Protein AF-0000000073101267 (afdb_homodimer)

Nearest PDB structures (foldseek):
  4qla-assembly1_A  TM=9.607E-01  e=3.712E-45  Bombyx mori
  5f4z-assembly3_E  TM=9.048E-01  e=1.227E-34  Streptomyces carzinostaticus subsp. neocarzinostaticus
  1qo7-assembly1_A  TM=8.916E-01  e=9.766E-32  Aspergillus niger
  3g02-assembly1_B  TM=8.898E-01  e=2.205E-31  Aspergillus niger
  3g02-assembly1_A  TM=8.806E-01  e=2.741E-31  Aspergillus niger

Solvent-accessible surface area (backbone atoms only — not comparable to full-atom values): 45598 Å² total; per-residue (Å²): 130,83,68,70,77,74,75,82,66,61,46,83,65,80,86,71,75,29,28,77,79,74,81,65,95,72,80,62,78,60,75,41,83,48,73,78,79,84,50,70,66,59,53,49,52,50,50,55,52,56,74,62,60,54,82,63,85,60,52,62,92,41,31,28,56,42,20,39,36,42,72,45,46,51,53,53,50,49,42,53,74,73,67,53,54,67,70,61,50,39,53,60,65,52,71,50,55,30,30,35,31,49,54,50,60,27,46,39,21,30,36,52,45,72,40,75,91,50,91,85,43,46,74,42,45,32,36,44,33,50,30,81,88,61,45,60,71,40,40,64,69,28,46,58,63,42,24,64,40,86,53,62,52,30,25,33,36,35,32,42,31,54,70,8,27,46,77,8,38,55,64,37,43,79,70,61,21,49,62,51,50,17,42,51,49,51,52,49,39,47,73,72,70,48,67,60,30,34,36,36,14,29,63,53,10,21,53,19,46,49,42,33,37,23,40,41,43,86,33,28,66,30,41,35,29,56,43,77,87,66,80,87,65,52,69,67,51,52,50,31,66,72,40,23,79,81,43,22,73,82,52,57,40,51,73,67,41,39,47,68,48,26,53,95,75,31,44,60,47,55,67,42,54,50,45,59,55,68,37,16,64,56,42,19,22,29,31,25,11,42,22,67,22,37,7,31,57,53,17,69,64,17,31,43,33,48,49,51,41,49,58,14,38,35,43,32,65,73,20,29,70,28,68,66,21,58,46,68,78,68,39,53,69,63,59,55,47,48,57,44,46,41,32,61,78,52,61,16,53,33,46,44,26,39,41,40,22,42,54,54,71,51,66,58,88,71,35,68,72,73,74,44,49,33,69,40,44,25,30,40,44,44,33,70,31,29,85,64,84,71,48,68,57,60,44,44,75,44,39,70,29,70,75,40,76,43,80,41,92,63,40,18,56,51,39,44,56,61,32,23,64,61,48,48,52,51,52,50,53,43,50,37,61,76,61,72,104,130,82,68,68,76,72,76,81,68,63,46,82,66,80,85,71,74,30,29,77,80,76,82,67,96,72,79,61,78,62,76,39,83,47,74,80,81,84,51,69,65,59,52,49,52,50,50,54,52,56,74,63,62,53,82,63,84,60,51,60,92,42,32,27,54,43,19,40,37,42,72,44,45,53,52,53,48,50,40,52,73,73,67,52,54,67,70,60,49,38,54,60,65,51,70,51,54,31,31,34,30,49,52,50,60,28,46,38,21,29,35,52,45,73,40,76,91,50,90,86,43,46,75,44,46,30,37,45,32,50,31,81,88,60,44,59,71,40,39,65,68,28,46,57,64,41,24,63,39,87,52,62,50,31,25,32,37,37,33,43,32,56,71,8,27,47,75,9,38,55,63,38,45,80,69,60,21,50,61,52,50,17,42,51,51,54,51,49,39,47,73,74,70,47,66,59,30,34,36,35,15,29,64,53,9,21,53,20,47,48,42,34,38,22,41,40,44,87,34,28,66,30,40,36,29,56,43,75,86,66,79,87,65,53,70,67,52,52,50,33,64,73,41,24,79,80,43,22,73,81,52,56,41,49,73,66,42,39,48,70,48,25,54,94,75,32,43,60,48,55,68,41,52,51,46,59,55,67,38,16,64,56,42,19,22,30,29,25,11,41,20,68,22,38,7,32,56,52,18,69,63,16,33,41,33,48,50,49,40,49,60,14,38,36,43,32,65,72,20,28,71,28,68,65,21,57,46,67,78,67,38,54,69,62,60,54,48,49,57,44,45,42,33,60,77,52,60,17,52,31,45,44,26,41,40,40,21,42,54,54,71,50,68,58,88,71,35,67,71,72,74,46,49,34,69,40,43,24,30,40,43,44,32,71,31,30,85,64,84,71,48,68,59,61,45,46,74,43,39,69,28,71,74,40,78,42,79,41,93,61,42,17,56,51,38,44,56,60,32,22,64,62,48,48,53,51,52,50,52,44,50,31,59,74,66,71,97

InterPro domains:
  IPR000639 Epoxide hydrolase-like [PR00412] (130-148)
  IPR000639 Epoxide hydrolase-like [PR00412] (154-169)
  IPR000639 Epoxide hydrolase-like [PR00412] (199-212)
  IPR000639 Epoxide hydrolase-like [PR00412] (213-226)
  IPR000639 Epoxide hydrolase-like [PR00412] (376-392)
  IPR000639 Epoxide hydrolase-like [PR00412] (408-430)
  IPR010497 Epoxide hydrolase, N-terminal [PF06441] (33-139)
  IPR016292 Epoxide hydrolase [PIRSF001112] (9-435)
  IPR029058 Alpha/Beta hydrolase fold [G3DSA:3.40.50.1820] (14-437)
  IPR029058 Alpha/Beta hydrolase fold [SSF53474] (21-433)

Foldseek 3Di:
DCPPPPPAAFDALDAAAFAPDDDDPDFFLDKFWDADDDDPVLVVVQLVLLVPDDFDADDPQQACLVFQGVVLLVVLSCCVNPPFDLVVVSVLVVPFIKIWGDDSNKTKIKTWHAADDDPQAAEFEEEEEEAPPFFLLLQSQQQCVQRDPPDSYHYGYMYIGQALFFPMDFGPDAQCELSNSLSRVVVVCVSVPQQAHEYEYFDSSLVNVLNNLRHCVSRHQEYEYADDDFDCDDPLNVVCLVCCLPCVVVNVHDPLNNCLQQNPPGNCVQQPVLLVSVCPLLVCLLPPLCVVLVVCLVRLSSLLRVRLSCCLCQWPVVLSSHNNSCNPVQDDSNSSVNRSVSCRVVSSSSSSSNNSNSCVVDDVCPDPLNPRAREHEYEYEHARSESDGDDPSRRCVRYVHYQYYDYQPHTGRSCCNRPSPSSSVSVVVSVCSSVVD/DPPPPPPAAFDALDAAAFAPDDDDPDFFLDKFWDADDDDPVLVVVQLVLLVPDDFDADDPQQACLVFQGVVLLVVLSCCVNPPFDLVVVSVLVVPFIKIWGDDSNKTKIKTWHAADDDPQAAEFEEEEEEAPPFFLLLQSQQQCVQRDPPDSYHYGYMYIGQALFFPMDFGPDAQCELSNSLSRVVVVCVSVPQQAHEYEYFDSSLVNVLNNCRHCVRRHQEYEYADDDFDCDDPLNVVCLVCCLPVVVVNVHDPLNNCLQQNPPGNCVQQPVLLVSVCPLLVCLLPPLCVVLVVCLVRLSSLLRVRLSCCLCQWPVCLSSHNNSCNPVQDDSNSSVNRSVSCRVVSSSSSSSNNSNSCVVDDVCPDPLNPRAREHEYEYEYARSESDGDDPSRRCVRYVHYPYYDYQPHTGRSCCNRPSPSSSVRVVVSVCSSVVD

Secondary structure (DSSP, 8-state):
------------------SSSSPPSS----EEEE-----HHHHHHHHHHHHT----PPPTT-TTTTSS-HHHHHHHHHHHHHT--HHHHHHHHTTS-EEEEEETTEEEEEEEEPPPP-TT-EEEEEEEE--SS--GGGGTTTHHHHHS--SSEEEEEEEEPPTTSTTSPPPSSTT--HHHHHHHHHHHHHHTT-SSEEEEE-HHHHHHHHHHHHH-TTTEEEEEESS------SHHHHHHHHHTTT-GGGGT--HHHHHHHHTTT-HHIIIIIHHHHT-HHHHHHTT-HHHHHHHHHH-HHHHHHHHHHHHHHTT-GGGGGSTTTTGGGTS-HHHHHHHHHHHHHHT-HHHHHHHHHHHHSS-GGG-HHHHS-B-S-EEEEE-TBSSS---HHHHTTTBS-EEEEEE-SS-BS-HHHH-HHHHHHHHHHHHHHHHT-/------------------SSSSPPSS----EEEE-----HHHHHHHHHHHHT----PPPTT-TTTTSS-HHHHHHHHHHHHHT--HHHHHHHHTTS-EEEEEETTEEEEEEEEPPPP-TT-EEEEEEEE--SS--GGGGTTTHHHHHS--SSEEEEEEEEPPTTSTTSPPPSSTT--HHHHHHHHHHHHHHTT-SSEEEEE-HHHHHHHHHHHHH-TTTEEEEEESS------SHHHHHHHHHTTT-GGGGT--HHHHHHHHTTT-HHIIIIIHHHHT-HHHHHHTT-HHHHHHHHHH-HHHHHHHHHHHHHHTT-GGGGGSTTTTGGGTS-HHHHHHHHHHHHHHT-HHHHHHHHHHHHSS-GGG-HHHHS-B-S-EEEEE-TBSSS---HHHHTTTBS-EEEEEE-SS-BS-HHHH-HHHHHHHHHHHHHHHHT-

Radius of gyration: 29.4 Å; Cα contacts (8 Å, |Δi|>4): 1691; chains: 2; bounding box: 56×104×84 Å

Sequence (874 aa):
WWLGLRKTKRIPIGDGWWGAGEKPQSEDEKVFPFQVQTSDEEIQDLYDRIDRTRYTEPLKDTGFQYGFNSTYLKKVVSHWRHQFNWKKQIAILNKYPQFKTNIEGLDVHFIHVRPPHREGQRVLPLMLVHGWPGSVYEFYRILPLLTNSLDSLAFEVICPSIPGYGFSEAPHKQGFDTLAAARVFHKLMERLGFSDYYLQGGDWGAIITTNMAQMKPECVKGLHLNMLTNKMRGFGVLFSILIGRYLPWLVGFTREDVRRLFGSVGFMERNFYDIIRETGYLHIQGTKPDSAGCGVNDSPVGLAAYILEKFSTWTDFNNRDLEDGGLERKFTLDDLLTNIMIYWTTGSIVSSMRFYKENLKTNIDNRLDNHTGVYVPTGLAAFPDEVRHVPQSWARNRFRNIYSYSYMPRGGHFAAFEEPQLLADDLLQFVKKVEKLWWLGLRKTKRIPIGDGWWGAGEKPQSEDEKVFPFQVQTSDEEIQDLYDRIDRTRYTEPLKDTGFQYGFNSTYLKKVVSHWRHQFNWKKQIAILNKYPQFKTNIEGLDVHFIHVRPPHREGQRVLPLMLVHGWPGSVYEFYRILPLLTNSLDSLAFEVICPSIPGYGFSEAPHKQGFDTLAAARVFHKLMERLGFSDYYLQGGDWGAIITTNMAQMKPECVKGLHLNMLTNKMRGFGVLFSILIGRYLPWLVGFTREDVRRLFGSVGFMERNFYDIIRETGYLHIQGTKPDSAGCGVNDSPVGLAAYILEKFSTWTDFNNRDLEDGGLERKFTLDDLLTNIMIYWTTGSIVSSMRFYKENLKTNIDNRLDNHTGVYVPTGLAAFPDEVRHVPQSWARNRFRNIYSYSYMPRGGHFAAFEEPQLLADDLLQFVKKVEKL

pLDDT: mean 94.38, std 9.16, range [28.58, 98.94]

Organism: Oncorhynchus kisutch (NCBI:txid8019)

Structure (mmCIF, N/CA/C/O backbone):
data_AF-0000000073101267-model_v1
#
loop_
_entity.id
_entity.type
_entity.pdbx_description
1 polymer 'Epoxide hydrolase'
#
loop_
_atom_site.group_PDB
_atom_site.id
_atom_site.type_symbol
_atom_site.label_atom_id
_atom_site.label_alt_id
_atom_site.label_comp_id
_atom_site.label_asym_id
_atom_site.label_entity_id
_atom_site.label_seq_id
_atom_site.pdbx_PDB_ins_code
_atom_site.Cartn_x
_atom_site.Cartn_y
_atom_site.Cartn_z
_atom_site.occupancy
_atom_site.B_iso_or_equiv
_atom_site.auth_seq_id
_atom_site.auth_comp_id
_atom_site.auth_asym_id
_atom_site.auth_atom_id
_atom_site.pdbx_PDB_model_num
ATOM 1 N N . TRP A 1 1 ? -13.641 -55.094 11.984 1 28.64 1 TRP A N 1
ATOM 2 C CA . TRP A 1 1 ? -12.727 -54.469 11.031 1 28.64 1 TRP A CA 1
ATOM 3 C C . TRP A 1 1 ? -13.422 -53.375 10.227 1 28.64 1 TRP A C 1
ATOM 5 O O . TRP A 1 1 ? -12.977 -53.031 9.133 1 28.64 1 TRP A O 1
ATOM 15 N N . TRP A 1 2 ? -14.484 -52.938 10.703 1 32.5 2 TRP A N 1
ATOM 16 C CA . TRP A 1 2 ? -15.25 -51.781 10.227 1 32.5 2 TRP A CA 1
ATOM 17 C C . TRP A 1 2 ? -14.359 -50.562 10.086 1 32.5 2 TRP A C 1
ATOM 19 O O . TRP A 1 2 ? -14.109 -49.875 11.062 1 32.5 2 TRP A O 1
ATOM 29 N N . LEU A 1 3 ? -13.133 -50.812 9.609 1 36.38 3 LEU A N 1
ATOM 30 C CA . LEU A 1 3 ? -12.312 -49.656 9.227 1 36.38 3 LEU A CA 1
ATOM 31 C C . LEU A 1 3 ? -13.133 -48.656 8.43 1 36.38 3 LEU A C 1
ATOM 33 O O . LEU A 1 3 ? -13.594 -48.938 7.328 1 36.38 3 LEU A O 1
ATOM 37 N N . GLY A 1 4 ? -14.039 -48 9.062 1 37.31 4 GLY A N 1
ATOM 38 C CA . GLY A 1 4 ? -14.836 -46.938 8.469 1 37.31 4 GLY A CA 1
ATOM 39 C C . GLY A 1 4 ? -14.062 -46.125 7.457 1 37.31 4 GLY A C 1
ATOM 40 O O . GLY A 1 4 ? -12.93 -45.719 7.711 1 37.31 4 GLY A O 1
ATOM 41 N N . LEU A 1 5 ? -14.148 -46.406 6.168 1 38.75 5 LEU A N 1
ATOM 42 C CA . LEU A 1 5 ? -13.695 -45.531 5.082 1 38.75 5 LEU A CA 1
ATOM 43 C C . LEU A 1 5 ? -13.922 -44.062 5.414 1 38.75 5 LEU A C 1
ATOM 45 O O . LEU A 1 5 ? -15.062 -43.625 5.547 1 38.75 5 LEU A O 1
ATOM 49 N N . ARG A 1 6 ? -13.32 -43.5 6.352 1 47.41 6 ARG A N 1
ATOM 50 C CA . ARG A 1 6 ? -13.398 -42.062 6.625 1 47.41 6 ARG A CA 1
ATOM 51 C C . ARG A 1 6 ? -13.602 -41.25 5.34 1 47.41 6 ARG A C 1
ATOM 53 O O . ARG A 1 6 ? -12.789 -41.344 4.418 1 47.41 6 ARG A O 1
ATOM 60 N N . LYS A 1 7 ? -14.82 -41.062 5 1 58.94 7 LYS A N 1
ATOM 61 C CA . LYS A 1 7 ? -15.266 -40.25 3.865 1 58.94 7 LYS A CA 1
ATOM 62 C C . LYS A 1 7 ? -14.383 -39.031 3.697 1 58.94 7 LYS A C 1
ATOM 64 O O . LYS A 1 7 ? -14.273 -38.188 4.609 1 58.94 7 LYS A O 1
ATOM 69 N N . THR A 1 8 ? -13.375 -39.094 2.693 1 75.19 8 THR A N 1
ATOM 70 C CA . THR A 1 8 ? -12.602 -37.906 2.316 1 75.19 8 THR A CA 1
ATOM 71 C C . THR A 1 8 ? -13.508 -36.688 2.182 1 75.19 8 THR A C 1
ATOM 73 O O . THR A 1 8 ? -14.469 -36.688 1.408 1 75.19 8 THR A O 1
ATOM 76 N N . LYS A 1 9 ? -13.406 -35.656 3.055 1 83.12 9 LYS A N 1
ATOM 77 C CA . LYS A 1 9 ? -14.18 -34.406 2.98 1 83.12 9 LYS A CA 1
ATOM 78 C C . LYS A 1 9 ? -13.703 -33.531 1.82 1 83.12 9 LYS A C 1
ATOM 80 O O . LYS A 1 9 ? -12.508 -33.438 1.555 1 83.12 9 LYS A O 1
ATOM 85 N N . ARG A 1 10 ? -14.578 -33.219 0.94 1 90.81 10 ARG A N 1
ATOM 86 C CA . ARG A 1 10 ? -14.281 -32.344 -0.198 1 90.81 10 ARG A CA 1
ATOM 87 C C . ARG A 1 10 ? -15.055 -31.047 -0.107 1 90.81 10 ARG A C 1
ATOM 89 O O . ARG A 1 10 ? -16.016 -30.938 0.654 1 90.81 10 ARG A O 1
ATOM 96 N N . ILE A 1 11 ? -14.531 -30.031 -0.826 1 94.5 11 ILE A N 1
ATOM 97 C CA . ILE A 1 11 ? -15.281 -28.797 -0.958 1 94.5 11 ILE A CA 1
ATOM 98 C C . ILE A 1 11 ? -16.016 -28.781 -2.297 1 94.5 11 ILE A C 1
ATOM 100 O O . ILE A 1 11 ? -15.57 -29.391 -3.266 1 94.5 11 ILE A O 1
ATOM 104 N N . PRO A 1 12 ? -17.156 -28.156 -2.332 1 94 12 PRO A N 1
ATOM 105 C CA . PRO A 1 12 ? -17.922 -28.125 -3.582 1 94 12 PRO A CA 1
ATOM 106 C C . PRO A 1 12 ? -17.188 -27.406 -4.703 1 94 12 PRO A C 1
ATOM 108 O O . PRO A 1 12 ? -16.516 -26.406 -4.457 1 94 12 PRO A O 1
ATOM 111 N N . ILE A 1 13 ? -17.266 -27.938 -5.863 1 93.81 13 ILE A N 1
ATOM 112 C CA . ILE A 1 13 ? -16.625 -27.312 -7.016 1 93.81 13 ILE A CA 1
ATOM 113 C C . ILE A 1 13 ? -17.359 -26.016 -7.379 1 93.81 13 ILE A C 1
ATOM 115 O O . ILE A 1 13 ? -16.734 -25 -7.68 1 93.81 13 ILE A O 1
ATOM 119 N N . GLY A 1 14 ? -18.688 -26.125 -7.41 1 91.75 14 GLY A N 1
ATOM 120 C CA . GLY A 1 14 ? -19.5 -24.969 -7.734 1 91.75 14 GLY A CA 1
ATOM 121 C C . GLY A 1 14 ? -19.469 -24.609 -9.211 1 91.75 14 GLY A C 1
ATOM 122 O O . GLY A 1 14 ? -19.094 -25.422 -10.047 1 91.75 14 GLY A O 1
ATOM 123 N N . ASP A 1 15 ? -20.078 -23.484 -9.594 1 92.19 15 ASP A N 1
ATOM 124 C CA . ASP A 1 15 ? -20.125 -22.906 -10.938 1 92.19 15 ASP A CA 1
ATOM 125 C C . ASP A 1 15 ? -19.969 -21.391 -10.883 1 92.19 15 ASP A C 1
ATOM 127 O O . ASP A 1 15 ? -20.078 -20.781 -9.82 1 92.19 15 ASP A O 1
ATOM 131 N N . GLY A 1 16 ? -19.484 -20.906 -12.016 1 94.38 16 GLY A N 1
ATOM 132 C CA . GLY A 1 16 ? -19.297 -19.453 -12.016 1 94.38 16 GLY A CA 1
ATOM 133 C C . GLY A 1 16 ? -19.328 -18.859 -13.406 1 94.38 16 GLY A C 1
ATOM 134 O O . GLY A 1 16 ? -19.25 -19.578 -14.406 1 94.38 16 GLY A O 1
ATOM 135 N N . TRP A 1 17 ? -19.625 -17.516 -13.523 1 97 17 TRP A N 1
ATOM 136 C CA . TRP A 1 17 ? -19.516 -16.703 -14.719 1 97 17 TRP A CA 1
ATOM 137 C C . TRP A 1 17 ? -18.812 -15.375 -14.414 1 97 17 TRP A C 1
ATOM 139 O O . TRP A 1 17 ? -19.359 -14.531 -13.695 1 97 17 TRP A O 1
ATOM 149 N N . TRP A 1 18 ? -17.688 -15.18 -15.102 1 98 18 TRP A N 1
ATOM 150 C CA . TRP A 1 18 ? -16.812 -14.062 -14.742 1 98 18 TRP A CA 1
ATOM 151 C C . TRP A 1 18 ? -16.609 -13.141 -15.93 1 98 18 TRP A C 1
ATOM 153 O O . TRP A 1 18 ? -15.875 -12.148 -15.836 1 98 18 TRP A O 1
ATOM 163 N N . GLY A 1 19 ? -17.109 -13.469 -17.062 1 96.31 19 GLY A N 1
ATOM 164 C CA . GLY A 1 19 ? -17.031 -12.617 -18.25 1 96.31 19 GLY A CA 1
ATOM 165 C C . GLY A 1 19 ? -17.938 -11.414 -18.172 1 96.31 19 GLY A C 1
ATOM 166 O O . GLY A 1 19 ? -18.734 -11.273 -17.234 1 96.31 19 GLY A O 1
ATOM 167 N N . ALA A 1 20 ? -17.75 -10.516 -19.156 1 93.25 20 ALA A N 1
ATOM 168 C CA . ALA A 1 20 ? -18.641 -9.359 -19.25 1 93.25 20 ALA A CA 1
ATOM 169 C C . ALA A 1 20 ? -20.062 -9.789 -19.609 1 93.25 20 ALA A C 1
ATOM 171 O O . ALA A 1 20 ? -20.25 -10.758 -20.359 1 93.25 20 ALA A O 1
ATOM 172 N N . GLY A 1 21 ? -21.062 -9.148 -19.156 1 91.38 21 GLY A N 1
ATOM 173 C CA . GLY A 1 21 ? -22.438 -9.414 -19.531 1 91.38 21 GLY A CA 1
ATOM 174 C C . GLY A 1 21 ? -23 -10.68 -18.906 1 91.38 21 GLY A C 1
ATOM 175 O O . GLY A 1 21 ? -22.5 -11.141 -17.875 1 91.38 21 GLY A O 1
ATOM 176 N N . GLU A 1 22 ? -24.078 -11.195 -19.5 1 93.06 22 GLU A N 1
ATOM 177 C CA . GLU A 1 22 ? -24.766 -12.367 -18.969 1 93.06 22 GLU A CA 1
ATOM 178 C C . GLU A 1 22 ? -24.188 -13.656 -19.562 1 93.06 22 GLU A C 1
ATOM 180 O O . GLU A 1 22 ? -23.672 -13.656 -20.688 1 93.06 22 GLU A O 1
ATOM 185 N N . LYS A 1 23 ? -24.234 -14.672 -18.781 1 93.56 23 LYS A N 1
ATOM 186 C CA . LYS A 1 23 ? -23.797 -15.984 -19.219 1 93.56 23 LYS A CA 1
ATOM 187 C C . LYS A 1 23 ? -24.578 -16.438 -20.453 1 93.56 23 LYS A C 1
ATOM 189 O O . LYS A 1 23 ? -25.812 -16.438 -20.438 1 93.56 23 LYS A O 1
ATOM 194 N N . PRO A 1 24 ? -23.922 -16.828 -21.453 1 92.5 24 PRO A N 1
ATOM 195 C CA . PRO A 1 24 ? -24.609 -17.344 -22.625 1 92.5 24 PRO A CA 1
ATOM 196 C C . PRO A 1 24 ? -25.172 -18.75 -22.406 1 92.5 24 PRO A C 1
ATOM 198 O O . PRO A 1 24 ? -24.797 -19.422 -21.453 1 92.5 24 PRO A O 1
ATOM 201 N N . GLN A 1 25 ? -26.016 -19.156 -23.344 1 90.44 25 GLN A N 1
ATOM 202 C CA . GLN A 1 25 ? -26.641 -20.469 -23.266 1 90.44 25 GLN A CA 1
ATOM 203 C C . GLN A 1 25 ? -25.625 -21.578 -23.484 1 90.44 25 GLN A C 1
ATOM 205 O O . GLN A 1 25 ? -25.703 -22.641 -22.875 1 90.44 25 GLN A O 1
ATOM 210 N N . SER A 1 26 ? -24.656 -21.297 -24.422 1 89.75 26 SER A N 1
ATOM 211 C CA . SER A 1 26 ? -23.594 -22.25 -24.703 1 89.75 26 SER A CA 1
ATOM 212 C C . SER A 1 26 ? -22.219 -21.578 -24.656 1 89.75 26 SER A C 1
ATOM 214 O O . SER A 1 26 ? -22.062 -20.438 -25.109 1 89.75 26 SER A O 1
ATOM 216 N N . GLU A 1 27 ? -21.25 -22.312 -24.094 1 89.75 27 GLU A N 1
ATOM 217 C CA . GLU A 1 27 ? -19.891 -21.812 -24.016 1 89.75 27 GLU A CA 1
ATOM 218 C C . GLU A 1 27 ? -19 -22.453 -25.062 1 89.75 27 GLU A C 1
ATOM 220 O O . GLU A 1 27 ? -19.156 -23.625 -25.406 1 89.75 27 GLU A O 1
ATOM 225 N N . ASP A 1 28 ? -18.172 -21.688 -25.656 1 90.88 28 ASP A N 1
ATOM 226 C CA . ASP A 1 28 ? -17.203 -22.188 -26.625 1 90.88 28 ASP A CA 1
ATOM 227 C C . ASP A 1 28 ? -16.094 -23 -25.938 1 90.88 28 ASP A C 1
ATOM 229 O O . ASP A 1 28 ? -15.375 -22.469 -25.078 1 90.88 28 ASP A O 1
ATOM 233 N N . GLU A 1 29 ? -15.875 -24.203 -26.312 1 94.94 29 GLU A N 1
ATOM 234 C CA . GLU A 1 29 ? -14.914 -25.078 -25.641 1 94.94 29 GLU A CA 1
ATOM 235 C C . GLU A 1 29 ? -13.672 -25.281 -26.5 1 94.94 29 GLU A C 1
ATOM 237 O O . GLU A 1 29 ? -12.82 -26.109 -26.172 1 94.94 29 GLU A O 1
ATOM 242 N N . LYS A 1 30 ? -13.57 -24.562 -27.516 1 96.81 30 LYS A N 1
ATOM 243 C CA . LYS A 1 30 ? -12.43 -24.719 -28.422 1 96.81 30 LYS A CA 1
ATOM 244 C C . LYS A 1 30 ? -11.148 -24.203 -27.781 1 96.81 30 LYS A C 1
ATOM 246 O O . LYS A 1 30 ? -11.172 -23.203 -27.047 1 96.81 30 LYS A O 1
ATOM 251 N N . VAL A 1 31 ? -10.047 -24.906 -28.016 1 98.31 31 VAL A N 1
ATOM 252 C CA . VAL A 1 31 ? -8.711 -24.5 -27.609 1 98.31 31 VAL A CA 1
ATOM 253 C C . VAL A 1 31 ? -7.949 -23.938 -28.812 1 98.31 31 VAL A C 1
ATOM 255 O O . VAL A 1 31 ? -7.801 -24.625 -29.828 1 98.31 31 VAL A O 1
ATOM 258 N N . PHE A 1 32 ? -7.438 -22.75 -28.781 1 97.75 32 PHE A N 1
ATOM 259 C CA . PHE A 1 32 ? -6.781 -22.125 -29.922 1 97.75 32 PHE A CA 1
ATOM 260 C C . PHE A 1 32 ? -5.34 -21.766 -29.594 1 97.75 32 PHE A C 1
ATOM 262 O O . PHE A 1 32 ? -5.035 -21.359 -28.469 1 97.75 32 PHE A O 1
ATOM 269 N N . PRO A 1 33 ? -4.469 -21.922 -30.594 1 98.38 33 PRO A N 1
ATOM 270 C CA . PRO A 1 33 ? -3.078 -21.531 -30.359 1 98.38 33 PRO A CA 1
ATOM 271 C C . PRO A 1 33 ? -2.924 -20.047 -30.078 1 98.38 33 PRO A C 1
ATOM 273 O O . PRO A 1 33 ? -3.715 -19.234 -30.562 1 98.38 33 PRO A O 1
ATOM 276 N N . PHE A 1 34 ? -1.961 -19.734 -29.281 1 98.62 34 PHE A N 1
ATOM 277 C CA . PHE A 1 34 ? -1.653 -18.359 -28.891 1 98.62 34 PHE A CA 1
ATOM 278 C C . PHE A 1 34 ? -0.162 -18.078 -29.031 1 98.62 34 PHE A C 1
ATOM 280 O O . PHE A 1 34 ? 0.666 -18.953 -28.75 1 98.62 34 PHE A O 1
ATOM 287 N N . GLN A 1 35 ? 0.178 -16.906 -29.5 1 98.38 35 GLN A N 1
ATOM 288 C CA . GLN A 1 35 ? 1.56 -16.438 -29.547 1 98.38 35 GLN A CA 1
ATOM 289 C C . GLN A 1 35 ? 1.685 -15.031 -28.969 1 98.38 35 GLN A C 1
ATOM 291 O O . GLN A 1 35 ? 0.848 -14.172 -29.234 1 98.38 35 GLN A O 1
ATOM 296 N N . VAL A 1 36 ? 2.67 -14.844 -28.141 1 98.62 36 VAL A N 1
ATOM 297 C CA . VAL A 1 36 ? 2.984 -13.492 -27.672 1 98.62 36 VAL A CA 1
ATOM 298 C C . VAL A 1 36 ? 3.498 -12.648 -28.828 1 98.62 36 VAL A C 1
ATOM 300 O O . VAL A 1 36 ? 4.309 -13.117 -29.641 1 98.62 36 VAL A O 1
ATOM 303 N N . GLN A 1 37 ? 3 -11.508 -28.953 1 97.88 37 GLN A N 1
ATOM 304 C CA . GLN A 1 37 ? 3.377 -10.609 -30.031 1 97.88 37 GLN A CA 1
ATOM 305 C C . GLN A 1 37 ? 3.619 -9.195 -29.516 1 97.88 37 GLN A C 1
ATOM 307 O O . GLN A 1 37 ? 3.328 -8.898 -28.359 1 97.88 37 GLN A O 1
ATOM 312 N N . THR A 1 38 ? 4.27 -8.391 -30.312 1 96.88 38 THR A N 1
ATOM 313 C CA . THR A 1 38 ? 4.488 -6.984 -30 1 96.88 38 THR A CA 1
ATOM 314 C C . THR A 1 38 ? 4.48 -6.148 -31.281 1 96.88 38 THR A C 1
ATOM 316 O O . THR A 1 38 ? 4.543 -6.688 -32.375 1 96.88 38 THR A O 1
ATOM 319 N N . SER A 1 39 ? 4.23 -4.898 -31.141 1 97.38 39 SER A N 1
ATOM 320 C CA . SER A 1 39 ? 4.332 -3.939 -32.219 1 97.38 39 SER A CA 1
ATOM 321 C C . SER A 1 39 ? 5.426 -2.91 -31.969 1 97.38 39 SER A C 1
ATOM 323 O O . SER A 1 39 ? 5.84 -2.719 -30.828 1 97.38 39 SER A O 1
ATOM 325 N N . ASP A 1 40 ? 5.891 -2.34 -33.031 1 97.56 40 ASP A N 1
ATOM 326 C CA . ASP A 1 40 ? 6.883 -1.277 -32.875 1 97.56 40 ASP A CA 1
ATOM 327 C C . ASP A 1 40 ? 6.316 -0.099 -32.094 1 97.56 40 ASP A C 1
ATOM 329 O O . ASP A 1 40 ? 7.039 0.566 -31.359 1 97.56 40 ASP A O 1
ATOM 333 N N . GLU A 1 41 ? 5.098 0.141 -32.281 1 97.31 41 GLU A N 1
ATOM 334 C CA . GLU A 1 41 ? 4.438 1.222 -31.562 1 97.31 41 GLU A CA 1
ATOM 335 C C . GLU A 1 41 ? 4.457 0.97 -30.047 1 97.31 41 GLU A C 1
ATOM 337 O O . GLU A 1 41 ? 4.68 1.895 -29.266 1 97.31 41 GLU A O 1
ATOM 342 N N . GLU A 1 42 ? 4.16 -0.259 -29.703 1 96.44 42 GLU A N 1
ATOM 343 C CA . GLU A 1 42 ? 4.195 -0.634 -28.297 1 96.44 42 GLU A CA 1
ATOM 344 C C . GLU A 1 42 ? 5.59 -0.446 -27.703 1 96.44 42 GLU A C 1
ATOM 346 O O . GLU A 1 42 ? 5.734 0.046 -26.594 1 96.44 42 GLU A O 1
ATOM 351 N N . ILE A 1 43 ? 6.586 -0.829 -28.406 1 97.69 43 ILE A N 1
ATOM 352 C CA . ILE A 1 43 ? 7.969 -0.711 -27.969 1 97.69 43 ILE A CA 1
ATOM 353 C C . ILE A 1 43 ? 8.359 0.763 -27.875 1 97.69 43 ILE A C 1
ATOM 355 O O . ILE A 1 43 ? 9.008 1.181 -26.906 1 97.69 43 ILE A O 1
ATOM 359 N N . GLN A 1 44 ? 7.973 1.557 -28.844 1 97.94 44 GLN A N 1
ATOM 360 C CA . GLN A 1 44 ? 8.297 2.979 -28.844 1 97.94 44 GLN A CA 1
ATOM 361 C C . GLN A 1 44 ? 7.617 3.693 -27.672 1 97.94 44 GLN A C 1
ATOM 363 O O . GLN A 1 44 ? 8.211 4.574 -27.047 1 97.94 44 GLN A O 1
ATOM 368 N N . ASP A 1 45 ? 6.406 3.352 -27.469 1 97.94 45 ASP A N 1
ATOM 369 C CA . ASP A 1 45 ? 5.711 3.924 -26.328 1 97.94 45 ASP A CA 1
ATOM 370 C C . ASP A 1 45 ? 6.457 3.615 -25.031 1 97.94 45 ASP A C 1
ATOM 372 O O . ASP A 1 45 ? 6.609 4.488 -24.172 1 97.94 45 ASP A O 1
ATOM 376 N N . LEU A 1 46 ? 6.844 2.346 -24.875 1 98.25 46 LEU A N 1
ATOM 377 C CA . LEU A 1 46 ? 7.625 1.938 -23.719 1 98.25 46 LEU A CA 1
ATOM 378 C C . LEU A 1 46 ? 8.875 2.799 -23.578 1 98.25 46 LEU A C 1
ATOM 380 O O . LEU A 1 46 ? 9.156 3.316 -22.484 1 98.25 46 LEU A O 1
ATOM 384 N N . TYR A 1 47 ? 9.633 2.979 -24.625 1 98.31 47 TYR A N 1
ATOM 385 C CA . TYR A 1 47 ? 10.883 3.73 -24.609 1 98.31 47 TYR A CA 1
ATOM 386 C C . TYR A 1 47 ? 10.633 5.195 -24.266 1 98.31 47 TYR A C 1
ATOM 388 O O . TYR A 1 47 ? 11.375 5.797 -23.484 1 98.31 47 TYR A O 1
ATOM 396 N N . ASP A 1 48 ? 9.57 5.754 -24.828 1 98 48 ASP A N 1
ATOM 397 C CA . ASP A 1 48 ? 9.227 7.145 -24.531 1 98 48 ASP A CA 1
ATOM 398 C C . ASP A 1 48 ? 8.945 7.336 -23.047 1 98 48 ASP A C 1
ATOM 400 O O . ASP A 1 48 ? 9.383 8.32 -22.453 1 98 48 ASP A O 1
ATOM 404 N N . ARG A 1 49 ? 8.227 6.41 -22.516 1 98.38 49 ARG A N 1
ATOM 405 C CA . ARG A 1 49 ? 7.91 6.484 -21.094 1 98.38 49 ARG A CA 1
ATOM 406 C C . ARG A 1 49 ? 9.164 6.312 -20.234 1 98.38 49 ARG A C 1
ATOM 408 O O . ARG A 1 49 ? 9.359 7.039 -19.266 1 98.38 49 ARG A O 1
ATOM 415 N N . ILE A 1 50 ? 9.953 5.344 -20.578 1 98.56 50 ILE A N 1
ATOM 416 C CA . ILE A 1 50 ? 11.18 5.086 -19.844 1 98.56 50 ILE A CA 1
ATOM 417 C C . ILE A 1 50 ? 12.07 6.328 -19.859 1 98.56 50 ILE A C 1
ATOM 419 O O . ILE A 1 50 ? 12.609 6.73 -18.828 1 98.56 50 ILE A O 1
ATOM 423 N N . ASP A 1 51 ? 12.18 6.984 -20.984 1 98.25 51 ASP A N 1
ATOM 424 C CA . ASP A 1 51 ? 13.078 8.125 -21.172 1 98.25 51 ASP A CA 1
ATOM 425 C C . ASP A 1 51 ? 12.625 9.32 -20.344 1 98.25 51 ASP A C 1
ATOM 427 O O . ASP A 1 51 ? 13.438 10.18 -20 1 98.25 51 ASP A O 1
ATOM 431 N N . ARG A 1 52 ? 11.391 9.352 -19.984 1 97.31 52 ARG A N 1
ATOM 432 C CA . ARG A 1 52 ? 10.852 10.516 -19.281 1 97.31 52 ARG A CA 1
ATOM 433 C C . ARG A 1 52 ? 10.656 10.219 -17.797 1 97.31 52 ARG A C 1
ATOM 435 O O . ARG A 1 52 ? 10.047 11.008 -17.078 1 97.31 52 ARG A O 1
ATOM 442 N N . THR A 1 53 ? 11.172 9.125 -17.344 1 98.25 53 THR A N 1
ATOM 443 C CA . THR A 1 53 ? 10.977 8.695 -15.969 1 98.25 53 THR A CA 1
ATOM 444 C C . THR A 1 53 ? 11.445 9.773 -15 1 98.25 53 THR A C 1
ATOM 446 O O . THR A 1 53 ? 12.508 10.375 -15.188 1 98.25 53 THR A O 1
ATOM 449 N N . ARG A 1 54 ? 10.672 10.031 -13.953 1 98.06 54 ARG A N 1
ATOM 450 C CA . ARG A 1 54 ? 11.031 10.93 -12.867 1 98.06 54 ARG A CA 1
ATOM 451 C C . ARG A 1 54 ? 11.555 10.148 -11.664 1 98.06 54 ARG A C 1
ATOM 453 O O . ARG A 1 54 ? 10.859 9.289 -11.125 1 98.06 54 ARG A O 1
ATOM 460 N N . TYR A 1 55 ? 12.75 10.461 -11.266 1 98 55 TYR A N 1
ATOM 461 C CA . TYR A 1 55 ? 13.375 9.75 -10.148 1 98 55 TYR A CA 1
ATOM 462 C C . TYR A 1 55 ? 13.359 10.602 -8.883 1 98 55 TYR A C 1
ATOM 464 O O . TYR A 1 55 ? 13.406 11.828 -8.961 1 98 55 TYR A O 1
ATOM 472 N N . THR A 1 56 ? 13.227 10.008 -7.766 1 97.62 56 THR A N 1
ATOM 473 C CA . THR A 1 56 ? 13.43 10.625 -6.457 1 97.62 56 THR A CA 1
ATOM 474 C C . THR A 1 56 ? 14.703 10.086 -5.801 1 97.62 56 THR A C 1
ATOM 476 O O . THR A 1 56 ? 14.867 8.875 -5.66 1 97.62 56 THR A O 1
ATOM 479 N N . GLU A 1 57 ? 15.531 10.961 -5.359 1 96.06 57 GLU A N 1
ATOM 480 C CA . GLU A 1 57 ? 16.781 10.539 -4.738 1 96.06 57 GLU A CA 1
ATOM 481 C C . GLU A 1 57 ? 16.531 9.781 -3.439 1 96.06 57 GLU A C 1
ATOM 483 O O . GLU A 1 57 ? 15.68 10.18 -2.637 1 96.06 57 GLU A O 1
ATOM 488 N N . PRO A 1 58 ? 17.219 8.648 -3.299 1 96.31 58 PRO A N 1
ATOM 489 C CA . PRO A 1 58 ? 17.031 7.898 -2.057 1 96.31 58 PRO A CA 1
ATOM 490 C C . PRO A 1 58 ? 17.672 8.57 -0.85 1 96.31 58 PRO A C 1
ATOM 492 O O . PRO A 1 58 ? 18.562 9.414 -1.013 1 96.31 58 PRO A O 1
ATOM 495 N N . LEU A 1 59 ? 17.188 8.227 0.352 1 96.56 59 LEU A N 1
ATOM 496 C CA . LEU A 1 59 ? 17.875 8.625 1.574 1 96.56 59 LEU A CA 1
ATOM 497 C C . LEU A 1 59 ? 19.234 7.945 1.678 1 96.56 59 LEU A C 1
ATOM 499 O O . LEU A 1 59 ? 19.453 6.879 1.09 1 96.56 59 LEU A O 1
ATOM 503 N N . LYS A 1 60 ? 20.062 8.531 2.441 1 92.94 60 LYS A N 1
ATOM 504 C CA . LYS A 1 60 ? 21.406 8.008 2.586 1 92.94 60 LYS A CA 1
ATOM 505 C C . LYS A 1 60 ? 21.406 6.668 3.32 1 92.94 60 LYS A C 1
ATOM 507 O O . LYS A 1 60 ? 20.719 6.512 4.332 1 92.94 60 LYS A O 1
ATOM 512 N N . ASP A 1 61 ? 22.078 5.617 2.789 1 91.38 61 ASP A N 1
ATOM 513 C CA . ASP A 1 61 ? 22.438 4.348 3.424 1 91.38 61 ASP A CA 1
ATOM 514 C C . ASP A 1 61 ? 21.188 3.545 3.775 1 91.38 61 ASP A C 1
ATOM 516 O O . ASP A 1 61 ? 21.078 3.014 4.883 1 91.38 61 ASP A O 1
ATOM 520 N N . THR A 1 62 ? 20.266 3.453 2.812 1 94.5 62 THR A N 1
ATOM 521 C CA . THR A 1 62 ? 19.031 2.779 3.164 1 94.5 62 THR A CA 1
ATOM 522 C C . THR A 1 62 ? 18.938 1.416 2.484 1 94.5 62 THR A C 1
ATOM 524 O O . THR A 1 62 ? 18.109 0.579 2.867 1 94.5 62 THR A O 1
ATOM 527 N N . GLY A 1 63 ? 19.828 1.175 1.398 1 96 63 GLY A N 1
ATOM 528 C CA . GLY A 1 63 ? 19.609 -0.026 0.609 1 96 63 GLY A CA 1
ATOM 529 C C . GLY A 1 63 ? 18.188 -0.145 0.091 1 96 63 GLY A C 1
ATOM 530 O O . GLY A 1 63 ? 17.656 0.794 -0.509 1 96 63 GLY A O 1
ATOM 531 N N . PHE A 1 64 ? 17.609 -1.356 0.356 1 97.5 64 PHE A N 1
ATOM 532 C CA . PHE A 1 64 ? 16.234 -1.57 -0.073 1 97.5 64 PHE A CA 1
ATOM 533 C C . PHE A 1 64 ? 15.273 -1.476 1.109 1 97.5 64 PHE A C 1
ATOM 535 O O . PHE A 1 64 ? 14.109 -1.867 1.006 1 97.5 64 PHE A O 1
ATOM 542 N N . GLN A 1 65 ? 15.672 -0.932 2.213 1 96.06 65 GLN A N 1
ATOM 543 C CA . GLN A 1 65 ? 14.859 -0.859 3.422 1 96.06 65 GLN A CA 1
ATOM 544 C C . GLN A 1 65 ? 13.664 0.062 3.223 1 96.06 65 GLN A C 1
ATOM 546 O O . GLN A 1 65 ? 12.625 -0.115 3.863 1 96.06 65 GLN A O 1
ATOM 551 N N . TYR A 1 66 ? 13.75 1.051 2.33 1 97.56 66 TYR A N 1
ATOM 552 C CA . TYR A 1 66 ? 12.648 1.966 2.037 1 97.56 66 TYR A CA 1
ATOM 553 C C . TYR A 1 66 ? 11.922 1.556 0.762 1 97.56 66 TYR A C 1
ATOM 555 O O . TYR A 1 66 ? 11.008 2.246 0.314 1 97.56 66 TYR A O 1
ATOM 563 N N . GLY A 1 67 ? 12.297 0.414 0.183 1 97.88 67 GLY A N 1
ATOM 564 C CA . GLY A 1 67 ? 11.82 -0.022 -1.12 1 97.88 67 GLY A CA 1
ATOM 565 C C . GLY A 1 67 ? 12.883 0.055 -2.199 1 97.88 67 GLY A C 1
ATOM 566 O O . GLY A 1 67 ? 14.078 0.119 -1.899 1 97.88 67 GLY A O 1
ATOM 567 N N . PHE A 1 68 ? 12.547 -0.035 -3.393 1 98.5 68 PHE A N 1
ATOM 568 C CA . PHE A 1 68 ? 13.484 -0.031 -4.512 1 98.5 68 PHE A CA 1
ATOM 569 C C . PHE A 1 68 ? 14.141 1.334 -4.656 1 98.5 68 PHE A C 1
ATOM 571 O O . PHE A 1 68 ? 13.492 2.305 -5.055 1 98.5 68 PHE A O 1
ATOM 578 N N . ASN A 1 69 ? 15.398 1.454 -4.371 1 97.62 69 ASN A N 1
ATOM 579 C CA . ASN A 1 69 ? 16.078 2.74 -4.422 1 97.62 69 ASN A CA 1
ATOM 580 C C . ASN A 1 69 ? 16.359 3.17 -5.859 1 97.62 69 ASN A C 1
ATOM 582 O O . ASN A 1 69 ? 16.594 2.328 -6.73 1 97.62 69 ASN A O 1
ATOM 586 N N . SER A 1 70 ? 16.422 4.465 -6.074 1 97.62 70 SER A N 1
ATOM 587 C CA . SER A 1 70 ? 16.531 4.984 -7.434 1 97.62 70 SER A CA 1
ATOM 588 C C . SER A 1 70 ? 17.938 4.82 -7.98 1 97.62 70 SER A C 1
ATOM 590 O O . SER A 1 70 ? 18.141 4.84 -9.195 1 97.62 70 SER A O 1
ATOM 592 N N . THR A 1 71 ? 18.906 4.672 -7.082 1 97.38 71 THR A N 1
ATOM 593 C CA . THR A 1 71 ? 20.281 4.473 -7.559 1 97.38 71 THR A CA 1
ATOM 594 C C . THR A 1 71 ? 20.375 3.203 -8.398 1 97.38 71 THR A C 1
ATOM 596 O O . THR A 1 71 ? 20.828 3.246 -9.547 1 97.38 71 THR A O 1
ATOM 599 N N . TYR A 1 72 ? 20 2.133 -7.863 1 98.19 72 TYR A N 1
ATOM 600 C CA . TYR A 1 72 ? 20.047 0.879 -8.609 1 98.19 72 TYR A CA 1
ATOM 601 C C . TYR A 1 72 ? 18.969 0.849 -9.688 1 98.19 72 TYR A C 1
ATOM 603 O O . TYR A 1 72 ? 19.172 0.265 -10.758 1 98.19 72 TYR A O 1
ATOM 611 N N . LEU A 1 73 ? 17.812 1.488 -9.461 1 98.62 73 LEU A N 1
ATOM 612 C CA . LEU A 1 73 ? 16.75 1.538 -10.461 1 98.62 73 LEU A CA 1
ATOM 613 C C . LEU A 1 73 ? 17.266 2.135 -11.766 1 98.62 73 LEU A C 1
ATOM 615 O O . LEU A 1 73 ? 16.906 1.666 -12.852 1 98.62 73 LEU A O 1
ATOM 619 N N . LYS A 1 74 ? 18.062 3.15 -11.656 1 98.62 74 LYS A N 1
ATOM 620 C CA . LYS A 1 74 ? 18.625 3.781 -12.844 1 98.62 74 LYS A CA 1
ATOM 621 C C . LYS A 1 74 ? 19.469 2.795 -13.641 1 98.62 74 LYS A C 1
ATOM 623 O O . LYS A 1 74 ? 19.516 2.855 -14.875 1 98.62 74 LYS A O 1
ATOM 628 N N . LYS A 1 75 ? 20.125 1.899 -12.93 1 98.44 75 LYS A N 1
ATOM 629 C CA . LYS A 1 75 ? 20.891 0.859 -13.609 1 98.44 75 LYS A CA 1
ATOM 630 C C . LYS A 1 75 ? 19.969 -0.108 -14.344 1 98.44 75 LYS A C 1
ATOM 632 O O . LYS A 1 75 ? 20.219 -0.465 -15.5 1 98.44 75 LYS A O 1
ATOM 637 N N . VAL A 1 76 ? 18.953 -0.513 -13.711 1 98.75 76 VAL A N 1
ATOM 638 C CA . VAL A 1 76 ? 17.984 -1.409 -14.32 1 98.75 76 VAL A CA 1
ATOM 639 C C . VAL A 1 76 ? 17.375 -0.751 -15.555 1 98.75 76 VAL A C 1
ATOM 641 O O . VAL A 1 76 ? 17.234 -1.389 -16.609 1 98.75 76 VAL A O 1
ATOM 644 N N . VAL A 1 77 ? 17.016 0.519 -15.43 1 98.81 77 VAL A N 1
ATOM 645 C CA . VAL A 1 77 ? 16.359 1.262 -16.5 1 98.81 77 VAL A CA 1
ATOM 646 C C . VAL A 1 77 ? 17.312 1.43 -17.672 1 98.81 77 VAL A C 1
ATOM 648 O O . VAL A 1 77 ? 16.906 1.331 -18.844 1 98.81 77 VAL A O 1
ATOM 651 N N . SER A 1 78 ? 18.547 1.702 -17.375 1 98.75 78 SER A N 1
ATOM 652 C CA . SER A 1 78 ? 19.547 1.805 -18.438 1 98.75 78 SER A CA 1
ATOM 653 C C . SER A 1 78 ? 19.672 0.496 -19.219 1 98.75 78 SER A C 1
ATOM 655 O O . SER A 1 78 ? 19.703 0.497 -20.453 1 98.75 78 SER A O 1
ATOM 657 N N . HIS A 1 79 ? 19.766 -0.629 -18.484 1 98.81 79 HIS A N 1
ATOM 658 C CA . HIS A 1 79 ? 19.797 -1.938 -19.125 1 98.81 79 HIS A CA 1
ATOM 659 C C . HIS A 1 79 ? 18.531 -2.174 -19.953 1 98.81 79 HIS A C 1
ATOM 661 O O . HIS A 1 79 ? 18.609 -2.656 -21.078 1 98.81 79 HIS A O 1
ATOM 667 N N . TRP A 1 80 ? 17.391 -1.818 -19.391 1 98.88 80 TRP A N 1
ATOM 668 C CA . TRP A 1 80 ? 16.094 -1.985 -20.031 1 98.88 80 TRP A CA 1
ATOM 669 C C . TRP A 1 80 ? 16.031 -1.21 -21.344 1 98.88 80 TRP A C 1
ATOM 671 O O . TRP A 1 80 ? 15.594 -1.738 -22.359 1 98.88 80 TRP A O 1
ATOM 681 N N . ARG A 1 81 ? 16.531 0.012 -21.328 1 98.69 81 ARG A N 1
ATOM 682 C CA . ARG A 1 81 ? 16.422 0.944 -22.438 1 98.69 81 ARG A CA 1
ATOM 683 C C . ARG A 1 81 ? 17.422 0.601 -23.547 1 98.69 81 ARG A C 1
ATOM 685 O O . ARG A 1 81 ? 17.141 0.762 -24.734 1 98.69 81 ARG A O 1
ATOM 692 N N . HIS A 1 82 ? 18.609 0.06 -23.188 1 98.38 82 HIS A N 1
ATOM 693 C CA . HIS A 1 82 ? 19.688 0.076 -24.156 1 98.38 82 HIS A CA 1
ATOM 694 C C . HIS A 1 82 ? 20.188 -1.336 -24.453 1 98.38 82 HIS A C 1
ATOM 696 O O . HIS A 1 82 ? 20.844 -1.57 -25.469 1 98.38 82 HIS A O 1
ATOM 702 N N . GLN A 1 83 ? 19.938 -2.273 -23.578 1 98.5 83 GLN A N 1
ATOM 703 C CA . GLN A 1 83 ? 20.516 -3.604 -23.75 1 98.5 83 GLN A CA 1
ATOM 704 C C . GLN A 1 83 ? 19.422 -4.664 -23.891 1 98.5 83 GLN A C 1
ATOM 706 O O . GLN A 1 83 ? 19.547 -5.59 -24.688 1 98.5 83 GLN A O 1
ATOM 711 N N . PHE A 1 84 ? 18.391 -4.531 -23.172 1 98.62 84 PHE A N 1
ATOM 712 C CA . PHE A 1 84 ? 17.281 -5.477 -23.172 1 98.62 84 PHE A CA 1
ATOM 713 C C . PHE A 1 84 ? 16.562 -5.469 -24.516 1 98.62 84 PHE A C 1
ATOM 715 O O . PHE A 1 84 ? 16.281 -4.402 -25.062 1 98.62 84 PHE A O 1
ATOM 722 N N . ASN A 1 85 ? 16.281 -6.648 -24.984 1 98.12 85 ASN A N 1
ATOM 723 C CA . ASN A 1 85 ? 15.609 -6.824 -26.266 1 98.12 85 ASN A CA 1
ATOM 724 C C . ASN A 1 85 ? 14.305 -7.609 -26.109 1 98.12 85 ASN A C 1
ATOM 726 O O . ASN A 1 85 ? 14.32 -8.836 -26.062 1 98.12 85 ASN A O 1
ATOM 730 N N . TRP A 1 86 ? 13.148 -6.941 -26.219 1 98.38 86 TRP A N 1
ATOM 731 C CA . TRP A 1 86 ? 11.852 -7.562 -25.984 1 98.38 86 TRP A CA 1
ATOM 732 C C . TRP A 1 86 ? 11.508 -8.547 -27.094 1 98.38 86 TRP A C 1
ATOM 734 O O . TRP A 1 86 ? 10.938 -9.609 -26.828 1 98.38 86 TRP A O 1
ATOM 744 N N . LYS A 1 87 ? 11.852 -8.219 -28.297 1 98.12 87 LYS A N 1
ATOM 745 C CA . LYS A 1 87 ? 11.586 -9.133 -29.406 1 98.12 87 LYS A CA 1
ATOM 746 C C . LYS A 1 87 ? 12.3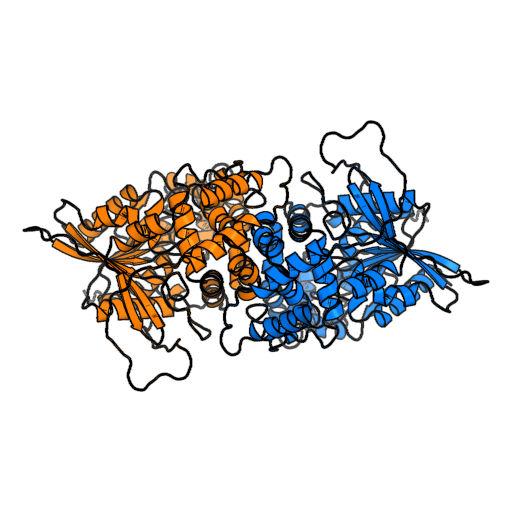2 -10.461 -29.219 1 98.12 87 LYS A C 1
ATOM 748 O O . LYS A 1 87 ? 11.773 -11.523 -29.516 1 98.12 87 LYS A O 1
ATOM 753 N N . LYS A 1 88 ? 13.516 -10.344 -28.75 1 98.19 88 LYS A N 1
ATOM 754 C CA . LYS A 1 88 ? 14.266 -11.555 -28.438 1 98.19 88 LYS A CA 1
ATOM 755 C C . LYS A 1 88 ? 13.57 -12.359 -27.328 1 98.19 88 LYS A C 1
ATOM 757 O O . LYS A 1 88 ? 13.5 -13.586 -27.406 1 98.19 88 LYS A O 1
ATOM 762 N N . GLN A 1 89 ? 13.117 -11.703 -26.312 1 98.44 89 GLN A N 1
ATOM 763 C CA . GLN A 1 89 ? 12.438 -12.375 -25.219 1 98.44 89 GLN A CA 1
ATOM 764 C C . GLN A 1 89 ? 11.125 -13 -25.688 1 98.44 89 GLN A C 1
ATOM 766 O O . GLN A 1 89 ? 10.727 -14.055 -25.188 1 98.44 89 GLN A O 1
ATOM 771 N N . ILE A 1 90 ? 10.43 -12.367 -26.594 1 98.56 90 ILE A N 1
ATOM 772 C CA . ILE A 1 90 ? 9.203 -12.93 -27.156 1 98.56 90 ILE A CA 1
ATOM 773 C C . ILE A 1 90 ? 9.516 -14.25 -27.844 1 98.56 90 ILE A C 1
ATOM 775 O O . ILE A 1 90 ? 8.75 -15.211 -27.734 1 98.56 90 ILE A O 1
ATOM 779 N N . ALA A 1 91 ? 10.594 -14.266 -28.594 1 98.44 91 ALA A N 1
ATOM 780 C CA . ALA A 1 91 ? 11.008 -15.516 -29.219 1 98.44 91 ALA A CA 1
ATOM 781 C C . ALA A 1 91 ? 11.211 -16.609 -28.188 1 98.44 91 ALA A C 1
ATOM 783 O O . ALA A 1 91 ? 10.844 -17.766 -28.406 1 98.44 91 ALA A O 1
ATOM 784 N N . ILE A 1 92 ? 11.781 -16.266 -27.078 1 98.25 92 ILE A N 1
ATOM 785 C CA . ILE A 1 92 ? 12 -17.219 -26 1 98.25 92 ILE A CA 1
ATOM 786 C C . ILE A 1 92 ? 10.656 -17.656 -25.422 1 98.25 92 ILE A C 1
ATOM 788 O O . ILE A 1 92 ? 10.43 -18.859 -25.203 1 98.25 92 ILE A O 1
ATOM 792 N N . LEU A 1 93 ? 9.734 -16.719 -25.203 1 98.62 93 LEU A N 1
ATOM 793 C CA . LEU A 1 93 ? 8.406 -17.031 -24.656 1 98.62 93 LEU A CA 1
ATOM 794 C C . LEU A 1 93 ? 7.656 -17.984 -25.578 1 98.62 93 LEU A C 1
ATOM 796 O O . LEU A 1 93 ? 6.922 -18.859 -25.109 1 98.62 93 LEU A O 1
ATOM 800 N N . ASN A 1 94 ? 7.875 -17.812 -26.828 1 98.62 94 ASN A N 1
ATOM 801 C CA . ASN A 1 94 ? 7.121 -18.578 -27.828 1 98.62 94 ASN A CA 1
ATOM 802 C C . ASN A 1 94 ? 7.812 -19.891 -28.172 1 98.62 94 ASN A C 1
ATOM 804 O O . ASN A 1 94 ? 7.387 -20.594 -29.078 1 98.62 94 ASN A O 1
ATOM 808 N N . LYS A 1 95 ? 8.875 -20.203 -27.516 1 97.56 95 LYS A N 1
ATOM 809 C CA . LYS A 1 95 ? 9.547 -21.469 -27.734 1 97.56 95 LYS A CA 1
ATOM 810 C C . LYS A 1 95 ? 8.633 -22.641 -27.391 1 97.56 95 LYS A C 1
ATOM 812 O O . LYS A 1 95 ? 8.766 -23.734 -27.953 1 97.56 95 LYS A O 1
ATOM 817 N N . TYR A 1 96 ? 7.742 -22.484 -26.438 1 98.12 96 TYR A N 1
ATOM 818 C CA . TYR A 1 96 ? 6.797 -23.516 -26.047 1 98.12 96 TYR A CA 1
ATOM 819 C C . TYR A 1 96 ? 5.406 -23.219 -26.594 1 98.12 96 TYR A C 1
ATOM 821 O O . TYR A 1 96 ? 5.008 -22.062 -26.719 1 98.12 96 TYR A O 1
ATOM 829 N N . PRO A 1 97 ? 4.641 -24.328 -26.938 1 98.56 97 PRO A N 1
ATOM 830 C CA . PRO A 1 97 ? 3.27 -24.109 -27.391 1 98.56 97 PRO A CA 1
ATOM 831 C C . PRO A 1 97 ? 2.385 -23.469 -26.328 1 98.56 97 PRO A C 1
ATOM 833 O O . PRO A 1 97 ? 2.414 -23.875 -25.172 1 98.56 97 PRO A O 1
ATOM 836 N N . GLN A 1 98 ? 1.669 -22.469 -26.719 1 98.81 98 GLN A N 1
ATOM 837 C CA . GLN A 1 98 ? 0.729 -21.75 -25.859 1 98.81 98 GLN A CA 1
ATOM 838 C C . GLN A 1 98 ? -0.67 -21.734 -26.469 1 98.81 98 GLN A C 1
ATOM 840 O O . GLN A 1 98 ? -0.823 -21.828 -27.703 1 98.81 98 GLN A O 1
ATOM 845 N N . PHE A 1 99 ? -1.672 -21.609 -25.609 1 98.94 99 PHE A N 1
ATOM 846 C CA . PHE A 1 99 ? -3.057 -21.703 -26.062 1 98.94 99 PHE A CA 1
ATOM 847 C C . PHE A 1 99 ? -3.961 -20.828 -25.203 1 98.94 99 PHE A C 1
ATOM 849 O O . PHE A 1 99 ? -3.549 -20.344 -24.141 1 98.94 99 PHE A O 1
ATOM 856 N N . LYS A 1 100 ? -5.148 -20.578 -25.672 1 98.75 100 LYS A N 1
ATOM 857 C CA . LYS A 1 100 ? -6.246 -19.984 -24.922 1 98.75 100 LYS A CA 1
ATOM 858 C C . LYS A 1 100 ? -7.535 -20.781 -25.109 1 98.75 100 LYS A C 1
ATOM 860 O O . LYS A 1 100 ? -7.734 -21.422 -26.141 1 98.75 100 LYS A O 1
ATOM 865 N N . THR A 1 101 ? -8.312 -20.766 -24.188 1 98.81 101 THR A N 1
ATOM 866 C CA . THR A 1 101 ? -9.648 -21.359 -24.203 1 98.81 101 THR A CA 1
ATOM 867 C C . THR A 1 101 ? -10.586 -20.609 -23.25 1 98.81 101 THR A C 1
ATOM 869 O O . THR A 1 101 ? -10.133 -20 -22.281 1 98.81 101 THR A O 1
ATOM 872 N N . ASN A 1 102 ? -11.867 -20.562 -23.609 1 98.19 102 ASN A N 1
ATOM 873 C CA . ASN A 1 102 ? -12.828 -19.844 -22.781 1 98.19 102 ASN A CA 1
ATOM 874 C C . ASN A 1 102 ? -13.422 -20.734 -21.703 1 98.19 102 ASN A C 1
ATOM 876 O O . ASN A 1 102 ? -13.953 -21.797 -22 1 98.19 102 ASN A O 1
ATOM 880 N N . ILE A 1 103 ? -13.25 -20.359 -20.5 1 98.12 103 ILE A N 1
ATOM 881 C CA . ILE A 1 103 ? -13.828 -21.078 -19.375 1 98.12 103 ILE A CA 1
ATOM 882 C C . ILE A 1 103 ? -14.516 -20.094 -18.438 1 98.12 103 ILE A C 1
ATOM 884 O O . ILE A 1 103 ? -13.891 -19.172 -17.922 1 98.12 103 ILE A O 1
ATOM 888 N N . GLU A 1 104 ? -15.812 -20.312 -18.172 1 97.56 104 GLU A N 1
ATOM 889 C CA . GLU A 1 104 ? -16.641 -19.469 -17.312 1 97.56 104 GLU A CA 1
ATOM 890 C C . GLU A 1 104 ? -16.578 -18.016 -17.734 1 97.56 104 GLU A C 1
ATOM 892 O O . GLU A 1 104 ? -16.516 -17.109 -16.891 1 97.56 104 GLU A O 1
ATOM 897 N N . GLY A 1 105 ? -16.406 -17.766 -18.984 1 97.75 105 GLY A N 1
ATOM 898 C CA . GLY A 1 105 ? -16.484 -16.438 -19.562 1 97.75 105 GLY A CA 1
ATOM 899 C C . GLY A 1 105 ? -15.125 -15.773 -19.703 1 97.75 105 GLY A C 1
ATOM 900 O O . GLY A 1 105 ? -15.031 -14.633 -20.172 1 97.75 105 GLY A O 1
ATOM 901 N N . LEU A 1 106 ? -14.047 -16.453 -19.375 1 98.31 106 LEU A N 1
ATOM 902 C CA . LEU A 1 106 ? -12.711 -15.867 -19.422 1 98.31 106 LEU A CA 1
ATOM 903 C C . LEU A 1 106 ? -11.836 -16.594 -20.438 1 98.31 106 LEU A C 1
ATOM 905 O O . LEU A 1 106 ? -11.82 -17.828 -20.484 1 98.31 106 LEU A O 1
ATOM 909 N N . ASP A 1 107 ? -11.141 -15.82 -21.234 1 98.44 107 ASP A N 1
ATOM 910 C CA . ASP A 1 107 ? -10.086 -16.422 -22.047 1 98.44 107 ASP A CA 1
ATOM 911 C C . ASP A 1 107 ? -8.891 -16.812 -21.188 1 98.44 107 ASP A C 1
ATOM 913 O O . ASP A 1 107 ? -8.094 -15.961 -20.781 1 98.44 107 ASP A O 1
ATOM 917 N N . VAL A 1 108 ? -8.75 -18.094 -20.984 1 98.88 108 VAL A N 1
ATOM 918 C CA . VAL A 1 108 ? -7.695 -18.609 -20.125 1 98.88 108 VAL A CA 1
ATOM 919 C C . VAL A 1 108 ? -6.484 -19 -20.969 1 98.88 108 VAL A C 1
ATOM 921 O O . VAL A 1 108 ? -6.594 -19.828 -21.875 1 98.88 108 VAL A O 1
ATOM 924 N N . HIS A 1 109 ? -5.395 -18.391 -20.703 1 98.94 109 HIS A N 1
ATOM 925 C CA . HIS A 1 109 ? -4.121 -18.703 -21.344 1 98.94 109 HIS A CA 1
ATOM 926 C C . HIS A 1 109 ? -3.406 -19.828 -20.609 1 98.94 109 HIS A C 1
ATOM 928 O O . HIS A 1 109 ? -3.465 -19.922 -19.375 1 98.94 109 HIS A O 1
ATOM 934 N N . PHE A 1 110 ? -2.711 -20.688 -21.375 1 98.94 110 PHE A N 1
ATOM 935 C CA . PHE A 1 110 ? -1.84 -21.672 -20.75 1 98.94 110 PHE A CA 1
ATOM 936 C C . PHE A 1 110 ? -0.75 -22.125 -21.703 1 98.94 110 PHE A C 1
ATOM 938 O O . PHE A 1 110 ? -0.932 -22.078 -22.922 1 98.94 110 PHE A O 1
ATOM 945 N N . ILE A 1 111 ? 0.35 -22.484 -21.125 1 98.88 111 ILE A N 1
ATOM 946 C CA . ILE A 1 111 ? 1.411 -23.203 -21.828 1 98.88 111 ILE A CA 1
ATOM 947 C C . ILE A 1 111 ? 1.184 -24.703 -21.734 1 98.88 111 ILE A C 1
ATOM 949 O O . ILE A 1 111 ? 0.784 -25.203 -20.672 1 98.88 111 ILE A O 1
ATOM 953 N N . HIS A 1 112 ? 1.391 -25.406 -22.781 1 98.81 112 HIS A N 1
ATOM 954 C CA . HIS A 1 112 ? 1.25 -26.859 -22.828 1 98.81 112 HIS A CA 1
ATOM 955 C C . HIS A 1 112 ? 2.463 -27.516 -23.484 1 98.81 112 HIS A C 1
ATOM 957 O O . HIS A 1 112 ? 2.623 -27.453 -24.703 1 98.81 112 HIS A O 1
ATOM 963 N N . VAL A 1 113 ? 3.266 -28.156 -22.641 1 98.5 113 VAL A N 1
ATOM 964 C CA . VAL A 1 113 ? 4.5 -28.75 -23.141 1 98.5 113 VAL A CA 1
ATOM 965 C C . VAL A 1 113 ? 4.426 -30.266 -23.031 1 98.5 113 VAL A C 1
ATOM 967 O O . VAL A 1 113 ? 4.254 -30.812 -21.938 1 98.5 113 VAL A O 1
ATOM 970 N N . ARG A 1 114 ? 4.586 -30.969 -24.109 1 96.75 114 ARG A N 1
ATOM 971 C CA . ARG A 1 114 ? 4.629 -32.406 -24.172 1 96.75 114 ARG A CA 1
ATOM 972 C C . ARG A 1 114 ? 6.062 -32.938 -24.281 1 96.75 114 ARG A C 1
ATOM 974 O O . ARG A 1 114 ? 6.855 -32.375 -25.062 1 96.75 114 ARG A O 1
ATOM 981 N N . PRO A 1 115 ? 6.363 -33.938 -23.484 1 95.94 115 PRO A N 1
ATOM 982 C CA . PRO A 1 115 ? 7.711 -34.469 -23.609 1 95.94 115 PRO A CA 1
ATOM 983 C C . PRO A 1 115 ? 7.918 -35.219 -24.938 1 95.94 115 PRO A C 1
ATOM 985 O O . PRO A 1 115 ? 6.949 -35.688 -25.531 1 95.94 115 PRO A O 1
ATOM 988 N N . PRO A 1 116 ? 9.164 -35.281 -25.344 1 93.56 116 PRO A N 1
ATOM 989 C CA . PRO A 1 116 ? 9.422 -36.156 -26.484 1 93.56 116 PRO A CA 1
ATOM 990 C C . PRO A 1 116 ? 9.125 -37.625 -26.203 1 93.56 116 PRO A C 1
ATOM 992 O O . PRO A 1 116 ? 9.273 -38.062 -25.062 1 93.56 116 PRO A O 1
ATOM 995 N N . HIS A 1 117 ? 8.672 -38.281 -27.203 1 91.31 117 HIS A N 1
ATOM 996 C CA . HIS A 1 117 ? 8.359 -39.688 -27.016 1 91.31 117 HIS A CA 1
ATOM 997 C C . HIS A 1 117 ? 9.633 -40.5 -26.812 1 91.31 117 HIS A C 1
ATOM 999 O O . HIS A 1 117 ? 10.586 -40.406 -27.578 1 91.31 117 HIS A O 1
ATOM 1005 N N . ARG A 1 118 ? 9.578 -41.188 -25.781 1 91.75 118 ARG A N 1
ATOM 1006 C CA . ARG A 1 118 ? 10.648 -42.156 -25.484 1 91.75 118 ARG A CA 1
ATOM 1007 C C . ARG A 1 118 ? 10.078 -43.5 -25.078 1 91.75 118 ARG A C 1
ATOM 1009 O O . ARG A 1 118 ? 9.211 -43.562 -24.203 1 91.75 118 ARG A O 1
ATOM 1016 N N . GLU A 1 119 ? 10.641 -44.5 -25.703 1 91.56 119 GLU A N 1
ATOM 1017 C CA . GLU A 1 119 ? 10.156 -45.844 -25.406 1 91.56 119 GLU A CA 1
ATOM 1018 C C . GLU A 1 119 ? 10.352 -46.219 -23.938 1 91.56 119 GLU A C 1
ATOM 1020 O O . GLU A 1 119 ? 11.43 -46 -23.375 1 91.56 119 GLU A O 1
ATOM 1025 N N . GLY A 1 120 ? 9.328 -46.688 -23.359 1 90.5 120 GLY A N 1
ATOM 1026 C CA . GLY A 1 120 ? 9.406 -47.156 -21.984 1 90.5 120 GLY A CA 1
ATOM 1027 C C . GLY A 1 120 ? 9.234 -46.062 -20.953 1 90.5 120 GLY A C 1
ATOM 1028 O O . GLY A 1 120 ? 9.195 -46.344 -19.75 1 90.5 120 GLY A O 1
ATOM 1029 N N . GLN A 1 121 ? 9.211 -44.875 -21.391 1 93.38 121 GLN A N 1
ATOM 1030 C CA . GLN A 1 121 ? 9.07 -43.75 -20.453 1 93.38 121 GLN A CA 1
ATOM 1031 C C . GLN A 1 121 ? 7.602 -43.5 -20.141 1 93.38 121 GLN A C 1
ATOM 1033 O O . GLN A 1 121 ? 6.766 -43.438 -21.031 1 93.38 121 GLN A O 1
ATOM 1038 N N . ARG A 1 122 ? 7.293 -43.438 -18.938 1 94.62 122 ARG A N 1
ATOM 1039 C CA . ARG A 1 122 ? 5.953 -43.062 -18.484 1 94.62 122 ARG A CA 1
ATOM 1040 C C . ARG A 1 122 ? 5.766 -41.562 -18.484 1 94.62 122 ARG A C 1
ATOM 1042 O O . ARG A 1 122 ? 6.621 -40.812 -17.969 1 94.62 122 ARG A O 1
ATOM 1049 N N . VAL A 1 123 ? 4.699 -41.094 -19.031 1 96.75 123 VAL A N 1
ATOM 1050 C CA . VAL A 1 123 ? 4.406 -39.656 -19.109 1 96.75 123 VAL A CA 1
ATOM 1051 C C . VAL A 1 123 ? 3.205 -39.344 -18.219 1 96.75 123 VAL A C 1
ATOM 1053 O O . VAL A 1 123 ? 2.137 -39.938 -18.375 1 96.75 123 VAL A O 1
ATOM 1056 N N . LEU A 1 124 ? 3.359 -38.438 -17.25 1 97.38 124 LEU A N 1
ATOM 1057 C CA . LEU A 1 124 ? 2.305 -38.062 -16.312 1 97.38 124 LEU A CA 1
ATOM 1058 C C . LEU A 1 124 ? 1.914 -36.594 -16.469 1 97.38 124 LEU A C 1
ATOM 1060 O O . LEU A 1 124 ? 2.781 -35.75 -16.625 1 97.38 124 LEU A O 1
ATOM 1064 N N . PRO A 1 125 ? 0.631 -36.25 -16.531 1 98.62 125 PRO A N 1
ATOM 1065 C CA . PRO A 1 125 ? 0.2 -34.844 -16.609 1 98.62 125 PRO A CA 1
ATOM 1066 C C . PRO A 1 125 ? 0.493 -34.094 -15.32 1 98.62 125 PRO A C 1
ATOM 1068 O O . PRO A 1 125 ? 0.288 -34.594 -14.219 1 98.62 125 PRO A O 1
ATOM 1071 N N . LEU A 1 126 ? 1.032 -32.875 -15.453 1 98.88 126 LEU A N 1
ATOM 1072 C CA . LEU A 1 126 ? 1.404 -32.031 -14.336 1 98.88 126 LEU A CA 1
ATOM 1073 C C . LEU A 1 126 ? 1.001 -30.578 -14.609 1 98.88 126 LEU A C 1
ATOM 1075 O O . LEU A 1 126 ? 1.301 -30.031 -15.68 1 98.88 126 LEU A O 1
ATOM 1079 N N . MET A 1 127 ? 0.261 -29.984 -13.703 1 98.94 127 MET A N 1
ATOM 1080 C CA . MET A 1 127 ? -0.017 -28.547 -13.797 1 98.94 127 MET A CA 1
ATOM 1081 C C . MET A 1 127 ? 0.858 -27.766 -12.828 1 98.94 127 MET A C 1
ATOM 1083 O O . MET A 1 127 ? 0.962 -28.109 -11.648 1 98.94 127 MET A O 1
ATOM 1087 N N . LEU A 1 128 ? 1.52 -26.734 -13.336 1 98.88 128 LEU A N 1
ATOM 1088 C CA . LEU A 1 128 ? 2.248 -25.766 -12.531 1 98.88 128 LEU A CA 1
ATOM 1089 C C . LEU A 1 128 ? 1.491 -24.438 -12.461 1 98.88 128 LEU A C 1
ATOM 1091 O O . LEU A 1 128 ? 1.114 -23.891 -13.492 1 98.88 128 LEU A O 1
ATOM 1095 N N . VAL A 1 129 ? 1.253 -23.922 -11.297 1 98.94 129 VAL A N 1
ATOM 1096 C CA . VAL A 1 129 ? 0.523 -22.656 -11.148 1 98.94 129 VAL A CA 1
ATOM 1097 C C . VAL A 1 129 ? 1.398 -21.625 -10.438 1 98.94 129 VAL A C 1
ATOM 1099 O O . VAL A 1 129 ? 1.975 -21.922 -9.383 1 98.94 129 VAL A O 1
ATOM 1102 N N . HIS A 1 130 ? 1.515 -20.438 -11 1 98.69 130 HIS A N 1
ATOM 1103 C CA . HIS A 1 130 ? 2.367 -19.375 -10.484 1 98.69 130 HIS A CA 1
ATOM 1104 C C . HIS A 1 130 ? 1.619 -18.516 -9.469 1 98.69 130 HIS A C 1
ATOM 1106 O O . HIS A 1 130 ? 0.454 -18.781 -9.164 1 98.69 130 HIS A O 1
ATOM 1112 N N . GLY A 1 131 ? 2.299 -17.562 -8.922 1 98.25 131 GLY A N 1
ATOM 1113 C CA . GLY A 1 131 ? 1.708 -16.594 -8.023 1 98.25 131 GLY A CA 1
ATOM 1114 C C . GLY A 1 131 ? 2.074 -15.156 -8.367 1 98.25 131 GLY A C 1
ATOM 1115 O O . GLY A 1 131 ? 2.271 -14.82 -9.539 1 98.25 131 GLY A O 1
ATOM 1116 N N . TRP A 1 132 ? 1.997 -14.305 -7.438 1 98.25 132 TRP A N 1
ATOM 1117 C CA . TRP A 1 132 ? 2.357 -12.898 -7.559 1 98.25 132 TRP A CA 1
ATOM 1118 C C . TRP A 1 132 ? 3.682 -12.609 -6.859 1 98.25 132 TRP A C 1
ATOM 1120 O O . TRP A 1 132 ? 3.967 -13.18 -5.801 1 98.25 132 TRP A O 1
ATOM 1130 N N . PRO A 1 133 ? 4.477 -11.812 -7.438 1 98.06 133 PRO A N 1
ATOM 1131 C CA . PRO A 1 133 ? 4.336 -11.008 -8.656 1 98.06 133 PRO A CA 1
ATOM 1132 C C . PRO A 1 133 ? 4.945 -11.688 -9.883 1 98.06 133 PRO A C 1
ATOM 1134 O O . PRO A 1 133 ? 5.523 -11.023 -10.742 1 98.06 133 PRO A O 1
ATOM 1137 N N . GLY A 1 134 ? 4.922 -12.992 -9.875 1 98.19 134 GLY A N 1
ATOM 1138 C CA . GLY A 1 134 ? 5.445 -13.734 -11.008 1 98.19 134 GLY A CA 1
ATOM 1139 C C . GLY A 1 134 ? 4.418 -13.945 -12.109 1 98.19 134 GLY A C 1
ATOM 1140 O O . GLY A 1 134 ? 3.42 -13.227 -12.18 1 98.19 134 GLY A O 1
ATOM 1141 N N . SER A 1 135 ? 4.738 -14.75 -13.055 1 98.69 135 SER A N 1
ATOM 1142 C CA . SER A 1 135 ? 3.963 -15.211 -14.203 1 98.69 135 SER A CA 1
ATOM 1143 C C . SER A 1 135 ? 4.402 -16.594 -14.641 1 98.69 135 SER A C 1
ATOM 1145 O O . SER A 1 135 ? 5.242 -17.234 -13.992 1 98.69 135 SER A O 1
ATOM 1147 N N . VAL A 1 136 ? 3.799 -17.062 -15.703 1 98.75 136 VAL A N 1
ATOM 1148 C CA . VAL A 1 136 ? 4.156 -18.391 -16.219 1 98.75 136 VAL A CA 1
ATOM 1149 C C . VAL A 1 136 ? 5.637 -18.422 -16.578 1 98.75 136 VAL A C 1
ATOM 1151 O O . VAL A 1 136 ? 6.238 -19.484 -16.672 1 98.75 136 VAL A O 1
ATOM 1154 N N . TYR A 1 137 ? 6.258 -17.25 -16.734 1 98.75 137 TYR A N 1
ATOM 1155 C CA . TYR A 1 137 ? 7.66 -17.172 -17.125 1 98.75 137 TYR A CA 1
ATOM 1156 C C . TYR A 1 137 ? 8.555 -17.766 -16.047 1 98.75 137 TYR A C 1
ATOM 1158 O O . TYR A 1 137 ? 9.672 -18.203 -16.328 1 98.75 137 TYR A O 1
ATOM 1166 N N . GLU A 1 138 ? 8.094 -17.812 -14.828 1 97.94 138 GLU A N 1
ATOM 1167 C CA . GLU A 1 138 ? 8.867 -18.391 -13.727 1 97.94 138 GLU A CA 1
ATOM 1168 C C . GLU A 1 138 ? 9.18 -19.859 -13.984 1 97.94 138 GLU A C 1
ATOM 1170 O O . GLU A 1 138 ? 10.078 -20.438 -13.359 1 97.94 138 GLU A O 1
ATOM 1175 N N . PHE A 1 139 ? 8.469 -20.469 -14.93 1 98.62 139 PHE A N 1
ATOM 1176 C CA . PHE A 1 139 ? 8.594 -21.922 -15.117 1 98.62 139 PHE A CA 1
ATOM 1177 C C . PHE A 1 139 ? 9.508 -22.234 -16.297 1 98.62 139 PHE A C 1
ATOM 1179 O O . PHE A 1 139 ? 9.781 -23.406 -16.578 1 98.62 139 PHE A O 1
ATOM 1186 N N . TYR A 1 140 ? 9.992 -21.281 -16.969 1 98.12 140 TYR A N 1
ATOM 1187 C CA . TYR A 1 140 ? 10.711 -21.516 -18.219 1 98.12 140 TYR A CA 1
ATOM 1188 C C . TYR A 1 140 ? 12.031 -22.234 -17.953 1 98.12 140 TYR A C 1
ATOM 1190 O O . TYR A 1 140 ? 12.516 -22.969 -18.812 1 98.12 140 TYR A O 1
ATOM 1198 N N . ARG A 1 141 ? 12.547 -22.078 -16.75 1 96.62 141 ARG A N 1
ATOM 1199 C CA . ARG A 1 141 ? 13.797 -22.75 -16.438 1 96.62 141 ARG A CA 1
ATOM 1200 C C . ARG A 1 141 ? 13.539 -24.188 -15.969 1 96.62 141 ARG A C 1
ATOM 1202 O O . ARG A 1 141 ? 14.375 -25.062 -16.172 1 96.62 141 ARG A O 1
ATOM 1209 N N . ILE A 1 142 ? 12.391 -24.422 -15.422 1 98.12 142 ILE A N 1
ATOM 1210 C CA . ILE A 1 142 ? 12.133 -25.734 -14.859 1 98.12 142 ILE A CA 1
ATOM 1211 C C . ILE A 1 142 ? 11.5 -26.641 -15.914 1 98.12 142 ILE A C 1
ATOM 1213 O O . ILE A 1 142 ? 11.586 -27.875 -15.828 1 98.12 142 ILE A O 1
ATOM 1217 N N . LEU A 1 143 ? 10.883 -26.109 -16.922 1 98.12 143 LEU A N 1
ATOM 1218 C CA . LEU A 1 143 ? 10.125 -26.844 -17.922 1 98.12 143 LEU A CA 1
ATOM 1219 C C . LEU A 1 143 ? 11 -27.891 -18.609 1 98.12 143 LEU A C 1
ATOM 1221 O O . LEU A 1 143 ? 10.617 -29.062 -18.688 1 98.12 143 LEU A O 1
ATOM 1225 N N . PRO A 1 144 ? 12.281 -27.531 -19 1 97 144 PRO A N 1
ATOM 1226 C CA . PRO A 1 144 ? 13.094 -28.562 -19.656 1 97 144 PRO A CA 1
ATOM 1227 C C . PRO A 1 144 ? 13.492 -29.688 -18.719 1 97 144 PRO A C 1
ATOM 1229 O O . PRO A 1 144 ? 13.664 -30.828 -19.156 1 97 144 PRO A O 1
ATOM 1232 N N . LEU A 1 145 ? 13.57 -29.422 -17.422 1 97.31 145 LEU A N 1
ATOM 1233 C CA . LEU A 1 145 ? 13.945 -30.422 -16.438 1 97.31 145 LEU A CA 1
ATOM 1234 C C . LEU A 1 145 ? 12.805 -31.422 -16.219 1 97.31 145 LEU A C 1
ATOM 1236 O O . LEU A 1 145 ? 13.047 -32.594 -15.898 1 97.31 145 LEU A O 1
ATOM 1240 N N . LEU A 1 146 ? 11.578 -30.984 -16.469 1 97.75 146 LEU A N 1
ATOM 1241 C CA . LEU A 1 146 ? 10.406 -31.812 -16.203 1 97.75 146 LEU A CA 1
ATOM 1242 C C . LEU A 1 146 ? 9.977 -32.562 -17.453 1 97.75 146 LEU A C 1
ATOM 1244 O O . LEU A 1 146 ? 9.406 -33.656 -17.359 1 97.75 146 LEU A O 1
ATOM 1248 N N . THR A 1 147 ? 10.234 -31.984 -18.594 1 96.75 147 THR A N 1
ATOM 1249 C CA . THR A 1 147 ? 9.664 -32.531 -19.812 1 96.75 147 THR A CA 1
ATOM 1250 C C . THR A 1 147 ? 10.719 -33.344 -20.594 1 96.75 147 THR A C 1
ATOM 1252 O O . THR A 1 147 ? 10.391 -34.25 -21.328 1 96.75 147 THR A O 1
ATOM 1255 N N . ASN A 1 148 ? 11.945 -32.969 -20.453 1 91.5 148 ASN A N 1
ATOM 1256 C CA . ASN A 1 148 ? 13.016 -33.625 -21.188 1 91.5 148 ASN A CA 1
ATOM 1257 C C . ASN A 1 148 ? 13.852 -34.531 -20.297 1 91.5 148 ASN A C 1
ATOM 1259 O O . ASN A 1 148 ? 15.07 -34.625 -20.469 1 91.5 148 ASN A O 1
ATOM 1263 N N . SER A 1 149 ? 13.219 -35.062 -19.375 1 86.12 149 SER A N 1
ATOM 1264 C CA . SER A 1 149 ? 13.906 -35.906 -18.422 1 86.12 149 SER A CA 1
ATOM 1265 C C . SER A 1 149 ? 14.383 -37.188 -19.109 1 86.12 149 SER A C 1
ATOM 1267 O O . SER A 1 149 ? 13.727 -37.719 -20.016 1 86.12 149 SER A O 1
ATOM 1269 N N . LEU A 1 150 ? 15.5 -37.719 -18.672 1 82.19 150 LEU A N 1
ATOM 1270 C CA . LEU A 1 150 ? 16 -39 -19.172 1 82.19 150 LEU A CA 1
ATOM 1271 C C . LEU A 1 150 ? 15.609 -40.125 -18.234 1 82.19 150 LEU A C 1
ATOM 1273 O O . LEU A 1 150 ? 15.914 -41.281 -18.5 1 82.19 150 LEU A O 1
ATOM 1277 N N . ASP A 1 151 ? 14.938 -39.75 -17.328 1 82.81 151 ASP A N 1
ATOM 1278 C CA . ASP A 1 151 ? 14.43 -40.719 -16.375 1 82.81 151 ASP A CA 1
ATOM 1279 C C . ASP A 1 151 ? 13.281 -41.531 -16.984 1 82.81 151 ASP A C 1
ATOM 1281 O O . ASP A 1 151 ? 12.883 -41.281 -18.125 1 82.81 151 ASP A O 1
ATOM 1285 N N . SER A 1 152 ? 12.859 -42.562 -16.25 1 89.88 152 SER A N 1
ATOM 1286 C CA . SER A 1 152 ? 11.734 -43.406 -16.656 1 89.88 152 SER A CA 1
ATOM 1287 C C . SER A 1 152 ? 10.422 -42.625 -16.609 1 89.88 152 SER A C 1
ATOM 1289 O O . SER A 1 152 ? 9.406 -43.094 -17.141 1 89.88 152 SER A O 1
ATOM 1291 N N . LEU A 1 153 ? 10.531 -41.469 -16.062 1 93.56 153 LEU A N 1
ATOM 1292 C CA . LEU A 1 153 ? 9.336 -40.656 -15.906 1 93.56 153 LEU A CA 1
ATOM 1293 C C . LEU A 1 153 ? 9.539 -39.281 -16.516 1 93.56 153 LEU A C 1
ATOM 1295 O O . LEU A 1 153 ? 10.602 -38.656 -16.344 1 93.56 153 LEU A O 1
ATOM 1299 N N . ALA A 1 154 ? 8.617 -38.781 -17.266 1 95.62 154 ALA A N 1
ATOM 1300 C CA . ALA A 1 154 ? 8.539 -37.406 -17.75 1 95.62 154 ALA A CA 1
ATOM 1301 C C . ALA A 1 154 ? 7.152 -36.812 -17.531 1 95.62 154 ALA A C 1
ATOM 1303 O O . ALA A 1 154 ? 6.207 -37.531 -17.203 1 95.62 154 ALA A O 1
ATOM 1304 N N . PHE A 1 155 ? 7.086 -35.562 -17.656 1 98.25 155 PHE A N 1
ATOM 1305 C CA . PHE 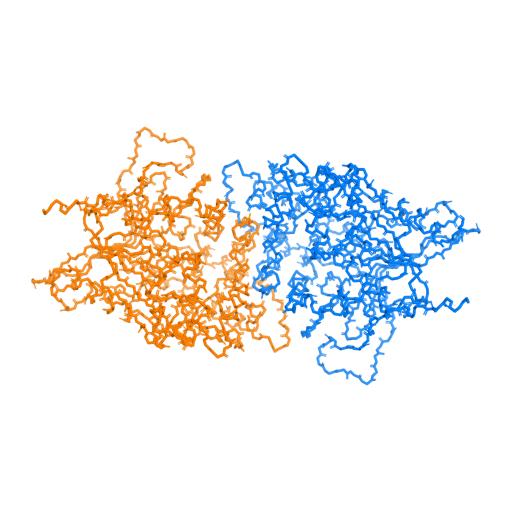A 1 155 ? 5.801 -34.906 -17.406 1 98.25 155 PHE A CA 1
ATOM 1306 C C . PHE A 1 155 ? 5.285 -34.219 -18.656 1 98.25 155 PHE A C 1
ATOM 1308 O O . PHE A 1 155 ? 6.066 -33.656 -19.422 1 98.25 155 PHE A O 1
ATOM 1315 N N . GLU A 1 156 ? 4.051 -34.344 -18.953 1 98.5 156 GLU A N 1
ATOM 1316 C CA . GLU A 1 156 ? 3.299 -33.406 -19.781 1 98.5 156 GLU A CA 1
ATOM 1317 C C . GLU A 1 156 ? 2.783 -32.219 -18.969 1 98.5 156 GLU A C 1
ATOM 1319 O O . GLU A 1 156 ? 1.884 -32.375 -18.141 1 98.5 156 GLU A O 1
ATOM 1324 N N . VAL A 1 157 ? 3.328 -30.984 -19.25 1 98.88 157 VAL A N 1
ATOM 1325 C CA . VAL A 1 157 ? 3.199 -29.906 -18.281 1 98.88 157 VAL A CA 1
ATOM 1326 C C . VAL A 1 157 ? 2.234 -28.844 -18.812 1 98.88 157 VAL A C 1
ATOM 1328 O O . VAL A 1 157 ? 2.359 -28.406 -19.953 1 98.88 157 VAL A O 1
ATOM 1331 N N . ILE A 1 158 ? 1.251 -28.469 -18.031 1 98.94 158 ILE A N 1
ATOM 1332 C CA . ILE A 1 158 ? 0.31 -27.391 -18.297 1 98.94 158 ILE A CA 1
ATOM 1333 C C . ILE A 1 158 ? 0.573 -26.234 -17.328 1 98.94 158 ILE A C 1
ATOM 1335 O O . ILE A 1 158 ? 0.564 -26.422 -16.109 1 98.94 158 ILE A O 1
ATOM 1339 N N . CYS A 1 159 ? 0.868 -25.047 -17.812 1 98.94 159 CYS A N 1
ATOM 1340 C CA . CYS A 1 159 ? 1.101 -23.859 -17 1 98.94 159 CYS A CA 1
ATOM 1341 C C . CYS A 1 159 ? 0.101 -22.75 -17.328 1 98.94 159 CYS A C 1
ATOM 1343 O O . CYS A 1 159 ? 0.359 -21.922 -18.203 1 98.94 159 CYS A O 1
ATOM 1345 N N . PRO A 1 160 ? -0.95 -22.641 -16.625 1 98.94 160 PRO A N 1
ATOM 1346 C CA . PRO A 1 160 ? -1.918 -21.578 -16.906 1 98.94 160 PRO A CA 1
ATOM 1347 C C . PRO A 1 160 ? -1.552 -20.25 -16.25 1 98.94 160 PRO A C 1
ATOM 1349 O O . PRO A 1 160 ? -0.961 -20.25 -15.164 1 98.94 160 PRO A O 1
ATOM 1352 N N . SER A 1 161 ? -1.845 -19.172 -16.922 1 98.94 161 SER A N 1
ATOM 1353 C CA . SER A 1 161 ? -1.849 -17.875 -16.266 1 98.94 161 SER A CA 1
ATOM 1354 C C . SER A 1 161 ? -3.098 -17.688 -15.406 1 98.94 161 SER A C 1
ATOM 1356 O O . SER A 1 161 ? -4.215 -17.906 -15.883 1 98.94 161 SER A O 1
ATOM 1358 N N . ILE A 1 162 ? -2.918 -17.359 -14.195 1 98.94 162 ILE A N 1
ATOM 1359 C CA . ILE A 1 162 ? -4.066 -17.078 -13.336 1 98.94 162 ILE A CA 1
ATOM 1360 C C . ILE A 1 162 ? -4.926 -15.992 -13.977 1 98.94 162 ILE A C 1
ATOM 1362 O O . ILE A 1 162 ? -4.406 -14.984 -14.461 1 98.94 162 ILE A O 1
ATOM 1366 N N . PRO A 1 163 ? -6.258 -16.188 -14.086 1 98.88 163 PRO A N 1
ATOM 1367 C CA . PRO A 1 163 ? -7.082 -15.102 -14.617 1 98.88 163 PRO A CA 1
ATOM 1368 C C . PRO A 1 163 ? -6.801 -13.758 -13.93 1 98.88 163 PRO A C 1
ATOM 1370 O O . PRO A 1 163 ? -6.785 -13.68 -12.703 1 98.88 163 PRO A O 1
ATOM 1373 N N . GLY A 1 164 ? -6.605 -12.758 -14.758 1 98.62 164 GLY A N 1
ATOM 1374 C CA . GLY A 1 164 ? -6.203 -11.461 -14.227 1 98.62 164 GLY A CA 1
ATOM 1375 C C . GLY A 1 164 ? -4.703 -11.242 -14.273 1 98.62 164 GLY A C 1
ATOM 1376 O O . GLY A 1 164 ? -4.223 -10.133 -14.008 1 98.62 164 GLY A O 1
ATOM 1377 N N . TYR A 1 165 ? -3.949 -12.297 -14.609 1 98.75 165 TYR A N 1
ATOM 1378 C CA . TYR A 1 165 ? -2.498 -12.234 -14.742 1 98.75 165 TYR A CA 1
ATOM 1379 C C . TYR A 1 165 ? -2.068 -12.484 -16.188 1 98.75 165 TYR A C 1
ATOM 1381 O O . TYR A 1 165 ? -2.621 -13.352 -16.859 1 98.75 165 TYR A O 1
ATOM 1389 N N . GLY A 1 166 ? -1.043 -11.766 -16.594 1 98.44 166 GLY A N 1
ATOM 1390 C CA . GLY A 1 166 ? -0.407 -12.047 -17.875 1 98.44 166 GLY A CA 1
ATOM 1391 C C . GLY A 1 166 ? -1.39 -12.109 -19.031 1 98.44 166 GLY A C 1
ATOM 1392 O O . GLY A 1 166 ? -2.152 -11.172 -19.25 1 98.44 166 GLY A O 1
ATOM 1393 N N . PHE A 1 167 ? -1.507 -13.32 -19.609 1 98.75 167 PHE A N 1
ATOM 1394 C CA . PHE A 1 167 ? -2.191 -13.43 -20.891 1 98.75 167 PHE A CA 1
ATOM 1395 C C . PHE A 1 167 ? -3.605 -13.969 -20.719 1 98.75 167 PHE A C 1
ATOM 1397 O O . PHE A 1 167 ? -4.359 -14.094 -21.688 1 98.75 167 PHE A O 1
ATOM 1404 N N . SER A 1 168 ? -3.994 -14.312 -19.469 1 98.88 168 SER A N 1
ATOM 1405 C CA . SER A 1 168 ? -5.387 -14.656 -19.219 1 98.88 168 SER A CA 1
ATOM 1406 C C . SER A 1 168 ? -6.246 -13.414 -19.047 1 98.88 168 SER A C 1
ATOM 1408 O O . SER A 1 168 ? -5.797 -12.414 -18.484 1 98.88 168 SER A O 1
ATOM 1410 N N . GLU A 1 169 ? -7.43 -13.539 -19.484 1 98.62 169 GLU A N 1
ATOM 1411 C CA . GLU A 1 169 ? -8.375 -12.438 -19.344 1 98.62 169 GLU A CA 1
ATOM 1412 C C . GLU A 1 169 ? -8.703 -12.188 -17.875 1 98.62 169 GLU A C 1
ATOM 1414 O O . GLU A 1 169 ? -8.797 -13.133 -17.078 1 98.62 169 GLU A O 1
ATOM 1419 N N . ALA A 1 170 ? -8.828 -10.906 -17.5 1 98.62 170 ALA A N 1
ATOM 1420 C CA . ALA A 1 170 ? -9.211 -10.531 -16.141 1 98.62 170 ALA A CA 1
ATOM 1421 C C . ALA A 1 170 ? -10.703 -10.711 -15.922 1 98.62 170 ALA A C 1
ATOM 1423 O O . ALA A 1 170 ? -11.516 -10.422 -16.812 1 98.62 170 ALA A O 1
ATOM 1424 N N . PRO A 1 171 ? -11.102 -11.172 -14.719 1 98.44 171 PRO A N 1
ATOM 1425 C CA . PRO A 1 171 ? -12.523 -11.203 -14.391 1 98.44 171 PRO A CA 1
ATOM 1426 C C . PRO A 1 171 ? -13.18 -9.828 -14.461 1 98.44 171 PRO A C 1
ATOM 1428 O O . PRO A 1 171 ? -12.547 -8.82 -14.133 1 98.44 171 PRO A O 1
ATOM 1431 N N . HIS A 1 172 ? -14.461 -9.82 -14.805 1 97.88 172 HIS A N 1
ATOM 1432 C CA . HIS A 1 172 ? -15.188 -8.57 -14.953 1 97.88 172 HIS A CA 1
ATOM 1433 C C . HIS A 1 172 ? -16.172 -8.359 -13.805 1 97.88 172 HIS A C 1
ATOM 1435 O O . HIS A 1 172 ? -16.797 -7.301 -13.703 1 97.88 172 HIS A O 1
ATOM 1441 N N . LYS A 1 173 ? -16.219 -9.359 -12.93 1 96.69 173 LYS A N 1
ATOM 1442 C CA . LYS A 1 173 ? -17.141 -9.328 -11.797 1 96.69 173 LYS A CA 1
ATOM 1443 C C . LYS A 1 173 ? -16.406 -9.555 -10.477 1 96.69 173 LYS A C 1
ATOM 1445 O O . LYS A 1 173 ? -15.305 -10.109 -10.469 1 96.69 173 LYS A O 1
ATOM 1450 N N . GLN A 1 174 ? -17.062 -9.156 -9.414 1 95.88 174 GLN A N 1
ATOM 1451 C CA . GLN A 1 174 ? -16.5 -9.398 -8.086 1 95.88 174 GLN A CA 1
ATOM 1452 C C . GLN A 1 174 ? -16.609 -10.875 -7.711 1 95.88 174 GLN A C 1
ATOM 1454 O O . GLN A 1 174 ? -17.516 -11.578 -8.156 1 95.88 174 GLN A O 1
ATOM 1459 N N . GLY A 1 175 ? -15.602 -11.281 -6.906 1 95.69 175 GLY A N 1
ATOM 1460 C CA . GLY A 1 175 ? -15.773 -12.578 -6.273 1 95.69 175 GLY A CA 1
ATOM 1461 C C . GLY A 1 175 ? -14.789 -13.617 -6.766 1 95.69 175 GLY A C 1
ATOM 1462 O O . GLY A 1 175 ? -14.688 -14.703 -6.188 1 95.69 175 GLY A O 1
ATOM 1463 N N . PHE A 1 176 ? -14.008 -13.359 -7.844 1 97.56 176 PHE A N 1
ATOM 1464 C CA . PHE A 1 176 ? -13.078 -14.344 -8.383 1 97.56 176 PHE A CA 1
ATOM 1465 C C . PHE A 1 176 ? -11.898 -14.555 -7.441 1 97.56 176 PHE A C 1
ATOM 1467 O O . PHE A 1 176 ? -10.891 -13.844 -7.527 1 97.56 176 PHE A O 1
ATOM 1474 N N . ASP A 1 177 ? -12 -15.508 -6.637 1 96.62 177 ASP A N 1
ATOM 1475 C CA . ASP A 1 177 ? -10.961 -15.812 -5.656 1 96.62 177 ASP A CA 1
ATOM 1476 C C . ASP A 1 177 ? -10.234 -17.109 -6.02 1 96.62 177 ASP A C 1
ATOM 1478 O O . ASP A 1 177 ? -10.305 -17.562 -7.16 1 96.62 177 ASP A O 1
ATOM 1482 N N . THR A 1 178 ? -9.469 -17.688 -5.117 1 96.94 178 THR A N 1
ATOM 1483 C CA . THR A 1 178 ? -8.664 -18.875 -5.387 1 96.94 178 THR A CA 1
ATOM 1484 C C . THR A 1 178 ? -9.555 -20.094 -5.648 1 96.94 178 THR A C 1
ATOM 1486 O O . THR A 1 178 ? -9.195 -20.984 -6.414 1 96.94 178 THR A O 1
ATOM 1489 N N . LEU A 1 179 ? -10.719 -20.156 -5.027 1 96.75 179 LEU A N 1
ATOM 1490 C CA . LEU A 1 179 ? -11.656 -21.234 -5.289 1 96.75 179 LEU A CA 1
ATOM 1491 C C . LEU A 1 179 ? -12.148 -21.188 -6.734 1 96.75 179 LEU A C 1
ATOM 1493 O O . LEU A 1 179 ? -12.227 -22.234 -7.402 1 96.75 179 LEU A O 1
ATOM 1497 N N . ALA A 1 180 ? -12.469 -19.969 -7.168 1 98 180 ALA A N 1
ATOM 1498 C CA . ALA A 1 180 ? -12.883 -19.781 -8.555 1 98 180 ALA A CA 1
ATOM 1499 C C . ALA A 1 180 ? -11.766 -20.172 -9.523 1 98 180 ALA A C 1
ATOM 1501 O O . ALA A 1 180 ? -12.008 -20.844 -10.523 1 98 180 ALA A O 1
ATOM 1502 N N . ALA A 1 181 ? -10.586 -19.766 -9.258 1 98.75 181 ALA A N 1
ATOM 1503 C CA . ALA A 1 181 ? -9.438 -20.109 -10.094 1 98.75 181 ALA A CA 1
ATOM 1504 C C . ALA A 1 181 ? -9.227 -21.609 -10.141 1 98.75 181 ALA A C 1
ATOM 1506 O O . ALA A 1 181 ? -8.945 -22.172 -11.203 1 98.75 181 ALA A O 1
ATOM 1507 N N . ALA A 1 182 ? -9.312 -22.234 -8.977 1 98.62 182 ALA A N 1
ATOM 1508 C CA . ALA A 1 182 ? -9.164 -23.688 -8.898 1 98.62 182 ALA A CA 1
ATOM 1509 C C . ALA A 1 182 ? -10.188 -24.391 -9.789 1 98.62 182 ALA A C 1
ATOM 1511 O O . ALA A 1 182 ? -9.844 -25.328 -10.516 1 98.62 182 ALA A O 1
ATOM 1512 N N . ARG A 1 183 ? -11.391 -23.969 -9.703 1 98.5 183 ARG A N 1
ATOM 1513 C CA . ARG A 1 183 ? -12.445 -24.531 -10.523 1 98.5 183 ARG A CA 1
ATOM 1514 C C . ARG A 1 183 ? -12.133 -24.375 -12.008 1 98.5 183 ARG A C 1
ATOM 1516 O O . ARG A 1 183 ? -12.266 -25.312 -12.789 1 98.5 183 ARG A O 1
ATOM 1523 N N . VAL A 1 184 ? -11.719 -23.172 -12.359 1 98.75 184 VAL A N 1
ATOM 1524 C CA . VAL A 1 184 ? -11.375 -22.875 -13.75 1 98.75 184 VAL A CA 1
ATOM 1525 C C . VAL A 1 184 ? -10.242 -23.797 -14.211 1 98.75 184 VAL A C 1
ATOM 1527 O O . VAL A 1 184 ? -10.273 -24.312 -15.328 1 98.75 184 VAL A O 1
ATOM 1530 N N . PHE A 1 185 ? -9.305 -24.062 -13.398 1 98.88 185 PHE A N 1
ATOM 1531 C CA . PHE A 1 185 ? -8.156 -24.875 -13.789 1 98.88 185 PHE A CA 1
ATOM 1532 C C . PHE A 1 185 ? -8.531 -26.359 -13.828 1 98.88 185 PHE A C 1
ATOM 1534 O O . PHE A 1 185 ? -8 -27.109 -14.648 1 98.88 185 PHE A O 1
ATOM 1541 N N . HIS A 1 186 ? -9.445 -26.875 -12.945 1 98.69 186 HIS A N 1
ATOM 1542 C CA . HIS A 1 186 ? -10 -28.219 -13.109 1 98.69 186 HIS A CA 1
ATOM 1543 C C . HIS A 1 186 ? -10.672 -28.375 -14.477 1 98.69 186 HIS A C 1
ATOM 1545 O O . HIS A 1 186 ? -10.445 -29.359 -15.172 1 98.69 186 HIS A O 1
ATOM 1551 N N . LYS A 1 187 ? -11.461 -27.359 -14.805 1 98.31 187 LYS A N 1
ATOM 1552 C CA . LYS A 1 187 ? -12.156 -27.406 -16.094 1 98.31 187 LYS A CA 1
ATOM 1553 C C . LYS A 1 187 ? -11.164 -27.391 -17.25 1 98.31 187 LYS A C 1
ATOM 1555 O O . LYS A 1 187 ? -11.398 -28.031 -18.281 1 98.31 187 LYS A O 1
ATOM 1560 N N . LEU A 1 188 ? -10.086 -26.641 -17.078 1 98.81 188 LEU A N 1
ATOM 1561 C CA . LEU A 1 188 ? -9.047 -26.641 -18.094 1 98.81 188 LEU A CA 1
ATOM 1562 C C . LEU A 1 188 ? -8.461 -28.031 -18.281 1 98.81 188 LEU A C 1
ATOM 1564 O O . LEU A 1 188 ? -8.312 -28.5 -19.406 1 98.81 188 LEU A O 1
ATOM 1568 N N . MET A 1 189 ? -8.094 -28.734 -17.188 1 98.75 189 MET A N 1
ATOM 1569 C CA . MET A 1 189 ? -7.52 -30.062 -17.266 1 98.75 189 MET A CA 1
ATOM 1570 C C . MET A 1 189 ? -8.508 -31.047 -17.906 1 98.75 189 MET A C 1
ATOM 1572 O O . MET A 1 189 ? -8.117 -31.875 -18.734 1 98.75 189 MET A O 1
ATOM 1576 N N . GLU A 1 190 ? -9.766 -30.906 -17.516 1 97.75 190 GLU A N 1
ATOM 1577 C CA . GLU A 1 190 ? -10.797 -31.734 -18.109 1 97.75 190 GLU A CA 1
ATOM 1578 C C . GLU A 1 190 ? -10.898 -31.5 -19.625 1 97.75 190 GLU A C 1
ATOM 1580 O O . GLU A 1 190 ? -11 -32.469 -20.391 1 97.75 190 GLU A O 1
ATOM 1585 N N . ARG A 1 191 ? -10.914 -30.219 -19.953 1 97.62 191 ARG A N 1
ATOM 1586 C CA . ARG A 1 191 ? -10.984 -29.828 -21.359 1 97.62 191 ARG A CA 1
ATOM 1587 C C . ARG A 1 191 ? -9.836 -30.438 -22.156 1 97.62 191 ARG A C 1
ATOM 1589 O O . ARG A 1 191 ? -10 -30.781 -23.328 1 97.62 191 ARG A O 1
ATOM 1596 N N . LEU A 1 192 ? -8.68 -30.594 -21.562 1 98.25 192 LEU A N 1
ATOM 1597 C CA . LEU A 1 192 ? -7.484 -31.094 -22.219 1 98.25 192 LEU A CA 1
ATOM 1598 C C . LEU A 1 192 ? -7.426 -32.625 -22.156 1 98.25 192 LEU A C 1
ATOM 1600 O O . LEU A 1 192 ? -6.465 -33.219 -22.641 1 98.25 192 LEU A O 1
ATOM 1604 N N . GLY A 1 193 ? -8.398 -33.281 -21.484 1 97.81 193 GLY A N 1
ATOM 1605 C CA . GLY A 1 193 ? -8.531 -34.719 -21.5 1 97.81 193 GLY A CA 1
ATOM 1606 C C . GLY A 1 193 ? -7.832 -35.406 -20.344 1 97.81 193 GLY A C 1
ATOM 1607 O O . GLY A 1 193 ? -7.57 -36.594 -20.375 1 97.81 193 GLY A O 1
ATOM 1608 N N . PHE A 1 194 ? -7.492 -34.656 -19.312 1 98.31 194 PHE A N 1
ATOM 1609 C CA . PHE A 1 194 ? -6.812 -35.25 -18.156 1 98.31 194 PHE A CA 1
ATOM 1610 C C . PHE A 1 194 ? -7.797 -35.531 -17.031 1 98.31 194 PHE A C 1
ATOM 1612 O O . PHE A 1 194 ? -8.469 -34.625 -16.562 1 98.31 194 PHE A O 1
ATOM 1619 N N . SER A 1 195 ? -7.902 -36.719 -16.547 1 96.56 195 SER A N 1
ATOM 1620 C CA . SER A 1 195 ? -8.797 -37.125 -15.453 1 96.56 195 SER A CA 1
ATOM 1621 C C . SER A 1 195 ? -8.016 -37.406 -14.172 1 96.56 195 SER A C 1
ATOM 1623 O O . SER A 1 195 ? -8.594 -37.469 -13.086 1 96.56 195 SER A O 1
ATOM 1625 N N . ASP A 1 196 ? -6.793 -37.625 -14.305 1 97.31 196 ASP A N 1
ATOM 1626 C CA . ASP A 1 196 ? -5.859 -37.875 -13.211 1 97.31 196 ASP A CA 1
ATOM 1627 C C . ASP A 1 196 ? -4.535 -37.156 -13.453 1 97.31 196 ASP A C 1
ATOM 1629 O O . ASP A 1 196 ? -3.861 -37.406 -14.453 1 97.31 196 ASP A O 1
ATOM 1633 N N . TYR A 1 197 ? -4.129 -36.281 -12.57 1 98.75 197 TYR A N 1
ATOM 1634 C CA . TYR A 1 197 ? -2.951 -35.469 -12.836 1 98.75 197 TYR A CA 1
ATOM 1635 C C . TYR A 1 197 ? -2.312 -34.969 -11.531 1 98.75 197 TYR A C 1
ATOM 1637 O O . TYR A 1 197 ? -2.916 -35.094 -10.461 1 98.75 197 TYR A O 1
ATOM 1645 N N . TYR A 1 198 ? -1.069 -34.531 -11.602 1 98.88 198 TYR A N 1
ATOM 1646 C CA . TYR A 1 198 ? -0.324 -33.938 -10.492 1 98.88 198 TYR A CA 1
ATOM 1647 C C . TYR A 1 198 ? -0.42 -32.406 -10.508 1 98.88 198 TYR A C 1
ATOM 1649 O O . TYR A 1 198 ? -0.658 -31.812 -11.562 1 98.88 198 TYR A O 1
ATOM 1657 N N . LEU A 1 199 ? -0.311 -31.812 -9.352 1 98.88 199 LEU A N 1
ATOM 1658 C CA . LEU A 1 199 ? -0.336 -30.359 -9.18 1 98.88 199 LEU A CA 1
ATOM 1659 C C . LEU A 1 199 ? 0.907 -29.875 -8.445 1 98.88 199 LEU A C 1
ATOM 1661 O O . LEU A 1 199 ? 1.366 -30.531 -7.5 1 98.88 199 LEU A O 1
ATOM 1665 N N . GLN A 1 200 ? 1.476 -28.828 -8.859 1 98.88 200 GLN A N 1
ATOM 1666 C CA . GLN A 1 200 ? 2.578 -28.141 -8.203 1 98.88 200 GLN A CA 1
ATOM 1667 C C . GLN A 1 200 ? 2.34 -26.625 -8.156 1 98.88 200 GLN A C 1
ATOM 1669 O O . GLN A 1 200 ? 1.912 -26.031 -9.148 1 98.88 200 GLN A O 1
ATOM 1674 N N . GLY A 1 201 ? 2.521 -25.969 -7.035 1 98.38 201 GLY A N 1
ATOM 1675 C CA . GLY A 1 201 ? 2.312 -24.531 -6.98 1 98.38 201 GLY A CA 1
ATOM 1676 C C . GLY A 1 201 ? 3 -23.875 -5.801 1 98.38 201 GLY A C 1
ATOM 1677 O O . GLY A 1 201 ? 3.23 -24.516 -4.773 1 98.38 201 GLY A O 1
ATOM 1678 N N . GLY A 1 202 ? 3.404 -22.641 -5.926 1 97.31 202 GLY A N 1
ATOM 1679 C CA . GLY A 1 202 ? 3.854 -21.734 -4.883 1 97.31 202 GLY A CA 1
ATOM 1680 C C . GLY A 1 202 ? 3.008 -20.484 -4.781 1 97.31 202 GLY A C 1
ATOM 1681 O O . GLY A 1 202 ? 2.189 -20.203 -5.66 1 97.31 202 GLY A O 1
ATOM 1682 N N . ASP A 1 203 ? 3.139 -19.75 -3.635 1 97 203 ASP A N 1
ATOM 1683 C CA . ASP A 1 203 ? 2.42 -18.5 -3.467 1 97 203 ASP A CA 1
ATOM 1684 C C . ASP A 1 203 ? 0.923 -18.672 -3.707 1 97 203 ASP A C 1
ATOM 1686 O O . ASP A 1 203 ? 0.3 -19.562 -3.117 1 97 203 ASP A O 1
ATOM 1690 N N . TRP A 1 204 ? 0.269 -17.906 -4.633 1 98.06 204 TRP A N 1
ATOM 1691 C CA . TRP A 1 204 ? -1.126 -18.125 -5 1 98.06 204 TRP A CA 1
ATOM 1692 C C . TRP A 1 204 ? -1.313 -19.516 -5.609 1 98.06 204 TRP A C 1
ATOM 1694 O O . TRP A 1 204 ? -2.355 -20.141 -5.418 1 98.06 204 TRP A O 1
ATOM 1704 N N . GLY A 1 205 ? -0.327 -19.906 -6.367 1 98.5 205 GLY A N 1
ATOM 1705 C CA . GLY A 1 205 ? -0.392 -21.234 -6.957 1 98.5 205 GLY A CA 1
ATOM 1706 C C . GLY A 1 205 ? -0.518 -22.328 -5.926 1 98.5 205 GLY A C 1
ATOM 1707 O O . GLY A 1 205 ? -1.209 -23.328 -6.156 1 98.5 205 GLY A O 1
ATOM 1708 N N . ALA A 1 206 ? 0.134 -22.141 -4.812 1 98 206 ALA A N 1
ATOM 1709 C CA . ALA A 1 206 ? 0.014 -23.125 -3.74 1 98 206 ALA A CA 1
ATOM 1710 C C . ALA A 1 206 ? -1.417 -23.203 -3.213 1 98 206 ALA A C 1
ATOM 1712 O O . ALA A 1 206 ? -1.946 -24.281 -2.973 1 98 206 ALA A O 1
ATOM 1713 N N . ILE A 1 207 ? -2.035 -22.078 -3.08 1 96.81 207 ILE A N 1
ATOM 1714 C CA . ILE A 1 207 ? -3.391 -22.031 -2.545 1 96.81 207 ILE A CA 1
ATOM 1715 C C . ILE A 1 207 ? -4.375 -22.562 -3.58 1 96.81 207 ILE A C 1
ATOM 1717 O O . ILE A 1 207 ? -5.242 -23.375 -3.254 1 96.81 207 ILE A O 1
ATOM 1721 N N . ILE A 1 208 ? -4.203 -22.172 -4.789 1 98.44 208 ILE A N 1
ATOM 1722 C CA . ILE A 1 208 ? -5.098 -22.594 -5.859 1 98.44 208 ILE A CA 1
ATOM 1723 C C . ILE A 1 208 ? -5.02 -24.109 -6.035 1 98.44 208 ILE A C 1
ATOM 1725 O O . ILE A 1 208 ? -6.047 -24.797 -6.113 1 98.44 208 ILE A O 1
ATOM 1729 N N . THR A 1 209 ? -3.82 -24.672 -6.082 1 98.69 209 THR A N 1
ATOM 1730 C CA . THR A 1 209 ? -3.67 -26.109 -6.297 1 98.69 209 THR A CA 1
ATOM 1731 C C . THR A 1 209 ? -4.145 -26.891 -5.078 1 98.69 209 THR A C 1
ATOM 1733 O O . THR A 1 209 ? -4.672 -28 -5.207 1 98.69 209 THR A O 1
ATOM 1736 N N . THR A 1 210 ? -3.986 -26.297 -3.916 1 97.62 210 THR A N 1
ATOM 1737 C CA . THR A 1 210 ? -4.574 -26.906 -2.725 1 97.62 210 THR A CA 1
ATOM 1738 C C . THR A 1 210 ? -6.098 -26.953 -2.836 1 97.62 210 THR A C 1
ATOM 1740 O O . THR A 1 210 ? -6.715 -27.984 -2.537 1 97.62 210 THR A O 1
ATOM 1743 N N . ASN A 1 211 ? -6.668 -25.859 -3.287 1 97.31 211 ASN A N 1
ATOM 1744 C CA . ASN A 1 211 ? -8.109 -25.828 -3.492 1 97.31 211 ASN A CA 1
ATOM 1745 C C . ASN A 1 211 ? -8.555 -26.875 -4.52 1 97.31 211 ASN A C 1
ATOM 1747 O O . ASN A 1 211 ? -9.602 -27.5 -4.355 1 97.31 211 ASN A O 1
ATOM 1751 N N . MET A 1 212 ? -7.773 -27.031 -5.52 1 98.5 212 MET A N 1
ATOM 1752 C CA . MET A 1 212 ? -8.07 -28.062 -6.512 1 98.5 212 MET A CA 1
ATOM 1753 C C . MET A 1 212 ? -8.086 -29.438 -5.871 1 98.5 212 MET A C 1
ATOM 1755 O O . MET A 1 212 ? -9 -30.234 -6.102 1 98.5 212 MET A O 1
ATOM 1759 N N . ALA A 1 213 ? -7.102 -29.703 -5.062 1 98.06 213 ALA A N 1
ATOM 1760 C CA . ALA A 1 213 ? -6.996 -31 -4.387 1 98.06 213 ALA A CA 1
ATOM 1761 C C . ALA A 1 213 ? -8.18 -31.234 -3.459 1 98.06 213 ALA A C 1
ATOM 1763 O O . ALA A 1 213 ? -8.633 -32.375 -3.293 1 98.06 213 ALA A O 1
ATOM 1764 N N . GLN A 1 214 ? -8.672 -30.219 -2.877 1 97.31 214 GLN A N 1
ATOM 1765 C CA . GLN A 1 214 ? -9.812 -30.312 -1.966 1 97.31 214 GLN A CA 1
ATOM 1766 C C . GLN A 1 214 ? -11.117 -30.5 -2.732 1 97.31 214 GLN A C 1
ATOM 1768 O O . GLN A 1 214 ? -12.039 -31.156 -2.248 1 97.31 214 GLN A O 1
ATOM 1773 N N . MET A 1 215 ? -11.195 -30 -3.912 1 97.5 215 MET A N 1
ATOM 1774 C CA . MET A 1 215 ? -12.422 -30.031 -4.703 1 97.5 215 MET A CA 1
ATOM 1775 C C . MET A 1 215 ? -12.625 -31.422 -5.328 1 97.5 215 MET A C 1
ATOM 1777 O O . MET A 1 215 ? -13.711 -31.984 -5.25 1 97.5 215 MET A O 1
ATOM 1781 N N . LYS A 1 216 ? -11.57 -31.906 -5.938 1 97.19 216 LYS A N 1
ATOM 1782 C CA . LYS A 1 216 ? -11.648 -33.188 -6.641 1 97.19 216 LYS A CA 1
ATOM 1783 C C . LYS A 1 216 ? -10.453 -34.062 -6.297 1 97.19 216 LYS A C 1
ATOM 1785 O O . LYS A 1 216 ? -9.641 -34.375 -7.164 1 97.19 216 LYS A O 1
ATOM 1790 N N . PRO A 1 217 ? -10.438 -34.594 -5.117 1 97.06 217 PRO A N 1
ATOM 1791 C CA . PRO A 1 217 ? -9.305 -35.438 -4.73 1 97.06 217 PRO A CA 1
ATOM 1792 C C . PRO A 1 217 ? -9.164 -36.688 -5.621 1 97.06 217 PRO A C 1
ATOM 1794 O O . PRO A 1 217 ? -8.062 -37.219 -5.766 1 97.06 217 PRO A O 1
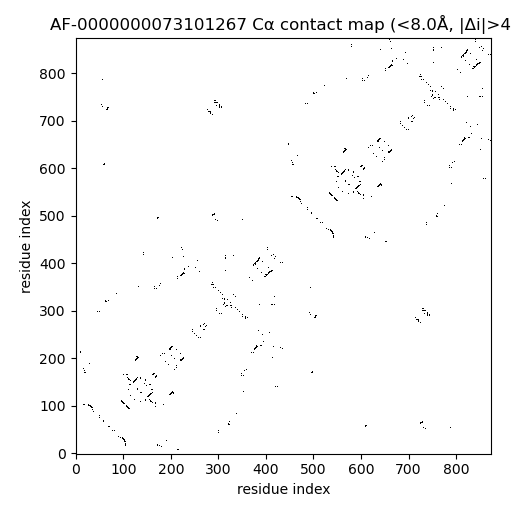ATOM 1797 N N . GLU A 1 218 ? -10.219 -37.094 -6.27 1 96.25 218 GLU A N 1
ATOM 1798 C CA . GLU A 1 218 ? -10.195 -38.281 -7.129 1 96.25 218 GLU A CA 1
ATOM 1799 C C . GLU A 1 218 ? -9.422 -38 -8.414 1 96.25 218 GLU A C 1
ATOM 1801 O O . GLU A 1 218 ? -8.945 -38.938 -9.07 1 96.25 218 GLU A O 1
ATOM 1806 N N . CYS A 1 219 ? -9.281 -36.719 -8.789 1 97.5 219 CYS A N 1
ATOM 1807 C CA . CYS A 1 219 ? -8.602 -36.344 -10.023 1 97.5 219 CYS A CA 1
ATOM 1808 C C . CYS A 1 219 ? -7.168 -35.906 -9.758 1 97.5 219 CYS A C 1
ATOM 1810 O O . CYS A 1 219 ? -6.367 -35.781 -10.688 1 97.5 219 CYS A O 1
ATOM 1812 N N . VAL A 1 220 ? -6.82 -35.75 -8.469 1 98.31 220 VAL A N 1
ATOM 1813 C CA . VAL A 1 220 ? -5.488 -35.25 -8.109 1 98.31 220 VAL A CA 1
ATOM 1814 C C . VAL A 1 220 ? -4.66 -36.406 -7.531 1 98.31 220 VAL A C 1
ATOM 1816 O O . VAL A 1 220 ? -4.836 -36.781 -6.371 1 98.31 220 VAL A O 1
ATOM 1819 N N . LYS A 1 221 ? -3.768 -36.844 -8.312 1 97.94 221 LYS A N 1
ATOM 1820 C CA . LYS A 1 221 ? -2.939 -37.969 -7.91 1 97.94 221 LYS A CA 1
ATOM 1821 C C . LYS A 1 221 ? -1.956 -37.562 -6.812 1 97.94 221 LYS A C 1
ATOM 1823 O O . LYS A 1 221 ? -1.602 -38.375 -5.961 1 97.94 221 LYS A O 1
ATOM 1828 N N . GLY A 1 222 ? -1.506 -36.406 -6.914 1 98.62 222 GLY A N 1
ATOM 1829 C CA . GLY A 1 222 ? -0.564 -35.844 -5.949 1 98.62 222 GLY A CA 1
ATOM 1830 C C . GLY A 1 222 ? -0.465 -34.344 -6 1 98.62 222 GLY A C 1
ATOM 1831 O O . GLY A 1 222 ? -0.611 -33.75 -7.066 1 98.62 222 GLY A O 1
ATOM 1832 N N . LEU A 1 223 ? -0.203 -33.719 -4.863 1 98.69 223 LEU A N 1
ATOM 1833 C CA . LEU A 1 223 ? -0.049 -32.281 -4.688 1 98.69 223 LEU A CA 1
ATOM 1834 C C . LEU A 1 223 ? 1.339 -31.953 -4.152 1 98.69 223 LEU A C 1
ATOM 1836 O O . LEU A 1 223 ? 1.74 -32.438 -3.098 1 98.69 223 LEU A O 1
ATOM 1840 N N . HIS A 1 224 ? 2.088 -31.203 -4.891 1 98.81 224 HIS A N 1
ATOM 1841 C CA . HIS A 1 224 ? 3.412 -30.75 -4.473 1 98.81 224 HIS A CA 1
ATOM 1842 C C . HIS A 1 224 ? 3.447 -29.25 -4.281 1 98.81 224 HIS A C 1
ATOM 1844 O O . HIS A 1 224 ? 3.008 -28.5 -5.152 1 98.81 224 HIS A O 1
ATOM 1850 N N . LEU A 1 225 ? 3.93 -28.781 -3.146 1 98.56 225 LEU A N 1
ATOM 1851 C CA . LEU A 1 225 ? 3.9 -27.359 -2.811 1 98.56 225 LEU A CA 1
ATOM 1852 C C . LEU A 1 225 ? 5.281 -26.875 -2.383 1 98.56 225 LEU A C 1
ATOM 1854 O O . LEU A 1 225 ? 6.027 -27.609 -1.73 1 98.56 225 LEU A O 1
ATOM 1858 N N . ASN A 1 226 ? 5.613 -25.656 -2.775 1 98.31 226 ASN A N 1
ATOM 1859 C CA . ASN A 1 226 ? 6.836 -25.047 -2.268 1 98.31 226 ASN A CA 1
ATOM 1860 C C . ASN A 1 226 ? 6.531 -23.859 -1.364 1 98.31 226 ASN A C 1
ATOM 1862 O O . ASN A 1 226 ? 7.414 -23.047 -1.077 1 98.31 226 ASN A O 1
ATOM 1866 N N . MET A 1 227 ? 5.301 -23.656 -1.053 1 95.25 227 MET A N 1
ATOM 1867 C CA . MET A 1 227 ? 4.84 -22.734 -0.014 1 95.25 227 MET A CA 1
ATOM 1868 C C . MET A 1 227 ? 3.648 -23.328 0.738 1 95.25 227 MET A C 1
ATOM 1870 O O . MET A 1 227 ? 2.715 -23.844 0.123 1 95.25 227 MET A O 1
ATOM 1874 N N . LEU A 1 228 ? 3.805 -23.312 2.062 1 86.12 228 LEU A N 1
ATOM 1875 C CA . LEU A 1 228 ? 2.762 -23.891 2.9 1 86.12 228 LEU A CA 1
ATOM 1876 C C . LEU A 1 228 ? 1.979 -22.797 3.627 1 86.12 228 LEU A C 1
ATOM 1878 O O . LEU A 1 228 ? 2.555 -21.797 4.066 1 86.12 228 LEU A O 1
ATOM 1882 N N . THR A 1 229 ? 0.654 -22.844 3.477 1 75.69 229 THR A N 1
ATOM 1883 C CA . THR A 1 229 ? -0.174 -21.953 4.266 1 75.69 229 THR A CA 1
ATOM 1884 C C . THR A 1 229 ? -0.777 -22.672 5.465 1 75.69 229 THR A C 1
ATOM 1886 O O . THR A 1 229 ? -1.162 -23.844 5.363 1 75.69 229 THR A O 1
ATOM 1889 N N . ASN A 1 230 ? -0.398 -22.312 6.625 1 68.62 230 ASN A N 1
ATOM 1890 C CA . ASN A 1 230 ? -0.957 -22.969 7.805 1 68.62 230 ASN A CA 1
ATOM 1891 C C . ASN A 1 230 ? -1.765 -22 8.656 1 68.62 230 ASN A C 1
ATOM 1893 O O . ASN A 1 230 ? -1.558 -20.781 8.586 1 68.62 230 ASN A O 1
ATOM 1897 N N . LYS A 1 231 ? -2.701 -22.547 9.234 1 67.38 231 LYS A N 1
ATOM 1898 C CA . LYS A 1 231 ? -3.426 -21.797 10.258 1 67.38 231 LYS A CA 1
ATOM 1899 C C . LYS A 1 231 ? -2.553 -21.578 11.492 1 67.38 231 LYS A C 1
ATOM 1901 O O . LYS A 1 231 ? -2.002 -22.531 12.055 1 67.38 231 LYS A O 1
ATOM 1906 N N . MET A 1 232 ? -2.033 -20.453 11.555 1 63.41 232 MET A N 1
ATOM 1907 C CA . MET A 1 232 ? -1.196 -20.188 12.727 1 63.41 232 MET A CA 1
ATOM 1908 C C . MET A 1 232 ? -2.049 -20.016 13.977 1 63.41 232 MET A C 1
ATOM 1910 O O . MET A 1 232 ? -1.696 -19.25 14.875 1 63.41 232 MET A O 1
ATOM 1914 N N . ARG A 1 233 ? -3.119 -20.656 13.969 1 66.19 233 ARG A N 1
ATOM 1915 C CA . ARG A 1 233 ? -3.979 -20.484 15.133 1 66.19 233 ARG A CA 1
ATOM 1916 C C . ARG A 1 233 ? -4.211 -21.828 15.836 1 66.19 233 ARG A C 1
ATOM 1918 O O . ARG A 1 233 ? -4.074 -22.891 15.219 1 66.19 233 ARG A O 1
ATOM 1925 N N . GLY A 1 234 ? -4.336 -21.734 17.141 1 74.12 234 GLY A N 1
ATOM 1926 C CA . GLY A 1 234 ? -4.648 -22.891 17.953 1 74.12 234 GLY A CA 1
ATOM 1927 C C . GLY A 1 234 ? -3.686 -23.078 19.109 1 74.12 234 GLY A C 1
ATOM 1928 O O . GLY A 1 234 ? -2.545 -22.625 19.062 1 74.12 234 GLY A O 1
ATOM 1929 N N . PHE A 1 235 ? -4.16 -23.672 20.047 1 78.94 235 PHE A N 1
ATOM 1930 C CA . PHE A 1 235 ? -3.404 -23.875 21.281 1 78.94 235 PHE A CA 1
ATOM 1931 C C . PHE A 1 235 ? -2.123 -24.656 21 1 78.94 235 PHE A C 1
ATOM 1933 O O . PHE A 1 235 ? -1.08 -24.375 21.594 1 78.94 235 PHE A O 1
ATOM 1940 N N . GLY A 1 236 ? -2.203 -25.609 20.109 1 82.25 236 GLY A N 1
ATOM 1941 C CA . GLY A 1 236 ? -1.034 -26.406 19.766 1 82.25 236 GLY A CA 1
ATOM 1942 C C . GLY A 1 236 ? 0.082 -25.578 19.141 1 82.25 236 GLY A C 1
ATOM 1943 O O . GLY A 1 236 ? 1.251 -25.75 19.5 1 82.25 236 GLY A O 1
ATOM 1944 N N . VAL A 1 237 ? -0.26 -24.734 18.281 1 86.25 237 VAL A N 1
ATOM 1945 C CA . VAL A 1 237 ? 0.719 -23.891 17.625 1 86.25 237 VAL A CA 1
ATOM 1946 C C . VAL A 1 237 ? 1.336 -22.922 18.625 1 86.25 237 VAL A C 1
ATOM 1948 O O . VAL A 1 237 ? 2.559 -22.75 18.672 1 86.25 237 VAL A O 1
ATOM 1951 N N . LEU A 1 238 ? 0.456 -22.344 19.422 1 88.5 238 LEU A N 1
ATOM 1952 C CA . LEU A 1 238 ? 0.948 -21.422 20.438 1 88.5 238 LEU A CA 1
ATOM 1953 C C . LEU A 1 238 ? 1.908 -22.125 21.391 1 88.5 238 LEU A C 1
ATOM 1955 O O . LEU A 1 238 ? 2.967 -21.578 21.719 1 88.5 238 LEU A O 1
ATOM 1959 N N . PHE A 1 239 ? 1.471 -23.234 21.828 1 89.81 239 PHE A N 1
ATOM 1960 C CA . PHE A 1 239 ? 2.311 -24.031 22.719 1 89.81 239 PHE A CA 1
ATOM 1961 C C . PHE A 1 239 ? 3.656 -24.328 22.062 1 89.81 239 PHE A C 1
ATOM 1963 O O . PHE A 1 239 ? 4.699 -24.234 22.719 1 89.81 239 PHE A O 1
ATOM 1970 N N . SER A 1 240 ? 3.637 -24.719 20.828 1 92.31 240 SER A N 1
ATOM 1971 C CA . SER A 1 240 ? 4.863 -25.047 20.125 1 92.31 240 SER A CA 1
ATOM 1972 C C . SER A 1 240 ? 5.777 -23.828 19.984 1 92.31 240 SER A C 1
ATOM 1974 O O . SER A 1 240 ? 7 -23.969 20.016 1 92.31 240 SER A O 1
ATOM 1976 N N . ILE A 1 241 ? 5.195 -22.672 19.812 1 89.88 241 ILE A N 1
ATOM 1977 C CA . ILE A 1 241 ? 5.977 -21.453 19.688 1 89.88 241 ILE A CA 1
ATOM 1978 C C . ILE A 1 241 ? 6.641 -21.109 21.031 1 89.88 241 ILE A C 1
ATOM 1980 O O . ILE A 1 241 ? 7.805 -20.703 21.062 1 89.88 241 ILE A O 1
ATOM 1984 N N . LEU A 1 242 ? 5.953 -21.344 22.078 1 91.19 242 LEU A N 1
ATOM 1985 C CA . LEU A 1 242 ? 6.438 -21 23.422 1 91.19 242 LEU A CA 1
ATOM 1986 C C . LEU A 1 242 ? 7.559 -21.938 23.844 1 91.19 242 LEU A C 1
ATOM 1988 O O . LEU A 1 242 ? 8.555 -21.484 24.438 1 91.19 242 LEU A O 1
ATOM 1992 N N . ILE A 1 243 ? 7.402 -23.219 23.531 1 92.69 243 ILE A N 1
ATOM 1993 C CA . ILE A 1 243 ? 8.32 -24.172 24.141 1 92.69 243 ILE A CA 1
ATOM 1994 C C . ILE A 1 243 ? 9.25 -24.75 23.078 1 92.69 243 ILE A C 1
ATOM 1996 O O . ILE A 1 243 ? 10.266 -25.359 23.391 1 92.69 243 ILE A O 1
ATOM 2000 N N . GLY A 1 244 ? 8.93 -24.594 21.844 1 92.12 244 GLY A N 1
ATOM 2001 C CA . GLY A 1 244 ? 9.594 -25.266 20.734 1 92.12 244 GLY A CA 1
ATOM 2002 C C . GLY A 1 244 ? 11.07 -24.938 20.625 1 92.12 244 GLY A C 1
ATOM 2003 O O . GLY A 1 244 ? 11.867 -25.766 20.172 1 92.12 244 GLY A O 1
ATOM 2004 N N . ARG A 1 245 ? 11.398 -23.719 21.078 1 91.25 245 ARG A N 1
ATOM 2005 C CA . ARG A 1 245 ? 12.805 -23.312 21.016 1 91.25 245 ARG A CA 1
ATOM 2006 C C . ARG A 1 245 ? 13.648 -24.125 21.984 1 91.25 245 ARG A C 1
ATOM 2008 O O . ARG A 1 245 ? 14.797 -24.453 21.688 1 91.25 245 ARG A O 1
ATOM 2015 N N . TYR A 1 246 ? 13.07 -24.484 23.078 1 92.38 246 TYR A N 1
ATOM 2016 C CA . TYR A 1 246 ? 13.805 -25.109 24.156 1 92.38 246 TYR A CA 1
ATOM 2017 C C . TYR A 1 246 ? 13.633 -26.625 24.141 1 92.38 246 TYR A C 1
ATOM 2019 O O . TYR A 1 246 ? 14.562 -27.375 24.453 1 92.38 246 TYR A O 1
ATOM 2027 N N . LEU A 1 247 ? 12.438 -27.047 23.781 1 94.94 247 LEU A N 1
ATOM 2028 C CA . LEU A 1 247 ? 12.125 -28.469 23.734 1 94.94 247 LEU A CA 1
ATOM 2029 C C . LEU A 1 247 ? 11.508 -28.844 22.391 1 94.94 247 LEU A C 1
ATOM 2031 O O . LEU A 1 247 ? 10.344 -29.25 22.328 1 94.94 247 LEU A O 1
ATOM 2035 N N . PRO A 1 248 ? 12.305 -28.719 21.359 1 94.44 248 PRO A N 1
ATOM 2036 C CA . PRO A 1 248 ? 11.773 -28.906 20 1 94.44 248 PRO A CA 1
ATOM 2037 C C . PRO A 1 248 ? 11.164 -30.297 19.797 1 94.44 248 PRO A C 1
ATOM 2039 O O . PRO A 1 248 ? 10.141 -30.422 19.109 1 94.44 248 PRO A O 1
ATOM 2042 N N . TRP A 1 249 ? 11.656 -31.328 20.438 1 93.88 249 TRP A N 1
ATOM 2043 C CA . TRP A 1 249 ? 11.18 -32.688 20.234 1 93.88 249 TRP A CA 1
ATOM 2044 C C . TRP A 1 249 ? 9.773 -32.875 20.781 1 93.88 249 TRP A C 1
ATOM 2046 O O . TRP A 1 249 ? 8.992 -33.688 20.281 1 93.88 249 TRP A O 1
ATOM 2056 N N . LEU A 1 250 ? 9.406 -32.094 21.703 1 93.88 250 LEU A N 1
ATOM 2057 C CA . LEU A 1 250 ? 8.094 -32.188 22.344 1 93.88 250 LEU A CA 1
ATOM 2058 C C . LEU A 1 250 ? 6.996 -31.672 21.422 1 93.88 250 LEU A C 1
ATOM 2060 O O . LEU A 1 250 ? 5.828 -32.031 21.578 1 93.88 250 LEU A O 1
ATOM 2064 N N . VAL A 1 251 ? 7.426 -30.906 20.5 1 93.56 251 VAL A N 1
ATOM 2065 C CA . VAL A 1 251 ? 6.402 -30.281 19.672 1 93.56 251 VAL A CA 1
ATOM 2066 C C . VAL A 1 251 ? 6.605 -30.688 18.219 1 93.56 251 VAL A C 1
ATOM 2068 O O . VAL A 1 251 ? 6.051 -30.062 17.312 1 93.56 251 VAL A O 1
ATOM 2071 N N . GLY A 1 252 ? 7.5 -31.594 18 1 94.25 252 GLY A N 1
ATOM 2072 C CA . GLY A 1 252 ? 7.691 -32.156 16.656 1 94.25 252 GLY A CA 1
ATOM 2073 C C . GLY A 1 252 ? 8.594 -31.297 15.789 1 94.25 252 GLY A C 1
ATOM 2074 O O . GLY A 1 252 ? 8.57 -31.422 14.562 1 94.25 252 GLY A O 1
ATOM 2075 N N . PHE A 1 253 ? 9.375 -30.391 16.375 1 96.12 253 PHE A N 1
ATOM 2076 C CA . PHE A 1 253 ? 10.305 -29.562 15.625 1 96.12 253 PHE A CA 1
ATOM 2077 C C . PHE A 1 253 ? 11.641 -30.266 15.445 1 96.12 253 PHE A C 1
ATOM 2079 O O . PHE A 1 253 ? 12.117 -30.938 16.359 1 96.12 253 PHE A O 1
ATOM 2086 N N . THR A 1 254 ? 12.188 -30.141 14.297 1 96.12 254 THR A N 1
ATOM 2087 C CA . THR A 1 254 ? 13.578 -30.516 14.086 1 96.12 254 THR A CA 1
ATOM 2088 C C . THR A 1 254 ? 14.508 -29.359 14.445 1 96.12 254 THR A C 1
ATOM 2090 O O . THR A 1 254 ? 14.047 -28.25 14.719 1 96.12 254 THR A O 1
ATOM 2093 N N . ARG A 1 255 ? 15.797 -29.641 14.43 1 94.88 255 ARG A N 1
ATOM 2094 C CA . ARG A 1 255 ? 16.781 -28.578 14.641 1 94.88 255 ARG A CA 1
ATOM 2095 C C . ARG A 1 255 ? 16.672 -27.516 13.562 1 94.88 255 ARG A C 1
ATOM 2097 O O . ARG A 1 255 ? 16.828 -26.328 13.844 1 94.88 255 ARG A O 1
ATOM 2104 N N . GLU A 1 256 ? 16.375 -27.953 12.391 1 95.88 256 GLU A N 1
ATOM 2105 C CA . GLU A 1 256 ? 16.219 -27.031 11.273 1 95.88 256 GLU A CA 1
ATOM 2106 C C . GLU A 1 256 ? 14.984 -26.156 11.438 1 95.88 256 GLU A C 1
ATOM 2108 O O . GLU A 1 256 ? 15.008 -24.969 11.109 1 95.88 256 GLU A O 1
ATOM 2113 N N . ASP A 1 257 ? 13.93 -26.703 11.992 1 95.94 257 ASP A N 1
ATOM 2114 C CA . ASP A 1 257 ? 12.727 -25.922 12.281 1 95.94 257 ASP A CA 1
ATOM 2115 C C . ASP A 1 257 ? 13.031 -24.797 13.273 1 95.94 257 ASP A C 1
ATOM 2117 O O . ASP A 1 257 ? 12.602 -23.656 13.078 1 95.94 257 ASP A O 1
ATOM 2121 N N . VAL A 1 258 ? 13.75 -25.219 14.297 1 95.12 258 VAL A N 1
ATOM 2122 C CA . VAL A 1 258 ? 14.094 -24.266 15.336 1 95.12 258 VAL A CA 1
ATOM 2123 C C . VAL A 1 258 ? 14.938 -23.141 14.734 1 95.12 258 VAL A C 1
ATOM 2125 O O . VAL A 1 258 ? 14.703 -21.953 15.016 1 95.12 258 VAL A O 1
ATOM 2128 N N . ARG A 1 259 ? 15.883 -23.5 13.953 1 94.5 259 ARG A N 1
ATOM 2129 C CA . ARG A 1 259 ? 16.734 -22.5 13.305 1 94.5 259 ARG A CA 1
ATOM 2130 C C . ARG A 1 259 ? 15.914 -21.562 12.43 1 94.5 259 ARG A C 1
ATOM 2132 O O . ARG A 1 259 ? 16.109 -20.344 12.477 1 94.5 259 ARG A O 1
ATOM 2139 N N . ARG A 1 260 ? 14.945 -22.062 11.695 1 93.62 260 ARG A N 1
ATOM 2140 C CA . ARG A 1 260 ? 14.188 -21.281 10.727 1 93.62 260 ARG A CA 1
ATOM 2141 C C . ARG A 1 260 ? 13.094 -20.469 11.406 1 93.62 260 ARG A C 1
ATOM 2143 O O . ARG A 1 260 ? 12.758 -19.375 10.961 1 93.62 260 ARG A O 1
ATOM 2150 N N . LEU A 1 261 ? 12.57 -20.969 12.484 1 93.12 261 LEU A N 1
ATOM 2151 C CA . LEU A 1 261 ? 11.461 -20.312 13.156 1 93.12 261 LEU A CA 1
ATOM 2152 C C . LEU A 1 261 ? 11.969 -19.25 14.133 1 93.12 261 LEU A C 1
ATOM 2154 O O . LEU A 1 261 ? 11.344 -18.203 14.297 1 93.12 261 LEU A O 1
ATOM 2158 N N . PHE A 1 262 ? 13.008 -19.516 14.773 1 90.06 262 PHE A N 1
ATOM 2159 C CA . PHE A 1 262 ? 13.453 -18.672 15.875 1 90.06 262 PHE A CA 1
ATOM 2160 C C . PHE A 1 262 ? 14.75 -17.953 15.508 1 90.06 262 PHE A C 1
ATOM 2162 O O . PHE A 1 262 ? 14.945 -16.797 15.875 1 90.06 262 PHE A O 1
ATOM 2169 N N . GLY A 1 263 ? 15.508 -18.516 14.641 1 80.12 263 GLY A N 1
ATOM 2170 C CA . GLY A 1 263 ? 16.781 -17.938 14.258 1 80.12 263 GLY A CA 1
ATOM 2171 C C . GLY A 1 263 ? 17.531 -17.312 15.422 1 80.12 263 GLY A C 1
ATOM 2172 O O . GLY A 1 263 ? 17.359 -17.734 16.578 1 80.12 263 GLY A O 1
ATOM 2173 N N . SER A 1 264 ? 18.438 -16.328 15.102 1 77.56 264 SER A N 1
ATOM 2174 C CA . SER A 1 264 ? 19.219 -15.633 16.125 1 77.56 264 SER A CA 1
ATOM 2175 C C . SER A 1 264 ? 18.422 -14.484 16.734 1 77.56 264 SER A C 1
ATOM 2177 O O . SER A 1 264 ? 18.703 -14.078 17.875 1 77.56 264 SER A O 1
ATOM 2179 N N . VAL A 1 265 ? 17.391 -14.078 16.047 1 80.12 265 VAL A N 1
ATOM 2180 C CA . VAL A 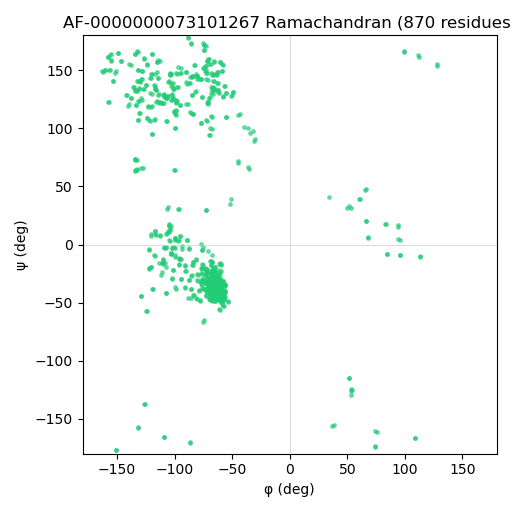1 265 ? 16.734 -12.836 16.453 1 80.12 265 VAL A CA 1
ATOM 2181 C C . VAL A 1 265 ? 15.438 -13.164 17.188 1 80.12 265 VAL A C 1
ATOM 2183 O O . VAL A 1 265 ? 14.797 -12.273 17.75 1 80.12 265 VAL A O 1
ATOM 2186 N N . GLY A 1 266 ? 15.047 -14.375 17.203 1 83.75 266 GLY A N 1
ATOM 2187 C CA . GLY A 1 266 ? 13.859 -14.789 17.922 1 83.75 266 GLY A CA 1
ATOM 2188 C C . GLY A 1 266 ? 12.641 -14.945 17.031 1 83.75 266 GLY A C 1
ATOM 2189 O O . GLY A 1 266 ? 12.625 -14.445 15.906 1 83.75 266 GLY A O 1
ATOM 2190 N N . PHE A 1 267 ? 11.633 -15.57 17.562 1 88.19 267 PHE A N 1
ATOM 2191 C CA . PHE A 1 267 ? 10.43 -15.945 16.828 1 88.19 267 PHE A CA 1
ATOM 2192 C C . PHE A 1 267 ? 9.656 -14.703 16.406 1 88.19 267 PHE A C 1
ATOM 2194 O O . PHE A 1 267 ? 9.234 -14.594 15.25 1 88.19 267 PHE A O 1
ATOM 2201 N N . MET A 1 268 ? 9.477 -13.742 17.312 1 86.56 268 MET A N 1
ATOM 2202 C CA . MET A 1 268 ? 8.648 -12.57 17.047 1 86.56 268 MET A CA 1
ATOM 2203 C C . MET A 1 268 ? 9.258 -11.719 15.93 1 86.56 268 MET A C 1
ATOM 2205 O O . MET A 1 268 ? 8.555 -11.273 15.023 1 86.56 268 MET A O 1
ATOM 2209 N N . GLU A 1 269 ? 10.5 -11.477 15.969 1 85.06 269 GLU A N 1
ATOM 2210 C CA . GLU A 1 269 ? 11.18 -10.664 14.969 1 85.06 269 GLU A CA 1
ATOM 2211 C C . GLU A 1 269 ? 11.094 -11.305 13.586 1 85.06 269 GLU A C 1
ATOM 2213 O O . GLU A 1 269 ? 10.727 -10.641 12.617 1 85.06 269 GLU A O 1
ATOM 2218 N N . ARG A 1 270 ? 11.297 -12.547 13.594 1 84.5 270 ARG A N 1
ATOM 2219 C CA . ARG A 1 270 ? 11.398 -13.227 12.305 1 84.5 270 ARG A CA 1
ATOM 2220 C C . ARG A 1 270 ? 10.016 -13.469 11.703 1 84.5 270 ARG A C 1
ATOM 2222 O O . ARG A 1 270 ? 9.828 -13.32 10.492 1 84.5 270 ARG A O 1
ATOM 2229 N N . ASN A 1 271 ? 9.141 -13.797 12.555 1 87.12 271 ASN A N 1
ATOM 2230 C CA . ASN A 1 271 ? 7.883 -14.305 12.016 1 87.12 271 ASN A CA 1
ATOM 2231 C C . ASN A 1 271 ? 6.781 -13.25 12.094 1 87.12 271 ASN A C 1
ATOM 2233 O O . ASN A 1 271 ? 5.715 -13.414 11.5 1 87.12 271 ASN A O 1
ATOM 2237 N N . PHE A 1 272 ? 7.098 -12.203 12.758 1 86.31 272 PHE A N 1
ATOM 2238 C CA . PHE A 1 272 ? 6.055 -11.188 12.859 1 86.31 272 PHE A CA 1
ATOM 2239 C C . PHE A 1 272 ? 6.551 -9.844 12.336 1 86.31 272 PHE A C 1
ATOM 2241 O O . PHE A 1 272 ? 6 -9.305 11.375 1 86.31 272 PHE A O 1
ATOM 2248 N N . TYR A 1 273 ? 7.609 -9.328 12.867 1 86.06 273 TYR A N 1
ATOM 2249 C CA . TYR A 1 273 ? 8.062 -7.988 12.508 1 86.06 273 TYR A CA 1
ATOM 2250 C C . TYR A 1 273 ? 8.586 -7.949 11.078 1 86.06 273 TYR A C 1
ATOM 2252 O O . TYR A 1 273 ? 8.289 -7.02 10.328 1 86.06 273 TYR A O 1
ATOM 2260 N N . ASP A 1 274 ? 9.312 -8.945 10.688 1 87.62 274 ASP A N 1
ATOM 2261 C CA . ASP A 1 274 ? 9.805 -9.008 9.312 1 87.62 274 ASP A CA 1
ATOM 2262 C C . ASP A 1 274 ? 8.648 -9.141 8.32 1 87.62 274 ASP A C 1
ATOM 2264 O O . ASP A 1 274 ? 8.68 -8.555 7.238 1 87.62 274 ASP A O 1
ATOM 2268 N N . ILE A 1 275 ? 7.715 -9.875 8.758 1 89.25 275 ILE A N 1
ATOM 2269 C CA . ILE A 1 275 ? 6.574 -10.094 7.875 1 89.25 275 ILE A CA 1
ATOM 2270 C C . ILE A 1 275 ? 5.77 -8.812 7.738 1 89.25 275 ILE A C 1
ATOM 2272 O O . ILE A 1 275 ? 5.363 -8.438 6.633 1 89.25 275 ILE A O 1
ATOM 2276 N N . ILE A 1 276 ? 5.598 -8.094 8.781 1 91.56 276 ILE A N 1
ATOM 2277 C CA . ILE A 1 276 ? 4.848 -6.844 8.75 1 91.56 276 ILE A CA 1
ATOM 2278 C C . ILE A 1 276 ? 5.57 -5.832 7.863 1 91.56 276 ILE A C 1
ATOM 2280 O O . ILE A 1 276 ? 4.934 -5.062 7.141 1 91.56 276 ILE A O 1
ATOM 2284 N N . ARG A 1 277 ? 6.859 -5.832 7.855 1 93 277 ARG A N 1
ATOM 2285 C CA . ARG A 1 277 ? 7.656 -4.918 7.047 1 93 277 ARG A CA 1
ATOM 2286 C C . ARG A 1 277 ? 7.504 -5.223 5.562 1 93 277 ARG A C 1
ATOM 2288 O O . ARG A 1 277 ? 7.789 -4.375 4.715 1 93 277 ARG A O 1
ATOM 2295 N N . GLU A 1 278 ? 7.008 -6.434 5.289 1 95.06 278 GLU A N 1
ATOM 2296 C CA . GLU A 1 278 ? 6.988 -6.867 3.896 1 95.06 278 GLU A CA 1
ATOM 2297 C C . GLU A 1 278 ? 5.562 -7.059 3.396 1 95.06 278 GLU A C 1
ATOM 2299 O O . GLU A 1 278 ? 5.348 -7.543 2.283 1 95.06 278 GLU A O 1
ATOM 2304 N N . THR A 1 279 ? 4.523 -6.656 4.184 1 96.31 279 THR A N 1
ATOM 2305 C CA . THR A 1 279 ? 3.162 -7.012 3.791 1 96.31 279 THR A CA 1
ATOM 2306 C C . THR A 1 279 ? 2.336 -5.762 3.51 1 96.31 279 THR A C 1
ATOM 2308 O O . THR A 1 279 ? 1.111 -5.836 3.389 1 96.31 279 THR A O 1
ATOM 2311 N N . GLY A 1 280 ? 3.01 -4.59 3.43 1 97.5 280 GLY A N 1
ATOM 2312 C CA . GLY A 1 280 ? 2.295 -3.387 3.037 1 97.5 280 GLY A CA 1
ATOM 2313 C C . GLY A 1 280 ? 1.634 -3.504 1.677 1 97.5 280 GLY A C 1
ATOM 2314 O O . GLY A 1 280 ? 0.515 -3.023 1.482 1 97.5 280 GLY A O 1
ATOM 2315 N N . TYR A 1 281 ? 2.375 -4.094 0.716 1 97.88 281 TYR A N 1
ATOM 2316 C CA . TYR A 1 281 ? 1.811 -4.316 -0.611 1 97.88 281 TYR A CA 1
ATOM 2317 C C . TYR A 1 281 ? 0.542 -5.156 -0.532 1 97.88 281 TYR A C 1
ATOM 2319 O O . TYR A 1 281 ? -0.45 -4.855 -1.201 1 97.88 281 TYR A O 1
ATOM 2327 N N . LEU A 1 282 ? 0.602 -6.207 0.271 1 97.56 282 LEU A N 1
ATOM 2328 C CA . LEU A 1 282 ? -0.518 -7.125 0.449 1 97.56 282 LEU A CA 1
ATOM 2329 C C . LEU A 1 282 ? -1.737 -6.395 1.002 1 97.56 282 LEU A C 1
ATOM 2331 O O . LEU A 1 282 ? -2.854 -6.582 0.511 1 97.56 282 LEU A O 1
ATOM 2335 N N . HIS A 1 283 ? -1.516 -5.527 1.953 1 97.56 283 HIS A N 1
ATOM 2336 C CA . HIS A 1 283 ? -2.592 -4.797 2.615 1 97.56 283 HIS A CA 1
ATOM 2337 C C . HIS A 1 283 ? -3.275 -3.832 1.653 1 97.56 283 HIS A C 1
ATOM 2339 O O . HIS A 1 283 ? -4.504 -3.779 1.589 1 97.56 283 HIS A O 1
ATOM 2345 N N . ILE A 1 284 ? -2.525 -3.076 0.934 1 98.5 284 ILE A N 1
ATOM 2346 C CA . ILE A 1 284 ? -3.148 -2.076 0.071 1 98.5 284 ILE A CA 1
ATOM 2347 C C . ILE A 1 284 ? -3.791 -2.764 -1.132 1 98.5 284 ILE A C 1
ATOM 2349 O O . ILE A 1 284 ? -4.855 -2.348 -1.596 1 98.5 284 ILE A O 1
ATOM 2353 N N . GLN A 1 285 ? -3.162 -3.797 -1.679 1 98.44 285 GLN A N 1
ATOM 2354 C CA . GLN A 1 285 ? -3.787 -4.551 -2.76 1 98.44 285 GLN A CA 1
ATOM 2355 C C . GLN A 1 285 ? -5.066 -5.234 -2.285 1 98.44 285 GLN A C 1
ATOM 2357 O O . GLN A 1 285 ? -6.047 -5.309 -3.027 1 98.44 285 GLN A O 1
ATOM 2362 N N . GLY A 1 286 ? -5.07 -5.664 -1.025 1 97.5 286 GLY A N 1
ATOM 2363 C CA . GLY A 1 286 ? -6.223 -6.352 -0.462 1 97.5 286 GLY A CA 1
ATOM 2364 C C . GLY A 1 286 ? -7.367 -5.422 -0.125 1 97.5 286 GLY A C 1
ATOM 2365 O O . GLY A 1 286 ? -8.461 -5.871 0.226 1 97.5 286 GLY A O 1
ATOM 2366 N N . THR A 1 287 ? -7.137 -4.047 -0.292 1 97.31 287 THR A N 1
ATOM 2367 C CA . THR A 1 287 ? -8.18 -3.115 0.12 1 97.31 287 THR A CA 1
ATOM 2368 C C . THR A 1 287 ? -8.492 -2.121 -0.997 1 97.31 287 THR A C 1
ATOM 2370 O O . THR A 1 287 ? -9.656 -1.815 -1.257 1 97.31 287 THR A O 1
ATOM 2373 N N . LYS A 1 288 ? -7.43 -1.605 -1.62 1 98.19 288 LYS A N 1
ATOM 2374 C CA . LYS A 1 288 ? -7.598 -0.589 -2.654 1 98.19 288 LYS A CA 1
ATOM 2375 C C . LYS A 1 288 ? -6.727 -0.896 -3.871 1 98.19 288 LYS A C 1
ATOM 2377 O O . LYS A 1 288 ? -5.898 -0.077 -4.27 1 98.19 288 LYS A O 1
ATOM 2382 N N . PRO A 1 289 ? -6.953 -1.987 -4.566 1 98.5 289 PRO A N 1
ATOM 2383 C CA . PRO A 1 289 ? -6.098 -2.389 -5.684 1 98.5 289 PRO A CA 1
ATOM 2384 C C . PRO A 1 289 ? -6.137 -1.395 -6.844 1 98.5 289 PRO A C 1
ATOM 2386 O O . PRO A 1 289 ? -5.125 -1.175 -7.508 1 98.5 289 PRO A O 1
ATOM 2389 N N . ASP A 1 290 ? -7.285 -0.75 -7.09 1 98.5 290 ASP A N 1
ATOM 2390 C CA . ASP A 1 290 ? -7.395 0.16 -8.227 1 98.5 290 ASP A CA 1
ATOM 2391 C C . ASP A 1 290 ? -6.547 1.413 -8.008 1 98.5 290 ASP A C 1
ATOM 2393 O O . ASP A 1 290 ? -5.941 1.929 -8.953 1 98.5 290 ASP A O 1
ATOM 2397 N N . SER A 1 291 ? -6.523 1.895 -6.766 1 98.44 291 SER A N 1
ATOM 2398 C CA . SER A 1 291 ? -5.672 3.039 -6.457 1 98.44 291 SER A CA 1
ATOM 2399 C C . SER A 1 291 ? -4.195 2.662 -6.523 1 98.44 291 SER A C 1
ATOM 2401 O O . SER A 1 291 ? -3.385 3.402 -7.086 1 98.44 291 SER A O 1
ATOM 2403 N N . ALA A 1 292 ? -3.885 1.489 -5.965 1 98.38 292 ALA A N 1
ATOM 2404 C CA . ALA A 1 292 ? -2.498 1.033 -5.898 1 98.38 292 ALA A CA 1
ATOM 2405 C C . ALA A 1 292 ? -1.938 0.774 -7.293 1 98.38 292 ALA A C 1
ATOM 2407 O O . ALA A 1 292 ? -0.759 1.025 -7.551 1 98.38 292 ALA A O 1
ATOM 2408 N N . GLY A 1 293 ? -2.781 0.284 -8.164 1 98.69 293 GLY A N 1
ATOM 2409 C CA . GLY A 1 293 ? -2.307 -0.202 -9.453 1 98.69 293 GLY A CA 1
ATOM 2410 C C . GLY A 1 293 ? -2.314 0.864 -10.531 1 98.69 293 GLY A C 1
ATOM 2411 O O . GLY A 1 293 ? -1.632 0.729 -11.547 1 98.69 293 GLY A O 1
ATOM 2412 N N . CYS A 1 294 ? -3.055 1.986 -10.367 1 98.56 294 CYS A N 1
ATOM 2413 C CA . CYS A 1 294 ? -3.238 2.988 -11.414 1 98.56 294 CYS A CA 1
ATOM 2414 C C . CYS A 1 294 ? -1.897 3.555 -11.867 1 98.56 294 CYS A C 1
ATOM 2416 O O . CYS A 1 294 ? -1.594 3.561 -13.062 1 98.56 294 CYS A O 1
ATOM 2418 N N . GLY A 1 295 ? -1.054 3.955 -10.922 1 98.5 295 GLY A N 1
ATOM 2419 C CA . GLY A 1 295 ? 0.225 4.562 -11.25 1 98.5 295 GLY A CA 1
ATOM 2420 C C . GLY A 1 295 ? 1.189 3.596 -11.914 1 98.5 295 GLY A C 1
ATOM 2421 O O . GLY A 1 295 ? 1.846 3.945 -12.898 1 98.5 295 GLY A O 1
ATOM 2422 N N . VAL A 1 296 ? 1.233 2.35 -11.453 1 98.62 296 VAL A N 1
ATOM 2423 C CA . VAL A 1 296 ? 2.215 1.4 -11.969 1 98.62 296 VAL A CA 1
ATOM 2424 C C . VAL A 1 296 ? 1.691 0.766 -13.258 1 98.62 296 VAL A C 1
ATOM 2426 O O . VAL A 1 296 ? 2.457 0.164 -14.016 1 98.62 296 VAL A O 1
ATOM 2429 N N . ASN A 1 297 ? 0.411 0.888 -13.547 1 98.62 297 ASN A N 1
ATOM 2430 C CA . ASN A 1 297 ? -0.106 0.504 -14.852 1 98.62 297 ASN A CA 1
ATOM 2431 C C . ASN A 1 297 ? 0.298 1.506 -15.93 1 98.62 297 ASN A C 1
ATOM 2433 O O . ASN A 1 297 ? 0.343 1.167 -17.109 1 98.62 297 ASN A O 1
ATOM 2437 N N . ASP A 1 298 ? 0.561 2.695 -15.492 1 98.25 298 ASP A N 1
ATOM 2438 C CA . ASP A 1 298 ? 0.82 3.805 -16.406 1 98.25 298 ASP A CA 1
ATOM 2439 C C . ASP A 1 298 ? 2.316 4.086 -16.516 1 98.25 298 ASP A C 1
ATOM 2441 O O . ASP A 1 298 ? 2.764 4.734 -17.469 1 98.25 298 ASP A O 1
ATOM 2445 N N . SER A 1 299 ? 3.139 3.705 -15.586 1 98.75 299 SER A N 1
ATOM 2446 C CA . SER A 1 299 ? 4.582 3.914 -15.516 1 98.75 299 SER A CA 1
ATOM 2447 C C . SER A 1 299 ? 5.336 2.588 -15.523 1 98.75 299 SER A C 1
ATOM 2449 O O . SER A 1 299 ? 5.363 1.878 -14.523 1 98.75 299 SER A O 1
ATOM 2451 N N . PRO A 1 300 ? 6 2.279 -16.656 1 98.75 300 PRO A N 1
ATOM 2452 C CA . PRO A 1 300 ? 6.727 1.008 -16.688 1 98.75 300 PRO A CA 1
ATOM 2453 C C . PRO A 1 300 ? 7.832 0.938 -15.633 1 98.75 300 PRO A C 1
ATOM 2455 O O . PRO A 1 300 ? 8.023 -0.104 -15.008 1 98.75 300 PRO A O 1
ATOM 2458 N N . VAL A 1 301 ? 8.523 2.045 -15.414 1 98.88 301 VAL A N 1
ATOM 2459 C CA . VAL A 1 301 ? 9.602 2.051 -14.43 1 98.88 301 VAL A CA 1
ATOM 2460 C C . VAL A 1 301 ? 9.016 1.925 -13.031 1 98.88 301 VAL A C 1
ATOM 2462 O O . VAL A 1 301 ? 9.586 1.249 -12.172 1 98.88 301 VAL A O 1
ATOM 2465 N N . GLY A 1 302 ? 7.887 2.613 -12.789 1 98.81 302 GLY A N 1
ATOM 2466 C CA . GLY A 1 302 ? 7.18 2.396 -11.539 1 98.81 302 GLY A CA 1
ATOM 2467 C C . GLY A 1 302 ? 6.762 0.954 -11.328 1 98.81 302 GLY A C 1
ATOM 2468 O O . GLY A 1 302 ? 6.848 0.43 -10.219 1 98.81 302 GLY A O 1
ATOM 2469 N N . LEU A 1 303 ? 6.301 0.321 -12.375 1 98.88 303 LEU A N 1
ATOM 2470 C CA . LEU A 1 303 ? 5.93 -1.089 -12.336 1 98.88 303 LEU A CA 1
ATOM 2471 C C . LEU A 1 303 ? 7.125 -1.957 -11.961 1 98.88 303 LEU A C 1
ATOM 2473 O O . LEU A 1 303 ? 7.016 -2.834 -11.102 1 98.88 303 LEU A O 1
ATOM 2477 N N . ALA A 1 304 ? 8.234 -1.688 -12.586 1 98.88 304 ALA A N 1
ATOM 2478 C CA . ALA A 1 304 ? 9.453 -2.441 -12.312 1 98.88 304 ALA A CA 1
ATOM 2479 C C . ALA A 1 304 ? 9.883 -2.285 -10.852 1 98.88 304 ALA A C 1
ATOM 2481 O O . ALA A 1 304 ? 10.195 -3.271 -10.18 1 98.88 304 ALA A O 1
ATOM 2482 N N . ALA A 1 305 ? 9.875 -1.05 -10.375 1 98.88 305 ALA A N 1
ATOM 2483 C CA . ALA A 1 305 ? 10.273 -0.799 -8.992 1 98.88 305 ALA A CA 1
ATOM 2484 C C . ALA A 1 305 ? 9.359 -1.537 -8.016 1 98.88 305 ALA A C 1
ATOM 2486 O O . ALA A 1 305 ? 9.836 -2.121 -7.035 1 98.88 305 ALA A O 1
ATOM 2487 N N . TYR A 1 306 ? 8.086 -1.519 -8.266 1 98.75 306 TYR A N 1
ATOM 2488 C CA . TYR A 1 306 ? 7.078 -2.111 -7.395 1 98.75 306 TYR A CA 1
ATOM 2489 C C . TYR A 1 306 ? 7.227 -3.627 -7.344 1 98.75 306 TYR A C 1
ATOM 2491 O O . TYR A 1 306 ? 7.199 -4.223 -6.266 1 98.75 306 TYR A O 1
ATOM 2499 N N . ILE A 1 307 ? 7.414 -4.25 -8.477 1 98.69 307 ILE A N 1
ATOM 2500 C CA . ILE A 1 307 ? 7.449 -5.703 -8.594 1 98.69 307 ILE A CA 1
ATOM 2501 C C . ILE A 1 307 ? 8.828 -6.223 -8.188 1 98.69 307 ILE A C 1
ATOM 2503 O O . ILE A 1 307 ? 8.938 -7.148 -7.383 1 98.69 307 ILE A O 1
ATOM 2507 N N . LEU A 1 308 ? 9.898 -5.629 -8.672 1 98.62 308 LEU A N 1
ATOM 2508 C CA . LEU A 1 308 ? 11.242 -6.18 -8.492 1 98.62 308 LEU A CA 1
ATOM 2509 C C . LEU A 1 308 ? 11.703 -6.027 -7.051 1 98.62 308 LEU A C 1
ATOM 2511 O O . LEU A 1 308 ? 12.602 -6.75 -6.605 1 98.62 308 LEU A O 1
ATOM 2515 N N . GLU A 1 309 ? 11.109 -5.066 -6.367 1 98.5 309 GLU A N 1
ATOM 2516 C CA . GLU A 1 309 ? 11.422 -4.973 -4.941 1 98.5 309 GLU A CA 1
ATOM 2517 C C . GLU A 1 309 ? 11.133 -6.289 -4.227 1 98.5 309 GLU A C 1
ATOM 2519 O O . GLU A 1 309 ? 11.875 -6.688 -3.326 1 98.5 309 GLU A O 1
ATOM 2524 N N . LYS A 1 310 ? 10.109 -7.008 -4.617 1 98 310 LYS A N 1
ATOM 2525 C CA . LYS A 1 310 ? 9.742 -8.281 -3.994 1 98 310 LYS A CA 1
ATOM 2526 C C . LYS A 1 310 ? 10.727 -9.383 -4.375 1 98 310 LYS A C 1
ATOM 2528 O O . LYS A 1 310 ? 11.008 -10.273 -3.57 1 98 310 LYS A O 1
ATOM 2533 N N . PHE A 1 311 ? 11.266 -9.32 -5.594 1 98.19 311 PHE A N 1
ATOM 2534 C CA . PHE A 1 311 ? 12.25 -10.305 -6.027 1 98.19 311 PHE A CA 1
ATOM 2535 C C . PHE A 1 311 ? 13.539 -10.172 -5.227 1 98.19 311 PHE A C 1
ATOM 2537 O O . PHE A 1 311 ? 14.359 -11.094 -5.207 1 98.19 311 PHE A O 1
ATOM 2544 N N . SER A 1 312 ? 13.703 -8.992 -4.617 1 97.88 312 SER A N 1
ATOM 2545 C CA . SER A 1 312 ? 14.852 -8.805 -3.73 1 97.88 312 SER A CA 1
ATOM 2546 C C . SER A 1 312 ? 14.641 -9.508 -2.395 1 97.88 312 SER A C 1
ATOM 2548 O O . SER A 1 312 ? 15.109 -10.625 -2.195 1 97.88 312 SER A O 1
ATOM 2550 N N . THR A 1 313 ? 13.695 -9.055 -1.619 1 95.94 313 THR A N 1
ATOM 2551 C CA . THR A 1 313 ? 13.508 -9.5 -0.241 1 95.94 313 THR A CA 1
ATOM 2552 C C . THR A 1 313 ? 12.992 -10.93 -0.194 1 95.94 313 THR A C 1
ATOM 2554 O O . THR A 1 313 ? 13.344 -11.695 0.704 1 95.94 313 THR A O 1
ATOM 2557 N N . TRP A 1 314 ? 12.203 -11.367 -1.165 1 97.06 314 TRP A N 1
ATOM 2558 C CA . TRP A 1 314 ? 11.57 -12.68 -1.119 1 97.06 314 TRP A CA 1
ATOM 2559 C C . TRP A 1 314 ? 12.531 -13.773 -1.575 1 97.06 314 TRP A C 1
ATOM 2561 O O . TRP A 1 314 ? 12.266 -14.961 -1.387 1 97.06 314 TRP A O 1
ATOM 2571 N N . THR A 1 315 ? 13.633 -13.375 -2.166 1 97.62 315 THR A N 1
ATOM 2572 C CA . THR A 1 315 ? 14.695 -14.32 -2.504 1 97.62 315 THR A CA 1
ATOM 2573 C C . THR A 1 315 ? 15.602 -14.562 -1.301 1 97.62 315 THR A C 1
ATOM 2575 O O . THR A 1 315 ? 15.984 -15.703 -1.028 1 97.62 315 THR A O 1
ATOM 2578 N N . ASP A 1 316 ? 15.914 -13.508 -0.649 1 95.81 316 ASP A N 1
ATOM 2579 C CA . ASP A 1 316 ? 16.719 -13.477 0.565 1 95.81 316 ASP A CA 1
ATOM 2580 C C . ASP A 1 316 ? 16.453 -12.211 1.375 1 95.81 316 ASP A C 1
ATOM 2582 O O . ASP A 1 316 ? 16.672 -11.094 0.894 1 95.81 316 ASP A O 1
ATOM 2586 N N . PHE A 1 317 ? 16.047 -12.336 2.617 1 92.56 317 PHE A N 1
ATOM 2587 C CA . PHE A 1 317 ? 15.641 -11.195 3.43 1 92.56 317 PHE A CA 1
ATOM 2588 C C . PHE A 1 317 ? 16.812 -10.25 3.666 1 92.56 317 PHE A C 1
ATOM 2590 O O . PHE A 1 317 ? 16.609 -9.047 3.852 1 92.56 317 PHE A O 1
ATOM 2597 N N . ASN A 1 318 ? 17.984 -10.773 3.656 1 93.81 318 ASN A N 1
ATOM 2598 C CA . ASN A 1 318 ? 19.156 -9.945 3.885 1 93.81 318 ASN A CA 1
ATOM 2599 C C . ASN A 1 318 ? 19.406 -9 2.717 1 93.81 318 ASN A C 1
ATOM 2601 O O . ASN A 1 318 ? 20.188 -8.047 2.842 1 93.81 318 ASN A O 1
ATOM 2605 N N . ASN A 1 319 ? 18.75 -9.266 1.599 1 96.94 319 ASN A N 1
ATOM 2606 C CA . ASN A 1 319 ? 18.922 -8.422 0.423 1 96.94 319 ASN A CA 1
ATOM 2607 C C . ASN A 1 319 ? 18.406 -7 0.673 1 96.94 319 ASN A C 1
ATOM 2609 O O . ASN A 1 319 ? 18.812 -6.062 -0.024 1 96.94 319 ASN A O 1
ATOM 2613 N N . ARG A 1 320 ? 17.562 -6.762 1.651 1 95.38 320 ARG A N 1
ATOM 2614 C CA . ARG A 1 320 ? 17.016 -5.453 1.979 1 95.38 320 ARG A CA 1
ATOM 2615 C C . ARG A 1 320 ? 18.125 -4.469 2.352 1 95.38 320 ARG A C 1
ATOM 2617 O O . ARG A 1 320 ? 17.969 -3.26 2.172 1 95.38 320 ARG A O 1
ATOM 2624 N N . ASP A 1 321 ? 19.234 -4.996 2.801 1 96.19 321 ASP A N 1
ATOM 2625 C CA . ASP A 1 321 ? 20.312 -4.145 3.303 1 96.19 321 ASP A CA 1
ATOM 2626 C C . ASP A 1 321 ? 21.312 -3.836 2.205 1 96.19 321 ASP A C 1
ATOM 2628 O O . ASP A 1 321 ? 22.25 -3.053 2.412 1 96.19 321 ASP A O 1
ATOM 2632 N N . LEU A 1 322 ? 21.078 -4.426 1.06 1 97.56 322 LEU A N 1
ATOM 2633 C CA . LEU A 1 322 ? 22.031 -4.254 -0.033 1 97.56 322 LEU A CA 1
ATOM 2634 C C . LEU A 1 322 ? 21.609 -3.105 -0.945 1 97.56 322 LEU A C 1
ATOM 2636 O O . LEU A 1 322 ? 20.406 -2.91 -1.197 1 97.56 322 LEU A O 1
ATOM 2640 N N . GLU A 1 323 ? 22.547 -2.449 -1.486 1 96.38 323 GLU A N 1
ATOM 2641 C CA . GLU A 1 323 ? 22.297 -1.31 -2.363 1 96.38 323 GLU A CA 1
ATOM 2642 C C . GLU A 1 323 ? 21.625 -1.748 -3.66 1 96.38 323 GLU A C 1
ATOM 2644 O O . GLU A 1 323 ? 20.781 -1.03 -4.199 1 96.38 323 GLU A O 1
ATOM 2649 N N . ASP A 1 324 ? 22 -2.902 -4.129 1 97.44 324 ASP A N 1
ATOM 2650 C CA . ASP A 1 324 ? 21.438 -3.369 -5.387 1 97.44 324 ASP A CA 1
ATOM 2651 C C . ASP A 1 324 ? 20.312 -4.371 -5.145 1 97.44 324 ASP A C 1
ATOM 2653 O O . ASP A 1 324 ? 19.844 -5.035 -6.074 1 97.44 324 ASP A O 1
ATOM 2657 N N . GLY A 1 325 ? 19.938 -4.621 -3.889 1 97.5 325 GLY A N 1
ATOM 2658 C CA . GLY A 1 325 ? 18.875 -5.539 -3.525 1 97.5 325 GLY A CA 1
ATOM 2659 C C . GLY A 1 325 ? 19.203 -6.992 -3.807 1 97.5 325 GLY A C 1
ATOM 2660 O O . GLY A 1 325 ? 18.328 -7.859 -3.756 1 97.5 325 GLY A O 1
ATOM 2661 N N . GLY A 1 326 ? 20.438 -7.262 -4.227 1 98 326 GLY A N 1
ATOM 2662 C CA . GLY A 1 326 ? 20.844 -8.633 -4.512 1 98 326 GLY A CA 1
ATOM 2663 C C . GLY A 1 326 ? 20.109 -9.234 -5.695 1 98 326 GLY A C 1
ATOM 2664 O O . GLY A 1 326 ? 20 -10.461 -5.809 1 98 326 GLY A O 1
ATOM 2665 N N . LEU A 1 327 ? 19.516 -8.477 -6.582 1 97.56 327 LEU A N 1
ATOM 2666 C CA . LEU A 1 327 ? 18.625 -8.945 -7.629 1 97.56 327 LEU A CA 1
ATOM 2667 C C . LEU A 1 327 ? 19.359 -9.836 -8.625 1 97.56 327 LEU A C 1
ATOM 2669 O O . LEU A 1 327 ? 18.797 -10.812 -9.117 1 97.56 327 LEU A O 1
ATOM 2673 N N . GLU A 1 328 ? 20.594 -9.57 -8.828 1 97.06 328 GLU A N 1
ATOM 2674 C CA . GLU A 1 328 ? 21.312 -10.266 -9.898 1 97.06 328 GLU A CA 1
ATOM 2675 C C . GLU A 1 328 ? 22.062 -11.477 -9.359 1 97.06 328 GLU A C 1
ATOM 2677 O O . GLU A 1 328 ? 22.844 -12.102 -10.086 1 97.06 328 GLU A O 1
ATOM 2682 N N . ARG A 1 329 ? 21.859 -11.805 -8.117 1 95.81 329 ARG A N 1
ATOM 2683 C CA . ARG A 1 329 ? 22.531 -12.953 -7.527 1 95.81 329 ARG A CA 1
ATOM 2684 C C . ARG A 1 329 ? 21.938 -14.266 -8.023 1 95.81 329 ARG A C 1
ATOM 2686 O O . ARG A 1 329 ? 22.641 -15.266 -8.164 1 95.81 329 ARG A O 1
ATOM 2693 N N . LYS A 1 330 ? 20.594 -14.211 -8.297 1 95.81 330 LYS A N 1
ATOM 2694 C CA . LYS A 1 330 ? 19.891 -15.422 -8.703 1 95.81 330 LYS A CA 1
ATOM 2695 C C . LYS A 1 330 ? 19.266 -15.258 -10.078 1 95.81 330 LYS A C 1
ATOM 2697 O O . LYS A 1 330 ? 18.938 -16.25 -10.742 1 95.81 330 LYS A O 1
ATOM 2702 N N . PHE A 1 331 ? 19.094 -13.984 -10.516 1 97.12 331 PHE A N 1
ATOM 2703 C CA . PHE A 1 331 ? 18.375 -13.703 -11.75 1 97.12 331 PHE A CA 1
ATOM 2704 C C . PHE A 1 331 ? 19.203 -12.805 -12.664 1 97.12 331 PHE A C 1
ATOM 2706 O O . PHE A 1 331 ? 20.047 -12.031 -12.188 1 97.12 331 PHE A O 1
ATOM 2713 N N . THR A 1 332 ? 19.016 -12.961 -13.961 1 97.94 332 THR A N 1
ATOM 2714 C CA . THR A 1 332 ? 19.516 -11.93 -14.852 1 97.94 332 THR A CA 1
ATOM 2715 C C . THR A 1 332 ? 18.531 -10.773 -14.953 1 97.94 332 THR A C 1
ATOM 2717 O O . THR A 1 332 ? 17.328 -10.953 -14.742 1 97.94 332 THR A O 1
ATOM 2720 N N . LEU A 1 333 ? 19 -9.594 -15.273 1 98.56 333 LEU A N 1
ATOM 2721 C CA . LEU A 1 333 ? 18.094 -8.461 -15.484 1 98.56 333 LEU A CA 1
ATOM 2722 C C . LEU A 1 333 ? 17.125 -8.742 -16.625 1 98.56 333 LEU A C 1
ATOM 2724 O O . LEU A 1 333 ? 15.969 -8.328 -16.578 1 98.56 333 LEU A O 1
ATOM 2728 N N . ASP A 1 334 ? 17.562 -9.484 -17.641 1 98.69 334 ASP A N 1
ATOM 2729 C CA . ASP A 1 334 ? 16.672 -9.828 -18.75 1 98.69 334 ASP A CA 1
ATOM 2730 C C . ASP A 1 334 ? 15.508 -10.695 -18.266 1 98.69 334 ASP A C 1
ATOM 2732 O O . ASP A 1 334 ? 14.367 -10.5 -18.703 1 98.69 334 ASP A O 1
ATOM 2736 N N . ASP A 1 335 ? 15.836 -11.664 -17.406 1 98.31 335 ASP A N 1
ATOM 2737 C CA . ASP A 1 335 ? 14.781 -12.508 -16.859 1 98.31 335 ASP A CA 1
ATOM 2738 C C . ASP A 1 335 ? 13.766 -11.672 -16.078 1 98.31 335 ASP A C 1
ATOM 2740 O O . ASP A 1 335 ? 12.555 -11.836 -16.25 1 98.31 335 ASP A O 1
ATOM 2744 N N . LEU A 1 336 ? 14.297 -10.828 -15.219 1 98.69 336 LEU A N 1
ATOM 2745 C CA . LEU A 1 336 ? 13.43 -10 -14.383 1 98.69 336 LEU A CA 1
ATOM 2746 C C . LEU A 1 336 ? 12.594 -9.055 -15.242 1 98.69 336 LEU A C 1
ATOM 2748 O O . LEU A 1 336 ? 11.383 -8.93 -15.023 1 98.69 336 LEU A O 1
ATOM 2752 N N . LEU A 1 337 ? 13.195 -8.438 -16.203 1 98.88 337 LEU A N 1
ATOM 2753 C CA . LEU A 1 337 ? 12.508 -7.488 -17.062 1 98.88 337 LEU A CA 1
ATOM 2754 C C . LEU A 1 337 ? 11.508 -8.195 -17.969 1 98.88 337 LEU A C 1
ATOM 2756 O O . LEU A 1 337 ? 10.484 -7.621 -18.344 1 98.88 337 LEU A O 1
ATOM 2760 N N . THR A 1 338 ? 11.75 -9.469 -18.344 1 98.88 338 THR A N 1
ATOM 2761 C CA . THR A 1 338 ? 10.766 -10.234 -19.094 1 98.88 338 THR A CA 1
ATOM 2762 C C . THR A 1 338 ? 9.469 -10.367 -18.297 1 98.88 338 THR A C 1
ATOM 2764 O O . THR A 1 338 ? 8.383 -10.188 -18.844 1 98.88 338 THR A O 1
ATOM 2767 N N . ASN A 1 339 ? 9.633 -10.688 -17.062 1 98.88 339 ASN A N 1
ATOM 2768 C CA . ASN A 1 339 ? 8.453 -10.742 -16.203 1 98.88 339 ASN A CA 1
ATOM 2769 C C . ASN A 1 339 ? 7.734 -9.398 -16.156 1 98.88 339 ASN A C 1
ATOM 2771 O O . ASN A 1 339 ? 6.508 -9.344 -16.234 1 98.88 339 ASN A O 1
ATOM 2775 N N . ILE A 1 340 ? 8.492 -8.281 -16.031 1 98.88 340 ILE A N 1
ATOM 2776 C CA . ILE A 1 340 ? 7.914 -6.941 -15.992 1 98.88 340 ILE A CA 1
ATOM 2777 C C . ILE A 1 340 ? 7.18 -6.668 -17.312 1 98.88 340 ILE A C 1
ATOM 2779 O O . ILE A 1 340 ? 6.066 -6.137 -17.297 1 98.88 340 ILE A O 1
ATOM 2783 N N . MET A 1 341 ? 7.781 -7.066 -18.406 1 98.88 341 MET A N 1
ATOM 2784 C CA . MET A 1 341 ? 7.207 -6.812 -19.719 1 98.88 341 MET A CA 1
ATOM 2785 C C . MET A 1 341 ? 5.887 -7.555 -19.891 1 98.88 341 MET A C 1
ATOM 2787 O O . MET A 1 341 ? 4.973 -7.062 -20.547 1 98.88 341 MET A O 1
ATOM 2791 N N . ILE A 1 342 ? 5.773 -8.727 -19.312 1 98.88 342 ILE A N 1
ATOM 2792 C CA . ILE A 1 342 ? 4.512 -9.453 -19.375 1 98.88 342 ILE A CA 1
ATOM 2793 C C . ILE A 1 342 ? 3.412 -8.648 -18.703 1 98.88 342 ILE A C 1
ATOM 2795 O O . ILE A 1 342 ? 2.336 -8.453 -19.266 1 98.88 342 ILE A O 1
ATOM 2799 N N . TYR A 1 343 ? 3.672 -8.109 -17.547 1 98.81 343 TYR A N 1
ATOM 2800 C CA . TYR A 1 343 ? 2.689 -7.266 -16.875 1 98.81 343 TYR A CA 1
ATOM 2801 C C . TYR A 1 343 ? 2.424 -5.992 -17.672 1 98.81 343 TYR A C 1
ATOM 2803 O O . TYR A 1 343 ? 1.277 -5.551 -17.781 1 98.81 343 TYR A O 1
ATOM 2811 N N . TRP A 1 344 ? 3.484 -5.398 -18.234 1 98.75 344 TRP A N 1
ATOM 2812 C CA . TRP A 1 344 ? 3.375 -4.121 -18.922 1 98.75 344 TRP A CA 1
ATOM 2813 C C . TRP A 1 344 ? 2.551 -4.27 -20.203 1 98.75 344 TRP A C 1
ATOM 2815 O O . TRP A 1 344 ? 1.605 -3.51 -20.422 1 98.75 344 TRP A O 1
ATOM 2825 N N . THR A 1 345 ? 2.842 -5.246 -21.016 1 98.56 345 THR A N 1
ATOM 2826 C CA . THR A 1 345 ? 2.234 -5.359 -22.328 1 98.56 345 THR A CA 1
ATOM 2827 C C . THR A 1 345 ? 0.8 -5.871 -22.219 1 98.56 345 THR A C 1
ATOM 2829 O O . THR A 1 345 ? -0.027 -5.602 -23.094 1 98.56 345 THR A O 1
ATOM 2832 N N . THR A 1 346 ? 0.465 -6.605 -21.141 1 98.44 346 THR A N 1
ATOM 2833 C CA . THR A 1 346 ? -0.894 -7.105 -20.984 1 98.44 346 THR A CA 1
ATOM 2834 C C . THR A 1 346 ? -1.721 -6.156 -20.125 1 98.44 346 THR A C 1
ATOM 2836 O O . THR A 1 346 ? -2.941 -6.301 -20.031 1 98.44 346 THR A O 1
ATOM 2839 N N . GLY A 1 347 ? -1.066 -5.164 -19.422 1 98.25 347 GLY A N 1
ATOM 2840 C CA . GLY A 1 347 ? -1.781 -4.266 -18.531 1 98.25 347 GLY A CA 1
ATOM 2841 C C . GLY A 1 347 ? -2.475 -4.984 -17.391 1 98.25 347 GLY A C 1
ATOM 2842 O O . GLY A 1 347 ? -3.6 -4.637 -17.031 1 98.25 347 GLY A O 1
ATOM 2843 N N . SER A 1 348 ? -1.812 -6.016 -16.828 1 98.69 348 SER A N 1
ATOM 2844 C CA . SER A 1 348 ? -2.523 -6.906 -15.914 1 98.69 348 SER A CA 1
ATOM 2845 C C . SER A 1 348 ? -2.156 -6.617 -14.461 1 98.69 348 SER A C 1
ATOM 2847 O O . SER A 1 348 ? -2.492 -7.395 -13.562 1 98.69 348 SER A O 1
ATOM 2849 N N . ILE A 1 349 ? -1.463 -5.461 -14.148 1 98.88 349 ILE A N 1
ATOM 2850 C CA . ILE A 1 349 ? -1.018 -5.223 -12.773 1 98.88 349 ILE A CA 1
ATOM 2851 C C . ILE A 1 349 ? -2.227 -4.977 -11.875 1 98.88 349 ILE A C 1
ATOM 2853 O O . ILE A 1 349 ? -2.318 -5.539 -10.781 1 98.88 349 ILE A O 1
ATOM 2857 N N . VAL A 1 350 ? -3.23 -4.219 -12.312 1 98.81 350 VAL A N 1
ATOM 2858 C CA . VAL A 1 350 ? -4.379 -3.885 -11.477 1 98.81 350 VAL A CA 1
ATOM 2859 C C . VAL A 1 350 ? -5.227 -5.133 -11.242 1 98.81 350 VAL A C 1
ATOM 2861 O O . VAL A 1 350 ? -5.594 -5.434 -10.102 1 98.81 350 VAL A O 1
ATOM 2864 N N . SER A 1 351 ? -5.523 -5.883 -12.305 1 98.75 351 SER A N 1
ATOM 2865 C CA . SER A 1 351 ? -6.328 -7.09 -12.156 1 98.75 351 SER A CA 1
ATOM 2866 C C . SER A 1 351 ? -5.617 -8.125 -11.289 1 98.75 351 SER A C 1
ATOM 2868 O O . SER A 1 351 ? -6.262 -8.859 -10.531 1 98.75 351 SER A O 1
ATOM 2870 N N . SER A 1 352 ? -4.309 -8.227 -11.383 1 98.81 352 SER A N 1
ATOM 2871 C CA . SER A 1 352 ? -3.561 -9.125 -10.516 1 98.81 352 SER A CA 1
ATOM 2872 C C . SER A 1 352 ? -3.684 -8.711 -9.055 1 98.81 352 SER A C 1
ATOM 2874 O O . SER A 1 352 ? -3.758 -9.555 -8.164 1 98.81 352 SER A O 1
ATOM 2876 N N . MET A 1 353 ? -3.736 -7.398 -8.789 1 98.75 353 MET A N 1
ATOM 2877 C CA . MET A 1 353 ? -3.887 -6.879 -7.43 1 98.75 353 MET A CA 1
ATOM 2878 C C . MET A 1 353 ? -5.289 -7.152 -6.895 1 98.75 353 MET A C 1
ATOM 2880 O O . MET A 1 353 ? -5.461 -7.422 -5.707 1 98.75 353 MET A O 1
ATOM 2884 N N . ARG A 1 354 ? -6.289 -7.117 -7.734 1 98.62 354 ARG A N 1
ATOM 2885 C CA . ARG A 1 354 ? -7.668 -7.367 -7.316 1 98.62 354 ARG A CA 1
ATOM 2886 C C . ARG A 1 354 ? -7.816 -8.781 -6.75 1 98.62 354 ARG A C 1
ATOM 2888 O O . ARG A 1 354 ? -8.703 -9.031 -5.938 1 98.62 354 ARG A O 1
ATOM 2895 N N . PHE A 1 355 ? -6.949 -9.688 -7.219 1 98.38 355 PHE A N 1
ATOM 2896 C CA . PHE A 1 355 ? -6.98 -11.055 -6.723 1 98.38 355 PHE A CA 1
ATOM 2897 C C . PHE A 1 355 ? -6.758 -11.086 -5.215 1 98.38 355 PHE A C 1
ATOM 2899 O O . PHE A 1 355 ? -7.34 -11.922 -4.516 1 98.38 355 PHE A O 1
ATOM 2906 N N . TYR A 1 356 ? -5.945 -10.18 -4.656 1 97.62 356 TYR A N 1
ATOM 2907 C CA . TYR A 1 356 ? -5.746 -10.07 -3.215 1 97.62 356 TYR A CA 1
ATOM 2908 C C . TYR A 1 356 ? -7.035 -9.648 -2.518 1 97.62 356 TYR A C 1
ATOM 2910 O O . TYR A 1 356 ? -7.422 -10.234 -1.506 1 97.62 356 TYR A O 1
ATOM 2918 N N . LYS A 1 357 ? -7.633 -8.648 -3.035 1 97.19 357 LYS A N 1
ATOM 2919 C CA . LYS A 1 357 ? -8.859 -8.156 -2.418 1 97.19 357 LYS A CA 1
ATOM 2920 C C . LYS A 1 357 ? -9.938 -9.242 -2.395 1 97.19 357 LYS A C 1
ATOM 2922 O O . LYS A 1 357 ? -10.609 -9.43 -1.38 1 97.19 357 LYS A O 1
ATOM 2927 N N . GLU A 1 358 ? -10.094 -9.961 -3.508 1 96.75 358 GLU A N 1
ATOM 2928 C CA . GLU A 1 358 ? -11.109 -11.008 -3.615 1 96.75 358 GLU A CA 1
ATOM 2929 C C . GLU A 1 358 ? -10.844 -12.141 -2.621 1 96.75 358 GLU A C 1
ATOM 2931 O O . GLU A 1 358 ? -11.773 -12.805 -2.174 1 96.75 358 GLU A O 1
ATOM 2936 N N . ASN A 1 359 ? -9.617 -12.32 -2.248 1 95.25 359 ASN A N 1
ATOM 2937 C CA . ASN A 1 359 ? -9.273 -13.422 -1.355 1 95.25 359 ASN A CA 1
ATOM 2938 C C . ASN A 1 359 ? -9.211 -12.969 0.099 1 95.25 359 ASN A C 1
ATOM 2940 O O . ASN A 1 359 ? -9.266 -13.789 1.015 1 95.25 359 ASN A O 1
ATOM 2944 N N . LEU A 1 360 ? -9.125 -11.648 0.332 1 90.31 360 LEU A N 1
ATOM 2945 C CA . LEU A 1 360 ? -8.906 -11.188 1.696 1 90.31 360 LEU A CA 1
ATOM 2946 C C . LEU A 1 360 ? -10.148 -10.492 2.24 1 90.31 360 LEU A C 1
ATOM 2948 O O . LEU A 1 360 ? -10.211 -10.156 3.428 1 90.31 360 LEU A O 1
ATOM 2952 N N . LYS A 1 361 ? -11.102 -10.172 1.436 1 81.25 361 LYS A N 1
ATOM 2953 C CA . LYS A 1 361 ? -12.25 -9.383 1.869 1 81.25 361 LYS A CA 1
ATOM 2954 C C . LYS A 1 361 ? -13.133 -10.172 2.836 1 81.25 361 LYS A C 1
ATOM 2956 O O . LYS A 1 361 ? -13.891 -9.586 3.609 1 81.25 361 LYS A O 1
ATOM 2961 N N . THR A 1 362 ? -13.07 -11.477 2.764 1 74.31 362 THR A N 1
ATOM 2962 C CA . THR A 1 362 ? -13.836 -12.297 3.695 1 74.31 362 THR A CA 1
ATOM 2963 C C . THR A 1 362 ? -12.922 -12.875 4.773 1 74.31 362 THR A C 1
ATOM 2965 O O . THR A 1 362 ? -11.719 -13.008 4.574 1 74.31 362 THR A O 1
ATOM 2968 N N . ASN A 1 363 ? -13.477 -13.031 5.93 1 71 363 ASN A N 1
ATOM 2969 C CA . ASN A 1 363 ? -12.727 -13.68 7 1 71 363 ASN A CA 1
ATOM 2970 C C . ASN A 1 363 ? -12.227 -15.062 6.578 1 71 363 ASN A C 1
ATOM 2972 O O . ASN A 1 363 ? -13.031 -15.969 6.363 1 71 363 ASN A O 1
ATOM 2976 N N . ILE A 1 364 ? -10.984 -15.18 6.402 1 68.12 364 ILE A N 1
ATOM 2977 C CA . ILE A 1 364 ? -10.336 -16.391 5.91 1 68.12 364 ILE A CA 1
ATOM 2978 C C . ILE A 1 364 ? -10.664 -17.562 6.832 1 68.12 364 ILE A C 1
ATOM 2980 O O . ILE A 1 364 ? -10.789 -18.703 6.379 1 68.12 364 ILE A O 1
ATOM 2984 N N . ASP A 1 365 ? -10.836 -17.234 8.078 1 68.56 365 ASP A N 1
ATOM 2985 C CA . ASP A 1 365 ? -11.102 -18.281 9.055 1 68.56 365 ASP A CA 1
ATOM 2986 C C . ASP A 1 365 ? -12.469 -18.922 8.812 1 68.56 365 ASP A C 1
ATOM 2988 O O . ASP A 1 365 ? -12.719 -20.047 9.258 1 68.56 365 ASP A O 1
ATOM 2992 N N . ASN A 1 366 ? -13.172 -18.234 8.055 1 79.5 366 ASN A N 1
ATOM 2993 C CA . ASN A 1 366 ? -14.523 -18.75 7.84 1 79.5 366 ASN A CA 1
ATOM 2994 C C . ASN A 1 366 ? -14.656 -19.406 6.465 1 79.5 366 ASN A C 1
ATOM 2996 O O . ASN A 1 366 ? -15.703 -19.969 6.141 1 79.5 366 ASN A O 1
ATOM 3000 N N . ARG A 1 367 ? -13.578 -19.422 5.816 1 85.5 367 ARG A N 1
ATOM 3001 C CA . ARG A 1 367 ? -13.648 -19.984 4.473 1 85.5 367 ARG A CA 1
ATOM 3002 C C . ARG A 1 367 ? -13.648 -21.5 4.516 1 85.5 367 ARG A C 1
ATOM 3004 O O . ARG A 1 367 ? -12.938 -22.109 5.328 1 85.5 367 ARG A O 1
ATOM 3011 N N . LEU A 1 368 ? -14.367 -22.125 3.682 1 85.62 368 LEU A N 1
ATOM 3012 C CA . LEU A 1 368 ? -14.594 -23.562 3.645 1 85.62 368 LEU A CA 1
ATOM 3013 C C . LEU A 1 368 ? -13.281 -24.312 3.455 1 85.62 368 LEU A C 1
ATOM 3015 O O . LEU A 1 368 ? -13.07 -25.375 4.047 1 85.62 368 LEU A O 1
ATOM 3019 N N . ASP A 1 369 ? -12.398 -23.734 2.645 1 88.06 369 ASP A N 1
ATOM 3020 C CA . ASP A 1 369 ? -11.156 -24.438 2.344 1 88.06 369 ASP A CA 1
ATOM 3021 C C . ASP A 1 369 ? -10.219 -24.422 3.545 1 88.06 369 ASP A C 1
ATOM 3023 O O . ASP A 1 369 ? -9.367 -25.312 3.682 1 88.06 369 ASP A O 1
ATOM 3027 N N . ASN A 1 370 ? -10.414 -23.516 4.379 1 87 370 ASN A N 1
ATOM 3028 C CA . ASN A 1 370 ? -9.57 -23.453 5.566 1 87 370 ASN A CA 1
ATOM 3029 C C . ASN A 1 370 ? -9.945 -24.516 6.59 1 87 370 ASN A C 1
ATOM 3031 O O . ASN A 1 370 ? -9.125 -24.891 7.434 1 87 370 ASN A O 1
ATOM 3035 N N . HIS A 1 371 ? -11.109 -25.062 6.461 1 87.06 371 HIS A N 1
ATOM 3036 C CA . HIS A 1 371 ? -11.594 -26.031 7.441 1 87.06 371 HIS A CA 1
ATOM 3037 C C . HIS A 1 371 ? -11.625 -27.438 6.855 1 87.06 371 HIS A C 1
ATOM 3039 O O . HIS A 1 371 ? -12.023 -28.391 7.531 1 87.06 371 HIS A O 1
ATOM 3045 N N . THR A 1 372 ? -11.305 -27.516 5.695 1 91.94 372 THR A N 1
ATOM 3046 C CA . THR A 1 372 ? -11.312 -28.828 5.043 1 91.94 372 THR A CA 1
ATOM 3047 C C . THR A 1 372 ? -9.891 -29.328 4.832 1 91.94 372 THR A C 1
ATOM 3049 O O . THR A 1 372 ? -9.055 -28.625 4.258 1 91.94 372 THR A O 1
ATOM 3052 N N . GLY A 1 373 ? -9.641 -30.484 5.301 1 92.88 373 GLY A N 1
ATOM 3053 C CA . GLY A 1 373 ? -8.32 -31.078 5.16 1 92.88 373 GLY A CA 1
ATOM 3054 C C . GLY A 1 373 ? -8 -31.5 3.734 1 92.88 373 GLY A C 1
ATOM 3055 O O . GLY A 1 373 ? -8.898 -31.547 2.885 1 92.88 373 GLY A O 1
ATOM 3056 N N . VAL A 1 374 ? -6.719 -31.641 3.453 1 95.81 374 VAL A N 1
ATOM 3057 C CA . VAL A 1 374 ? -6.227 -32.156 2.178 1 95.81 374 VAL A CA 1
ATOM 3058 C C . VAL A 1 374 ? -5.816 -33.625 2.326 1 95.81 374 VAL A C 1
ATOM 3060 O O . VAL A 1 374 ? -4.949 -33.938 3.141 1 95.81 374 VAL A O 1
ATOM 3063 N N . TYR A 1 375 ? -6.336 -34.469 1.508 1 95.75 375 TYR A N 1
ATOM 3064 C CA . TYR A 1 375 ? -6.188 -35.906 1.78 1 95.75 375 TYR A CA 1
ATOM 3065 C C . TYR A 1 375 ? -5.402 -36.594 0.67 1 95.75 375 TYR A C 1
ATOM 3067 O O . TYR A 1 375 ? -5.043 -37.75 0.79 1 95.75 375 TYR A O 1
ATOM 3075 N N . VAL A 1 376 ? -5.133 -35.906 -0.436 1 97.25 376 VAL A N 1
ATOM 3076 C CA . VAL A 1 376 ? -4.332 -36.5 -1.501 1 97.25 376 VAL A CA 1
ATOM 3077 C C . VAL A 1 376 ? -2.869 -36.562 -1.065 1 97.25 376 VAL A C 1
ATOM 3079 O O . VAL A 1 376 ? -2.434 -35.781 -0.202 1 97.25 376 VAL A O 1
ATOM 3082 N N . PRO A 1 377 ? -2.1 -37.562 -1.667 1 98 377 PRO A N 1
ATOM 3083 C CA . PRO A 1 377 ? -0.663 -37.531 -1.381 1 98 377 PRO A CA 1
ATOM 3084 C C . PRO A 1 377 ? -0.049 -36.156 -1.619 1 98 377 PRO A C 1
ATOM 3086 O O . PRO A 1 377 ? -0.276 -35.562 -2.668 1 98 377 PRO A O 1
ATOM 3089 N N . THR A 1 378 ? 0.686 -35.625 -0.592 1 98.25 378 THR A N 1
ATOM 3090 C CA . THR A 1 378 ? 1.191 -34.281 -0.673 1 98.25 378 THR A CA 1
ATOM 3091 C C . THR A 1 378 ? 2.688 -34.219 -0.381 1 98.25 378 THR A C 1
ATOM 3093 O O . THR A 1 378 ? 3.16 -34.875 0.563 1 98.25 378 THR A O 1
ATOM 3096 N N . GLY A 1 379 ? 3.418 -33.688 -1.27 1 98.38 379 GLY A N 1
ATOM 3097 C CA . GLY A 1 379 ? 4.824 -33.375 -1.053 1 98.38 379 GLY A CA 1
ATOM 3098 C C . GLY A 1 379 ? 5.078 -31.891 -0.77 1 98.38 379 GLY A C 1
ATOM 3099 O O . GLY A 1 379 ? 4.496 -31.031 -1.418 1 98.38 379 GLY A O 1
ATOM 3100 N N . LEU A 1 380 ? 5.922 -31.641 0.223 1 97.69 380 LEU A N 1
ATOM 3101 C CA . LEU A 1 380 ? 6.199 -30.281 0.64 1 97.69 380 LEU A CA 1
ATOM 3102 C C . LEU A 1 380 ? 7.691 -29.969 0.563 1 97.69 380 LEU A C 1
ATOM 3104 O O . LEU A 1 380 ? 8.5 -30.641 1.21 1 97.69 380 LEU A O 1
ATOM 3108 N N . ALA A 1 381 ? 8.039 -29 -0.267 1 98.31 381 ALA A N 1
ATOM 3109 C CA . ALA A 1 381 ? 9.406 -28.5 -0.363 1 98.31 381 ALA A CA 1
ATOM 3110 C C . ALA A 1 381 ? 9.586 -27.219 0.436 1 98.31 381 ALA A C 1
ATOM 3112 O O . ALA A 1 381 ? 9.102 -26.156 0.036 1 98.31 381 ALA A O 1
ATOM 3113 N N . ALA A 1 382 ? 10.344 -27.281 1.518 1 97.62 382 ALA A N 1
ATOM 3114 C CA . ALA A 1 382 ? 10.516 -26.141 2.404 1 97.62 382 ALA A CA 1
ATOM 3115 C C . ALA A 1 382 ? 11.828 -25.422 2.129 1 97.62 382 ALA A C 1
ATOM 3117 O O . ALA A 1 382 ? 12.883 -25.828 2.627 1 97.62 382 ALA A O 1
ATOM 3118 N N . PHE A 1 383 ? 11.75 -24.391 1.447 1 97.44 383 PHE A N 1
ATOM 3119 C CA . PHE A 1 383 ? 12.945 -23.609 1.131 1 97.44 383 PHE A CA 1
ATOM 3120 C C . PHE A 1 383 ? 13.336 -22.719 2.305 1 97.44 383 PHE A C 1
ATOM 3122 O O . PHE A 1 383 ? 12.477 -22.156 2.979 1 97.44 383 PHE A O 1
ATOM 3129 N N . PRO A 1 384 ? 14.602 -22.516 2.535 1 95.56 384 PRO A N 1
ATOM 3130 C CA . PRO A 1 384 ? 15.055 -21.859 3.762 1 95.56 384 PRO A CA 1
ATOM 3131 C C . PRO A 1 384 ? 14.75 -20.359 3.779 1 95.56 384 PRO A C 1
ATOM 3133 O O . PRO A 1 384 ? 14.555 -19.781 4.852 1 95.56 384 PRO A O 1
ATOM 3136 N N . ASP A 1 385 ? 14.695 -19.703 2.596 1 94.94 385 ASP A N 1
ATOM 3137 C CA . ASP A 1 385 ? 14.492 -18.266 2.557 1 94.94 385 ASP A CA 1
ATOM 3138 C C . ASP A 1 385 ? 13.07 -17.922 2.133 1 94.94 385 ASP A C 1
ATOM 3140 O O . ASP A 1 385 ? 12.805 -16.812 1.658 1 94.94 385 ASP A O 1
ATOM 3144 N N . GLU A 1 386 ? 12.195 -19 2.254 1 94.88 386 GLU A N 1
ATOM 3145 C CA . GLU A 1 386 ? 10.773 -18.719 2.076 1 94.88 386 GLU A CA 1
ATOM 3146 C C . GLU A 1 386 ? 10.289 -17.672 3.082 1 94.88 386 GLU A C 1
ATOM 3148 O O . GLU A 1 386 ? 10.891 -17.5 4.148 1 94.88 386 GLU A O 1
ATOM 3153 N N . VAL A 1 387 ? 9.273 -16.969 2.771 1 91.44 387 VAL A N 1
ATOM 3154 C CA . VAL A 1 387 ? 8.766 -15.867 3.576 1 91.44 387 VAL A CA 1
ATOM 3155 C C . VAL A 1 387 ? 8.32 -16.391 4.945 1 91.44 387 VAL A C 1
ATOM 3157 O O . VAL A 1 387 ? 8.539 -15.727 5.965 1 91.44 387 VAL A O 1
ATOM 3160 N N . ARG A 1 388 ? 7.734 -17.547 4.934 1 90.38 388 ARG A N 1
ATOM 3161 C CA . ARG A 1 388 ? 7.301 -18.188 6.172 1 90.38 388 ARG A CA 1
ATOM 3162 C C . ARG A 1 388 ? 7.66 -19.672 6.18 1 90.38 388 ARG A C 1
ATOM 3164 O O . ARG A 1 388 ? 7.445 -20.375 5.188 1 90.38 388 ARG A O 1
ATOM 3171 N N . HIS A 1 389 ? 8.172 -20.031 7.332 1 93.56 389 HIS A N 1
ATOM 3172 C CA . HIS A 1 389 ? 8.469 -21.453 7.496 1 93.56 389 HIS A CA 1
ATOM 3173 C C . HIS A 1 389 ? 7.344 -22.172 8.227 1 93.56 389 HIS A C 1
ATOM 3175 O O . HIS A 1 389 ? 6.816 -21.672 9.219 1 93.56 389 HIS A O 1
ATOM 3181 N N . VAL A 1 390 ? 6.969 -23.297 7.762 1 94.5 390 VAL A N 1
ATOM 3182 C CA . VAL A 1 390 ? 5.953 -24.141 8.375 1 94.5 390 VAL A CA 1
ATOM 3183 C C . VAL A 1 390 ? 6.531 -25.531 8.641 1 94.5 390 VAL A C 1
ATOM 3185 O O . VAL A 1 390 ? 6.715 -26.328 7.711 1 94.5 390 VAL A O 1
ATOM 3188 N N . PRO A 1 391 ? 6.73 -25.797 9.898 1 94.94 391 PRO A N 1
ATOM 3189 C CA . PRO A 1 391 ? 7.203 -27.156 10.227 1 94.94 391 PRO A CA 1
ATOM 3190 C C . PRO A 1 391 ? 6.227 -28.234 9.781 1 94.94 391 PRO A C 1
ATOM 3192 O O . PRO A 1 391 ? 5.02 -28 9.703 1 94.94 391 PRO A O 1
ATOM 3195 N N . GLN A 1 392 ? 6.77 -29.422 9.609 1 94.88 392 GLN A N 1
ATOM 3196 C CA . GLN A 1 392 ? 5.938 -30.547 9.211 1 94.88 392 GLN A CA 1
ATOM 3197 C C . GLN A 1 392 ? 4.832 -30.812 10.234 1 94.88 392 GLN A C 1
ATOM 3199 O O . GLN A 1 392 ? 3.715 -31.172 9.875 1 94.88 392 GLN A O 1
ATOM 3204 N N . SER A 1 393 ? 5.148 -30.641 11.531 1 93.19 393 SER A N 1
ATOM 3205 C CA . SER A 1 393 ? 4.18 -30.891 12.594 1 93.19 393 SER A CA 1
ATOM 3206 C C . SER A 1 393 ? 2.979 -29.953 12.477 1 93.19 393 SER A C 1
ATOM 3208 O O . SER A 1 393 ? 1.854 -30.328 12.805 1 93.19 393 SER A O 1
ATOM 3210 N N . TRP A 1 394 ? 3.246 -28.703 12.008 1 93.81 394 TRP A N 1
ATOM 3211 C CA . TRP A 1 394 ? 2.15 -27.766 11.781 1 93.81 394 TRP A CA 1
ATOM 3212 C C . TRP A 1 394 ? 1.392 -28.125 10.5 1 93.81 394 TRP A C 1
ATOM 3214 O O . TRP A 1 394 ? 0.161 -28.047 10.461 1 93.81 394 TRP A O 1
ATOM 3224 N N . ALA A 1 395 ? 2.096 -28.562 9.469 1 94.31 395 ALA A N 1
ATOM 3225 C CA . ALA A 1 395 ? 1.514 -28.859 8.164 1 94.31 395 ALA A CA 1
ATOM 3226 C C . ALA A 1 395 ? 0.525 -30.031 8.258 1 94.31 395 ALA A C 1
ATOM 3228 O O . ALA A 1 395 ? -0.466 -30.062 7.527 1 94.31 395 ALA A O 1
ATOM 3229 N N . ARG A 1 396 ? 0.714 -30.906 9.156 1 92.81 396 ARG A N 1
ATOM 3230 C CA . ARG A 1 396 ? -0.095 -32.094 9.312 1 92.81 396 ARG A CA 1
ATOM 3231 C C . ARG A 1 396 ? -1.528 -31.75 9.695 1 92.81 396 ARG A C 1
ATOM 3233 O O . ARG A 1 396 ? -2.441 -32.562 9.508 1 92.81 396 ARG A O 1
ATOM 3240 N N . ASN A 1 397 ? -1.649 -30.578 10.258 1 89.44 397 ASN A N 1
ATOM 3241 C CA . ASN A 1 397 ? -2.992 -30.156 10.633 1 89.44 397 ASN A CA 1
ATOM 3242 C C . ASN A 1 397 ? -3.893 -29.984 9.414 1 89.44 397 ASN A C 1
ATOM 3244 O O . ASN A 1 397 ? -5.105 -30.188 9.5 1 89.44 397 ASN A O 1
ATOM 3248 N N . ARG A 1 398 ? -3.336 -29.641 8.336 1 91.75 398 ARG A N 1
ATOM 3249 C CA . ARG A 1 398 ? -4.098 -29.391 7.121 1 91.75 398 ARG A CA 1
ATOM 3250 C C . ARG A 1 398 ? -3.904 -30.5 6.102 1 91.75 398 ARG A C 1
ATOM 3252 O O . ARG A 1 398 ? -4.863 -30.938 5.461 1 91.75 398 ARG A O 1
ATOM 3259 N N . PHE A 1 399 ? -2.709 -30.922 5.98 1 95 399 PHE A N 1
ATOM 3260 C CA . PHE A 1 399 ? -2.369 -31.969 5.027 1 95 399 PHE A CA 1
ATOM 3261 C C . PHE A 1 399 ? -2.287 -33.31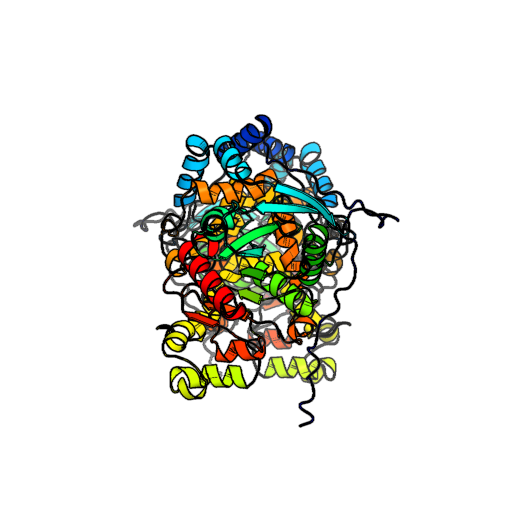2 5.723 1 95 399 PHE A C 1
ATOM 3263 O O . PHE A 1 399 ? -1.325 -33.594 6.441 1 95 399 PHE A O 1
ATOM 3270 N N . ARG A 1 400 ? -3.17 -34.219 5.367 1 94.12 400 ARG A N 1
ATOM 3271 C CA . ARG A 1 400 ? -3.395 -35.438 6.145 1 94.12 400 ARG A CA 1
ATOM 3272 C C . ARG A 1 400 ? -2.602 -36.594 5.574 1 94.12 400 ARG A C 1
ATOM 3274 O O . ARG A 1 400 ? -2.5 -37.656 6.207 1 94.12 400 ARG A O 1
ATOM 3281 N N . ASN A 1 401 ? -2.098 -36.406 4.449 1 95.75 401 ASN A N 1
ATOM 3282 C CA . ASN A 1 401 ? -1.325 -37.438 3.777 1 95.75 401 ASN A CA 1
ATOM 3283 C C . ASN A 1 401 ? -0.02 -36.906 3.209 1 95.75 401 ASN A C 1
ATOM 3285 O O . ASN A 1 401 ? 0.178 -36.906 1.993 1 95.75 401 ASN A O 1
ATOM 3289 N N . ILE A 1 402 ? 0.937 -36.625 4.105 1 96.38 402 ILE A N 1
ATOM 3290 C CA . ILE A 1 402 ? 2.223 -36.062 3.676 1 96.38 402 ILE A CA 1
ATOM 3291 C C . ILE A 1 402 ? 3.158 -37.219 3.291 1 96.38 402 ILE A C 1
ATOM 3293 O O . ILE A 1 402 ? 3.574 -38 4.145 1 96.38 402 ILE A O 1
ATOM 3297 N N . TYR A 1 403 ? 3.463 -37.25 2.035 1 96.19 403 TYR A N 1
ATOM 3298 C CA . TYR A 1 403 ? 4.344 -38.281 1.509 1 96.19 403 TYR A CA 1
ATOM 3299 C C . TYR A 1 403 ? 5.805 -37.875 1.614 1 96.19 403 TYR A C 1
ATOM 3301 O O . TYR A 1 403 ? 6.695 -38.719 1.697 1 96.19 403 TYR A O 1
ATOM 3309 N N . SER A 1 404 ? 5.992 -36.656 1.532 1 96.62 404 SER A N 1
ATOM 3310 C CA . SER A 1 404 ? 7.359 -36.156 1.641 1 96.62 404 SER A CA 1
ATOM 3311 C C . SER A 1 404 ? 7.387 -34.719 2.162 1 96.62 404 SER A C 1
ATOM 3313 O O . SER A 1 404 ? 6.508 -33.938 1.841 1 96.62 404 SER A O 1
ATOM 3315 N N . TYR A 1 405 ? 8.305 -34.406 2.99 1 97.19 405 TYR A N 1
ATOM 3316 C CA . TYR A 1 405 ? 8.664 -33.062 3.484 1 97.19 405 TYR A CA 1
ATOM 3317 C C . TYR A 1 405 ? 10.172 -32.844 3.381 1 97.19 405 TYR A C 1
ATOM 3319 O O . TYR A 1 405 ? 10.953 -33.469 4.094 1 97.19 405 TYR A O 1
ATOM 3327 N N . SER A 1 406 ? 10.594 -31.938 2.531 1 98 406 SER A N 1
ATOM 3328 C CA . SER A 1 406 ? 12.016 -31.766 2.238 1 98 406 SER A CA 1
ATOM 3329 C C . SER A 1 406 ? 12.5 -30.391 2.689 1 98 406 SER A C 1
ATOM 3331 O O . SER A 1 406 ? 11.953 -29.375 2.279 1 98 406 SER A O 1
ATOM 3333 N N . TYR A 1 407 ? 13.523 -30.406 3.557 1 97.62 407 TYR A N 1
ATOM 3334 C CA . TYR A 1 407 ? 14.25 -29.172 3.824 1 97.62 407 TYR A CA 1
ATOM 3335 C C . TYR A 1 407 ? 15.211 -28.844 2.689 1 97.62 407 TYR A C 1
ATOM 3337 O O . TYR A 1 407 ? 16.281 -29.453 2.582 1 97.62 407 TYR A O 1
ATOM 3345 N N . MET A 1 408 ? 14.828 -27.875 1.879 1 98 408 MET A N 1
ATOM 3346 C CA . MET A 1 408 ? 15.68 -27.516 0.747 1 98 408 MET A CA 1
ATOM 3347 C C . MET A 1 408 ? 16.938 -26.781 1.217 1 98 408 MET A C 1
ATOM 3349 O O . MET A 1 408 ? 16.875 -25.984 2.158 1 98 408 MET A O 1
ATOM 3353 N N . PRO A 1 409 ? 18.047 -26.938 0.55 1 97.19 409 PRO A N 1
ATOM 3354 C CA . PRO A 1 409 ? 19.328 -26.406 1.033 1 97.19 409 PRO A CA 1
ATOM 3355 C C . PRO A 1 409 ? 19.484 -24.906 0.74 1 97.19 409 PRO A C 1
ATOM 3357 O O . PRO A 1 409 ? 20.281 -24.234 1.389 1 97.19 409 PRO A O 1
ATOM 3360 N N . ARG A 1 410 ? 18.812 -24.422 -0.278 1 97.19 410 ARG A N 1
ATOM 3361 C CA . ARG A 1 410 ? 18.906 -23.016 -0.663 1 97.19 410 ARG A CA 1
ATOM 3362 C C . ARG A 1 410 ? 17.688 -22.578 -1.463 1 97.19 410 ARG A C 1
ATOM 3364 O O . ARG A 1 410 ? 16.953 -23.422 -1.997 1 97.19 410 ARG A O 1
ATOM 3371 N N . GLY A 1 411 ? 17.547 -21.312 -1.484 1 96.75 411 GLY A N 1
ATOM 3372 C CA . GLY A 1 411 ? 16.438 -20.75 -2.25 1 96.75 411 GLY A CA 1
ATOM 3373 C C . GLY A 1 411 ? 15.375 -20.109 -1.378 1 96.75 411 GLY A C 1
ATOM 3374 O O . GLY A 1 411 ? 15.281 -20.406 -0.185 1 96.75 411 GLY A O 1
ATOM 3375 N N . GLY A 1 412 ? 14.57 -19.266 -2.051 1 96.56 412 GLY A N 1
ATOM 3376 C CA . GLY A 1 412 ? 13.5 -18.562 -1.354 1 96.56 412 GLY A CA 1
ATOM 3377 C C . GLY A 1 412 ? 12.141 -18.766 -1.995 1 96.56 412 GLY A C 1
ATOM 3378 O O . GLY A 1 412 ? 11.758 -19.891 -2.328 1 96.56 412 GLY A O 1
ATOM 3379 N N . HIS A 1 413 ? 11.391 -17.688 -2.094 1 97.19 413 HIS A N 1
ATOM 3380 C CA . HIS A 1 413 ? 9.969 -17.672 -2.439 1 97.19 413 HIS A CA 1
ATOM 3381 C C . HIS A 1 413 ? 9.758 -18.094 -3.889 1 97.19 413 HIS A C 1
ATOM 3383 O O . HIS A 1 413 ? 8.711 -18.672 -4.227 1 97.19 413 HIS A O 1
ATOM 3389 N N . PHE A 1 414 ? 10.711 -17.812 -4.758 1 98.06 414 PHE A N 1
ATOM 3390 C CA . PHE A 1 414 ? 10.562 -18.062 -6.188 1 98.06 414 PHE A CA 1
ATOM 3391 C C . PHE A 1 414 ? 11.273 -19.344 -6.586 1 98.06 414 PHE A C 1
ATOM 3393 O O . PHE A 1 414 ? 12.125 -19.328 -7.477 1 98.06 414 PHE A O 1
ATOM 3400 N N . ALA A 1 415 ? 10.82 -20.453 -6.082 1 97.88 415 ALA A N 1
ATOM 3401 C CA . ALA A 1 415 ? 11.508 -21.75 -6.121 1 97.88 415 ALA A CA 1
ATOM 3402 C C . ALA A 1 415 ? 11.781 -22.172 -7.562 1 97.88 415 ALA A C 1
ATOM 3404 O O . ALA A 1 415 ? 12.914 -22.484 -7.918 1 97.88 415 ALA A O 1
ATOM 3405 N N . ALA A 1 416 ? 10.742 -22.141 -8.414 1 98 416 ALA A N 1
ATOM 3406 C CA . ALA A 1 416 ? 10.883 -22.609 -9.789 1 98 416 ALA A CA 1
ATOM 3407 C C . ALA A 1 416 ? 11.82 -21.703 -10.586 1 98 416 ALA A C 1
ATOM 3409 O O . ALA A 1 416 ? 12.484 -22.156 -11.523 1 98 416 ALA A O 1
ATOM 3410 N N . PHE A 1 417 ? 11.891 -20.438 -10.164 1 97.69 417 PHE A N 1
ATOM 3411 C CA . PHE A 1 417 ? 12.672 -19.438 -10.875 1 97.69 417 PHE A CA 1
ATOM 3412 C C . PHE A 1 417 ? 14.102 -19.375 -10.336 1 97.69 417 PHE A C 1
ATOM 3414 O O . PHE A 1 417 ? 15.055 -19.297 -11.102 1 97.69 417 PHE A O 1
ATOM 3421 N N . GLU A 1 418 ? 14.312 -19.547 -9.039 1 97 418 GLU A N 1
ATOM 3422 C CA . GLU A 1 418 ? 15.586 -19.391 -8.344 1 97 418 GLU A CA 1
ATOM 3423 C C . GLU A 1 418 ? 16.375 -20.703 -8.359 1 97 418 GLU A C 1
ATOM 3425 O O . GLU A 1 418 ? 17.594 -20.688 -8.578 1 97 418 GLU A O 1
ATOM 3430 N N . GLU A 1 419 ? 15.648 -21.766 -8.055 1 98 419 GLU A N 1
ATOM 3431 C CA . GLU A 1 419 ? 16.281 -23.078 -7.891 1 98 419 GLU A CA 1
ATOM 3432 C C . GLU A 1 419 ? 15.523 -24.156 -8.648 1 98 419 GLU A C 1
ATOM 3434 O O . GLU A 1 419 ? 15.031 -25.109 -8.047 1 98 419 GLU A O 1
ATOM 3439 N N . PRO A 1 420 ? 15.5 -24.016 -10.008 1 98 420 PRO A N 1
ATOM 3440 C CA . PRO A 1 420 ? 14.664 -24.938 -10.789 1 98 420 PRO A CA 1
ATOM 3441 C C . PRO A 1 420 ? 15.094 -26.391 -10.648 1 98 420 PRO A C 1
ATOM 3443 O O . PRO A 1 420 ? 14.25 -27.297 -10.578 1 98 420 PRO A O 1
ATOM 3446 N N . GLN A 1 421 ? 16.359 -26.672 -10.516 1 98 421 GLN A N 1
ATOM 3447 C CA . GLN A 1 421 ? 16.844 -28.047 -10.398 1 98 421 GLN A CA 1
ATOM 3448 C C . GLN A 1 421 ? 16.406 -28.672 -9.078 1 98 421 GLN A C 1
ATOM 3450 O O . GLN A 1 421 ? 15.961 -29.812 -9.047 1 98 421 GLN A O 1
ATOM 3455 N N . LEU A 1 422 ? 16.578 -27.906 -8.008 1 98.5 422 LEU A N 1
ATOM 3456 C CA . LEU A 1 422 ? 16.188 -28.406 -6.699 1 98.5 422 LEU A CA 1
ATOM 3457 C C . LEU A 1 422 ? 14.695 -28.734 -6.668 1 98.5 422 LEU A C 1
ATOM 3459 O O . LEU A 1 422 ? 14.289 -29.781 -6.148 1 98.5 422 LEU A O 1
ATOM 3463 N N . LEU A 1 423 ? 13.883 -27.859 -7.195 1 98.62 423 LEU A N 1
ATOM 3464 C CA . LEU A 1 423 ? 12.438 -28.062 -7.191 1 98.62 423 LEU A CA 1
ATOM 3465 C C . LEU A 1 423 ? 12.062 -29.25 -8.078 1 98.62 423 LEU A C 1
ATOM 3467 O O . LEU A 1 423 ? 11.234 -30.078 -7.695 1 98.62 423 LEU A O 1
ATOM 3471 N N . ALA A 1 424 ? 12.648 -29.344 -9.25 1 98.25 424 ALA A N 1
ATOM 3472 C CA . ALA A 1 424 ? 12.367 -30.453 -10.18 1 98.25 424 ALA A CA 1
ATOM 3473 C C . ALA A 1 424 ? 12.727 -31.797 -9.555 1 98.25 424 ALA A C 1
ATOM 3475 O O . ALA A 1 424 ? 11.945 -32.75 -9.641 1 98.25 424 ALA A O 1
ATOM 3476 N N . ASP A 1 425 ? 13.922 -31.828 -8.938 1 97.5 425 ASP A N 1
ATOM 3477 C CA . ASP A 1 425 ? 14.367 -33.062 -8.312 1 97.5 425 ASP A CA 1
ATOM 3478 C C . ASP A 1 425 ? 13.422 -33.5 -7.199 1 97.5 425 ASP A C 1
ATOM 3480 O O . ASP A 1 425 ? 13.094 -34.688 -7.078 1 97.5 425 ASP A O 1
ATOM 3484 N N . ASP A 1 426 ? 13.031 -32.562 -6.406 1 98.19 426 ASP A N 1
ATOM 3485 C CA . ASP A 1 426 ? 12.141 -32.875 -5.289 1 98.19 426 ASP A CA 1
ATOM 3486 C C . ASP A 1 426 ? 10.773 -33.344 -5.793 1 98.19 426 ASP A C 1
ATOM 3488 O O . ASP A 1 426 ? 10.188 -34.281 -5.246 1 98.19 426 ASP A O 1
ATOM 3492 N N . LEU A 1 427 ? 10.227 -32.656 -6.793 1 98.06 427 LEU A N 1
ATOM 3493 C CA . LEU A 1 427 ? 8.961 -33.031 -7.402 1 98.06 427 LEU A CA 1
ATOM 3494 C C . LEU A 1 427 ? 9.039 -34.438 -7.98 1 98.06 427 LEU A C 1
ATOM 3496 O O . LEU A 1 427 ? 8.133 -35.25 -7.785 1 98.06 427 LEU A O 1
ATOM 3500 N N . LEU A 1 428 ? 10.094 -34.75 -8.695 1 96.62 428 LEU A N 1
ATOM 3501 C CA . LEU A 1 428 ? 10.281 -36.062 -9.289 1 96.62 428 LEU A CA 1
ATOM 3502 C C . LEU A 1 428 ? 10.344 -37.156 -8.219 1 96.62 428 LEU A C 1
ATOM 3504 O O . LEU A 1 428 ? 9.727 -38.219 -8.367 1 96.62 428 LEU A O 1
ATOM 3508 N N . GLN A 1 429 ? 11.125 -36.875 -7.172 1 96.06 429 GLN A N 1
ATOM 3509 C CA . GLN A 1 429 ? 11.227 -37.844 -6.078 1 96.06 429 GLN A CA 1
ATOM 3510 C C . GLN A 1 429 ? 9.867 -38.094 -5.438 1 96.06 429 GLN A C 1
ATOM 3512 O O . GLN A 1 429 ? 9.523 -39.219 -5.117 1 96.06 429 GLN A O 1
ATOM 3517 N N . PHE A 1 430 ? 9.133 -37.094 -5.203 1 97.81 430 PHE A N 1
ATOM 3518 C CA . PHE A 1 430 ? 7.793 -37.188 -4.637 1 97.81 430 PHE A CA 1
ATOM 3519 C C . PHE A 1 430 ? 6.898 -38.062 -5.516 1 97.81 430 PHE A C 1
ATOM 3521 O O . PHE A 1 430 ? 6.234 -38.969 -5.023 1 97.81 430 PHE A O 1
ATOM 3528 N N . VAL A 1 431 ? 6.84 -37.719 -6.84 1 97.62 431 VAL A N 1
ATOM 3529 C CA . VAL A 1 431 ? 5.973 -38.406 -7.781 1 97.62 431 VAL A CA 1
ATOM 3530 C C . VAL A 1 431 ? 6.363 -39.875 -7.848 1 97.62 431 VAL A C 1
ATOM 3532 O O . VAL A 1 431 ? 5.5 -40.75 -7.91 1 97.62 431 VAL A O 1
ATOM 3535 N N . LYS A 1 432 ? 7.633 -40.219 -7.82 1 95.75 432 LYS A N 1
ATOM 3536 C CA . LYS A 1 432 ? 8.094 -41.594 -7.816 1 95.75 432 LYS A CA 1
ATOM 3537 C C . LYS A 1 432 ? 7.586 -42.344 -6.586 1 95.75 432 LYS A C 1
ATOM 3539 O O . LYS A 1 432 ? 7.234 -43.531 -6.668 1 95.75 432 LYS A O 1
ATOM 3544 N N . LYS A 1 433 ? 7.602 -41.625 -5.477 1 96 433 LYS A N 1
ATOM 3545 C CA . LYS A 1 433 ? 7.082 -42.25 -4.254 1 96 433 LYS A CA 1
ATOM 3546 C C . LYS A 1 433 ? 5.59 -42.531 -4.379 1 96 433 LYS A C 1
ATOM 3548 O O . LYS A 1 433 ? 5.117 -43.562 -3.918 1 96 433 LYS A O 1
ATOM 3553 N N . VAL A 1 434 ? 4.863 -41.562 -4.945 1 96.88 434 VAL A N 1
ATOM 3554 C CA . VAL A 1 434 ? 3.42 -41.719 -5.105 1 96.88 434 VAL A CA 1
ATOM 3555 C C . VAL A 1 434 ? 3.131 -42.875 -6.078 1 96.88 434 VAL A C 1
ATOM 3557 O O . VAL A 1 434 ? 2.217 -43.656 -5.855 1 96.88 434 VAL A O 1
ATOM 3560 N N . GLU A 1 435 ? 3.992 -42.875 -7.152 1 94.88 435 GLU A N 1
ATOM 3561 C CA . GLU A 1 435 ? 3.807 -43.906 -8.172 1 94.88 435 GLU A CA 1
ATOM 3562 C C . GLU A 1 435 ? 4.363 -45.25 -7.707 1 94.88 435 GLU A C 1
ATOM 3564 O O . GLU A 1 435 ? 4.023 -46.281 -8.273 1 94.88 435 GLU A O 1
ATOM 3569 N N . LYS A 1 436 ? 4.906 -45.562 -6.664 1 86.62 436 LYS A N 1
ATOM 3570 C CA . LYS A 1 436 ? 5.617 -46.75 -6.215 1 86.62 436 LYS A CA 1
ATOM 3571 C C . LYS A 1 436 ? 6.398 -47.406 -7.359 1 86.62 436 LYS A C 1
ATOM 3573 O O . LYS A 1 436 ? 6.09 -48.5 -7.785 1 86.62 436 LYS A O 1
ATOM 3578 N N . LEU A 1 437 ? 6.895 -46.438 -8 1 65.19 437 LEU A N 1
ATOM 3579 C CA . LEU A 1 437 ? 7.797 -46.875 -9.055 1 65.19 437 LEU A CA 1
ATOM 3580 C C . LEU A 1 437 ? 9.156 -47.281 -8.477 1 65.19 437 LEU A C 1
ATOM 3582 O O . LEU A 1 437 ? 9.578 -46.719 -7.457 1 65.19 437 LEU A O 1
ATOM 3586 N N . TRP B 1 1 ? -0.185 24.562 52.156 1 28.58 1 TRP B N 1
ATOM 3587 C CA . TRP B 1 1 ? -0.549 25.047 50.812 1 28.58 1 TRP B CA 1
ATOM 3588 C C . TRP B 1 1 ? 0.569 24.781 49.812 1 28.58 1 TRP B C 1
ATOM 3590 O O . TRP B 1 1 ? 0.642 25.438 48.781 1 28.58 1 TRP B O 1
ATOM 3600 N N . TRP B 1 2 ? 1.456 24 50.156 1 32.72 2 TRP B N 1
ATOM 3601 C CA . TRP B 1 2 ? 2.537 23.453 49.344 1 32.72 2 TRP B CA 1
ATOM 3602 C C . TRP B 1 2 ? 1.989 22.828 48.062 1 32.72 2 TRP B C 1
ATOM 3604 O O . TRP B 1 2 ? 1.606 21.656 48.062 1 32.72 2 TRP B O 1
ATOM 3614 N N . LEU B 1 3 ? 0.923 23.453 47.531 1 36.12 3 LEU B N 1
ATOM 3615 C CA . LEU B 1 3 ? 0.487 23.031 46.188 1 36.12 3 LEU B CA 1
ATOM 3616 C C . LEU B 1 3 ? 1.678 22.891 45.25 1 36.12 3 LEU B C 1
ATOM 3618 O O . LEU B 1 3 ? 2.369 23.859 44.969 1 36.12 3 LEU B O 1
ATOM 3622 N N . GLY B 1 4 ? 2.455 21.875 45.469 1 37.16 4 GLY B N 1
ATOM 3623 C CA . GLY B 1 4 ? 3.574 21.531 44.594 1 37.16 4 GLY B CA 1
ATOM 3624 C C . GLY B 1 4 ? 3.332 21.875 43.125 1 37.16 4 GLY B C 1
ATOM 3625 O O . GLY B 1 4 ? 2.256 21.609 42.594 1 37.16 4 GLY B O 1
ATOM 3626 N N . LEU B 1 5 ? 3.811 22.984 42.625 1 38.5 5 LEU B N 1
ATOM 3627 C CA . LEU B 1 5 ? 3.887 23.297 41.188 1 38.5 5 LEU B CA 1
ATOM 3628 C C . LEU B 1 5 ? 4.207 22.047 40.406 1 38.5 5 LEU B C 1
ATOM 3630 O O . LEU B 1 5 ? 5.289 21.469 40.531 1 38.5 5 LEU B O 1
ATOM 3634 N N . ARG B 1 6 ? 3.426 21.078 40.312 1 46.91 6 ARG B N 1
ATOM 3635 C CA . ARG B 1 6 ? 3.625 19.922 39.438 1 46.91 6 ARG B CA 1
ATOM 3636 C C . ARG B 1 6 ? 4.395 20.312 38.188 1 46.91 6 ARG B C 1
ATOM 3638 O O . ARG B 1 6 ? 3.969 21.203 37.438 1 46.91 6 ARG B O 1
ATOM 3645 N N . LYS B 1 7 ? 5.676 20.203 38.25 1 58.12 7 LYS B N 1
ATOM 3646 C CA . LYS B 1 7 ? 6.605 20.438 37.156 1 58.12 7 LYS B CA 1
ATOM 3647 C C . LYS B 1 7 ? 6.043 19.891 35.844 1 58.12 7 LYS B C 1
ATOM 3649 O O . LYS B 1 7 ? 5.742 18.703 35.719 1 58.12 7 LYS B O 1
ATOM 3654 N N . THR B 1 8 ? 5.469 20.875 34.969 1 73.25 8 THR B N 1
ATOM 3655 C CA . THR B 1 8 ? 5.062 20.516 33.625 1 73.25 8 THR B CA 1
ATOM 3656 C C . THR B 1 8 ? 6.137 19.672 32.938 1 73.25 8 THR B C 1
ATOM 3658 O O . THR B 1 8 ? 7.285 20.094 32.812 1 73.25 8 THR B O 1
ATOM 3661 N N . LYS B 1 9 ? 5.91 18.328 32.656 1 83.31 9 LYS B N 1
ATOM 3662 C CA . LYS B 1 9 ? 6.844 17.453 31.969 1 83.31 9 LYS B CA 1
ATOM 3663 C C . LYS B 1 9 ? 6.941 17.812 30.484 1 83.31 9 LYS B C 1
ATOM 3665 O O . LYS B 1 9 ? 5.934 18.141 29.844 1 83.31 9 LYS B O 1
ATOM 3670 N N . ARG B 1 10 ? 8.125 18.141 30.047 1 90.69 10 ARG B N 1
ATOM 3671 C CA . ARG B 1 10 ? 8.383 18.469 28.656 1 90.69 10 ARG B CA 1
ATOM 3672 C C . ARG B 1 10 ? 9.273 17.422 28 1 90.69 10 ARG B C 1
ATOM 3674 O O . ARG B 1 10 ? 9.914 16.625 28.688 1 90.69 10 ARG B O 1
ATOM 3681 N N . ILE B 1 11 ? 9.188 17.375 26.641 1 94.5 11 ILE B N 1
ATOM 3682 C CA . ILE B 1 11 ? 10.125 16.547 25.906 1 94.5 11 ILE B CA 1
ATOM 3683 C C . ILE B 1 11 ? 11.273 17.406 25.375 1 94.5 11 ILE B C 1
ATOM 3685 O O . ILE B 1 11 ? 11.094 18.594 25.125 1 94.5 11 ILE B O 1
ATOM 3689 N N . PRO B 1 12 ? 12.445 16.844 25.297 1 93.81 12 PRO B N 1
ATOM 3690 C CA . PRO B 1 12 ? 13.586 17.625 24.828 1 93.81 12 PRO B CA 1
ATOM 3691 C C . PRO B 1 12 ? 13.414 18.109 23.391 1 93.81 12 PRO B C 1
ATOM 3693 O O . PRO B 1 12 ? 12.875 17.375 22.547 1 93.81 12 PRO B O 1
ATOM 3696 N N . ILE B 1 13 ? 13.797 19.312 23.141 1 93.62 13 ILE B N 1
ATOM 3697 C CA . ILE B 1 13 ? 13.711 19.859 21.797 1 93.62 13 ILE B CA 1
ATOM 3698 C C . ILE B 1 13 ? 14.734 19.172 20.891 1 93.62 13 ILE B C 1
ATOM 3700 O O . ILE B 1 13 ? 14.43 18.812 19.75 1 93.62 13 ILE B O 1
ATOM 3704 N N . GLY B 1 14 ? 15.953 19.062 21.422 1 91.5 14 GLY B N 1
ATOM 3705 C CA . GLY B 1 14 ? 17.016 18.422 20.672 1 91.5 14 GLY B CA 1
ATOM 3706 C C . GLY B 1 14 ? 17.547 19.281 19.531 1 91.5 14 GLY B C 1
ATOM 3707 O O . GLY B 1 14 ? 17.344 20.5 19.516 1 91.5 14 GLY B O 1
ATOM 3708 N N . ASP B 1 15 ? 18.438 18.75 18.703 1 92.06 15 ASP B N 1
ATOM 3709 C CA . ASP B 1 15 ? 19.031 19.344 17.516 1 92.06 15 ASP B CA 1
ATOM 3710 C C . ASP B 1 15 ? 19.125 18.344 16.359 1 92.06 15 ASP B C 1
ATOM 3712 O O . ASP B 1 15 ? 18.969 17.141 16.578 1 92.06 15 ASP B O 1
ATOM 3716 N N . GLY B 1 16 ? 19.141 18.938 15.18 1 94.19 16 GLY B N 1
ATOM 3717 C CA . GLY B 1 16 ? 19.219 18.016 14.055 1 94.19 16 GLY B CA 1
ATOM 3718 C C . GLY B 1 16 ? 19.828 18.641 12.812 1 94.19 16 GLY B C 1
ATOM 3719 O O . GLY B 1 16 ? 20 19.859 12.742 1 94.19 16 GLY B O 1
ATOM 3720 N N . TRP B 1 17 ? 20.359 17.797 11.859 1 96.88 17 TRP B N 1
ATOM 3721 C CA . TRP B 1 17 ? 20.797 18.156 10.523 1 96.88 17 TRP B CA 1
ATOM 3722 C C . TRP B 1 17 ? 20.266 17.188 9.484 1 96.88 17 TRP B C 1
ATOM 3724 O O . TRP B 1 17 ? 20.656 16.016 9.461 1 96.88 17 TRP B O 1
ATOM 3734 N N . TRP B 1 18 ? 19.5 17.75 8.547 1 97.81 18 TRP B N 1
ATOM 3735 C CA . TRP B 1 18 ? 18.75 16.891 7.621 1 97.81 18 TRP B CA 1
ATOM 3736 C C . TRP B 1 18 ? 19.125 17.203 6.176 1 97.81 18 TRP B C 1
ATOM 3738 O O . TRP B 1 18 ? 18.578 16.609 5.246 1 97.81 18 TRP B O 1
ATOM 3748 N N . GLY B 1 19 ? 19.938 18.156 5.941 1 96 19 GLY B N 1
ATOM 3749 C CA . GLY B 1 19 ? 20.406 18.5 4.609 1 96 19 GLY B CA 1
ATOM 3750 C C . GLY B 1 19 ? 21.422 17.5 4.074 1 96 19 GLY B C 1
ATOM 3751 O O . GLY B 1 19 ? 21.859 16.594 4.789 1 96 19 GLY B O 1
ATOM 3752 N N . ALA B 1 20 ? 21.75 17.672 2.791 1 92.81 20 ALA B N 1
ATOM 3753 C CA . ALA B 1 20 ? 22.797 16.844 2.195 1 92.81 20 ALA B CA 1
ATOM 3754 C C . ALA B 1 20 ? 24.156 17.172 2.797 1 92.81 20 ALA B C 1
ATOM 3756 O O . ALA B 1 20 ? 24.422 18.312 3.162 1 92.81 20 ALA B O 1
ATOM 3757 N N . GLY B 1 21 ? 25.031 16.25 2.945 1 91.12 21 GLY B N 1
ATOM 3758 C CA . GLY B 1 21 ? 26.391 16.484 3.404 1 91.12 21 GLY B CA 1
ATOM 3759 C C . GLY B 1 21 ? 26.484 16.75 4.895 1 91.12 21 GLY B C 1
ATOM 3760 O O . GLY B 1 21 ? 25.578 16.375 5.652 1 91.12 21 GLY B O 1
ATOM 3761 N N . GLU B 1 22 ? 27.594 17.344 5.316 1 92.88 22 GLU B N 1
ATOM 3762 C CA . GLU B 1 22 ? 27.844 17.609 6.73 1 92.88 22 GLU B CA 1
ATOM 3763 C C . GLU B 1 22 ? 27.312 18.984 7.133 1 92.88 22 GLU B C 1
ATOM 3765 O O . GLU B 1 22 ? 27.219 19.891 6.305 1 92.88 22 GLU B O 1
ATOM 3770 N N . LYS B 1 23 ? 26.906 19.062 8.352 1 93.44 23 LYS B N 1
ATOM 3771 C CA . LYS B 1 23 ? 26.438 20.328 8.906 1 93.44 23 LYS B CA 1
ATOM 3772 C C . LYS B 1 23 ? 27.5 21.406 8.812 1 93.44 23 LYS B C 1
ATOM 3774 O O . LYS B 1 23 ? 28.641 21.203 9.25 1 93.44 23 LYS B O 1
ATOM 3779 N N . PRO B 1 24 ? 27.188 22.5 8.273 1 92.38 24 PRO B N 1
ATOM 3780 C CA . PRO B 1 24 ? 28.156 23.594 8.227 1 92.38 24 PRO B CA 1
ATOM 3781 C C . PRO B 1 24 ? 28.344 24.266 9.578 1 92.38 24 PRO B C 1
ATOM 3783 O O . PRO B 1 24 ? 27.562 24.047 10.508 1 92.38 24 PRO B O 1
ATOM 3786 N N . GLN B 1 25 ? 29.391 25.078 9.641 1 90.25 25 GLN B N 1
ATOM 3787 C CA . GLN B 1 25 ? 29.719 25.781 10.875 1 90.25 25 GLN B CA 1
ATOM 3788 C C . GLN B 1 25 ? 28.656 26.844 11.211 1 90.25 25 GLN B C 1
ATOM 3790 O O . GLN B 1 25 ? 28.344 27.062 12.375 1 90.25 25 GLN B O 1
ATOM 3795 N N . SER B 1 26 ? 28.156 27.5 10.125 1 89.62 26 SER B N 1
ATOM 3796 C CA . SER B 1 26 ? 27.109 28.5 10.305 1 89.62 26 SER B CA 1
ATOM 3797 C C . SER B 1 26 ? 25.938 28.25 9.352 1 89.62 26 SER B C 1
ATOM 3799 O O . SER B 1 26 ? 26.141 27.859 8.195 1 89.62 26 SER B O 1
ATOM 3801 N N . GLU B 1 27 ? 24.719 28.453 9.883 1 89.69 27 GLU B N 1
ATOM 3802 C CA . GLU B 1 27 ? 23.516 28.297 9.07 1 89.69 27 GLU B CA 1
ATOM 3803 C C . GLU B 1 27 ? 22.953 29.641 8.625 1 89.69 27 GLU B C 1
ATOM 3805 O O . GLU B 1 27 ? 23.047 30.625 9.359 1 89.69 27 GLU B O 1
ATOM 3810 N N . ASP B 1 28 ? 22.531 29.719 7.441 1 90.88 28 ASP B N 1
ATOM 3811 C CA . ASP B 1 28 ? 21.891 30.906 6.91 1 90.88 28 ASP B CA 1
ATOM 3812 C C . ASP B 1 28 ? 20.5 31.109 7.516 1 90.88 28 ASP B C 1
ATOM 3814 O O . ASP B 1 28 ? 19.625 30.266 7.359 1 90.88 28 ASP B O 1
ATOM 3818 N N . GLU B 1 29 ? 20.234 32.219 8.125 1 94.88 29 GLU B N 1
ATOM 3819 C CA . GLU B 1 29 ? 18.969 32.469 8.82 1 94.88 29 GLU B CA 1
ATOM 3820 C C . GLU B 1 29 ? 18.094 33.438 8.047 1 94.88 29 GLU B C 1
ATOM 3822 O O . GLU B 1 29 ? 17.047 33.875 8.547 1 94.88 29 GLU B O 1
ATOM 3827 N N . LYS B 1 30 ? 18.469 33.719 6.883 1 96.81 30 LYS B N 1
ATOM 3828 C CA . LYS B 1 30 ? 17.719 34.688 6.074 1 96.81 30 LYS B CA 1
ATOM 3829 C C . LYS B 1 30 ? 16.391 34.062 5.617 1 96.81 30 LYS B C 1
ATOM 3831 O O . LYS B 1 30 ? 16.312 32.875 5.328 1 96.81 30 LYS B O 1
ATOM 3836 N N . VAL B 1 31 ? 15.344 34.906 5.602 1 98.31 31 VAL B N 1
ATOM 3837 C CA . VAL B 1 31 ? 14.031 34.562 5.07 1 98.31 31 VAL B CA 1
ATOM 3838 C C . VAL B 1 31 ? 13.836 35.188 3.701 1 98.31 31 VAL B C 1
ATOM 3840 O O . VAL B 1 31 ? 13.938 36.438 3.572 1 98.31 31 VAL B O 1
ATOM 3843 N N . PHE B 1 32 ? 13.539 34.469 2.664 1 97.81 32 PHE B N 1
ATOM 3844 C CA . PHE B 1 32 ? 13.43 35.031 1.318 1 97.81 32 PHE B CA 1
ATOM 3845 C C . PHE B 1 32 ? 12.039 34.781 0.746 1 97.81 32 PHE B C 1
ATOM 3847 O O . PHE B 1 32 ? 11.438 33.75 0.989 1 97.81 32 PHE B O 1
ATOM 3854 N N . PRO B 1 33 ? 11.562 35.781 -0.009 1 98.38 33 PRO B N 1
ATOM 3855 C CA . PRO B 1 33 ? 10.258 35.562 -0.655 1 98.38 33 PRO B CA 1
ATOM 3856 C C . PRO B 1 33 ? 10.266 34.406 -1.645 1 98.38 33 PRO B C 1
ATOM 3858 O O . PRO B 1 33 ? 11.297 34.125 -2.25 1 98.38 33 PRO B O 1
ATOM 3861 N N . PHE B 1 34 ? 9.141 33.781 -1.74 1 98.62 34 PHE B N 1
ATOM 3862 C CA . PHE B 1 34 ? 8.953 32.656 -2.641 1 98.62 34 PHE B CA 1
ATOM 3863 C C . PHE B 1 34 ? 7.672 32.812 -3.449 1 98.62 34 PHE B C 1
ATOM 3865 O O . PHE B 1 34 ? 6.668 33.312 -2.941 1 98.62 34 PHE B O 1
ATOM 3872 N N . GLN B 1 35 ? 7.719 32.438 -4.711 1 98.38 35 GLN B N 1
ATOM 3873 C CA . GLN B 1 35 ? 6.539 32.375 -5.566 1 98.38 35 GLN B CA 1
ATOM 3874 C C . GLN B 1 35 ? 6.453 31.062 -6.312 1 98.38 35 GLN B C 1
ATOM 3876 O O . GLN B 1 35 ? 7.457 30.547 -6.812 1 98.38 35 GLN B O 1
ATOM 3881 N N . VAL B 1 36 ? 5.285 30.484 -6.32 1 98.62 36 VAL B N 1
ATOM 3882 C CA . VAL B 1 36 ? 5.051 29.297 -7.152 1 98.62 36 VAL B CA 1
ATOM 3883 C C . VAL B 1 36 ? 5.117 29.688 -8.625 1 98.62 36 VAL B C 1
ATOM 3885 O O . VAL B 1 36 ? 4.574 30.719 -9.031 1 98.62 36 VAL B O 1
ATOM 3888 N N . GLN B 1 37 ? 5.801 28.969 -9.367 1 97.88 37 GLN B N 1
ATOM 3889 C CA . GLN B 1 37 ? 5.977 29.234 -10.789 1 97.88 37 GLN B CA 1
ATOM 3890 C C . GLN B 1 37 ? 5.801 27.969 -11.617 1 97.88 37 GLN B C 1
ATOM 3892 O O . GLN B 1 37 ? 5.707 26.875 -11.07 1 97.88 37 GLN B O 1
ATOM 3897 N N . THR B 1 38 ? 5.613 28.141 -12.891 1 96.88 38 THR B N 1
ATOM 3898 C CA . THR B 1 38 ? 5.531 27.031 -13.836 1 96.88 38 THR B CA 1
ATOM 3899 C C . THR B 1 38 ? 6.121 27.422 -15.188 1 96.88 38 THR B C 1
ATOM 3901 O O . THR B 1 38 ? 6.363 28.609 -15.445 1 96.88 38 THR B O 1
ATOM 3904 N N . SER B 1 39 ? 6.508 26.453 -15.938 1 97.31 39 SER B N 1
ATOM 3905 C CA . SER B 1 39 ? 6.953 26.656 -17.312 1 97.31 39 SER B CA 1
ATOM 3906 C C . SER B 1 39 ? 6.02 25.969 -18.297 1 97.31 39 SER B C 1
ATOM 3908 O O . SER B 1 39 ? 5.27 25.062 -17.922 1 97.31 39 SER B O 1
ATOM 3910 N N . ASP B 1 40 ? 6.051 26.453 -19.5 1 97.5 40 ASP B N 1
ATOM 3911 C CA . ASP B 1 40 ? 5.258 25.812 -20.547 1 97.5 40 ASP B CA 1
ATOM 3912 C C . ASP B 1 40 ? 5.699 24.375 -20.766 1 97.5 40 ASP B C 1
ATOM 3914 O O . ASP B 1 40 ? 4.883 23.5 -21.078 1 97.5 40 ASP B O 1
ATOM 3918 N N . GLU B 1 41 ? 6.926 24.156 -20.625 1 97.25 41 GLU B N 1
ATOM 3919 C CA . GLU B 1 41 ? 7.461 22.797 -20.766 1 97.25 41 GLU B CA 1
ATOM 3920 C C . GLU B 1 41 ? 6.875 21.859 -19.719 1 97.25 41 GLU B C 1
ATOM 3922 O O . GLU B 1 41 ? 6.551 20.703 -20.031 1 97.25 41 GLU B O 1
ATOM 3927 N N . GLU B 1 42 ? 6.824 22.344 -18.516 1 96.44 42 GLU B N 1
ATOM 3928 C CA . GLU B 1 42 ? 6.238 21.562 -17.438 1 96.44 42 GLU B CA 1
ATOM 3929 C C . GLU B 1 42 ? 4.777 21.234 -17.719 1 96.44 42 GLU B C 1
ATOM 3931 O O . GLU B 1 42 ? 4.332 20.109 -17.5 1 96.44 42 GLU B O 1
ATOM 3936 N N . ILE B 1 43 ? 4.051 22.172 -18.188 1 97.69 43 ILE B N 1
ATOM 3937 C CA . ILE B 1 43 ? 2.637 21.984 -18.5 1 97.69 43 ILE B CA 1
ATOM 3938 C C . ILE B 1 43 ? 2.486 21.016 -19.672 1 97.69 43 ILE B C 1
ATOM 3940 O O . ILE B 1 43 ? 1.621 20.141 -19.656 1 97.69 43 ILE B O 1
ATOM 3944 N N . GLN B 1 44 ? 3.311 21.156 -20.688 1 97.94 44 GLN B N 1
ATOM 3945 C CA . GLN B 1 44 ? 3.244 20.266 -21.859 1 97.94 44 GLN B CA 1
ATOM 3946 C C . GLN B 1 44 ? 3.582 18.828 -21.469 1 97.94 44 GLN B C 1
ATOM 3948 O O . GLN B 1 44 ? 2.963 17.891 -21.969 1 97.94 44 GLN B O 1
ATOM 3953 N N . ASP B 1 45 ? 4.57 18.703 -20.688 1 97.88 45 ASP B N 1
ATOM 3954 C CA . ASP B 1 45 ? 4.902 17.375 -20.203 1 97.88 45 A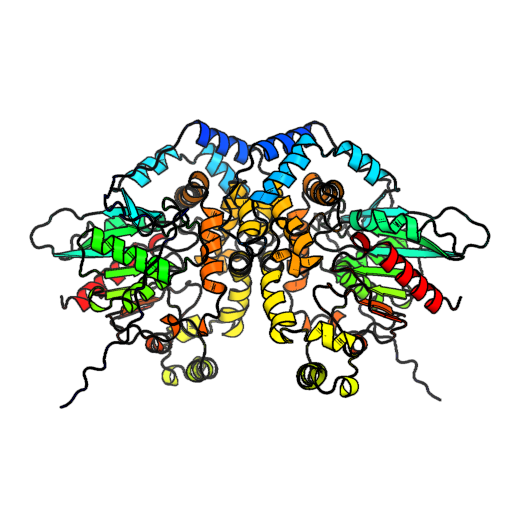SP B CA 1
ATOM 3955 C C . ASP B 1 45 ? 3.713 16.734 -19.484 1 97.88 45 ASP B C 1
ATOM 3957 O O . ASP B 1 45 ? 3.414 15.555 -19.688 1 97.88 45 ASP B O 1
ATOM 3961 N N . LEU B 1 46 ? 3.092 17.516 -18.594 1 98.25 46 LEU B N 1
ATOM 3962 C CA . LEU B 1 46 ? 1.898 17.047 -17.906 1 98.25 46 LEU B CA 1
ATOM 3963 C C . LEU B 1 46 ? 0.836 16.578 -18.891 1 98.25 46 LEU B C 1
ATOM 3965 O O . LEU B 1 46 ? 0.282 15.492 -18.75 1 98.25 46 LEU B O 1
ATOM 3969 N N . TYR B 1 47 ? 0.538 17.375 -19.906 1 98.31 47 TYR B N 1
ATOM 3970 C CA . TYR B 1 47 ? -0.499 17.062 -20.875 1 98.31 47 TYR B CA 1
ATOM 3971 C C . TYR B 1 47 ? -0.141 15.82 -21.672 1 98.31 47 TYR B C 1
ATOM 3973 O O . TYR B 1 47 ? -0.999 14.969 -21.938 1 98.31 47 TYR B O 1
ATOM 3981 N N . ASP B 1 48 ? 1.127 15.695 -22.047 1 98 48 ASP B N 1
ATOM 3982 C CA . ASP B 1 48 ? 1.57 14.516 -22.781 1 98 48 ASP B CA 1
ATOM 3983 C C . ASP B 1 48 ? 1.344 13.242 -21.969 1 98 48 ASP B C 1
ATOM 3985 O O . ASP B 1 48 ? 0.897 12.227 -22.5 1 98 48 ASP B O 1
ATOM 3989 N N . ARG B 1 49 ? 1.662 13.328 -20.734 1 98.38 49 ARG B N 1
ATOM 3990 C CA . ARG B 1 49 ? 1.475 12.172 -19.859 1 98.38 49 ARG B CA 1
ATOM 3991 C C . ARG B 1 49 ? -0.006 11.859 -19.672 1 98.38 49 ARG B C 1
ATOM 3993 O O . ARG B 1 49 ? -0.41 10.695 -19.719 1 98.38 49 ARG B O 1
ATOM 4000 N N . ILE B 1 50 ? -0.775 12.883 -19.422 1 98.56 50 ILE B N 1
ATOM 4001 C CA . ILE B 1 50 ? -2.211 12.703 -19.234 1 98.56 50 ILE B CA 1
ATOM 4002 C C . ILE B 1 50 ? -2.816 12.039 -20.469 1 98.56 50 ILE B C 1
ATOM 4004 O O . ILE B 1 50 ? -3.611 11.109 -20.359 1 98.56 50 ILE B O 1
ATOM 4008 N N . ASP B 1 51 ? -2.428 12.469 -21.641 1 98.25 51 ASP B N 1
ATOM 4009 C CA . ASP B 1 51 ? -3 12.016 -22.906 1 98.25 51 ASP B CA 1
ATOM 4010 C C . ASP B 1 51 ? -2.68 10.539 -23.156 1 98.25 51 ASP B C 1
ATOM 4012 O O . ASP B 1 51 ? -3.4 9.859 -23.875 1 98.25 51 ASP B O 1
ATOM 4016 N N . ARG B 1 52 ? -1.663 10.039 -22.531 1 97.38 52 ARG B N 1
ATOM 4017 C CA . ARG B 1 52 ? -1.223 8.68 -22.797 1 97.38 52 ARG B CA 1
ATOM 4018 C C . ARG B 1 52 ? -1.603 7.742 -21.656 1 97.38 52 ARG B C 1
ATOM 4020 O O . ARG B 1 52 ? -1.15 6.598 -21.609 1 97.38 52 ARG B O 1
ATOM 4027 N N . THR B 1 53 ? -2.416 8.203 -20.781 1 98.25 53 THR B N 1
ATOM 4028 C CA . THR B 1 53 ? -2.785 7.434 -19.594 1 98.25 53 THR B CA 1
ATOM 4029 C C . THR B 1 53 ? -3.377 6.086 -20 1 98.25 53 THR B C 1
ATOM 4031 O O . THR B 1 53 ? -4.18 6.004 -20.922 1 98.25 53 THR B O 1
ATOM 4034 N N . ARG B 1 54 ? -2.979 5.027 -19.312 1 98.06 54 ARG B N 1
ATOM 4035 C CA . ARG B 1 54 ? -3.541 3.691 -19.469 1 98.06 54 ARG B CA 1
ATOM 4036 C C . ARG B 1 54 ? -4.57 3.398 -18.375 1 98.06 54 ARG B C 1
ATOM 4038 O O . ARG B 1 54 ? -4.258 3.455 -17.188 1 98.06 54 ARG B O 1
ATOM 4045 N N . TYR B 1 55 ? -5.773 3.096 -18.797 1 98 55 TYR B N 1
ATOM 4046 C CA . TYR B 1 55 ? -6.852 2.842 -17.844 1 98 55 TYR B CA 1
ATOM 4047 C C . TYR B 1 55 ? -7.141 1.35 -17.734 1 98 55 TYR B C 1
ATOM 4049 O O . TYR B 1 55 ? -6.949 0.603 -18.703 1 98 55 TYR B O 1
ATOM 4057 N N . THR B 1 56 ? -7.512 0.883 -16.609 1 97.69 56 THR B N 1
ATOM 4058 C CA . THR B 1 56 ? -8.055 -0.45 -16.375 1 97.69 56 THR B CA 1
ATOM 4059 C C . THR B 1 56 ? -9.547 -0.376 -16.047 1 97.69 56 THR B C 1
ATOM 4061 O O . THR B 1 56 ? -9.945 0.339 -15.125 1 97.69 56 THR B O 1
ATOM 4064 N N . GLU B 1 57 ? -10.328 -1.129 -16.719 1 96.19 57 GLU B N 1
ATOM 4065 C CA . GLU B 1 57 ? -11.766 -1.111 -16.484 1 96.19 57 GLU B CA 1
ATOM 4066 C C . GLU B 1 57 ? -12.117 -1.613 -15.094 1 96.19 57 GLU B C 1
ATOM 4068 O O . GLU B 1 57 ? -11.547 -2.6 -14.625 1 96.19 57 GLU B O 1
ATOM 4073 N N . PRO B 1 58 ? -13 -0.875 -14.422 1 96.44 58 PRO B N 1
ATOM 4074 C CA . PRO B 1 58 ? -13.383 -1.334 -13.086 1 96.44 58 PRO B CA 1
ATOM 4075 C C . PRO B 1 58 ? -14.273 -2.574 -13.117 1 96.44 58 PRO B C 1
ATOM 4077 O O . PRO B 1 58 ? -14.875 -2.877 -14.148 1 96.44 58 PRO B O 1
ATOM 4080 N N . LEU B 1 59 ? -14.289 -3.314 -11.992 1 96.81 59 LEU B N 1
ATOM 4081 C CA . LEU B 1 59 ? -15.266 -4.391 -11.836 1 96.81 59 LEU B CA 1
ATOM 4082 C C . LEU B 1 59 ? -16.688 -3.832 -11.766 1 96.81 59 LEU B C 1
ATOM 4084 O O . LEU B 1 59 ? -16.875 -2.682 -11.375 1 96.81 59 LEU B O 1
ATOM 4088 N N . LYS B 1 60 ? -17.594 -4.66 -12.078 1 93.69 60 LYS B N 1
ATOM 4089 C CA . LYS B 1 60 ? -18.984 -4.242 -12.078 1 93.69 60 LYS B CA 1
ATOM 4090 C C . LYS B 1 60 ? -19.469 -3.922 -10.664 1 93.69 60 LYS B C 1
ATOM 4092 O O . LYS B 1 60 ? -19.188 -4.668 -9.727 1 93.69 60 LYS B O 1
ATOM 4097 N N . ASP B 1 61 ? -20.094 -2.738 -10.438 1 91.31 61 ASP B N 1
ATOM 4098 C CA . ASP B 1 61 ? -20.844 -2.336 -9.25 1 91.31 61 ASP B CA 1
ATOM 4099 C C . ASP B 1 61 ? -19.938 -2.227 -8.031 1 91.31 61 ASP B C 1
ATOM 4101 O O . ASP B 1 61 ? -20.266 -2.729 -6.953 1 91.31 61 ASP B O 1
ATOM 4105 N N . THR B 1 62 ? -18.812 -1.582 -8.133 1 93.94 62 THR B N 1
ATOM 4106 C CA . THR B 1 62 ? -17.891 -1.562 -7 1 93.94 62 THR B CA 1
ATOM 4107 C C . THR B 1 62 ? -17.766 -0.151 -6.434 1 93.94 62 THR B C 1
ATOM 4109 O O . THR B 1 62 ? -17.281 0.032 -5.312 1 93.94 62 THR B O 1
ATOM 4112 N N . GLY B 1 63 ? -18.203 0.938 -7.164 1 95.56 63 GLY B N 1
ATOM 4113 C CA . GLY B 1 63 ? -17.922 2.287 -6.699 1 95.56 63 GLY B CA 1
ATOM 4114 C C . GLY B 1 63 ? -16.453 2.521 -6.41 1 95.56 63 GLY B C 1
ATOM 4115 O O . GLY B 1 63 ? -15.602 2.244 -7.254 1 95.56 63 GLY B O 1
ATOM 4116 N N . PHE B 1 64 ? -16.188 3.014 -5.094 1 97.38 64 PHE B N 1
ATOM 4117 C CA . PHE B 1 64 ? -14.812 3.242 -4.691 1 97.38 64 PHE B CA 1
ATOM 4118 C C . PHE B 1 64 ? -14.336 2.15 -3.744 1 97.38 64 PHE B C 1
ATOM 4120 O O . PHE B 1 64 ? -13.297 2.291 -3.098 1 97.38 64 PHE B O 1
ATOM 4127 N N . GLN B 1 65 ? -15.016 1.062 -3.666 1 96.06 65 GLN B N 1
ATOM 4128 C CA . GLN B 1 65 ? -14.68 -0.015 -2.738 1 96.06 65 GLN B CA 1
ATOM 4129 C C . GLN B 1 65 ? -13.352 -0.667 -3.105 1 96.06 65 GLN B C 1
ATOM 4131 O O . GLN B 1 65 ? -12.641 -1.18 -2.236 1 96.06 65 GLN B O 1
ATOM 4136 N N . TYR B 1 66 ? -12.945 -0.653 -4.375 1 97.56 66 TYR B N 1
ATOM 4137 C CA . TYR B 1 66 ? -11.68 -1.214 -4.832 1 97.56 66 TYR B CA 1
ATOM 4138 C C . TYR B 1 66 ? -10.633 -0.122 -5.008 1 97.56 66 TYR B C 1
ATOM 4140 O O . TYR B 1 66 ? -9.516 -0.395 -5.445 1 97.56 66 TYR B O 1
ATOM 4148 N N . GLY B 1 67 ? -10.969 1.113 -4.629 1 97.88 67 GLY B N 1
ATOM 4149 C CA . GLY B 1 67 ? -10.148 2.283 -4.895 1 97.88 67 GLY B CA 1
ATOM 4150 C C . GLY B 1 67 ? -10.742 3.205 -5.941 1 97.88 67 GLY B C 1
ATOM 4151 O O . GLY B 1 67 ? -11.93 3.127 -6.238 1 97.88 67 GLY B O 1
ATOM 4152 N N . PHE B 1 68 ? -10.031 4.102 -6.438 1 98.5 68 PHE B N 1
ATOM 4153 C CA . PHE B 1 68 ? -10.508 5.078 -7.406 1 98.5 68 PHE B CA 1
ATOM 4154 C C . PHE B 1 68 ? -10.852 4.406 -8.734 1 98.5 68 PHE B C 1
ATOM 4156 O O . PHE B 1 68 ? -9.953 3.959 -9.453 1 98.5 68 PHE B O 1
ATOM 4163 N N . ASN B 1 69 ? -12.094 4.324 -9.086 1 97.69 69 ASN B N 1
ATOM 4164 C CA . ASN B 1 69 ? -12.5 3.637 -10.312 1 97.69 69 ASN B CA 1
ATOM 4165 C C . ASN B 1 69 ? -12.18 4.469 -11.547 1 97.69 69 ASN B C 1
ATOM 4167 O O . ASN B 1 69 ? -12.219 5.699 -11.508 1 97.69 69 ASN B O 1
ATOM 4171 N N . SER B 1 70 ? -11.953 3.783 -12.656 1 97.62 70 SER B N 1
ATOM 4172 C CA . SER B 1 70 ? -11.484 4.465 -13.859 1 97.62 70 SER B CA 1
ATOM 4173 C C . SER B 1 70 ? -12.625 5.207 -14.555 1 97.62 70 SER B C 1
ATOM 4175 O O . SER B 1 70 ? -12.391 6.125 -15.336 1 97.62 70 SER B O 1
ATOM 4177 N N . THR B 1 71 ? -13.859 4.809 -14.266 1 97.44 71 THR B N 1
ATOM 4178 C CA . THR B 1 71 ? -14.992 5.512 -14.875 1 97.44 71 THR B CA 1
ATOM 4179 C C . THR B 1 71 ? -15 6.98 -14.453 1 97.44 71 THR B C 1
ATOM 4181 O O . THR B 1 71 ? -15.008 7.871 -15.305 1 97.44 71 THR B O 1
ATOM 4184 N N . TYR B 1 72 ? -15.008 7.219 -13.227 1 98.19 72 TYR B N 1
ATOM 4185 C CA . TYR B 1 72 ? -14.992 8.594 -12.742 1 98.19 72 TYR B CA 1
ATOM 4186 C C . TYR B 1 72 ? -13.633 9.242 -12.977 1 98.19 72 TYR B C 1
ATOM 4188 O O . TYR B 1 72 ? -13.547 10.445 -13.234 1 98.19 72 TYR B O 1
ATOM 4196 N N . LEU B 1 73 ? -12.539 8.461 -12.906 1 98.62 73 LEU B N 1
ATOM 4197 C CA . LEU B 1 73 ? -11.203 9 -13.148 1 98.62 73 LEU B CA 1
ATOM 4198 C C . LEU B 1 73 ? -11.125 9.656 -14.523 1 98.62 73 LEU B C 1
ATOM 4200 O O . LEU B 1 73 ? -10.492 10.703 -14.68 1 98.62 73 LEU B O 1
ATOM 4204 N N . LYS B 1 74 ? -11.727 9.039 -15.484 1 98.62 74 LYS B N 1
ATOM 4205 C CA . LYS B 1 74 ? -11.734 9.594 -16.828 1 98.62 74 LYS B CA 1
ATOM 4206 C C . LYS B 1 74 ? -12.398 10.969 -16.859 1 98.62 74 LYS B C 1
ATOM 4208 O O . LYS B 1 74 ? -12 11.844 -17.625 1 98.62 74 LYS B O 1
ATOM 4213 N N . LYS B 1 75 ? -13.391 11.141 -16.016 1 98.44 75 LYS B N 1
ATOM 4214 C CA . LYS B 1 75 ? -14.031 12.445 -15.906 1 98.44 75 LYS B CA 1
ATOM 4215 C C . LYS B 1 75 ? -13.078 13.469 -15.297 1 98.44 75 LYS B C 1
ATOM 4217 O O . LYS B 1 75 ? -12.977 14.602 -15.789 1 98.44 75 LYS B O 1
ATOM 4222 N N . VAL B 1 76 ? -12.445 13.102 -14.281 1 98.81 76 VAL B N 1
ATOM 4223 C CA . VAL B 1 76 ? -11.477 13.977 -13.625 1 98.81 76 VAL B CA 1
ATOM 4224 C C . VAL B 1 76 ? -10.375 14.367 -14.609 1 98.81 76 VAL B C 1
ATOM 4226 O O . VAL B 1 76 ? -9.984 15.531 -14.695 1 98.81 76 VAL B O 1
ATOM 4229 N N . VAL B 1 77 ? -9.883 13.383 -15.352 1 98.81 77 VAL B N 1
ATOM 4230 C CA . VAL B 1 77 ? -8.781 13.578 -16.281 1 98.81 77 VAL B CA 1
ATOM 4231 C C . VAL B 1 77 ? -9.219 14.5 -17.422 1 98.81 77 VAL B C 1
ATOM 4233 O O . VAL B 1 77 ? -8.453 15.352 -17.875 1 98.81 77 VAL B O 1
ATOM 4236 N N . SER B 1 78 ? -10.422 14.289 -17.875 1 98.81 78 SER B N 1
ATOM 4237 C CA . SER B 1 78 ? -10.953 15.172 -18.922 1 98.81 78 SER B CA 1
ATOM 4238 C C . SER B 1 78 ? -11.008 16.625 -18.438 1 98.81 78 SER B C 1
ATOM 4240 O O . SER B 1 78 ? -10.609 17.531 -19.156 1 98.81 78 SER B O 1
ATOM 4242 N N . HIS B 1 79 ? -11.539 16.828 -17.219 1 98.81 79 HIS B N 1
ATOM 4243 C CA . HIS B 1 79 ? -11.555 18.172 -16.641 1 98.81 79 HIS B CA 1
ATOM 4244 C C . HIS B 1 79 ? -10.148 18.734 -16.5 1 98.81 79 HIS B C 1
ATOM 4246 O O . HIS B 1 79 ? -9.898 19.891 -16.828 1 98.81 79 HIS B O 1
ATOM 4252 N N . TRP B 1 80 ? -9.227 17.891 -16.031 1 98.88 80 TRP B N 1
ATOM 4253 C CA . TRP B 1 80 ? -7.832 18.266 -15.836 1 98.88 80 TRP B CA 1
ATOM 4254 C C . TRP B 1 80 ? -7.191 18.719 -17.141 1 98.88 80 TRP B C 1
ATOM 4256 O O . TRP B 1 80 ? -6.508 19.734 -17.188 1 98.88 80 TRP B O 1
ATOM 4266 N N . ARG B 1 81 ? -7.461 17.984 -18.203 1 98.69 81 ARG B N 1
ATOM 4267 C CA . ARG B 1 81 ? -6.82 18.188 -19.5 1 98.69 81 ARG B CA 1
ATOM 4268 C C . ARG B 1 81 ? -7.422 19.391 -20.234 1 98.69 81 ARG B C 1
ATOM 4270 O O . ARG B 1 81 ? -6.711 20.109 -20.938 1 98.69 81 ARG B O 1
ATOM 4277 N N . HIS B 1 82 ? -8.719 19.672 -20.031 1 98.38 82 HIS B N 1
ATOM 4278 C CA . HIS B 1 82 ? -9.375 20.562 -20.984 1 98.38 82 HIS B CA 1
ATOM 4279 C C . HIS B 1 82 ? -9.969 21.781 -20.281 1 98.38 82 HIS B C 1
ATOM 4281 O O . HIS B 1 82 ? -10.25 22.797 -20.922 1 98.38 82 HIS B O 1
ATOM 4287 N N . GLN B 1 83 ? -10.188 21.703 -19 1 98.5 83 GLN B N 1
ATOM 4288 C CA . GLN B 1 83 ? -10.875 22.797 -18.312 1 98.5 83 GLN B CA 1
ATOM 4289 C C . GLN B 1 83 ? -10 23.406 -17.234 1 98.5 83 GLN B C 1
ATOM 4291 O O . GLN B 1 83 ? -9.984 24.625 -17.047 1 98.5 83 GLN B O 1
ATOM 4296 N N . PHE B 1 84 ? -9.273 22.625 -16.562 1 98.62 84 PHE B N 1
ATOM 4297 C CA . PHE B 1 84 ? -8.398 23.062 -15.477 1 98.62 84 PHE B CA 1
ATOM 4298 C C . PHE B 1 84 ? -7.266 23.938 -16 1 98.62 84 PHE B C 1
ATOM 4300 O O . PHE B 1 84 ? -6.641 23.609 -17.016 1 98.62 84 PHE B O 1
ATOM 4307 N N . ASN B 1 85 ? -7.039 25.016 -15.305 1 98.12 85 ASN B N 1
ATOM 4308 C CA . ASN B 1 85 ? -6 25.969 -15.68 1 98.12 85 ASN B CA 1
ATOM 4309 C C . ASN B 1 85 ? -4.98 26.156 -14.555 1 98.12 85 ASN B C 1
ATOM 4311 O O . ASN B 1 85 ? -5.211 26.922 -13.625 1 98.12 85 ASN B O 1
ATOM 4315 N N . TRP B 1 86 ? -3.764 25.609 -14.703 1 98.38 86 TRP B N 1
ATOM 4316 C CA . TRP B 1 86 ? -2.746 25.625 -13.656 1 98.38 86 TRP B CA 1
ATOM 4317 C C . TRP B 1 86 ? -2.205 27.031 -13.453 1 98.38 86 TRP B C 1
ATOM 4319 O O . TRP B 1 86 ? -1.943 27.438 -12.32 1 98.38 86 TRP B O 1
ATOM 4329 N N . LYS B 1 87 ? -2.053 27.766 -14.5 1 98.12 87 LYS B N 1
ATOM 4330 C CA . LYS B 1 87 ? -1.571 29.141 -14.375 1 98.12 87 LYS B CA 1
ATOM 4331 C C . LYS B 1 87 ? -2.529 29.984 -13.531 1 98.12 87 LYS B C 1
ATOM 4333 O O . LYS B 1 87 ? -2.098 30.812 -12.727 1 98.12 87 LYS B O 1
ATOM 4338 N N . LYS B 1 88 ? -3.777 29.75 -13.766 1 98.19 88 LYS B N 1
ATOM 4339 C CA . LYS B 1 88 ? -4.773 30.438 -12.945 1 98.19 88 LYS B CA 1
ATOM 4340 C C . LYS B 1 88 ? -4.656 30.031 -11.484 1 98.19 88 LYS B C 1
ATOM 4342 O O . LYS B 1 88 ? -4.766 30.875 -10.586 1 98.19 88 LYS B O 1
ATOM 4347 N N . GLN B 1 89 ? -4.484 28.781 -11.227 1 98.44 89 GLN B N 1
ATOM 4348 C CA . GLN B 1 89 ? -4.352 28.297 -9.859 1 98.44 89 GLN B CA 1
ATOM 4349 C C . GLN B 1 89 ? -3.082 28.828 -9.203 1 98.44 89 GLN B C 1
ATOM 4351 O O . GLN B 1 89 ? -3.057 29.078 -8 1 98.44 89 GLN B O 1
ATOM 4356 N N . ILE B 1 90 ? -2.018 28.984 -9.953 1 98.56 90 ILE B N 1
ATOM 4357 C CA . ILE B 1 90 ? -0.783 29.562 -9.43 1 98.56 90 ILE B CA 1
ATOM 4358 C C . ILE B 1 90 ? -1.041 30.984 -8.961 1 98.56 90 ILE B C 1
ATOM 4360 O O . ILE B 1 90 ? -0.532 31.406 -7.922 1 98.56 90 ILE B O 1
ATOM 4364 N N . ALA B 1 91 ? -1.789 31.719 -9.758 1 98.44 91 ALA B N 1
ATOM 4365 C CA . ALA B 1 91 ? -2.15 33.062 -9.336 1 98.44 91 ALA B CA 1
ATOM 4366 C C . ALA B 1 91 ? -2.883 33.062 -7.996 1 98.44 91 ALA B C 1
ATOM 4368 O O . ALA B 1 91 ? -2.65 33.906 -7.141 1 98.44 91 ALA B O 1
ATOM 4369 N N . ILE B 1 92 ? -3.734 32.094 -7.812 1 98.25 92 ILE B N 1
ATOM 4370 C CA . ILE B 1 92 ? -4.465 31.953 -6.555 1 98.25 92 ILE B CA 1
ATOM 4371 C C . ILE B 1 92 ? -3.496 31.594 -5.434 1 98.25 92 ILE B C 1
ATOM 4373 O O . ILE B 1 92 ? -3.561 32.156 -4.34 1 98.25 92 ILE B O 1
ATOM 4377 N N . LEU B 1 93 ? -2.568 30.672 -5.684 1 98.62 93 LEU B N 1
ATOM 4378 C CA . LEU B 1 93 ? -1.583 30.25 -4.691 1 98.62 93 LEU B CA 1
ATOM 4379 C C . LEU B 1 93 ? -0.721 31.438 -4.254 1 98.62 93 LEU B C 1
ATOM 4381 O O . LEU B 1 93 ? -0.348 31.531 -3.082 1 98.62 93 LEU B O 1
ATOM 4385 N N . ASN B 1 94 ? -0.467 32.281 -5.172 1 98.69 94 ASN B N 1
ATOM 4386 C CA . ASN B 1 94 ? 0.45 33.406 -4.918 1 98.69 94 ASN B CA 1
ATOM 4387 C C . ASN B 1 94 ? -0.285 34.625 -4.375 1 98.69 94 ASN B C 1
ATOM 4389 O O . ASN B 1 94 ? 0.308 35.688 -4.223 1 98.69 94 ASN B O 1
ATOM 4393 N N . LYS B 1 95 ? -1.537 34.5 -4.141 1 97.56 95 LYS B N 1
ATOM 4394 C CA . LYS B 1 95 ? -2.297 35.625 -3.555 1 97.56 95 LYS B CA 1
ATOM 4395 C C . LYS B 1 95 ? -1.761 35.969 -2.174 1 97.56 95 LYS B C 1
ATOM 4397 O O . LYS B 1 95 ? -1.874 37.125 -1.743 1 97.56 95 LYS B O 1
ATOM 4402 N N . TYR B 1 96 ? -1.242 35.031 -1.444 1 98.12 96 TYR B N 1
ATOM 4403 C CA . TYR B 1 96 ? -0.672 35.25 -0.122 1 98.12 96 TYR B CA 1
ATOM 4404 C C . TYR B 1 96 ? 0.851 35.25 -0.175 1 98.12 96 TYR B C 1
ATOM 4406 O O . TYR B 1 96 ? 1.447 34.531 -0.964 1 98.12 96 TYR B O 1
ATOM 4414 N N . PRO B 1 97 ? 1.484 36.094 0.714 1 98.56 97 PRO B N 1
ATOM 4415 C CA . PRO B 1 97 ? 2.947 36.094 0.762 1 98.56 97 PRO B CA 1
ATOM 4416 C C . PRO B 1 97 ? 3.502 34.719 1.198 1 98.56 97 PRO B C 1
ATOM 4418 O O . PRO B 1 97 ? 3.004 34.125 2.156 1 98.56 97 PRO B O 1
ATOM 4421 N N . GLN B 1 98 ? 4.461 34.25 0.482 1 98.81 98 GLN B N 1
ATOM 4422 C CA . GLN B 1 98 ? 5.148 33 0.777 1 98.81 98 GLN B CA 1
ATOM 4423 C C . GLN B 1 98 ? 6.652 33.219 0.902 1 98.81 98 GLN B C 1
ATOM 4425 O O . GLN B 1 98 ? 7.203 34.156 0.317 1 98.81 98 GLN B O 1
ATOM 4430 N N . PHE B 1 99 ? 7.305 32.312 1.654 1 98.94 99 PHE B N 1
ATOM 4431 C CA . PHE B 1 99 ? 8.727 32.5 1.949 1 98.94 99 PHE B CA 1
ATOM 4432 C C . PHE B 1 99 ? 9.406 31.125 2.1 1 98.94 99 PHE B C 1
ATOM 4434 O O . PHE B 1 99 ? 8.734 30.109 2.219 1 98.94 99 PHE B O 1
ATOM 4441 N N . LYS B 1 100 ? 10.711 31.125 2.057 1 98.75 100 LYS B N 1
ATOM 4442 C CA . LYS B 1 100 ? 11.562 30 2.43 1 98.75 100 LYS B CA 1
ATOM 4443 C C . LYS B 1 100 ? 12.688 30.453 3.361 1 98.75 100 LYS B C 1
ATOM 4445 O O . LYS B 1 100 ? 13.125 31.594 3.305 1 98.75 100 LYS B O 1
ATOM 4450 N N . THR B 1 101 ? 13.086 29.641 4.156 1 98.81 101 THR B N 1
ATOM 4451 C CA . THR B 1 101 ? 14.227 29.812 5.039 1 98.81 101 THR B CA 1
ATOM 4452 C C . THR B 1 101 ? 14.883 28.469 5.359 1 98.81 101 THR B C 1
ATOM 4454 O O . THR B 1 101 ? 14.227 27.422 5.301 1 98.81 101 THR B O 1
ATOM 4457 N N . ASN B 1 102 ? 16.203 28.5 5.586 1 98.19 102 ASN B N 1
ATOM 4458 C CA . ASN B 1 102 ? 16.922 27.25 5.855 1 98.19 102 ASN B CA 1
ATOM 4459 C C . ASN B 1 102 ? 16.953 26.938 7.348 1 98.19 102 ASN B C 1
ATOM 4461 O O . ASN B 1 102 ? 17.375 27.766 8.156 1 98.19 102 ASN B O 1
ATOM 4465 N N . ILE B 1 103 ? 16.438 25.844 7.711 1 98.12 103 ILE B N 1
ATOM 4466 C CA . ILE B 1 103 ? 16.453 25.375 9.094 1 98.12 103 ILE B CA 1
ATOM 4467 C C . ILE B 1 103 ? 16.922 23.938 9.148 1 98.12 103 ILE B C 1
ATOM 4469 O O . ILE B 1 103 ? 16.312 23.047 8.547 1 98.12 103 ILE B O 1
ATOM 4473 N N . GLU B 1 104 ? 17.984 23.656 9.914 1 97.5 104 GLU B N 1
ATOM 4474 C CA . GLU B 1 104 ? 18.594 22.344 10.078 1 97.5 104 GLU B CA 1
ATOM 4475 C C . GLU B 1 104 ? 18.906 21.703 8.727 1 97.5 104 GLU B C 1
ATOM 4477 O O . GLU B 1 104 ? 18.703 20.516 8.531 1 97.5 104 GLU B O 1
ATOM 4482 N N . GLY B 1 105 ? 19.234 22.5 7.77 1 97.62 105 GLY B N 1
ATOM 4483 C CA . GLY B 1 105 ? 19.719 22.047 6.48 1 97.62 105 GLY B CA 1
ATOM 4484 C C . GLY B 1 105 ? 18.625 21.922 5.434 1 97.62 105 GLY B C 1
ATOM 4485 O O . GLY B 1 105 ? 18.891 21.516 4.297 1 97.62 105 GLY B O 1
ATOM 4486 N N . LEU B 1 106 ? 17.406 22.312 5.75 1 98.31 106 LEU B N 1
ATOM 4487 C CA . LEU B 1 106 ? 16.281 22.188 4.832 1 98.31 106 LEU B CA 1
ATOM 4488 C C . LEU B 1 106 ? 15.711 23.547 4.465 1 98.31 106 LEU B C 1
ATOM 4490 O O . LEU B 1 106 ? 15.516 24.406 5.336 1 98.31 106 LEU B O 1
ATOM 4494 N N . ASP B 1 107 ? 15.469 23.75 3.188 1 98.44 107 ASP B N 1
ATOM 4495 C CA . ASP B 1 107 ? 14.68 24.922 2.793 1 98.44 107 ASP B CA 1
ATOM 4496 C C . ASP B 1 107 ? 13.211 24.734 3.166 1 98.44 107 ASP B C 1
ATOM 4498 O O . ASP B 1 107 ? 12.477 24.016 2.484 1 98.44 107 ASP B O 1
ATOM 4502 N N . VAL B 1 108 ? 12.805 25.438 4.18 1 98.88 108 VAL B N 1
ATOM 4503 C CA . VAL B 1 108 ? 11.445 25.312 4.695 1 98.88 108 VAL B CA 1
ATOM 4504 C C . VAL B 1 108 ? 10.562 26.391 4.074 1 98.88 108 VAL B C 1
ATOM 4506 O O . VAL B 1 108 ? 10.844 27.594 4.203 1 98.88 108 VAL B O 1
ATOM 4509 N N . HIS B 1 109 ? 9.57 25.984 3.396 1 98.94 109 HIS B N 1
ATOM 4510 C CA . HIS B 1 109 ? 8.562 26.859 2.816 1 98.94 109 HIS B CA 1
ATOM 4511 C C . HIS B 1 109 ? 7.461 27.188 3.824 1 98.94 109 HIS B C 1
ATOM 4513 O O . HIS B 1 109 ? 7.07 26.312 4.613 1 98.94 109 HIS B O 1
ATOM 4519 N N . PHE B 1 110 ? 6.945 28.422 3.771 1 98.94 110 PHE B N 1
ATOM 4520 C CA . PHE B 1 110 ? 5.762 28.75 4.562 1 98.94 110 PHE B CA 1
ATOM 4521 C C . PHE B 1 110 ? 5.02 29.938 3.963 1 98.94 110 PHE B C 1
ATOM 4523 O O . PHE B 1 110 ? 5.617 30.766 3.287 1 98.94 110 PHE B O 1
ATOM 4530 N N . ILE B 1 111 ? 3.744 29.906 4.188 1 98.88 111 ILE B N 1
ATOM 4531 C CA . ILE B 1 111 ? 2.896 31.078 3.934 1 98.88 111 ILE B CA 1
ATOM 4532 C C . ILE B 1 111 ? 2.83 31.938 5.184 1 98.88 111 ILE B C 1
ATOM 4534 O O . ILE B 1 111 ? 2.76 31.438 6.305 1 98.88 111 ILE B O 1
ATOM 4538 N N . HIS B 1 112 ? 2.881 33.219 5.031 1 98.81 112 HIS B N 1
ATOM 4539 C CA . HIS B 1 112 ? 2.787 34.188 6.129 1 98.81 112 HIS B CA 1
ATOM 4540 C C . HIS B 1 112 ? 1.789 35.281 5.812 1 98.81 112 HIS B C 1
ATOM 4542 O O . HIS B 1 112 ? 2.076 36.156 5.004 1 98.81 112 HIS B O 1
ATOM 4548 N N . VAL B 1 113 ? 0.649 35.219 6.492 1 98.5 113 VAL B N 1
ATOM 4549 C CA . VAL B 1 113 ? -0.414 36.156 6.211 1 98.5 113 VAL B CA 1
ATOM 4550 C C . VAL B 1 113 ? -0.63 37.062 7.422 1 98.5 113 VAL B C 1
ATOM 4552 O O . VAL B 1 113 ? -0.944 36.594 8.516 1 98.5 113 VAL B O 1
ATOM 4555 N N . ARG B 1 114 ? -0.516 38.344 7.262 1 96.75 114 ARG B N 1
ATOM 4556 C CA . ARG B 1 114 ? -0.772 39.344 8.289 1 96.75 114 ARG B CA 1
ATOM 4557 C C . ARG B 1 114 ? -2.135 40 8.094 1 96.75 114 ARG B C 1
ATOM 4559 O O . ARG B 1 114 ? -2.508 40.344 6.969 1 96.75 114 ARG B O 1
ATOM 4566 N N . PRO B 1 115 ? -2.852 40.094 9.188 1 95.94 115 PRO B N 1
ATOM 4567 C CA . PRO B 1 115 ? -4.141 40.781 9.055 1 95.94 115 PRO B CA 1
ATOM 4568 C C . PRO B 1 115 ? -3.992 42.281 8.773 1 95.94 115 PRO B C 1
ATOM 4570 O O . PRO B 1 115 ? -2.967 42.875 9.117 1 95.94 115 PRO B O 1
ATOM 4573 N N . PRO B 1 116 ? -5.012 42.844 8.156 1 93.56 116 PRO B N 1
ATOM 4574 C CA . PRO B 1 116 ? -4.992 44.281 8.047 1 93.56 116 PRO B CA 1
ATOM 4575 C C . PRO B 1 116 ? -5.059 44.969 9.406 1 93.56 116 PRO B C 1
ATOM 4577 O O . PRO B 1 116 ? -5.66 44.438 10.344 1 93.56 116 PRO B O 1
ATOM 4580 N N . HIS B 1 117 ? -4.398 46.094 9.477 1 91.44 117 HIS B N 1
ATOM 4581 C CA . HIS B 1 117 ? -4.41 46.812 10.734 1 91.44 117 HIS B CA 1
ATOM 4582 C C . HIS B 1 117 ? -5.789 47.406 11.016 1 91.44 117 HIS B C 1
ATOM 4584 O O . HIS B 1 117 ? -6.379 48.062 10.164 1 91.44 117 HIS B O 1
ATOM 4590 N N . ARG B 1 118 ? -6.211 47.062 12.133 1 91.81 118 ARG B N 1
ATOM 4591 C CA . ARG B 1 118 ? -7.457 47.656 12.641 1 91.81 118 ARG B CA 1
ATOM 4592 C C . ARG B 1 118 ? -7.301 48.125 14.078 1 91.81 118 ARG B C 1
ATOM 4594 O O . ARG B 1 118 ? -6.82 47.375 14.938 1 91.81 118 ARG B O 1
ATOM 4601 N N . GLU B 1 119 ? -7.77 49.344 14.281 1 91.5 119 GLU B N 1
ATOM 4602 C CA . GLU B 1 119 ? -7.645 49.906 15.609 1 91.5 119 GLU B CA 1
ATOM 4603 C C . GLU B 1 119 ? -8.406 49.094 16.641 1 91.5 119 GLU B C 1
ATOM 4605 O O . GLU B 1 119 ? -9.555 48.719 16.422 1 91.5 119 GLU B O 1
ATOM 4610 N N . GLY B 1 120 ? -7.746 48.812 17.688 1 90.38 120 GLY B N 1
ATOM 4611 C CA . GLY B 1 120 ? -8.367 48.125 18.797 1 90.38 120 GLY B CA 1
ATOM 4612 C C . GLY B 1 120 ? -8.391 46.594 18.641 1 90.38 120 GLY B C 1
ATOM 4613 O O . GLY B 1 120 ? -8.828 45.875 19.547 1 90.38 120 GLY B O 1
ATOM 4614 N N . GLN B 1 121 ? -8.023 46.125 17.516 1 93.25 121 GLN B N 1
ATOM 4615 C CA . GLN B 1 121 ? -8.039 44.688 17.281 1 93.25 121 GLN B CA 1
ATOM 4616 C C . GLN B 1 121 ? -6.754 44.031 17.781 1 93.25 121 GLN B C 1
ATOM 4618 O O . GLN B 1 121 ? -5.656 44.531 17.516 1 93.25 121 GLN B O 1
ATOM 4623 N N . ARG B 1 122 ? -6.887 43.062 18.531 1 94.69 122 ARG B N 1
ATOM 4624 C CA . ARG B 1 122 ? -5.742 42.281 18.984 1 94.69 122 ARG B CA 1
ATOM 4625 C C . ARG B 1 122 ? -5.316 41.25 17.938 1 94.69 122 ARG B C 1
ATOM 4627 O O . ARG B 1 122 ? -6.156 40.531 17.391 1 94.69 122 ARG B O 1
ATOM 4634 N N . VAL B 1 123 ? -4.066 41.188 17.625 1 96.69 123 VAL B N 1
ATOM 4635 C CA . VAL B 1 123 ? -3.531 40.281 16.625 1 96.69 123 VAL B CA 1
ATOM 4636 C C . VAL B 1 123 ? -2.672 39.219 17.312 1 96.69 123 VAL B C 1
ATOM 4638 O O . VAL B 1 123 ? -1.729 39.531 18.047 1 96.69 123 VAL B O 1
ATOM 4641 N N . LEU B 1 124 ? -2.994 37.938 17.156 1 97.44 124 LEU B N 1
ATOM 4642 C CA . LEU B 1 124 ? -2.283 36.844 17.797 1 97.44 124 LEU B CA 1
ATOM 4643 C C . LEU B 1 124 ? -1.623 35.938 16.75 1 97.44 124 LEU B C 1
ATOM 4645 O O . LEU B 1 124 ? -2.229 35.625 15.727 1 97.44 124 LEU B O 1
ATOM 4649 N N . PRO B 1 125 ? -0.362 35.562 16.906 1 98.56 125 PRO B N 1
ATOM 4650 C CA . PRO B 1 125 ? 0.289 34.625 15.984 1 98.56 125 PRO B CA 1
ATOM 4651 C C . PRO B 1 125 ? -0.303 33.219 16.047 1 98.56 125 PRO B C 1
ATOM 4653 O O . PRO B 1 125 ? -0.583 32.719 17.141 1 98.56 125 PRO B O 1
ATOM 4656 N N . LEU B 1 126 ? -0.555 32.625 14.906 1 98.88 126 LEU B N 1
ATOM 4657 C CA . LEU B 1 126 ? -1.146 31.281 14.773 1 98.88 126 LEU B CA 1
ATOM 4658 C C . LEU B 1 126 ? -0.44 30.484 13.688 1 98.88 126 LEU B C 1
ATOM 4660 O O . LEU B 1 126 ? -0.254 30.969 12.57 1 98.88 126 LEU B O 1
ATOM 4664 N N . MET B 1 127 ? 0.022 29.297 14.031 1 98.94 127 MET B N 1
ATOM 4665 C CA . MET B 1 127 ? 0.545 28.391 13.023 1 98.94 127 MET B CA 1
ATOM 4666 C C . MET B 1 127 ? -0.473 27.297 12.688 1 98.94 127 MET B C 1
ATOM 4668 O O . MET B 1 127 ? -1.038 26.672 13.594 1 98.94 127 MET B O 1
ATOM 4672 N N . LEU B 1 128 ? -0.733 27.125 11.406 1 98.88 128 LEU B N 1
ATOM 4673 C CA . LEU B 1 128 ? -1.529 26.016 10.898 1 98.88 128 LEU B CA 1
ATOM 4674 C C . LEU B 1 128 ? -0.641 24.969 10.219 1 98.88 128 LEU B C 1
ATOM 4676 O O . LEU B 1 128 ? 0.15 25.312 9.336 1 98.88 128 LEU B O 1
ATOM 4680 N N . VAL B 1 129 ? -0.747 23.719 10.586 1 98.94 129 VAL B N 1
ATOM 4681 C CA . VAL B 1 129 ? 0.081 22.688 9.992 1 98.94 129 VAL B CA 1
ATOM 4682 C C . VAL B 1 129 ? -0.809 21.625 9.344 1 98.94 129 VAL B C 1
ATOM 4684 O O . VAL B 1 129 ? -1.752 21.125 9.961 1 98.94 129 VAL B O 1
ATOM 4687 N N . HIS B 1 130 ? -0.525 21.281 8.102 1 98.69 130 HIS B N 1
ATOM 4688 C CA . HIS B 1 130 ? -1.317 20.344 7.316 1 98.69 130 HIS B CA 1
ATOM 4689 C C . HIS B 1 130 ? -0.838 18.906 7.523 1 98.69 130 HIS B C 1
ATOM 4691 O O . HIS B 1 130 ? 0.088 18.672 8.305 1 98.69 130 HIS B O 1
ATOM 4697 N N . GLY B 1 131 ? -1.504 17.984 6.895 1 98.25 131 GLY B N 1
ATOM 4698 C CA . GLY B 1 131 ? -1.111 16.594 6.898 1 98.25 131 GLY B CA 1
ATOM 4699 C C . GLY B 1 131 ? -1.1 15.969 5.516 1 98.25 131 GLY B C 1
ATOM 4700 O O . GLY B 1 131 ? -0.825 16.656 4.527 1 98.25 131 GLY B O 1
ATOM 4701 N N . TRP B 1 132 ? -1.194 14.711 5.449 1 98.25 132 TRP B N 1
ATOM 4702 C CA . TRP B 1 132 ? -1.254 13.938 4.211 1 98.25 132 TRP B CA 1
ATOM 4703 C C . TRP B 1 132 ? -2.674 13.453 3.943 1 98.25 132 TRP B C 1
ATOM 4705 O O . TRP B 1 132 ? -3.395 13.078 4.871 1 98.25 132 TRP B O 1
ATOM 4715 N N . PRO B 1 133 ? -3.08 13.484 2.742 1 98.06 133 PRO B N 1
ATOM 4716 C CA . PRO B 1 133 ? -2.398 13.844 1.495 1 98.06 133 PRO B CA 1
ATOM 4717 C C . PRO B 1 133 ? -2.65 15.289 1.078 1 98.06 133 PRO B C 1
ATOM 4719 O O . PRO B 1 133 ? -2.779 15.578 -0.114 1 98.06 133 PRO B O 1
ATOM 4722 N N . GLY B 1 134 ? -2.844 16.141 2.049 1 98.19 134 GLY B N 1
ATOM 4723 C CA . GLY B 1 134 ? -3.053 17.547 1.766 1 98.19 134 GLY B CA 1
ATOM 4724 C C . GLY B 1 134 ? -1.759 18.328 1.647 1 98.19 134 GLY B C 1
ATOM 4725 O O . GLY B 1 134 ? -0.695 17.75 1.423 1 98.19 134 GLY B O 1
ATOM 4726 N N . SER B 1 135 ? -1.854 19.609 1.58 1 98.69 135 SER B N 1
ATOM 4727 C CA . SER B 1 135 ? -0.815 20.625 1.529 1 98.69 135 SER B CA 1
ATOM 4728 C C . SER B 1 135 ? -1.296 21.938 2.15 1 98.69 135 SER B C 1
ATOM 4730 O O . SER B 1 135 ? -2.398 22 2.697 1 98.69 135 SER B O 1
ATOM 4732 N N . VAL B 1 136 ? -0.445 22.922 2.09 1 98.75 136 VAL B N 1
ATOM 4733 C CA . VAL B 1 136 ? -0.811 24.219 2.645 1 98.75 136 VAL B CA 1
ATOM 4734 C C . VAL B 1 136 ? -2.059 24.75 1.942 1 98.75 136 VAL B C 1
ATOM 4736 O O . VAL B 1 136 ? -2.754 25.625 2.473 1 98.75 136 VAL B O 1
ATOM 4739 N N . TYR B 1 137 ? -2.387 24.188 0.777 1 98.75 137 TYR B N 1
ATOM 4740 C CA . TYR B 1 137 ? -3.535 24.656 0.011 1 98.75 137 TYR B CA 1
ATOM 4741 C C . TYR B 1 137 ? -4.836 24.406 0.761 1 98.75 137 TYR B C 1
ATOM 4743 O O . TYR B 1 137 ? -5.84 25.078 0.534 1 98.75 137 TYR B O 1
ATOM 4751 N N . GLU B 1 138 ? -4.844 23.469 1.664 1 97.94 138 GLU B N 1
ATOM 4752 C CA . GLU B 1 138 ? -6.031 23.156 2.453 1 97.94 138 GLU B CA 1
ATOM 4753 C C . GLU B 1 138 ? -6.473 24.359 3.283 1 97.94 138 GLU B C 1
ATOM 4755 O O . GLU B 1 138 ? -7.609 24.406 3.754 1 97.94 138 GLU B O 1
ATOM 4760 N N . PHE B 1 139 ? -5.59 25.328 3.439 1 98.62 139 PHE B N 1
ATOM 4761 C CA . PHE B 1 139 ? -5.871 26.422 4.355 1 98.62 139 PHE B CA 1
ATOM 4762 C C . PHE B 1 139 ? -6.363 27.656 3.598 1 98.62 139 PHE B C 1
ATOM 4764 O O . PHE B 1 139 ? -6.703 28.672 4.207 1 98.62 139 PHE B O 1
ATOM 4771 N N . TYR B 1 140 ? -6.41 27.609 2.334 1 98.12 140 TYR B N 1
ATOM 4772 C CA . TYR B 1 140 ? -6.68 28.812 1.534 1 98.12 140 TYR B CA 1
ATOM 4773 C C . TYR B 1 140 ? -8.102 29.297 1.759 1 98.12 140 TYR B C 1
ATOM 4775 O O . TYR B 1 140 ? -8.375 30.5 1.643 1 98.12 140 TYR B O 1
ATOM 4783 N N . ARG B 1 141 ? -8.969 28.391 2.162 1 96.69 141 ARG B N 1
ATOM 4784 C CA . ARG B 1 141 ? -10.344 28.812 2.408 1 96.69 141 ARG B CA 1
ATOM 4785 C C . ARG B 1 141 ? -10.5 29.359 3.824 1 96.69 141 ARG B C 1
ATOM 4787 O O . ARG B 1 141 ? -11.352 30.219 4.07 1 96.69 141 ARG B O 1
ATOM 4794 N N . ILE B 1 142 ? -9.672 28.906 4.711 1 98.19 142 ILE B N 1
ATOM 4795 C CA . ILE B 1 142 ? -9.844 29.312 6.102 1 98.19 142 ILE B CA 1
ATOM 4796 C C . ILE B 1 142 ? -9.039 30.578 6.375 1 98.19 142 ILE B C 1
ATOM 4798 O O . ILE B 1 142 ? -9.344 31.344 7.301 1 98.19 142 ILE B O 1
ATOM 4802 N N . LEU B 1 143 ? -8.031 30.875 5.617 1 98.12 143 LEU B N 1
ATOM 4803 C CA . LEU B 1 143 ? -7.102 31.984 5.848 1 98.12 143 LEU B CA 1
ATOM 4804 C C . LEU B 1 143 ? -7.844 33.312 5.93 1 98.12 143 LEU B C 1
ATOM 4806 O O . LEU B 1 143 ? -7.648 34.094 6.875 1 98.12 143 LEU B O 1
ATOM 4810 N N . PRO B 1 144 ? -8.82 33.562 4.984 1 97.06 144 PRO B N 1
ATOM 4811 C CA . PRO B 1 144 ? -9.516 34.875 5.074 1 97.06 144 PRO B CA 1
ATOM 4812 C C . PRO B 1 144 ? -10.398 34.969 6.316 1 97.06 144 PRO B C 1
ATOM 4814 O O . PRO B 1 144 ? -10.594 36.062 6.848 1 97.06 144 PRO B O 1
ATOM 4817 N N . LEU B 1 145 ? -10.883 33.844 6.832 1 97.38 145 LEU B N 1
ATOM 4818 C CA . LEU B 1 145 ? -11.734 33.844 8.016 1 97.38 145 LEU B CA 1
ATOM 4819 C C . LEU B 1 145 ? -10.922 34.156 9.273 1 97.38 145 LEU B C 1
ATOM 4821 O O . LEU B 1 145 ? -11.453 34.688 10.242 1 97.38 145 LEU B O 1
ATOM 4825 N N . LEU B 1 146 ? -9.633 33.844 9.234 1 97.75 146 LEU B N 1
ATOM 4826 C CA . LEU B 1 146 ? -8.781 34 10.406 1 97.75 146 LEU B CA 1
ATOM 4827 C C . LEU B 1 146 ? -8.07 35.344 10.398 1 97.75 146 LEU B C 1
ATOM 4829 O O . LEU B 1 146 ? -7.754 35.875 11.461 1 97.75 146 LEU B O 1
ATOM 4833 N N . THR B 1 147 ? -7.82 35.844 9.227 1 96.81 147 THR B N 1
ATOM 4834 C CA . THR B 1 147 ? -6.961 37.031 9.125 1 96.81 147 THR B CA 1
ATOM 4835 C C . THR B 1 147 ? -7.789 38.281 8.898 1 96.81 147 THR B C 1
ATOM 4837 O O . THR B 1 147 ? -7.383 39.375 9.281 1 96.81 147 THR B O 1
ATOM 4840 N N . ASN B 1 148 ? -8.906 38.156 8.289 1 91.5 148 ASN B N 1
ATOM 4841 C CA . ASN B 1 148 ? -9.742 39.312 7.965 1 91.5 148 ASN B CA 1
ATOM 4842 C C . ASN B 1 148 ? -10.977 39.375 8.859 1 91.5 148 ASN B C 1
ATOM 4844 O O . ASN B 1 148 ? -12.055 39.781 8.406 1 91.5 148 ASN B O 1
ATOM 4848 N N . SER B 1 149 ? -10.805 38.906 9.984 1 86.19 149 SER B N 1
ATOM 4849 C CA . SER B 1 149 ? -11.914 38.906 10.93 1 86.19 149 SER B CA 1
ATOM 4850 C C . SER B 1 149 ? -12.328 40.312 11.328 1 86.19 149 SER B C 1
ATOM 4852 O O . SER B 1 149 ? -11.477 41.188 11.414 1 86.19 149 SER B O 1
ATOM 4854 N N . LEU B 1 150 ? -13.578 40.531 11.555 1 82.31 150 LEU B N 1
ATOM 4855 C CA . LEU B 1 150 ? -14.078 41.812 12.047 1 82.31 150 LEU B CA 1
ATOM 4856 C C . LEU B 1 150 ? -14.242 41.781 13.562 1 82.31 150 LEU B C 1
ATOM 4858 O O . LEU B 1 150 ? -14.617 42.781 14.164 1 82.31 150 LEU B O 1
ATOM 4862 N N . ASP B 1 151 ? -13.867 40.75 14.039 1 83.12 151 ASP B N 1
ATOM 4863 C CA . ASP B 1 151 ? -13.898 40.594 15.492 1 83.12 151 ASP B CA 1
ATOM 4864 C C . ASP B 1 151 ? -12.766 41.375 16.141 1 83.12 151 ASP B C 1
ATOM 4866 O O . ASP B 1 151 ? -11.961 42 15.461 1 83.12 151 ASP B O 1
ATOM 4870 N N . SER B 1 152 ? -12.797 41.406 17.5 1 89.69 152 SER B N 1
ATOM 4871 C CA . SER B 1 152 ? -11.758 42.094 18.281 1 89.69 152 SER B CA 1
ATOM 4872 C C . SER B 1 152 ? -10.438 41.312 18.203 1 89.69 152 SER B C 1
ATOM 4874 O O . SER B 1 152 ? -9.391 41.844 18.578 1 89.69 152 SER B O 1
ATOM 4876 N N . LEU B 1 153 ? -10.539 40.188 17.594 1 93.69 153 LEU B N 1
ATOM 4877 C CA . LEU B 1 153 ? -9.359 39.344 17.484 1 93.69 153 LEU B CA 1
ATOM 4878 C C . LEU B 1 153 ? -9.102 38.938 16.047 1 93.69 153 LEU B C 1
ATOM 4880 O O . LEU B 1 153 ? -10.031 38.594 15.32 1 93.69 153 LEU B O 1
ATOM 4884 N N . ALA B 1 154 ? -7.91 39.031 15.586 1 95.69 154 ALA B N 1
ATOM 4885 C CA . ALA B 1 154 ? -7.441 38.469 14.312 1 95.69 154 ALA B CA 1
ATOM 4886 C C . ALA B 1 154 ? -6.133 37.719 14.492 1 95.69 154 ALA B C 1
ATOM 4888 O O . ALA B 1 154 ? -5.5 37.781 15.547 1 95.69 154 ALA B O 1
ATOM 4889 N N . PHE B 1 155 ? -5.812 36.969 13.484 1 98.25 155 PHE B N 1
ATOM 4890 C CA . PHE B 1 155 ? -4.609 36.156 13.602 1 98.25 155 PHE B CA 1
ATOM 4891 C C . PHE B 1 155 ? -3.584 36.562 12.547 1 98.25 155 PHE B C 1
ATOM 4893 O O . PHE B 1 155 ? -3.945 36.875 11.414 1 98.25 155 PHE B O 1
ATOM 4900 N N . GLU B 1 156 ? -2.365 36.656 12.906 1 98.5 156 GLU B N 1
ATOM 4901 C CA . GLU B 1 156 ? -1.226 36.531 12 1 98.5 156 GLU B CA 1
ATOM 4902 C C . GLU B 1 156 ? -0.838 35.094 11.773 1 98.5 156 GLU B C 1
ATOM 4904 O O . GLU B 1 156 ? -0.318 34.438 12.68 1 98.5 156 GLU B O 1
ATOM 4909 N N . VAL B 1 157 ? -1.043 34.562 10.508 1 98.88 157 VAL B N 1
ATOM 4910 C CA . VAL B 1 157 ? -1.085 33.125 10.312 1 98.88 157 VAL B CA 1
ATOM 4911 C C . VAL B 1 157 ? 0.163 32.656 9.555 1 98.88 157 VAL B C 1
ATOM 4913 O O . VAL B 1 157 ? 0.516 33.219 8.523 1 98.88 157 VAL B O 1
ATOM 4916 N N . ILE B 1 158 ? 0.868 31.688 10.078 1 98.94 158 ILE B N 1
ATOM 4917 C CA . ILE B 1 158 ? 2.002 31.016 9.453 1 98.94 158 ILE B CA 1
ATOM 4918 C C . ILE B 1 158 ? 1.61 29.594 9.062 1 98.94 158 ILE B C 1
ATOM 4920 O O . ILE B 1 158 ? 1.161 28.812 9.906 1 98.94 158 ILE B O 1
ATOM 4924 N N . CYS B 1 159 ? 1.695 29.203 7.801 1 98.94 159 CYS B N 1
ATOM 4925 C CA . CYS B 1 159 ? 1.391 27.875 7.312 1 98.94 159 CYS B CA 1
ATOM 4926 C C . CYS B 1 159 ? 2.611 27.234 6.652 1 98.94 159 CYS B C 1
ATOM 4928 O O . CYS B 1 159 ? 2.809 27.375 5.441 1 98.94 159 CYS B O 1
ATOM 4930 N N . PRO B 1 160 ? 3.355 26.469 7.336 1 98.94 160 PRO B N 1
ATOM 4931 C CA . PRO B 1 160 ? 4.52 25.828 6.723 1 98.94 160 PRO B CA 1
ATOM 4932 C C . PRO B 1 160 ? 4.164 24.531 6 1 98.94 160 PRO B C 1
ATOM 4934 O O . PRO B 1 160 ? 3.242 23.828 6.414 1 98.94 160 PRO B O 1
ATOM 4937 N N . SER B 1 161 ? 4.852 24.281 4.91 1 98.94 161 SER B N 1
ATOM 4938 C CA . SER B 1 161 ? 4.836 22.938 4.332 1 98.94 161 SER B CA 1
ATOM 4939 C C . SER B 1 161 ? 5.723 21.984 5.129 1 98.94 161 SER B C 1
ATOM 4941 O O . SER B 1 161 ? 6.883 22.297 5.406 1 98.94 161 SER B O 1
ATOM 4943 N N . ILE B 1 162 ? 5.184 20.906 5.531 1 98.94 162 ILE B N 1
ATOM 4944 C CA . ILE B 1 162 ? 5.992 19.906 6.215 1 98.94 162 ILE B CA 1
ATOM 4945 C C . ILE B 1 162 ? 7.184 19.516 5.34 1 98.94 162 ILE B C 1
ATOM 4947 O O . ILE B 1 162 ? 7.031 19.297 4.137 1 98.94 162 ILE B O 1
ATOM 4951 N N . PRO B 1 163 ? 8.422 19.516 5.883 1 98.88 163 PRO B N 1
ATOM 4952 C CA . PRO B 1 163 ? 9.547 19.062 5.059 1 98.88 163 PRO B CA 1
ATOM 4953 C C . PRO B 1 163 ? 9.266 17.734 4.371 1 98.88 163 PRO B C 1
ATOM 4955 O O . PRO B 1 163 ? 8.844 16.766 5.02 1 98.88 163 PRO B O 1
ATOM 4958 N N . GLY B 1 164 ? 9.531 17.703 3.078 1 98.62 164 GLY B N 1
ATOM 4959 C CA . GLY B 1 164 ? 9.188 16.531 2.287 1 98.62 164 GLY B CA 1
ATOM 4960 C C . GLY B 1 164 ? 7.855 16.672 1.576 1 98.62 164 GLY B C 1
ATOM 4961 O O . GLY B 1 164 ? 7.5 15.828 0.746 1 98.62 164 GLY B O 1
ATOM 4962 N N . TYR B 1 165 ? 7.105 17.734 1.902 1 98.75 165 TYR B N 1
ATOM 4963 C CA . TYR B 1 165 ? 5.82 18.031 1.276 1 98.75 165 TYR B CA 1
ATOM 4964 C C . TYR B 1 165 ? 5.887 19.328 0.479 1 98.75 165 TYR B C 1
ATOM 4966 O O . TYR B 1 165 ? 6.496 20.312 0.919 1 98.75 165 TYR B O 1
ATOM 4974 N N . GLY B 1 166 ? 5.195 19.328 -0.644 1 98.44 166 GLY B N 1
ATOM 4975 C CA . GLY B 1 166 ? 5.008 20.562 -1.396 1 98.44 166 GLY B CA 1
ATOM 4976 C C . GLY B 1 166 ? 6.309 21.297 -1.674 1 98.44 166 GLY B C 1
ATOM 4977 O O . GLY B 1 166 ? 7.246 20.719 -2.23 1 98.44 166 GLY B O 1
ATOM 4978 N N . PHE B 1 167 ? 6.43 22.5 -1.077 1 98.75 167 PHE B N 1
ATOM 4979 C CA . PHE B 1 167 ? 7.492 23.406 -1.501 1 98.75 167 PHE B CA 1
ATOM 4980 C C . PHE B 1 167 ? 8.641 23.391 -0.502 1 98.75 167 PHE B C 1
ATOM 4982 O O . PHE B 1 167 ? 9.656 24.078 -0.705 1 98.75 167 PHE B O 1
ATOM 4989 N N . SER B 1 168 ? 8.516 22.641 0.602 1 98.88 168 SER B N 1
ATOM 4990 C CA . SER B 1 168 ? 9.656 22.438 1.496 1 98.88 168 SER B CA 1
ATOM 4991 C C . SER B 1 168 ? 10.586 21.359 0.972 1 98.88 168 SER B C 1
ATOM 4993 O O . SER B 1 168 ? 10.141 20.359 0.409 1 98.88 168 SER B O 1
ATOM 4995 N N . GLU B 1 169 ? 11.82 21.578 1.211 1 98.62 169 GLU B N 1
ATOM 4996 C CA . GLU B 1 169 ? 12.82 20.594 0.815 1 98.62 169 GLU B CA 1
ATOM 4997 C C . GLU B 1 169 ? 12.648 19.297 1.595 1 98.62 169 GLU B C 1
ATOM 4999 O O . GLU B 1 169 ? 12.305 19.312 2.779 1 98.62 169 GLU B O 1
ATOM 5004 N N . ALA B 1 170 ? 12.844 18.156 0.902 1 98.62 170 ALA B N 1
ATOM 5005 C CA . ALA B 1 170 ? 12.781 16.844 1.539 1 98.62 170 ALA B CA 1
ATOM 5006 C C . ALA B 1 170 ? 14.055 16.562 2.324 1 98.62 170 ALA B C 1
ATOM 5008 O O . ALA B 1 170 ? 15.156 16.891 1.878 1 98.62 170 ALA B O 1
ATOM 5009 N N . PRO B 1 171 ? 13.93 15.906 3.49 1 98.31 171 PRO B N 1
ATOM 5010 C CA . PRO B 1 171 ? 15.125 15.453 4.203 1 98.31 171 PRO B CA 1
ATOM 5011 C C . PRO B 1 171 ? 15.984 14.5 3.371 1 98.31 171 PRO B C 1
ATOM 5013 O O . PRO B 1 171 ? 15.453 13.711 2.594 1 98.31 171 PRO B O 1
ATOM 5016 N N . HIS B 1 172 ? 17.281 14.547 3.629 1 97.56 172 HIS B N 1
ATOM 5017 C CA . HIS B 1 172 ? 18.219 13.719 2.873 1 97.56 172 HIS B CA 1
ATOM 5018 C C . HIS B 1 172 ? 18.75 12.578 3.729 1 97.56 172 HIS B C 1
ATOM 5020 O O . HIS B 1 172 ? 19.5 11.719 3.232 1 97.56 172 HIS B O 1
ATOM 5026 N N . LYS B 1 173 ? 18.328 12.578 4.984 1 96.31 173 LYS B N 1
ATOM 5027 C CA . LYS B 1 173 ? 18.797 11.578 5.941 1 96.31 173 LYS B CA 1
ATOM 5028 C C . LYS B 1 173 ? 17.609 10.867 6.609 1 96.31 173 LYS B C 1
ATOM 5030 O O . LYS B 1 173 ? 16.5 11.398 6.645 1 96.31 173 LYS B O 1
ATOM 5035 N N . GLN B 1 174 ? 17.922 9.703 7.141 1 95.69 174 GLN B N 1
ATOM 5036 C CA . GLN B 1 174 ? 16.891 8.977 7.883 1 95.69 174 GLN B CA 1
ATOM 5037 C C . GLN B 1 174 ? 16.609 9.633 9.227 1 95.69 174 GLN B C 1
ATOM 5039 O O . GLN B 1 174 ? 17.5 10.273 9.812 1 95.69 174 GLN B O 1
ATOM 5044 N N . GLY B 1 175 ? 15.336 9.469 9.656 1 95.56 175 GLY B N 1
ATOM 5045 C CA . GLY B 1 175 ? 15.07 9.82 11.039 1 95.56 175 GLY B CA 1
ATOM 5046 C C . GLY B 1 175 ? 14.164 11.023 11.188 1 95.56 175 GLY B C 1
ATOM 5047 O O . GLY B 1 175 ? 13.688 11.32 12.281 1 95.56 175 GLY B O 1
ATOM 5048 N N . PHE B 1 176 ? 13.867 11.789 10.094 1 97.44 176 PHE B N 1
ATOM 5049 C CA . PHE B 1 176 ? 13.031 12.977 10.18 1 97.44 176 PHE B CA 1
ATOM 5050 C C . PHE B 1 176 ? 11.586 12.609 10.469 1 97.44 176 PHE B C 1
ATOM 5052 O O . PHE B 1 176 ? 10.797 12.391 9.547 1 97.44 176 PHE B O 1
ATOM 5059 N N . ASP B 1 177 ? 11.242 12.617 11.68 1 96.56 177 ASP B N 1
ATOM 5060 C CA . ASP B 1 177 ? 9.891 12.273 12.109 1 96.56 177 ASP B CA 1
ATOM 5061 C C . ASP B 1 177 ? 9.133 13.5 12.602 1 96.56 177 ASP B C 1
ATOM 5063 O O . ASP B 1 177 ? 9.523 14.633 12.305 1 96.56 177 ASP B O 1
ATOM 5067 N N . THR B 1 178 ? 8.016 13.344 13.289 1 96.88 178 THR B N 1
ATOM 5068 C CA . THR B 1 178 ? 7.18 14.453 13.727 1 96.88 178 THR B CA 1
ATOM 5069 C C . THR B 1 178 ? 7.895 15.289 14.781 1 96.88 178 THR B C 1
ATOM 5071 O O . THR B 1 178 ? 7.684 16.5 14.875 1 96.88 178 THR B O 1
ATOM 5074 N N . LEU B 1 179 ? 8.734 14.688 15.602 1 96.75 179 LEU B N 1
ATOM 5075 C CA . LEU B 1 179 ? 9.516 15.43 16.578 1 96.75 179 LEU B CA 1
ATOM 5076 C C . LEU B 1 179 ? 10.484 16.391 15.891 1 96.75 179 LEU B C 1
ATOM 5078 O O . LEU B 1 179 ? 10.617 17.547 16.297 1 96.75 179 LEU B O 1
ATOM 5082 N N . ALA B 1 180 ? 11.125 15.852 14.828 1 97.94 180 ALA B N 1
ATOM 5083 C CA . ALA B 1 180 ? 12.031 16.703 14.047 1 97.94 180 ALA B CA 1
ATOM 5084 C C . ALA B 1 180 ? 11.273 17.844 13.383 1 97.94 180 ALA B C 1
ATOM 5086 O O . ALA B 1 180 ? 11.734 18.984 13.383 1 97.94 180 ALA B O 1
ATOM 5087 N N . ALA B 1 181 ? 10.156 17.562 12.828 1 98.75 181 ALA B N 1
ATOM 5088 C CA . ALA B 1 181 ? 9.344 18.594 12.195 1 98.75 181 ALA B CA 1
ATOM 5089 C C . ALA B 1 181 ? 8.914 19.656 13.211 1 98.75 181 ALA B C 1
ATOM 5091 O O . ALA B 1 181 ? 8.93 20.859 12.914 1 98.75 181 ALA B O 1
ATOM 5092 N N . ALA B 1 182 ? 8.484 19.188 14.367 1 98.62 182 ALA B N 1
ATOM 5093 C CA . ALA B 1 182 ? 8.086 20.109 15.43 1 98.62 182 ALA B CA 1
ATOM 5094 C C . ALA B 1 182 ? 9.219 21.062 15.797 1 98.62 182 ALA B C 1
ATOM 5096 O O . ALA B 1 182 ? 9 22.266 15.961 1 98.62 182 ALA B O 1
ATOM 5097 N N . ARG B 1 183 ? 10.367 20.516 15.953 1 98.44 183 ARG B N 1
ATOM 5098 C CA . ARG B 1 183 ? 11.539 21.328 16.266 1 98.44 183 ARG B CA 1
ATOM 5099 C C . ARG B 1 183 ? 11.789 22.359 15.188 1 98.44 183 ARG B C 1
ATOM 5101 O O . ARG B 1 183 ? 12.031 23.531 15.484 1 98.44 183 ARG B O 1
ATOM 5108 N N . VAL B 1 184 ? 11.719 21.906 13.953 1 98.75 184 VAL B N 1
ATOM 5109 C CA . VAL B 1 184 ? 11.93 22.797 12.82 1 98.75 184 VAL B CA 1
ATOM 5110 C C . VAL B 1 184 ? 10.906 23.922 12.844 1 98.75 184 VAL B C 1
ATOM 5112 O O . VAL B 1 184 ? 11.234 25.078 12.578 1 98.75 184 VAL B O 1
ATOM 5115 N N . PHE B 1 185 ? 9.719 23.656 13.172 1 98.88 185 PHE B N 1
ATOM 5116 C CA . PHE B 1 185 ? 8.656 24.656 13.148 1 98.88 185 PHE B CA 1
ATOM 5117 C C . PHE B 1 185 ? 8.773 25.609 14.344 1 98.88 185 PHE B C 1
ATOM 5119 O O . PHE B 1 185 ? 8.445 26.781 14.25 1 98.88 185 PHE B O 1
ATOM 5126 N N . HIS B 1 186 ? 9.227 25.141 15.562 1 98.69 186 HIS B N 1
ATOM 5127 C CA . HIS B 1 186 ? 9.578 26.047 16.656 1 98.69 186 HIS B CA 1
ATOM 5128 C C . HIS B 1 186 ? 10.648 27.047 16.219 1 98.69 186 HIS B C 1
ATOM 5130 O O . HIS B 1 186 ? 10.523 28.234 16.469 1 98.69 186 HIS B O 1
ATOM 5136 N N . LYS B 1 187 ? 11.664 26.5 15.547 1 98.31 187 LYS B N 1
ATOM 5137 C CA . LYS B 1 187 ? 12.742 27.359 15.07 1 98.31 187 LYS B CA 1
ATOM 5138 C C . LYS B 1 187 ? 12.227 28.375 14.055 1 98.31 187 LYS B C 1
ATOM 5140 O O . LYS B 1 187 ? 12.703 29.516 14.008 1 98.31 187 LYS B O 1
ATOM 5145 N N . LEU B 1 188 ? 11.297 27.938 13.227 1 98.81 188 LEU B N 1
ATOM 5146 C CA . LEU B 1 188 ? 10.688 28.859 12.273 1 98.81 188 LEU B CA 1
ATOM 5147 C C . LEU B 1 188 ? 9.984 30 12.992 1 98.81 188 LEU B C 1
ATOM 5149 O O . LEU B 1 188 ? 10.164 31.156 12.641 1 98.81 188 LEU B O 1
ATOM 5153 N N . MET B 1 189 ? 9.156 29.703 14.008 1 98.75 189 MET B N 1
ATOM 5154 C CA . MET B 1 189 ? 8.438 30.734 14.758 1 98.75 189 MET B CA 1
ATOM 5155 C C . MET B 1 189 ? 9.406 31.672 15.445 1 98.75 189 MET B C 1
ATOM 5157 O O . MET B 1 189 ? 9.203 32.906 15.445 1 98.75 189 MET B O 1
ATOM 5161 N N . GLU B 1 190 ? 10.461 31.094 15.992 1 97.69 190 GLU B N 1
ATOM 5162 C CA . GLU B 1 190 ? 11.492 31.922 16.625 1 97.69 190 GLU B CA 1
ATOM 5163 C C . GLU B 1 190 ? 12.148 32.875 15.625 1 97.69 190 GLU B C 1
ATOM 5165 O O . GLU B 1 190 ? 12.352 34.031 15.914 1 97.69 190 GLU B O 1
ATOM 5170 N N . ARG B 1 191 ? 12.477 32.281 14.492 1 97.62 191 ARG B N 1
ATOM 5171 C CA . ARG B 1 191 ? 13.094 33.031 13.422 1 97.62 191 ARG B CA 1
ATOM 5172 C C . ARG B 1 191 ? 12.211 34.219 13.008 1 97.62 191 ARG B C 1
ATOM 5174 O O . ARG B 1 191 ? 12.711 35.281 12.648 1 97.62 191 ARG B O 1
ATOM 5181 N N . LEU B 1 192 ? 10.914 34.062 13.062 1 98.31 192 LEU B N 1
ATOM 5182 C CA . LEU B 1 192 ? 9.953 35.062 12.641 1 98.31 192 LEU B CA 1
ATOM 5183 C C . LEU B 1 192 ? 9.633 36.031 13.789 1 98.31 192 LEU B C 1
ATOM 5185 O O . LEU B 1 192 ? 8.812 36.938 13.625 1 98.31 192 LEU B O 1
ATOM 5189 N N . GLY B 1 193 ? 10.188 35.812 15 1 97.81 193 GLY B N 1
ATOM 5190 C CA . GLY B 1 193 ? 10.078 36.75 16.109 1 97.81 193 GLY B CA 1
ATOM 5191 C C . GLY B 1 193 ? 8.93 36.438 17.031 1 97.81 193 GLY B C 1
ATOM 5192 O O . GLY B 1 193 ? 8.508 37.281 17.812 1 97.81 193 GLY B O 1
ATOM 5193 N N . PHE B 1 194 ? 8.367 35.25 16.953 1 98.31 194 PHE B N 1
ATOM 5194 C CA . PHE B 1 194 ? 7.246 34.875 17.812 1 98.31 194 PHE B CA 1
ATOM 5195 C C . PHE B 1 194 ? 7.719 34.062 19.016 1 98.31 194 PHE B C 1
ATOM 5197 O O . PHE B 1 194 ? 8.336 33 18.844 1 98.31 194 PHE B O 1
ATOM 5204 N N . SER B 1 195 ? 7.441 34.469 20.234 1 96.5 195 SER B N 1
ATOM 5205 C CA . SER B 1 195 ? 7.824 33.75 21.453 1 96.5 195 SER B CA 1
ATOM 5206 C C . SER B 1 195 ? 6.609 33.156 22.141 1 96.5 195 SER B C 1
ATOM 5208 O O . SER B 1 195 ? 6.754 32.281 23.031 1 96.5 195 SER B O 1
ATOM 5210 N N . ASP B 1 196 ? 5.5 33.562 21.797 1 97.31 196 ASP B N 1
ATOM 5211 C CA . ASP B 1 196 ? 4.215 33.094 22.297 1 97.31 196 ASP B CA 1
ATOM 5212 C C . ASP B 1 196 ? 3.188 33 21.172 1 97.31 196 ASP B C 1
ATOM 5214 O O . ASP B 1 196 ? 2.875 34.031 20.547 1 97.31 196 ASP B O 1
ATOM 5218 N N . TYR B 1 197 ? 2.643 31.859 20.875 1 98.75 197 TYR B N 1
ATOM 5219 C CA . TYR B 1 197 ? 1.78 31.703 19.703 1 98.75 197 TYR B CA 1
ATOM 5220 C C . TYR B 1 197 ? 0.818 30.547 19.891 1 98.75 197 TYR B C 1
ATOM 5222 O O . TYR B 1 197 ? 0.988 29.719 20.797 1 98.75 197 TYR B O 1
ATOM 5230 N N . TYR B 1 198 ? -0.225 30.5 19.062 1 98.88 198 TYR B N 1
ATOM 5231 C CA . TYR B 1 198 ? -1.203 29.422 19.016 1 98.88 198 TYR B CA 1
ATOM 5232 C C . TYR B 1 198 ? -0.859 28.422 17.906 1 98.88 198 TYR B C 1
ATOM 5234 O O . TYR B 1 198 ? -0.17 28.766 16.953 1 98.88 198 TYR B O 1
ATOM 5242 N N . LEU B 1 199 ? -1.268 27.188 18.094 1 98.88 199 LEU B N 1
ATOM 5243 C CA . LEU B 1 199 ? -1.066 26.109 17.141 1 98.88 199 LEU B CA 1
ATOM 5244 C C . LEU B 1 199 ? -2.393 25.453 16.766 1 98.88 199 LEU B C 1
ATOM 5246 O O . LEU B 1 199 ? -3.25 25.25 17.641 1 98.88 199 LEU B O 1
ATOM 5250 N N . GLN B 1 200 ? -2.596 25.172 15.555 1 98.88 200 GLN B N 1
ATOM 5251 C CA . GLN B 1 200 ? -3.73 24.406 15.047 1 98.88 200 GLN B CA 1
ATOM 5252 C C . GLN B 1 200 ? -3.279 23.359 14.039 1 98.88 200 GLN B C 1
ATOM 5254 O O . GLN B 1 200 ? -2.447 23.641 13.172 1 98.88 200 GLN B O 1
ATOM 5259 N N . GLY B 1 201 ? -3.734 22.125 14.133 1 98.38 201 GLY B N 1
ATOM 5260 C CA . GLY B 1 201 ? -3.324 21.109 13.164 1 98.38 201 GLY B CA 1
ATOM 5261 C C . GLY B 1 201 ? -4.258 19.922 13.117 1 98.38 201 GLY B C 1
ATOM 5262 O O . GLY B 1 201 ? -4.934 19.609 14.102 1 98.38 201 GLY B O 1
ATOM 5263 N N . GLY B 1 202 ? -4.391 19.281 12 1 97.38 202 GLY B N 1
ATOM 5264 C CA . GLY B 1 202 ? -5.02 17.984 11.773 1 97.38 202 GLY B CA 1
ATOM 5265 C C . GLY B 1 202 ? -4.066 16.953 11.195 1 97.38 202 GLY B C 1
ATOM 5266 O O . GLY B 1 202 ? -2.961 17.297 10.766 1 97.38 202 GLY B O 1
ATOM 5267 N N . ASP B 1 203 ? -4.465 15.641 11.266 1 97.06 203 ASP B N 1
ATOM 5268 C CA . ASP B 1 203 ? -3.654 14.578 10.68 1 97.06 203 ASP B CA 1
ATOM 5269 C C . ASP B 1 203 ? -2.219 14.633 11.203 1 97.06 203 ASP B C 1
ATOM 5271 O O . ASP B 1 203 ? -1.993 14.68 12.414 1 97.06 203 ASP B O 1
ATOM 5275 N N . TRP B 1 204 ? -1.165 14.711 10.328 1 98.06 204 TRP B N 1
ATOM 5276 C CA . TRP B 1 204 ? 0.213 14.898 10.766 1 98.06 204 TRP B CA 1
ATOM 5277 C C . TRP B 1 204 ? 0.373 16.219 11.5 1 98.06 204 TRP B C 1
ATOM 5279 O O . TRP B 1 204 ? 1.167 16.328 12.438 1 98.06 204 TRP B O 1
ATOM 5289 N N . GLY B 1 205 ? -0.343 17.203 11.016 1 98.5 205 GLY B N 1
ATOM 5290 C CA . GLY B 1 205 ? -0.295 18.5 11.68 1 98.5 205 GLY B CA 1
ATOM 5291 C C . GLY B 1 205 ? -0.716 18.438 13.133 1 98.5 205 GLY B C 1
ATOM 5292 O O . GLY B 1 205 ? -0.161 19.141 13.977 1 98.5 205 GLY B O 1
ATOM 5293 N N . ALA B 1 206 ? -1.675 17.594 13.414 1 98 206 ALA B N 1
ATOM 5294 C CA . ALA B 1 206 ? -2.1 17.438 14.797 1 98 206 ALA B CA 1
ATOM 5295 C C . ALA B 1 206 ? -0.973 16.844 15.648 1 98 206 ALA B C 1
ATOM 5297 O O . ALA B 1 206 ? -0.745 17.297 16.781 1 98 206 ALA B O 1
ATOM 5298 N N . ILE B 1 207 ? -0.265 15.914 15.109 1 96.75 207 ILE B N 1
ATOM 5299 C CA . ILE B 1 207 ? 0.809 15.266 15.859 1 96.75 207 ILE B CA 1
ATOM 5300 C C . ILE B 1 207 ? 1.988 16.234 16 1 96.75 207 ILE B C 1
ATOM 5302 O O . ILE B 1 207 ? 2.549 16.375 17.094 1 96.75 207 ILE B O 1
ATOM 5306 N N . ILE B 1 208 ? 2.316 16.891 14.953 1 98.44 208 ILE B N 1
ATOM 5307 C CA . ILE B 1 208 ? 3.449 17.812 14.961 1 98.44 208 ILE B CA 1
ATOM 5308 C C . ILE B 1 208 ? 3.188 18.938 15.953 1 98.44 208 ILE B C 1
ATOM 5310 O O . ILE B 1 208 ? 4.055 19.281 16.766 1 98.44 208 ILE B O 1
ATOM 5314 N N . THR B 1 209 ? 2.008 19.531 15.922 1 98.69 209 THR B N 1
ATOM 5315 C CA . THR B 1 209 ? 1.709 20.656 16.812 1 98.69 209 THR B CA 1
ATOM 5316 C C . THR B 1 209 ? 1.597 20.188 18.25 1 98.69 209 THR B C 1
ATOM 5318 O O . THR B 1 209 ? 1.948 20.922 19.172 1 98.69 209 THR B O 1
ATOM 5321 N N . THR B 1 210 ? 1.14 18.969 18.438 1 97.56 210 THR B N 1
ATOM 5322 C CA . THR B 1 210 ? 1.168 18.391 19.766 1 97.56 210 THR B CA 1
ATOM 5323 C C . THR B 1 210 ? 2.604 18.25 20.266 1 97.56 210 THR B C 1
ATOM 5325 O O . THR B 1 210 ? 2.902 18.594 21.422 1 97.56 210 THR B O 1
ATOM 5328 N N . ASN B 1 211 ? 3.465 17.781 19.406 1 97.31 211 ASN B N 1
ATOM 5329 C CA . ASN B 1 211 ? 4.875 17.672 19.766 1 97.31 211 ASN B CA 1
ATOM 5330 C C . ASN B 1 211 ? 5.473 19.047 20.094 1 97.31 211 ASN B C 1
ATOM 5332 O O . ASN B 1 211 ? 6.277 19.172 21.016 1 97.31 211 ASN B O 1
ATOM 5336 N N . MET B 1 212 ? 5.074 20.016 19.375 1 98.5 212 MET B N 1
ATOM 5337 C CA . MET B 1 212 ? 5.527 21.375 19.672 1 98.5 212 MET B CA 1
ATOM 5338 C C . MET B 1 212 ? 5.09 21.797 21.062 1 98.5 212 MET B C 1
ATOM 5340 O O . MET B 1 212 ? 5.891 22.328 21.828 1 98.5 212 MET B O 1
ATOM 5344 N N . ALA B 1 213 ? 3.859 21.531 21.375 1 98.06 213 ALA B N 1
ATOM 5345 C CA . ALA B 1 213 ? 3.316 21.906 22.688 1 98.06 213 ALA B CA 1
ATOM 5346 C C . ALA B 1 213 ? 4.055 21.172 23.797 1 98.06 213 ALA B C 1
ATOM 5348 O O . ALA B 1 213 ? 4.23 21.719 24.891 1 98.06 213 ALA B O 1
ATOM 5349 N N . GLN B 1 214 ? 4.465 20 23.562 1 97.31 214 GLN B N 1
ATOM 5350 C CA . GLN B 1 214 ? 5.18 19.203 24.547 1 97.31 214 GLN B CA 1
ATOM 5351 C C . GLN B 1 214 ? 6.621 19.672 24.703 1 97.31 214 GLN B C 1
ATOM 5353 O O . GLN B 1 214 ? 7.195 19.594 25.797 1 97.31 214 GLN B O 1
ATOM 5358 N N . MET B 1 215 ? 7.188 20.203 23.672 1 97.5 215 MET B N 1
ATOM 5359 C CA . MET B 1 215 ? 8.586 20.609 23.672 1 97.5 215 MET B CA 1
ATOM 5360 C C . MET B 1 215 ? 8.773 21.938 24.406 1 97.5 215 MET B C 1
ATOM 5362 O O . MET B 1 215 ? 9.664 22.078 25.25 1 97.5 215 MET B O 1
ATOM 5366 N N . LYS B 1 216 ? 7.926 22.875 24.047 1 97.19 216 LYS B N 1
ATOM 5367 C CA . LYS B 1 216 ? 8.039 24.219 24.625 1 97.19 216 LYS B CA 1
ATOM 5368 C C . LYS B 1 216 ? 6.672 24.75 25.062 1 97.19 216 LYS B C 1
ATOM 5370 O O . LYS B 1 216 ? 6.172 25.734 24.516 1 97.19 216 LYS B O 1
ATOM 5375 N N . PRO B 1 217 ? 6.148 24.219 26.125 1 96.94 217 PRO B N 1
ATOM 5376 C CA . PRO B 1 217 ? 4.836 24.672 26.594 1 96.94 217 PRO B CA 1
ATOM 5377 C C . PRO B 1 217 ? 4.816 26.156 26.938 1 96.94 217 PRO B C 1
ATOM 5379 O O . PRO B 1 217 ? 3.764 26.797 26.875 1 96.94 217 PRO B O 1
ATOM 5382 N N . GLU B 1 218 ? 5.953 26.734 27.234 1 96.25 218 GLU B N 1
ATOM 5383 C CA . GLU B 1 218 ? 6.039 28.141 27.594 1 96.25 218 GLU B CA 1
ATOM 5384 C C . GLU B 1 218 ? 5.82 29.047 26.391 1 96.25 218 GLU B C 1
ATOM 5386 O O . GLU B 1 218 ? 5.465 30.219 26.531 1 96.25 218 GLU B O 1
ATOM 5391 N N . CYS B 1 219 ? 6.02 28.5 25.172 1 97.44 219 CYS B N 1
ATOM 5392 C CA . CYS B 1 219 ? 5.891 29.281 23.953 1 97.44 219 CYS B CA 1
ATOM 5393 C C . CYS B 1 219 ? 4.539 29.047 23.297 1 97.44 219 CYS B C 1
ATOM 5395 O O . CYS B 1 219 ? 4.145 29.781 22.391 1 97.44 219 CYS B O 1
ATOM 5397 N N . VAL B 1 220 ? 3.805 28.031 23.781 1 98.31 220 VAL B N 1
ATOM 5398 C CA . VAL B 1 220 ? 2.531 27.672 23.156 1 98.31 220 VAL B CA 1
ATOM 5399 C C . VAL B 1 220 ? 1.378 28.125 24.047 1 98.31 220 VAL B C 1
ATOM 5401 O O . VAL B 1 220 ? 1.07 27.484 25.062 1 98.31 220 VAL B O 1
ATOM 5404 N N . LYS B 1 221 ? 0.753 29.141 23.625 1 97.88 221 LYS B N 1
ATOM 5405 C CA . LYS B 1 221 ? -0.336 29.719 24.406 1 97.88 221 LYS B CA 1
ATOM 5406 C C . LYS B 1 221 ? -1.561 28.812 24.406 1 97.88 221 LYS B C 1
ATOM 5408 O O . LYS B 1 221 ? -2.316 28.766 25.375 1 97.88 221 LYS B O 1
ATOM 5413 N N . GLY B 1 222 ? -1.755 28.188 23.312 1 98.56 222 GLY B N 1
ATOM 5414 C CA . GLY B 1 222 ? -2.871 27.266 23.141 1 98.56 222 GLY B CA 1
ATOM 5415 C C . GLY B 1 222 ? -2.697 26.328 21.953 1 98.56 222 GLY B C 1
ATOM 5416 O O . GLY B 1 222 ? -2.098 26.703 20.938 1 98.56 222 GLY B O 1
ATOM 5417 N N . LEU B 1 223 ? -3.238 25.141 22.062 1 98.62 223 LEU B N 1
ATOM 5418 C CA . LEU B 1 223 ? -3.205 24.094 21.047 1 98.62 223 LEU B CA 1
ATOM 5419 C C . LEU B 1 223 ? -4.617 23.703 20.625 1 98.62 223 LEU B C 1
ATOM 5421 O O . LEU B 1 223 ? -5.438 23.312 21.453 1 98.62 223 LEU B O 1
ATOM 5425 N N . HIS B 1 224 ? -4.926 23.891 19.375 1 98.81 224 HIS B N 1
ATOM 5426 C CA . HIS B 1 224 ? -6.223 23.5 18.828 1 98.81 224 HIS B CA 1
ATOM 5427 C C . HIS B 1 224 ? -6.074 22.375 17.812 1 98.81 224 HIS B C 1
ATOM 5429 O O . HIS B 1 224 ? -5.238 22.453 16.906 1 98.81 224 HIS B O 1
ATOM 5435 N N . LEU B 1 225 ? -6.844 21.312 17.953 1 98.56 225 LEU B N 1
ATOM 5436 C CA . LEU B 1 225 ? -6.703 20.125 17.109 1 98.56 225 LEU B CA 1
ATOM 5437 C C . LEU B 1 225 ? -8.047 19.734 16.5 1 98.56 225 LEU B C 1
ATOM 5439 O O . LEU B 1 225 ? -9.086 19.859 17.156 1 98.56 225 LEU B O 1
ATOM 5443 N N . ASN B 1 226 ? -8.016 19.281 15.266 1 98.31 226 ASN B N 1
ATOM 5444 C CA . ASN B 1 226 ? -9.219 18.703 14.68 1 98.31 226 ASN B CA 1
ATOM 5445 C C . ASN B 1 226 ? -9.062 17.203 14.422 1 98.31 226 ASN B C 1
ATOM 5447 O O . ASN B 1 226 ? -9.836 16.625 13.672 1 98.31 226 ASN B O 1
ATOM 5451 N N . MET B 1 227 ? -8.008 16.641 14.883 1 95.38 227 MET B N 1
ATOM 5452 C CA . MET B 1 227 ? -7.797 15.195 14.961 1 95.38 227 MET B CA 1
ATOM 5453 C C . MET B 1 227 ? -7.055 14.828 16.25 1 95.38 227 MET B C 1
ATOM 5455 O O . MET B 1 227 ? -6.055 15.453 16.594 1 95.38 227 MET B O 1
ATOM 5459 N N . LEU B 1 228 ? -7.656 13.867 16.953 1 86.38 228 LEU B N 1
ATOM 5460 C CA . LEU B 1 228 ? -7.078 13.453 18.219 1 86.38 228 LEU B CA 1
ATOM 5461 C C . LEU B 1 228 ? -6.434 12.078 18.109 1 86.38 228 LEU B C 1
ATOM 5463 O O . LEU B 1 228 ? -6.961 11.195 17.422 1 86.38 228 LEU B O 1
ATOM 5467 N N . THR B 1 229 ? -5.18 12.008 18.5 1 76 229 THR B N 1
ATOM 5468 C CA . THR B 1 229 ? -4.547 10.695 18.578 1 76 229 THR B CA 1
ATOM 5469 C C . THR B 1 229 ? -4.52 10.188 20.016 1 76 229 THR B C 1
ATOM 5471 O O . THR B 1 229 ? -4.328 10.977 20.953 1 76 229 THR B O 1
ATOM 5474 N N . ASN B 1 230 ? -5.199 9.141 20.297 1 68.81 230 ASN B N 1
ATOM 5475 C CA . ASN B 1 230 ? -5.195 8.609 21.656 1 68.81 230 ASN B CA 1
ATOM 5476 C C . ASN B 1 230 ? -4.59 7.207 21.703 1 68.81 230 ASN B C 1
ATOM 5478 O O . ASN B 1 230 ? -4.578 6.496 20.703 1 68.81 230 ASN B O 1
ATOM 5482 N N . LYS B 1 231 ? -3.994 6.996 22.75 1 67.5 231 LYS B N 1
ATOM 5483 C CA . LYS B 1 231 ? -3.57 5.629 23.047 1 67.5 231 LYS B CA 1
ATOM 5484 C C . LYS B 1 231 ? -4.773 4.723 23.297 1 67.5 231 LYS B C 1
ATOM 5486 O O . LYS B 1 231 ? -5.625 5.031 24.125 1 67.5 231 LYS B O 1
ATOM 5491 N N . MET B 1 232 ? -5.105 4.023 22.328 1 63.28 232 MET B N 1
ATOM 5492 C CA . MET B 1 232 ? -6.246 3.133 22.531 1 63.28 232 MET B CA 1
ATOM 5493 C C . MET B 1 232 ? -5.875 1.956 23.422 1 63.28 232 MET B C 1
ATOM 5495 O O . MET B 1 232 ? -6.391 0.851 23.25 1 63.28 232 MET B O 1
ATOM 5499 N N . ARG B 1 233 ? -4.977 2.209 24.25 1 66 233 ARG B N 1
ATOM 5500 C CA . ARG B 1 233 ? -4.566 1.095 25.094 1 66 233 ARG B CA 1
ATOM 5501 C C . ARG B 1 233 ? -4.809 1.411 26.562 1 66 233 ARG B C 1
ATOM 5503 O O . ARG B 1 233 ? -4.891 2.58 26.953 1 66 233 ARG B O 1
ATOM 5510 N N . GLY B 1 234 ? -5.133 0.36 27.297 1 74.06 234 GLY B N 1
ATOM 5511 C CA . GLY B 1 234 ? -5.316 0.457 28.734 1 74.06 234 GLY B CA 1
ATOM 5512 C C . GLY B 1 234 ? -6.641 -0.11 29.203 1 74.06 234 GLY B C 1
ATOM 5513 O O . GLY B 1 234 ? -7.598 -0.195 28.438 1 74.06 234 GLY B O 1
ATOM 5514 N N . PHE B 1 235 ? -6.625 -0.479 30.359 1 79.25 235 PHE B N 1
ATOM 5515 C CA . PHE B 1 235 ? -7.785 -1.128 30.953 1 79.25 235 PHE B CA 1
ATOM 5516 C C . PHE B 1 235 ? -9 -0.206 30.922 1 79.25 235 PHE B C 1
ATOM 5518 O O . PHE B 1 235 ? -10.125 -0.657 30.703 1 79.25 235 PHE B O 1
ATOM 5525 N N . GLY B 1 236 ? -8.758 1.062 31.141 1 82.5 236 GLY B N 1
ATOM 5526 C CA . GLY B 1 236 ? -9.852 2.023 31.125 1 82.5 236 GLY B CA 1
ATOM 5527 C C . GLY B 1 236 ? -10.531 2.129 29.781 1 82.5 236 GLY B C 1
ATOM 5528 O O . GLY B 1 236 ? -11.758 2.162 29.703 1 82.5 236 GLY B O 1
ATOM 5529 N N . VAL B 1 237 ? -9.773 2.152 28.781 1 86.31 237 VAL B N 1
ATOM 5530 C CA . VAL B 1 237 ? -10.305 2.248 27.422 1 86.31 237 VAL B CA 1
ATOM 5531 C C . VAL B 1 237 ? -11.07 0.973 27.078 1 86.31 237 VAL B C 1
ATOM 5533 O O . VAL B 1 237 ? -12.188 1.031 26.562 1 86.31 237 VAL B O 1
ATOM 5536 N N . LEU B 1 238 ? -10.445 -0.142 27.422 1 88.31 238 LEU B N 1
ATOM 5537 C CA . LEU B 1 238 ? -11.102 -1.416 27.156 1 88.31 238 LEU B CA 1
ATOM 5538 C C . LEU B 1 238 ? -12.438 -1.506 27.891 1 88.31 238 LEU B C 1
ATOM 5540 O O . LEU B 1 238 ? -13.438 -1.938 27.312 1 88.31 238 LEU B O 1
ATOM 5544 N N . PHE B 1 239 ? -12.359 -1.155 29.109 1 89.81 239 PHE B N 1
ATOM 5545 C CA . PHE B 1 239 ? -13.57 -1.155 29.922 1 89.81 239 PHE B CA 1
ATOM 5546 C C . PHE B 1 239 ? -14.641 -0.26 29.297 1 89.81 239 PHE B C 1
ATOM 5548 O O . PHE B 1 239 ? -15.812 -0.628 29.25 1 89.81 239 PHE B O 1
ATOM 5555 N N . SER B 1 240 ? -14.25 0.895 28.875 1 92.25 240 SER B N 1
ATOM 55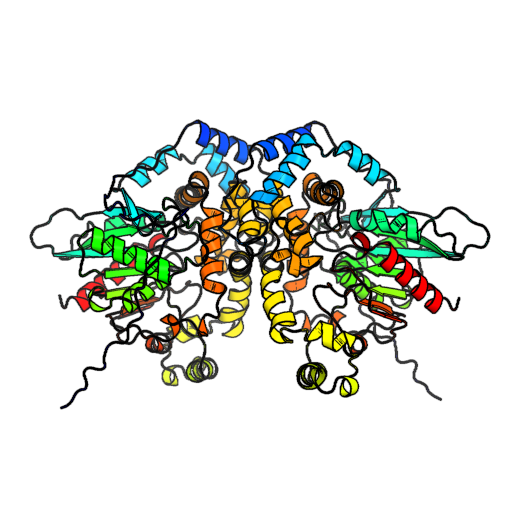56 C CA . SER B 1 240 ? -15.195 1.841 28.281 1 92.25 240 SER B CA 1
ATOM 5557 C C . SER B 1 240 ? -15.789 1.297 27 1 92.25 240 SER B C 1
ATOM 5559 O O . SER B 1 240 ? -16.953 1.553 26.688 1 92.25 240 SER B O 1
ATOM 5561 N N . ILE B 1 241 ? -15.008 0.564 26.234 1 89.81 241 ILE B N 1
ATOM 5562 C CA . ILE B 1 241 ? -15.484 -0.017 24.984 1 89.81 241 ILE B CA 1
ATOM 5563 C C . ILE B 1 241 ? -16.516 -1.11 25.281 1 89.81 241 ILE B C 1
ATOM 5565 O O . ILE B 1 241 ? -17.531 -1.217 24.594 1 89.81 241 ILE B O 1
ATOM 5569 N N . LEU B 1 242 ? -16.281 -1.849 26.312 1 90.94 242 LEU B N 1
ATOM 5570 C CA . LEU B 1 242 ? -17.141 -2.982 26.656 1 90.94 242 LEU B CA 1
ATOM 5571 C C . LEU B 1 242 ? -18.484 -2.506 27.203 1 90.94 242 LEU B C 1
ATOM 5573 O O . LEU B 1 242 ? -19.531 -3.062 26.875 1 90.94 242 LEU B O 1
ATOM 5577 N N . ILE B 1 243 ? -18.422 -1.469 28.016 1 92.56 243 ILE B N 1
ATOM 5578 C CA . ILE B 1 243 ? -19.641 -1.141 28.766 1 92.56 243 ILE B CA 1
ATOM 5579 C C . ILE B 1 243 ? -20.219 0.169 28.234 1 92.56 243 ILE B C 1
ATOM 5581 O O . ILE B 1 243 ? -21.375 0.499 28.531 1 92.56 243 ILE B O 1
ATOM 5585 N N . GLY B 1 244 ? -19.484 0.924 27.531 1 91.94 244 GLY B N 1
ATOM 5586 C CA . GLY B 1 244 ? -19.828 2.291 27.156 1 91.94 244 GLY B CA 1
ATOM 5587 C C . GLY B 1 244 ? -21.094 2.389 26.328 1 91.94 244 GLY B C 1
ATOM 5588 O O . GLY B 1 244 ? -21.812 3.389 26.406 1 91.94 244 GLY B O 1
ATOM 5589 N N . ARG B 1 245 ? -21.359 1.329 25.578 1 91 245 ARG B N 1
ATOM 5590 C CA . ARG B 1 245 ? -22.562 1.335 24.75 1 91 245 ARG B CA 1
ATOM 5591 C C . ARG B 1 245 ? -23.812 1.283 25.609 1 91 245 ARG B C 1
ATOM 5593 O O . ARG B 1 245 ? -24.828 1.911 25.297 1 91 245 ARG B O 1
ATOM 5600 N N . TYR B 1 246 ? -23.719 0.631 26.703 1 92.25 246 TYR B N 1
ATOM 5601 C CA . TYR B 1 246 ? -24.875 0.361 27.547 1 92.25 246 TYR B CA 1
ATOM 5602 C C . TYR B 1 246 ? -24.953 1.341 28.703 1 92.25 246 TYR B C 1
ATOM 5604 O O . TYR B 1 246 ? -26.047 1.743 29.109 1 92.25 246 TYR B O 1
ATOM 5612 N N . LEU B 1 247 ? -23.797 1.669 29.234 1 94.88 247 LEU B N 1
ATOM 5613 C CA . LEU B 1 247 ? -23.719 2.588 30.359 1 94.88 247 LEU B CA 1
ATOM 5614 C C . LEU B 1 247 ? -22.75 3.723 30.078 1 94.88 247 LEU B C 1
ATOM 5616 O O . LEU B 1 247 ? -21.719 3.852 30.75 1 94.88 247 LEU B O 1
ATOM 5620 N N . PRO B 1 248 ? -23.094 4.543 29.109 1 94.38 248 PRO B N 1
ATOM 5621 C CA . PRO B 1 248 ? -22.172 5.574 28.656 1 94.38 248 PRO B CA 1
ATOM 5622 C C . PRO B 1 248 ? -21.766 6.539 29.781 1 94.38 248 PRO B C 1
ATOM 5624 O O . PRO B 1 248 ? -20.609 6.969 29.828 1 94.38 248 PRO B O 1
ATOM 5627 N N . TRP B 1 249 ? -22.625 6.812 30.75 1 93.75 249 TRP B N 1
ATOM 5628 C CA . TRP B 1 249 ? -22.328 7.777 31.797 1 93.75 249 TRP B CA 1
ATOM 5629 C C . TRP B 1 249 ? -21.25 7.254 32.75 1 93.75 249 TRP B C 1
ATOM 5631 O O . TRP B 1 249 ? -20.484 8.031 33.312 1 93.75 249 TRP B O 1
ATOM 5641 N N . LEU B 1 250 ? -21.094 6.008 32.812 1 93.81 250 LEU B N 1
ATOM 5642 C CA . LEU B 1 250 ? -20.125 5.402 33.719 1 93.81 250 LEU B CA 1
ATOM 5643 C C . LEU B 1 250 ? -18.703 5.562 33.188 1 93.81 250 LEU B C 1
ATOM 5645 O O . LEU B 1 250 ? -17.734 5.488 33.938 1 93.81 250 LEU B O 1
ATOM 5649 N N . VAL B 1 251 ? -18.656 5.801 31.938 1 93.56 251 VAL B N 1
ATOM 5650 C CA . VAL B 1 251 ? -17.328 5.844 31.359 1 93.56 251 VAL B CA 1
ATOM 5651 C C . VAL B 1 251 ? -17.062 7.219 30.734 1 93.56 251 VAL B C 1
ATOM 5653 O O . VAL B 1 251 ? -16.141 7.391 29.953 1 93.56 251 VAL B O 1
ATOM 5656 N N . GLY B 1 252 ? -17.969 8.133 30.984 1 94.19 252 GLY B N 1
ATOM 5657 C CA . GLY B 1 252 ? -17.766 9.508 30.547 1 94.19 252 GLY B CA 1
ATOM 5658 C C . GLY B 1 252 ? -18.156 9.742 29.094 1 94.19 252 GLY B C 1
ATOM 5659 O O . GLY B 1 252 ? -17.734 10.727 28.484 1 94.19 252 GLY B O 1
ATOM 5660 N N . PHE B 1 253 ? -18.938 8.844 28.5 1 96.06 253 PHE B N 1
ATOM 5661 C CA . PHE B 1 253 ? -19.391 9 27.125 1 96.06 253 PHE B CA 1
ATOM 5662 C C . PHE B 1 253 ? -20.688 9.812 27.062 1 96.06 253 PHE B C 1
ATOM 5664 O O . PHE B 1 253 ? -21.547 9.664 27.922 1 96.06 253 PHE B O 1
ATOM 5671 N N . THR B 1 254 ? -20.781 10.656 26.125 1 96.06 254 THR B N 1
ATOM 5672 C CA . THR B 1 254 ? -22.047 11.281 25.797 1 96.06 254 THR B CA 1
ATOM 5673 C C . THR B 1 254 ? -22.844 10.414 24.828 1 96.06 254 THR B C 1
ATOM 5675 O O . THR B 1 254 ? -22.328 9.406 24.328 1 96.06 254 THR B O 1
ATOM 5678 N N . ARG B 1 255 ? -24.062 10.828 24.578 1 94.75 255 ARG B N 1
ATOM 5679 C CA . ARG B 1 255 ? -24.875 10.141 23.578 1 94.75 255 ARG B CA 1
ATOM 5680 C C . ARG B 1 255 ? -24.219 10.219 22.203 1 94.75 255 ARG B C 1
ATOM 5682 O O . ARG B 1 255 ? -24.266 9.258 21.422 1 94.75 255 ARG B O 1
ATOM 5689 N N . GLU B 1 256 ? -23.609 11.32 21.969 1 95.75 256 GLU B N 1
ATOM 5690 C CA . GLU B 1 256 ? -22.922 11.516 20.688 1 95.75 256 GLU B CA 1
ATOM 5691 C C . GLU B 1 256 ? -21.703 10.617 20.562 1 95.75 256 GLU B C 1
ATOM 5693 O O . GLU B 1 256 ? -21.406 10.094 19.484 1 95.75 256 GLU B O 1
ATOM 5698 N N . ASP B 1 257 ? -21 10.398 21.656 1 95.88 257 ASP B N 1
ATOM 5699 C CA . ASP B 1 257 ? -19.875 9.477 21.656 1 95.88 257 ASP B CA 1
ATOM 5700 C C . ASP B 1 257 ? -20.312 8.062 21.297 1 95.88 257 ASP B C 1
ATOM 5702 O O . ASP B 1 257 ? -19.672 7.391 20.484 1 95.88 257 ASP B O 1
ATOM 5706 N N . VAL B 1 258 ? -21.406 7.703 21.953 1 95 258 VAL B N 1
ATOM 5707 C CA . VAL B 1 258 ? -21.938 6.359 21.719 1 95 258 VAL B CA 1
ATOM 5708 C C . VAL B 1 258 ? -22.312 6.203 20.25 1 95 258 VAL B C 1
ATOM 5710 O O . VAL B 1 258 ? -22 5.188 19.625 1 95 258 VAL B O 1
ATOM 5713 N N . ARG B 1 259 ? -22.969 7.172 19.734 1 94.38 259 ARG B N 1
ATOM 5714 C CA . ARG B 1 259 ? -23.375 7.141 18.328 1 94.38 259 ARG B CA 1
ATOM 5715 C C . ARG B 1 259 ? -22.156 7.035 17.422 1 94.38 259 ARG B C 1
ATOM 5717 O O . ARG B 1 259 ? -22.141 6.234 16.484 1 94.38 259 ARG B O 1
ATOM 5724 N N . ARG B 1 260 ? -21.094 7.758 17.703 1 93.56 260 ARG B N 1
ATOM 5725 C CA . ARG B 1 260 ? -19.922 7.836 16.828 1 93.56 260 ARG B CA 1
ATOM 5726 C C . ARG B 1 260 ? -19.016 6.621 17 1 93.56 260 ARG B C 1
ATOM 5728 O O . ARG B 1 260 ? -18.375 6.18 16.047 1 93.56 260 ARG B O 1
ATOM 5735 N N . LEU B 1 261 ? -18.984 6.078 18.172 1 93 261 LEU B N 1
ATOM 5736 C CA . LEU B 1 261 ? -18.094 4.965 18.453 1 93 261 LEU B CA 1
ATOM 5737 C C . LEU B 1 261 ? -18.734 3.637 18.062 1 93 261 LEU B C 1
ATOM 5739 O O . LEU B 1 261 ? -18.047 2.723 17.609 1 93 261 LEU B O 1
ATOM 5743 N N . PHE B 1 262 ? -19.953 3.502 18.281 1 89.88 262 PHE B N 1
ATOM 5744 C CA . PHE B 1 262 ? -20.609 2.207 18.125 1 89.88 262 PHE B CA 1
ATOM 5745 C C . PHE B 1 262 ? -21.562 2.215 16.938 1 89.88 262 PHE B C 1
ATOM 5747 O O . PHE B 1 262 ? -21.688 1.209 16.234 1 89.88 262 PHE B O 1
ATOM 5754 N N . GLY B 1 263 ? -22.016 3.35 16.562 1 79.75 263 GLY B N 1
ATOM 5755 C CA . GLY B 1 263 ? -22.969 3.457 15.469 1 79.75 263 GLY B CA 1
ATOM 5756 C C . GLY B 1 263 ? -23.969 2.316 15.422 1 79.75 263 GLY B C 1
ATOM 5757 O O . GLY B 1 263 ? -24.281 1.721 16.453 1 79.75 263 GLY B O 1
ATOM 5758 N N . SER B 1 264 ? -24.531 2.062 14.195 1 77.5 264 SER B N 1
ATOM 5759 C CA . SER B 1 264 ? -25.516 0.993 14.008 1 77.5 264 SER B CA 1
ATOM 5760 C C . SER B 1 264 ? -24.828 -0.349 13.781 1 77.5 264 SER B C 1
ATOM 5762 O O . SER B 1 264 ? -25.406 -1.403 14.047 1 77.5 264 SER B O 1
ATOM 5764 N N . VAL B 1 265 ? -23.547 -0.269 13.438 1 79.62 265 VAL B N 1
ATOM 5765 C CA . VAL B 1 265 ? -22.891 -1.49 12.992 1 79.62 265 VAL B CA 1
ATOM 5766 C C . VAL B 1 265 ? -22 -2.041 14.109 1 79.62 265 VAL B C 1
ATOM 5768 O O . VAL B 1 265 ? -21.469 -3.148 14 1 79.62 265 VAL B O 1
ATOM 5771 N N . GLY B 1 266 ? -21.859 -1.323 15.141 1 83.25 266 GLY B N 1
ATOM 5772 C CA . GLY B 1 266 ? -21.078 -1.789 16.281 1 83.25 266 GLY B CA 1
ATOM 5773 C C . GLY B 1 266 ? -19.672 -1.236 16.312 1 83.25 266 GLY B C 1
ATOM 5774 O O . GLY B 1 266 ? -19.172 -0.737 15.297 1 83.25 266 GLY B O 1
ATOM 5775 N N . PHE B 1 267 ? -19.03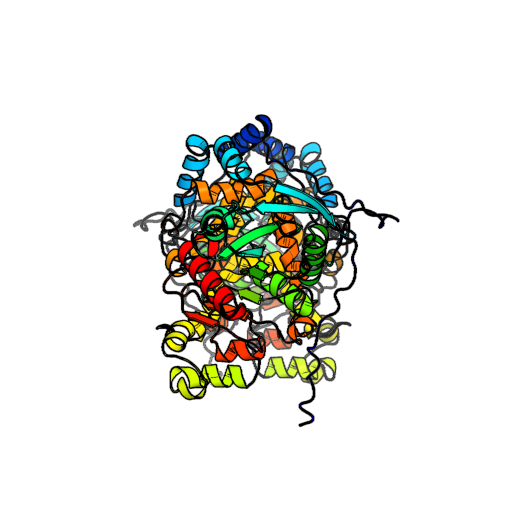1 -1.368 17.422 1 87.88 267 PHE B N 1
ATOM 5776 C CA . PHE B 1 267 ? -17.719 -0.777 17.688 1 87.88 267 PHE B CA 1
ATOM 5777 C C . PHE B 1 267 ? -16.656 -1.401 16.812 1 87.88 267 PHE B C 1
ATOM 5779 O O . PHE B 1 267 ? -15.836 -0.691 16.203 1 87.88 267 PHE B O 1
ATOM 5786 N N . MET B 1 268 ? -16.641 -2.734 16.672 1 86.38 268 MET B N 1
ATOM 5787 C CA . MET B 1 268 ? -15.602 -3.441 15.945 1 86.38 268 MET B CA 1
ATOM 5788 C C . MET B 1 268 ? -15.633 -3.08 14.461 1 86.38 268 MET B C 1
ATOM 5790 O O . MET B 1 268 ? -14.594 -2.82 13.852 1 86.38 268 MET B O 1
ATOM 5794 N N . GLU B 1 269 ? -16.75 -3.059 13.891 1 84.75 269 GLU B N 1
ATOM 5795 C CA . GLU B 1 269 ? -16.906 -2.736 12.477 1 84.75 269 GLU B CA 1
ATOM 5796 C C . GLU B 1 269 ? -16.438 -1.313 12.18 1 84.75 269 GLU B C 1
ATOM 5798 O O . GLU B 1 269 ? -15.656 -1.09 11.25 1 84.75 269 GLU B O 1
ATOM 5803 N N . ARG B 1 270 ? -16.812 -0.47 13.023 1 84 270 ARG B N 1
ATOM 5804 C CA . ARG B 1 270 ? -16.578 0.943 12.758 1 84 270 ARG B CA 1
ATOM 5805 C C . ARG B 1 270 ? -15.125 1.313 13.062 1 84 270 ARG B C 1
ATOM 5807 O O . ARG B 1 270 ? -14.5 2.064 12.32 1 84 270 ARG B O 1
ATOM 5814 N N . ASN B 1 271 ? -14.672 0.763 14.109 1 86.69 271 ASN B N 1
ATOM 5815 C CA . ASN B 1 271 ? -13.406 1.283 14.609 1 86.69 271 ASN B CA 1
ATOM 5816 C C . ASN B 1 271 ? -12.242 0.352 14.266 1 86.69 271 ASN B C 1
ATOM 5818 O O . ASN B 1 271 ? -11.078 0.721 14.43 1 86.69 271 ASN B O 1
ATOM 5822 N N . PHE B 1 272 ? -12.602 -0.768 13.75 1 86.06 272 PHE B N 1
ATOM 5823 C CA . PHE B 1 272 ? -11.516 -1.676 13.422 1 86.06 272 PHE B CA 1
ATOM 5824 C C . PHE B 1 272 ? -11.57 -2.086 11.953 1 86.06 272 PHE B C 1
ATOM 5826 O O . PHE B 1 272 ? -10.633 -1.821 11.195 1 86.06 272 PHE B O 1
ATOM 5833 N N . TYR B 1 273 ? -12.648 -2.641 11.523 1 85.88 273 TYR B N 1
ATOM 5834 C CA . TYR B 1 273 ? -12.727 -3.18 10.164 1 85.88 273 TYR B CA 1
ATOM 5835 C C . TYR B 1 273 ? -12.695 -2.062 9.133 1 85.88 273 TYR B C 1
ATOM 5837 O O . TYR B 1 273 ? -12.008 -2.166 8.117 1 85.88 273 TYR B O 1
ATOM 5845 N N . ASP B 1 274 ? -13.406 -1.006 9.383 1 87.5 274 ASP B N 1
ATOM 5846 C CA . ASP B 1 274 ? -13.383 0.125 8.461 1 87.5 274 ASP B CA 1
ATOM 5847 C C . ASP B 1 274 ? -12 0.756 8.398 1 87.5 274 ASP B C 1
ATOM 5849 O O . ASP B 1 274 ? -11.555 1.186 7.328 1 87.5 274 ASP B O 1
ATOM 5853 N N . ILE B 1 275 ? -11.406 0.758 9.516 1 89.19 275 ILE B N 1
ATOM 5854 C CA . ILE B 1 275 ? -10.078 1.367 9.57 1 89.19 275 ILE B CA 1
ATOM 5855 C C . ILE B 1 275 ? -9.078 0.494 8.812 1 89.19 275 ILE B C 1
ATOM 5857 O O . ILE B 1 275 ? -8.258 1.001 8.047 1 89.19 275 ILE B O 1
ATOM 5861 N N . ILE B 1 276 ? -9.164 -0.77 8.953 1 91.56 276 ILE B N 1
ATOM 5862 C CA . ILE B 1 276 ? -8.258 -1.688 8.273 1 91.56 276 ILE B CA 1
ATOM 5863 C C . ILE B 1 276 ? -8.453 -1.579 6.758 1 91.56 276 ILE B C 1
ATOM 5865 O O . ILE B 1 276 ? -7.492 -1.662 5.992 1 91.56 276 ILE B O 1
ATOM 5869 N N . ARG B 1 277 ? -9.641 -1.35 6.312 1 93.12 277 ARG B N 1
ATOM 5870 C CA . ARG B 1 277 ? -9.953 -1.22 4.891 1 93.12 277 ARG B CA 1
ATOM 5871 C C . ARG B 1 277 ? -9.336 0.049 4.312 1 93.12 277 ARG B C 1
ATOM 5873 O O . ARG B 1 277 ? -9.18 0.169 3.094 1 93.12 277 ARG B O 1
ATOM 5880 N N . GLU B 1 278 ? -8.969 0.954 5.223 1 95.12 278 GLU B N 1
ATOM 5881 C CA . GLU B 1 278 ? -8.539 2.264 4.742 1 95.12 278 GLU B CA 1
ATOM 5882 C C . GLU B 1 278 ? -7.082 2.531 5.098 1 95.12 278 GLU B C 1
ATOM 5884 O O . GLU B 1 278 ? -6.578 3.637 4.887 1 95.12 278 GLU B O 1
ATOM 5889 N N . THR B 1 279 ? -6.324 1.52 5.621 1 96.31 279 THR B N 1
ATOM 5890 C CA . THR B 1 279 ? -4.992 1.822 6.133 1 96.31 279 THR B CA 1
ATOM 5891 C C . THR B 1 279 ? -3.922 1.085 5.336 1 96.31 279 THR B C 1
ATOM 5893 O O . THR B 1 279 ? -2.762 1.03 5.742 1 96.31 279 THR B O 1
ATOM 5896 N N . GLY B 1 280 ? -4.324 0.49 4.18 1 97.5 280 GLY B N 1
ATOM 5897 C CA . GLY B 1 280 ? -3.332 -0.121 3.312 1 97.5 280 GLY B CA 1
ATOM 5898 C C . GLY B 1 280 ? -2.266 0.853 2.846 1 97.5 280 GLY B C 1
ATOM 5899 O O . GLY B 1 280 ? -1.088 0.5 2.768 1 97.5 280 GLY B O 1
ATOM 5900 N N . TYR B 1 281 ? -2.717 2.076 2.484 1 97.94 281 TYR B N 1
ATOM 5901 C CA . TYR B 1 281 ? -1.77 3.109 2.08 1 97.94 281 TYR B CA 1
ATOM 5902 C C . TYR B 1 281 ? -0.763 3.391 3.189 1 97.94 281 TYR B C 1
ATOM 5904 O O . TYR B 1 281 ? 0.435 3.525 2.93 1 97.94 281 TYR B O 1
ATOM 5912 N N . LEU B 1 282 ? -1.271 3.49 4.406 1 97.56 282 LEU B N 1
ATOM 5913 C CA . LEU B 1 282 ? -0.45 3.775 5.578 1 97.56 282 LEU B CA 1
ATOM 5914 C C . LEU B 1 282 ? 0.602 2.689 5.777 1 97.56 282 LEU B C 1
ATOM 5916 O O . LEU B 1 282 ? 1.773 2.992 6.02 1 97.56 282 LEU B O 1
ATOM 5920 N N . HIS B 1 283 ? 0.208 1.452 5.609 1 97.56 283 HIS B N 1
ATOM 5921 C CA . HIS B 1 283 ? 1.091 0.312 5.828 1 97.56 283 HIS B CA 1
ATOM 5922 C C . HIS B 1 283 ? 2.213 0.278 4.797 1 97.56 283 HIS B C 1
ATOM 5924 O O . HIS B 1 283 ? 3.381 0.09 5.148 1 97.56 283 HIS B O 1
ATOM 5930 N N . ILE B 1 284 ? 1.895 0.443 3.559 1 98.44 284 ILE B N 1
ATOM 5931 C CA . ILE B 1 284 ? 2.932 0.324 2.539 1 98.44 284 ILE B CA 1
ATOM 5932 C C . ILE B 1 284 ? 3.832 1.557 2.574 1 98.44 284 ILE B C 1
ATOM 5934 O O . ILE B 1 284 ? 5.043 1.454 2.369 1 98.44 284 ILE B O 1
ATOM 5938 N N . GLN B 1 285 ? 3.27 2.74 2.805 1 98.44 285 GLN B N 1
ATOM 5939 C CA . GLN B 1 285 ? 4.098 3.932 2.955 1 98.44 285 GLN B CA 1
ATOM 5940 C C . GLN B 1 285 ? 5.004 3.822 4.18 1 98.44 285 GLN B C 1
ATOM 5942 O O . GLN B 1 285 ? 6.152 4.27 4.152 1 98.44 285 GLN B O 1
ATOM 5947 N N . GLY B 1 286 ? 4.5 3.164 5.219 1 97.44 286 GLY B N 1
ATOM 5948 C CA . GLY B 1 286 ? 5.254 3.01 6.453 1 97.44 286 GLY B CA 1
ATOM 5949 C C . GLY B 1 286 ? 6.348 1.963 6.359 1 97.44 286 GLY B C 1
ATOM 5950 O O . GLY B 1 286 ? 7.16 1.82 7.273 1 97.44 286 GLY B O 1
ATOM 5951 N N . THR B 1 287 ? 6.422 1.229 5.168 1 97.31 287 THR B N 1
ATOM 5952 C CA . THR B 1 287 ? 7.395 0.143 5.078 1 97.31 287 THR B CA 1
ATOM 5953 C C . THR B 1 287 ? 8.234 0.269 3.809 1 97.31 287 THR B C 1
ATOM 5955 O O . THR B 1 287 ? 9.445 0.073 3.84 1 97.31 287 THR B O 1
ATOM 5958 N N . LYS B 1 288 ? 7.551 0.562 2.703 1 98.19 288 LYS B N 1
ATOM 5959 C CA . LYS B 1 288 ? 8.234 0.635 1.414 1 98.19 288 LYS B CA 1
ATOM 5960 C C . LYS B 1 288 ? 7.801 1.875 0.635 1 98.19 288 LYS B C 1
ATOM 5962 O O . LYS B 1 288 ? 7.305 1.768 -0.489 1 98.19 288 LYS B O 1
ATOM 5967 N N . PRO B 1 289 ? 8.07 3.066 1.123 1 98.5 289 PRO B N 1
ATOM 5968 C CA . PRO B 1 289 ? 7.605 4.293 0.474 1 98.5 289 PRO B CA 1
ATOM 5969 C C . PRO B 1 289 ? 8.203 4.492 -0.916 1 98.5 289 PRO B C 1
ATOM 5971 O O . PRO B 1 289 ? 7.535 5.004 -1.815 1 98.5 289 PRO B O 1
ATOM 5974 N N . ASP B 1 290 ? 9.453 4.066 -1.134 1 98.5 290 ASP B N 1
ATOM 5975 C CA . ASP B 1 290 ? 10.102 4.293 -2.424 1 98.5 290 ASP B CA 1
ATOM 5976 C C . ASP B 1 290 ? 9.445 3.453 -3.52 1 98.5 290 ASP B C 1
ATOM 5978 O O . ASP B 1 290 ? 9.297 3.908 -4.656 1 98.5 290 ASP B O 1
ATOM 5982 N N . SER B 1 291 ? 9.062 2.223 -3.166 1 98.44 291 SER B N 1
ATOM 5983 C CA . SER B 1 291 ? 8.359 1.386 -4.129 1 98.44 291 SER B CA 1
ATOM 5984 C C . SER B 1 291 ? 6.961 1.923 -4.406 1 98.44 291 SER B C 1
ATOM 5986 O O . SER B 1 291 ? 6.531 1.988 -5.559 1 98.44 291 SER B O 1
ATOM 5988 N N . ALA B 1 292 ? 6.285 2.326 -3.33 1 98.31 292 ALA B N 1
ATOM 5989 C CA . ALA B 1 292 ? 4.91 2.805 -3.438 1 98.31 292 ALA B CA 1
ATOM 5990 C C . ALA B 1 292 ? 4.84 4.098 -4.246 1 98.31 292 ALA B C 1
ATOM 5992 O O . ALA B 1 292 ? 3.883 4.32 -4.992 1 98.31 292 ALA B O 1
ATOM 5993 N N . GLY B 1 293 ? 5.84 4.93 -4.086 1 98.69 293 GLY B N 1
ATOM 5994 C CA . GLY B 1 293 ? 5.77 6.277 -4.633 1 98.69 293 GLY B CA 1
ATOM 5995 C C . GLY B 1 293 ? 6.328 6.379 -6.039 1 98.69 293 GLY B C 1
ATOM 5996 O O . GLY B 1 293 ? 6.035 7.332 -6.762 1 98.69 293 GLY B O 1
ATOM 5997 N N . CYS B 1 294 ? 7.141 5.402 -6.516 1 98.56 294 CYS B N 1
ATOM 5998 C CA . CYS B 1 294 ? 7.84 5.488 -7.793 1 98.56 294 CYS B CA 1
ATOM 5999 C C . CYS B 1 294 ? 6.852 5.676 -8.938 1 98.56 294 CYS B C 1
ATOM 6001 O O . CYS B 1 294 ? 6.988 6.605 -9.734 1 98.56 294 CYS B O 1
ATOM 6003 N N . GLY B 1 295 ? 5.805 4.852 -8.984 1 98.5 295 GLY B N 1
ATOM 6004 C CA . GLY B 1 295 ? 4.84 4.906 -10.07 1 98.5 295 GLY B CA 1
ATOM 6005 C C . GLY B 1 295 ? 4.027 6.188 -10.078 1 98.5 295 GLY B C 1
ATOM 6006 O O . GLY B 1 295 ? 3.82 6.789 -11.133 1 98.5 295 GLY B O 1
ATOM 6007 N N . VAL B 1 296 ? 3.621 6.672 -8.906 1 98.62 296 VAL B N 1
ATOM 6008 C CA . VAL B 1 296 ? 2.744 7.836 -8.844 1 98.62 296 VAL B CA 1
ATOM 6009 C C . VAL B 1 296 ? 3.574 9.117 -8.93 1 98.62 296 VAL B C 1
ATOM 6011 O O . VAL B 1 296 ? 3.037 10.195 -9.18 1 98.62 296 VAL B O 1
ATOM 6014 N N . ASN B 1 297 ? 4.871 9.031 -8.742 1 98.62 297 ASN B N 1
ATOM 6015 C CA . ASN B 1 297 ? 5.746 10.164 -9.031 1 98.62 297 ASN B CA 1
ATOM 6016 C C . ASN B 1 297 ? 5.91 10.375 -10.539 1 98.62 297 ASN B C 1
ATOM 6018 O O . ASN B 1 297 ? 6.23 11.477 -10.984 1 98.62 297 ASN B O 1
ATOM 6022 N N . ASP B 1 298 ? 5.703 9.328 -11.258 1 98.19 298 ASP B N 1
ATOM 6023 C CA . ASP B 1 298 ? 5.957 9.32 -12.695 1 98.19 298 ASP B CA 1
ATOM 6024 C C . ASP B 1 298 ? 4.656 9.461 -13.484 1 98.19 298 ASP B C 1
ATOM 6026 O O . ASP B 1 298 ? 4.68 9.82 -14.664 1 98.19 298 ASP B O 1
ATOM 6030 N N . SER B 1 299 ? 3.516 9.156 -12.953 1 98.75 299 SER B N 1
ATOM 6031 C CA . SER B 1 299 ? 2.191 9.203 -13.57 1 98.75 299 SER B CA 1
ATOM 6032 C C . SER B 1 299 ? 1.286 10.203 -12.859 1 98.75 299 SER B C 1
ATOM 6034 O O . SER B 1 299 ? 0.794 9.93 -11.758 1 98.75 299 SER B O 1
ATOM 6036 N N . PRO B 1 300 ? 1.011 11.344 -13.516 1 98.75 300 PRO B N 1
ATOM 6037 C CA . PRO B 1 300 ? 0.138 12.312 -12.852 1 98.75 300 PRO B CA 1
ATOM 6038 C C . PRO B 1 300 ? -1.258 11.758 -12.578 1 98.75 300 PRO B C 1
ATOM 6040 O O . PRO B 1 300 ? -1.826 12.008 -11.508 1 98.75 300 PRO B O 1
ATOM 6043 N N . VAL B 1 301 ? -1.785 10.984 -13.508 1 98.88 301 VAL B N 1
ATOM 6044 C CA . VAL B 1 301 ? -3.121 10.422 -13.32 1 98.88 301 VAL B CA 1
ATOM 6045 C C . VAL B 1 301 ? -3.094 9.375 -12.211 1 98.88 301 VAL B C 1
ATOM 6047 O O . VAL B 1 301 ? -4.031 9.273 -11.414 1 98.88 301 VAL B O 1
ATOM 6050 N N . GLY B 1 302 ? -2.023 8.562 -12.188 1 98.81 302 GLY B N 1
ATOM 6051 C CA . GLY B 1 302 ? -1.842 7.66 -11.062 1 98.81 302 GLY B CA 1
ATOM 6052 C C . GLY B 1 302 ? -1.763 8.383 -9.727 1 98.81 302 GLY B C 1
ATOM 6053 O O . GLY B 1 302 ? -2.316 7.918 -8.727 1 98.81 302 GLY B O 1
ATOM 6054 N N . LEU B 1 303 ? -1.076 9.5 -9.703 1 98.88 303 LEU B N 1
ATOM 6055 C CA . LEU B 1 303 ? -0.977 10.336 -8.508 1 98.88 303 LEU B CA 1
ATOM 6056 C C . LEU B 1 303 ? -2.354 10.82 -8.07 1 98.88 303 LEU B C 1
ATOM 6058 O O . LEU B 1 303 ? -2.693 10.742 -6.887 1 98.88 303 LEU B O 1
ATOM 6062 N N . ALA B 1 304 ? -3.121 11.281 -9.016 1 98.88 304 ALA B N 1
ATOM 6063 C CA . ALA B 1 304 ? -4.465 11.773 -8.727 1 98.88 304 ALA B CA 1
ATOM 6064 C C . ALA B 1 304 ? -5.34 10.656 -8.148 1 98.88 304 ALA B C 1
ATOM 6066 O O . ALA B 1 304 ? -6.031 10.859 -7.145 1 98.88 304 ALA B O 1
ATOM 6067 N N . ALA B 1 305 ? -5.293 9.5 -8.773 1 98.88 305 ALA B N 1
ATOM 6068 C CA . ALA B 1 305 ? -6.102 8.383 -8.297 1 98.88 305 ALA B CA 1
ATOM 6069 C C . ALA B 1 305 ? -5.723 7.996 -6.875 1 98.88 305 ALA B C 1
ATOM 6071 O O . ALA B 1 305 ? -6.594 7.734 -6.043 1 98.88 305 ALA B O 1
ATOM 6072 N N . TYR B 1 306 ? -4.445 7.961 -6.594 1 98.75 306 TYR B N 1
ATOM 6073 C CA . TYR B 1 306 ? -3.916 7.539 -5.301 1 98.75 306 TYR B CA 1
ATOM 6074 C C . TYR B 1 306 ? -4.316 8.516 -4.203 1 98.75 306 TYR B C 1
ATOM 6076 O O . TYR B 1 306 ? -4.758 8.102 -3.127 1 98.75 306 TYR B O 1
ATOM 6084 N N . ILE B 1 307 ? -4.211 9.789 -4.465 1 98.69 307 ILE B N 1
ATOM 6085 C CA . ILE B 1 307 ? -4.441 10.828 -3.469 1 98.69 307 ILE B CA 1
ATOM 6086 C C . ILE B 1 307 ? -5.938 11.094 -3.332 1 98.69 307 ILE B C 1
ATOM 6088 O O . ILE B 1 307 ? -6.469 11.125 -2.219 1 98.69 307 ILE B O 1
ATOM 6092 N N . LEU B 1 308 ? -6.668 11.234 -4.422 1 98.69 308 LEU B N 1
ATOM 6093 C CA . LEU B 1 308 ? -8.055 11.68 -4.383 1 98.69 308 LEU B CA 1
ATOM 6094 C C . LEU B 1 308 ? -8.961 10.594 -3.82 1 98.69 308 LEU B C 1
ATOM 6096 O O . LEU B 1 308 ? -10.062 10.883 -3.338 1 98.69 308 LEU B O 1
ATOM 6100 N N . GLU B 1 309 ? -8.492 9.359 -3.936 1 98.5 309 GLU B N 1
ATOM 6101 C CA . GLU B 1 309 ? -9.258 8.297 -3.291 1 98.5 309 GLU B CA 1
ATOM 6102 C C . GLU B 1 309 ? -9.445 8.578 -1.803 1 98.5 309 GLU B C 1
ATOM 6104 O O . GLU B 1 309 ? -10.508 8.297 -1.242 1 98.5 309 GLU B O 1
ATOM 6109 N N . LYS B 1 310 ? -8.477 9.172 -1.134 1 98.06 310 LYS B N 1
ATOM 6110 C CA . LYS B 1 310 ? -8.562 9.484 0.29 1 98.06 310 LYS B CA 1
ATOM 6111 C C . LYS B 1 310 ? -9.523 10.641 0.544 1 98.06 310 LYS B C 1
ATOM 6113 O O . LYS B 1 310 ? -10.211 10.672 1.563 1 98.06 310 LYS B O 1
ATOM 6118 N N . PHE B 1 311 ? -9.578 11.594 -0.39 1 98.19 311 PHE B N 1
ATOM 6119 C CA . PHE B 1 311 ? -10.5 12.719 -0.256 1 98.19 311 PHE B CA 1
ATOM 6120 C C . PHE B 1 311 ? -11.945 12.242 -0.331 1 98.19 311 PHE B C 1
ATOM 6122 O O . PHE B 1 311 ? -12.859 12.953 0.097 1 98.19 311 PHE B O 1
ATOM 6129 N N . SER B 1 312 ? -12.125 11.055 -0.932 1 97.81 312 SER B N 1
ATOM 6130 C CA . SER B 1 312 ? -13.453 10.469 -0.958 1 97.81 312 SER B CA 1
ATOM 6131 C C . SER B 1 312 ? -13.836 9.898 0.406 1 97.81 312 SER B C 1
ATOM 6133 O O . SER B 1 312 ? -14.531 10.555 1.187 1 97.81 312 SER B O 1
ATOM 6135 N N . THR B 1 313 ? -13.148 8.891 0.849 1 96 313 THR B N 1
ATOM 6136 C CA . THR B 1 313 ? -13.531 8.125 2.031 1 96 313 THR B CA 1
ATOM 6137 C C . THR B 1 313 ? -13.305 8.945 3.301 1 96 313 THR B C 1
ATOM 6139 O O . THR B 1 313 ? -14.062 8.836 4.262 1 96 313 THR B O 1
ATOM 6142 N N . TRP B 1 314 ? -12.312 9.828 3.338 1 97.06 314 TRP B N 1
ATOM 6143 C CA . TRP B 1 314 ? -11.953 10.547 4.555 1 97.06 314 TRP B CA 1
ATOM 6144 C C . TRP B 1 314 ? -12.875 11.75 4.766 1 97.06 314 TRP B C 1
ATOM 6146 O O . TRP B 1 314 ? -12.891 12.344 5.848 1 97.06 314 TRP B O 1
ATOM 6156 N N . THR B 1 315 ? -13.633 12.109 3.752 1 97.69 315 THR B N 1
ATOM 6157 C CA . THR B 1 315 ? -14.656 13.141 3.887 1 97.69 315 THR B CA 1
ATOM 6158 C C . THR B 1 315 ? -15.945 12.562 4.449 1 97.69 315 THR B C 1
ATOM 6160 O O . THR B 1 315 ? -16.594 13.172 5.309 1 97.69 315 THR B O 1
ATOM 6163 N N . ASP B 1 316 ? -16.281 11.438 3.939 1 95.81 316 ASP B N 1
ATOM 6164 C CA . ASP B 1 316 ? -17.453 10.648 4.332 1 95.81 316 ASP B CA 1
ATOM 6165 C C . ASP B 1 316 ? -17.266 9.18 3.961 1 95.81 316 ASP B C 1
ATOM 6167 O O . ASP B 1 316 ? -17.109 8.844 2.783 1 95.81 316 ASP B O 1
ATOM 6171 N N . PHE B 1 317 ? -17.344 8.281 4.91 1 92.44 317 PHE B N 1
ATOM 6172 C CA . PHE B 1 317 ? -17.062 6.867 4.68 1 92.44 317 PHE B CA 1
ATOM 6173 C C . PHE B 1 317 ? -18.062 6.266 3.703 1 92.44 317 PHE B C 1
ATOM 6175 O O . PHE B 1 317 ? -17.75 5.316 2.984 1 92.44 317 PHE B O 1
ATOM 6182 N N . ASN B 1 318 ? -19.234 6.801 3.686 1 93.75 318 ASN B N 1
ATOM 6183 C CA . ASN B 1 318 ? -20.266 6.281 2.791 1 93.75 318 ASN B CA 1
ATOM 6184 C C . ASN B 1 318 ? -19.922 6.57 1.33 1 93.75 318 ASN B C 1
ATOM 6186 O O . ASN B 1 318 ? -20.516 5.977 0.427 1 93.75 318 ASN B O 1
ATOM 6190 N N . ASN B 1 319 ? -18.969 7.457 1.111 1 96.88 319 ASN B N 1
ATOM 6191 C CA . ASN B 1 319 ? -18.578 7.805 -0.252 1 96.88 319 ASN B CA 1
ATOM 6192 C C . ASN B 1 319 ? -17.969 6.613 -0.983 1 96.88 319 ASN B C 1
ATOM 6194 O O . ASN B 1 319 ? -17.953 6.582 -2.215 1 96.88 319 ASN B O 1
ATOM 6198 N N . ARG B 1 320 ? -17.5 5.598 -0.308 1 95.31 320 ARG B N 1
ATOM 6199 C CA . ARG B 1 320 ? -16.891 4.41 -0.895 1 95.31 320 ARG B CA 1
ATOM 6200 C C . ARG B 1 320 ? -17.875 3.674 -1.792 1 95.31 320 ARG B C 1
ATOM 6202 O O . ARG B 1 320 ? -17.484 2.998 -2.742 1 95.31 320 ARG B O 1
ATOM 6209 N N . ASP B 1 321 ? -19.156 3.865 -1.521 1 95.94 321 ASP B N 1
ATOM 6210 C CA . ASP B 1 321 ? -20.188 3.109 -2.23 1 95.94 321 ASP B CA 1
ATOM 6211 C C . ASP B 1 321 ? -20.703 3.889 -3.438 1 95.94 321 ASP B C 1
ATOM 6213 O O . ASP B 1 321 ? -21.516 3.381 -4.203 1 95.94 321 ASP B O 1
ATOM 6217 N N . LEU B 1 322 ? -20.156 5.07 -3.586 1 97.44 322 LEU B N 1
ATOM 6218 C CA . LEU B 1 322 ? -20.625 5.922 -4.672 1 97.44 322 LEU B CA 1
ATOM 6219 C C . LEU B 1 322 ? -19.75 5.781 -5.902 1 97.44 322 LEU B C 1
ATOM 6221 O O . LEU B 1 322 ? -18.516 5.648 -5.781 1 97.44 322 LEU B O 1
ATOM 6225 N N . GLU B 1 323 ? -20.312 5.91 -7.023 1 96.19 323 GLU B N 1
ATOM 6226 C CA . GLU B 1 323 ? -19.609 5.773 -8.289 1 96.19 323 GLU B CA 1
ATOM 6227 C C . GLU B 1 323 ? -18.594 6.902 -8.477 1 96.19 323 GLU B C 1
ATOM 6229 O O . GLU B 1 323 ? -17.516 6.688 -9.023 1 96.19 323 GLU B O 1
ATOM 6234 N N . ASP B 1 324 ? -18.969 8.07 -8.031 1 97.31 324 ASP B N 1
ATOM 6235 C CA . ASP B 1 324 ? -18.078 9.211 -8.219 1 97.31 324 ASP B CA 1
ATOM 6236 C C . ASP B 1 324 ? -17.281 9.5 -6.945 1 97.31 324 ASP B C 1
ATOM 6238 O O . ASP B 1 324 ? -16.641 10.539 -6.828 1 97.31 324 ASP B O 1
ATOM 6242 N N . GLY B 1 325 ? -17.406 8.672 -5.902 1 97.44 325 GLY B N 1
ATOM 6243 C CA . GLY B 1 325 ? -16.703 8.828 -4.645 1 97.44 325 GLY B CA 1
ATOM 6244 C C . GLY B 1 325 ? -17.156 10.039 -3.852 1 97.44 325 GLY B C 1
ATOM 6245 O O . GLY B 1 325 ? -16.5 10.43 -2.879 1 97.44 325 GLY B O 1
ATOM 6246 N N . GLY B 1 326 ? -18.188 10.719 -4.316 1 98 326 GLY B N 1
ATOM 6247 C CA . GLY B 1 326 ? -18.688 11.891 -3.605 1 98 326 GLY B CA 1
ATOM 6248 C C . GLY B 1 326 ? -17.703 13.039 -3.588 1 98 326 GLY B C 1
ATOM 6249 O O . GLY B 1 326 ? -17.766 13.914 -2.715 1 98 326 GLY B O 1
ATOM 6250 N N . LEU B 1 327 ? -16.734 13.109 -4.457 1 97.56 327 LEU B N 1
ATOM 6251 C CA . LEU B 1 327 ? -15.617 14.047 -4.402 1 97.56 327 LEU B CA 1
ATOM 6252 C C . LEU B 1 327 ? -16.094 15.484 -4.578 1 97.56 327 LEU B C 1
ATOM 6254 O O . LEU B 1 327 ? -15.578 16.406 -3.947 1 97.56 327 LEU B O 1
ATOM 6258 N N . GLU B 1 328 ? -17.125 15.656 -5.324 1 97.06 328 GLU B N 1
ATOM 6259 C CA . GLU B 1 328 ? -17.531 17.016 -5.68 1 97.06 328 GLU B CA 1
ATOM 6260 C C . GLU B 1 328 ? -18.609 17.531 -4.738 1 97.06 328 GLU B C 1
ATOM 6262 O O . GLU B 1 328 ? -19.172 18.609 -4.957 1 97.06 328 GLU B O 1
ATOM 6267 N N . ARG B 1 329 ? -18.906 16.797 -3.703 1 95.88 329 ARG B N 1
ATOM 6268 C CA . ARG B 1 329 ? -19.922 17.219 -2.744 1 95.88 329 ARG B CA 1
ATOM 6269 C C . ARG B 1 329 ? -19.406 18.344 -1.857 1 95.88 329 ARG B C 1
ATOM 6271 O O . ARG B 1 329 ? -20.156 19.219 -1.435 1 95.88 329 ARG B O 1
ATOM 6278 N N . LYS B 1 330 ? -18.062 18.297 -1.602 1 95.81 330 LYS B N 1
ATOM 6279 C CA . LYS B 1 330 ? -17.469 19.281 -0.694 1 95.81 330 LYS B CA 1
ATOM 6280 C C . LYS B 1 330 ? -16.391 20.094 -1.394 1 95.81 330 LYS B C 1
ATOM 6282 O O . LYS B 1 330 ? -16.016 21.172 -0.931 1 95.81 330 LYS B O 1
ATOM 6287 N N . PHE B 1 331 ? -15.875 19.547 -2.525 1 97.12 331 PHE B N 1
ATOM 6288 C CA . PHE B 1 331 ? -14.734 20.172 -3.195 1 97.12 331 PHE B CA 1
ATOM 6289 C C . PHE B 1 331 ? -15.031 20.391 -4.672 1 97.12 331 PHE B C 1
ATOM 6291 O O . PHE B 1 331 ? -15.836 19.672 -5.27 1 97.12 331 PHE B O 1
ATOM 6298 N N . THR B 1 332 ? -14.445 21.422 -5.234 1 97.94 332 THR B N 1
ATOM 6299 C CA . THR B 1 332 ? -14.43 21.5 -6.691 1 97.94 332 THR B CA 1
ATOM 6300 C C . THR B 1 332 ? -13.289 20.656 -7.262 1 97.94 332 THR B C 1
ATOM 6302 O O . THR B 1 332 ? -12.289 20.422 -6.586 1 97.94 332 THR B O 1
ATOM 6305 N N . LEU B 1 333 ? -13.414 20.203 -8.477 1 98.56 333 LEU B N 1
ATOM 6306 C CA . LEU B 1 333 ? -12.328 19.469 -9.125 1 98.56 333 LEU B CA 1
ATOM 6307 C C . LEU B 1 333 ? -11.086 20.344 -9.234 1 98.56 333 LEU B C 1
ATOM 6309 O O . LEU B 1 333 ? -9.961 19.844 -9.117 1 98.56 333 LEU B O 1
ATOM 6313 N N . ASP B 1 334 ? -11.234 21.641 -9.414 1 98.69 334 ASP B N 1
ATOM 6314 C CA . ASP B 1 334 ? -10.086 22.547 -9.492 1 98.69 334 ASP B CA 1
ATOM 6315 C C . ASP B 1 334 ? -9.32 22.562 -8.172 1 98.69 334 ASP B C 1
ATOM 6317 O O . ASP B 1 334 ? -8.086 22.562 -8.164 1 98.69 334 ASP B O 1
ATOM 6321 N N . ASP B 1 335 ? -10.078 22.609 -7.074 1 98.31 335 ASP B N 1
ATOM 6322 C CA . ASP B 1 335 ? -9.43 22.578 -5.766 1 98.31 335 ASP B CA 1
ATOM 6323 C C . ASP B 1 335 ? -8.641 21.281 -5.574 1 98.31 335 ASP B C 1
ATOM 6325 O O . ASP B 1 335 ? -7.492 21.312 -5.133 1 98.31 335 ASP B O 1
ATOM 6329 N N . LEU B 1 336 ? -9.297 20.188 -5.902 1 98.69 336 LEU B N 1
ATOM 6330 C CA . LEU B 1 336 ? -8.656 18.891 -5.73 1 98.69 336 LEU B CA 1
ATOM 6331 C C . LEU B 1 336 ? -7.426 18.766 -6.625 1 98.69 336 LEU B C 1
ATOM 6333 O O . LEU B 1 336 ? -6.363 18.328 -6.176 1 98.69 336 LEU B O 1
ATOM 6337 N N . LEU B 1 337 ? -7.543 19.188 -7.848 1 98.88 337 LEU B N 1
ATOM 6338 C CA . LEU B 1 337 ? -6.449 19.078 -8.805 1 98.88 337 LEU B CA 1
ATOM 6339 C C . LEU B 1 337 ? -5.324 20.062 -8.453 1 98.88 337 LEU B C 1
ATOM 6341 O O . LEU B 1 337 ? -4.156 19.781 -8.742 1 98.88 337 LEU B O 1
ATOM 6345 N N . THR B 1 338 ? -5.633 21.203 -7.805 1 98.88 338 THR B N 1
ATOM 6346 C CA . THR B 1 338 ? -4.586 22.094 -7.328 1 98.88 338 THR B CA 1
ATOM 6347 C C . THR B 1 338 ? -3.686 21.391 -6.32 1 98.88 338 THR B C 1
ATOM 6349 O O . THR B 1 338 ? -2.459 21.5 -6.391 1 98.88 338 THR B O 1
ATOM 6352 N N . ASN B 1 339 ? -4.324 20.703 -5.438 1 98.88 339 ASN B N 1
ATOM 6353 C CA . ASN B 1 339 ? -3.547 19.922 -4.488 1 98.88 339 ASN B CA 1
ATOM 6354 C C . ASN B 1 339 ? -2.684 18.875 -5.199 1 98.88 339 ASN B C 1
ATOM 6356 O O . ASN B 1 339 ? -1.512 18.703 -4.863 1 98.88 339 ASN B O 1
ATOM 6360 N N . ILE B 1 340 ? -3.236 18.188 -6.215 1 98.88 340 ILE B N 1
ATOM 6361 C CA . ILE B 1 340 ? -2.494 17.188 -6.984 1 98.88 340 ILE B CA 1
ATOM 6362 C C . ILE B 1 340 ? -1.315 17.859 -7.688 1 98.88 340 ILE B C 1
ATOM 6364 O O . ILE B 1 340 ? -0.203 17.328 -7.691 1 98.88 340 ILE B O 1
ATOM 6368 N N . MET B 1 341 ? -1.56 19.031 -8.234 1 98.88 341 MET B N 1
ATOM 6369 C CA . MET B 1 341 ? -0.527 19.734 -8.984 1 98.88 341 MET B CA 1
ATOM 6370 C C . MET B 1 341 ? 0.63 20.125 -8.07 1 98.88 341 MET B C 1
ATOM 6372 O O . MET B 1 341 ? 1.785 20.156 -8.5 1 98.88 341 MET B O 1
ATOM 6376 N N . ILE B 1 342 ? 0.344 20.453 -6.832 1 98.88 342 ILE B N 1
ATOM 6377 C CA . ILE B 1 342 ? 1.414 20.781 -5.895 1 98.88 342 ILE B CA 1
ATOM 6378 C C . ILE B 1 342 ? 2.328 19.562 -5.723 1 98.88 342 ILE B C 1
ATOM 6380 O O . ILE B 1 342 ? 3.553 19.688 -5.82 1 98.88 342 ILE B O 1
ATOM 6384 N N . TYR B 1 343 ? 1.775 18.406 -5.535 1 98.81 343 TYR B N 1
ATOM 6385 C CA . TYR B 1 343 ? 2.586 17.188 -5.43 1 98.81 343 TYR B CA 1
ATOM 6386 C C . TYR B 1 343 ? 3.316 16.906 -6.738 1 98.81 343 TYR B C 1
ATOM 6388 O O . TYR B 1 343 ? 4.484 16.516 -6.73 1 98.81 343 TYR B O 1
ATOM 6396 N N . TRP B 1 344 ? 2.629 17.109 -7.875 1 98.75 344 TRP B N 1
ATOM 6397 C CA . TRP B 1 344 ? 3.18 16.766 -9.18 1 98.75 344 TRP B CA 1
ATOM 6398 C C . TRP B 1 344 ? 4.359 17.672 -9.523 1 98.75 344 TRP B C 1
ATOM 6400 O O . TRP B 1 344 ? 5.438 17.188 -9.883 1 98.75 344 TRP B O 1
ATOM 6410 N N . THR B 1 345 ? 4.211 18.953 -9.359 1 98.56 345 THR B N 1
ATOM 6411 C CA . THR B 1 345 ? 5.211 19.906 -9.828 1 98.56 345 THR B CA 1
ATOM 6412 C C . THR B 1 345 ? 6.414 19.938 -8.891 1 98.56 345 THR B C 1
ATOM 6414 O O . THR B 1 345 ? 7.527 20.266 -9.305 1 98.56 345 THR B O 1
ATOM 6417 N N . THR B 1 346 ? 6.234 19.562 -7.617 1 98.44 346 THR B N 1
ATOM 6418 C CA . THR B 1 346 ? 7.348 19.547 -6.68 1 98.44 346 THR B CA 1
ATOM 6419 C C . THR B 1 346 ? 7.969 18.156 -6.594 1 98.44 346 THR B C 1
ATOM 6421 O O . THR B 1 346 ? 9.039 17.984 -6.004 1 98.44 346 THR B O 1
ATOM 6424 N N . GLY B 1 347 ? 7.289 17.109 -7.152 1 98.25 347 GLY B N 1
ATOM 6425 C CA . GLY B 1 347 ? 7.785 15.742 -7.055 1 98.25 347 GLY B CA 1
ATOM 6426 C C . GLY B 1 347 ? 7.914 15.25 -5.625 1 98.25 347 GLY B C 1
ATOM 6427 O O . GLY B 1 347 ? 8.883 14.57 -5.277 1 98.25 347 GLY B O 1
ATOM 6428 N N . SER B 1 348 ? 6.934 15.609 -4.766 1 98.69 348 SER B N 1
ATOM 6429 C CA . SER B 1 348 ? 7.129 15.398 -3.336 1 98.69 348 SER B CA 1
ATOM 6430 C C . SER B 1 348 ? 6.332 14.203 -2.838 1 98.69 348 SER B C 1
ATOM 6432 O O . SER B 1 348 ? 6.207 13.992 -1.629 1 98.69 348 SER B O 1
ATOM 6434 N N . ILE B 1 349 ? 5.773 13.32 -3.754 1 98.88 349 ILE B N 1
ATOM 6435 C CA . ILE B 1 349 ? 4.922 12.227 -3.299 1 98.88 349 ILE B CA 1
ATOM 6436 C C . ILE B 1 349 ? 5.766 11.203 -2.539 1 98.88 349 ILE B C 1
ATOM 6438 O O . ILE B 1 349 ? 5.375 10.75 -1.461 1 98.88 349 ILE B O 1
ATOM 6442 N N . VAL B 1 350 ? 6.965 10.867 -2.992 1 98.81 350 VAL B N 1
ATOM 6443 C CA . VAL B 1 350 ? 7.789 9.836 -2.359 1 98.81 350 VAL B CA 1
ATOM 6444 C C . VAL B 1 350 ? 8.289 10.344 -1.006 1 98.81 350 VAL B C 1
ATOM 6446 O O . VAL B 1 350 ? 8.18 9.641 0.002 1 98.81 350 VAL B O 1
ATOM 6449 N N . SER B 1 351 ? 8.812 11.578 -0.959 1 98.75 351 SER B N 1
ATOM 6450 C CA . SER B 1 351 ? 9.305 12.125 0.3 1 98.75 351 SER B CA 1
ATOM 6451 C C . SER B 1 351 ? 8.18 12.273 1.317 1 98.75 351 SER B C 1
ATOM 6453 O O . SER B 1 351 ? 8.391 12.086 2.518 1 98.75 351 SER B O 1
ATOM 6455 N N . SER B 1 352 ? 6.984 12.625 0.875 1 98.81 352 SER B N 1
ATOM 6456 C CA . SER B 1 352 ? 5.844 12.688 1.784 1 98.81 352 SER B CA 1
ATOM 6457 C C . SER B 1 352 ? 5.512 11.32 2.357 1 98.81 352 SER B C 1
ATOM 6459 O O . SER B 1 352 ? 5.129 11.203 3.523 1 98.81 352 SER B O 1
ATOM 6461 N N . MET B 1 353 ? 5.691 10.258 1.563 1 98.75 353 MET B N 1
ATOM 6462 C CA . MET B 1 353 ? 5.441 8.891 2.012 1 98.75 353 MET B CA 1
ATOM 6463 C C . MET B 1 353 ? 6.504 8.445 3.01 1 98.75 353 MET B C 1
ATOM 6465 O O . MET B 1 353 ? 6.203 7.711 3.955 1 98.75 353 MET B O 1
ATOM 6469 N N . ARG B 1 354 ? 7.727 8.883 2.852 1 98.56 354 ARG B N 1
ATOM 6470 C CA . ARG B 1 354 ? 8.812 8.508 3.758 1 98.56 354 ARG B CA 1
ATOM 6471 C C . ARG B 1 354 ? 8.523 8.992 5.176 1 98.56 354 ARG B C 1
ATOM 6473 O O . ARG B 1 354 ? 9.023 8.406 6.145 1 98.56 354 ARG B O 1
ATOM 6480 N N . PHE B 1 355 ? 7.738 10.07 5.277 1 98.31 355 PHE B N 1
ATOM 6481 C CA . PHE B 1 355 ? 7.375 10.602 6.586 1 98.31 355 PHE B CA 1
ATOM 6482 C C . PHE B 1 355 ? 6.633 9.547 7.406 1 98.31 355 PHE B C 1
ATOM 6484 O O . PHE B 1 355 ? 6.793 9.477 8.625 1 98.31 355 PHE B O 1
ATOM 6491 N N . TYR B 1 356 ? 5.832 8.672 6.773 1 97.62 356 TYR B N 1
ATOM 6492 C CA . TYR B 1 356 ? 5.168 7.562 7.453 1 97.62 356 TYR B CA 1
ATOM 6493 C C . TYR B 1 356 ? 6.18 6.562 7.996 1 97.62 356 TYR B C 1
ATOM 6495 O O . TYR B 1 356 ? 6.09 6.145 9.148 1 97.62 356 TYR B O 1
ATOM 6503 N N . LYS B 1 357 ? 7.078 6.195 7.172 1 97.19 357 LYS B N 1
ATOM 6504 C CA . LYS B 1 357 ? 8.078 5.215 7.598 1 97.19 357 LYS B CA 1
ATOM 6505 C C . LYS B 1 357 ? 8.883 5.734 8.781 1 97.19 357 LYS B C 1
ATOM 6507 O O . LYS B 1 357 ? 9.125 5.004 9.742 1 97.19 357 LYS B O 1
ATOM 6512 N N . GLU B 1 358 ? 9.297 7.008 8.727 1 96.69 358 GLU B N 1
ATOM 6513 C CA . GLU B 1 358 ? 10.102 7.605 9.789 1 96.69 358 GLU B CA 1
ATOM 6514 C C . GLU B 1 358 ? 9.336 7.656 11.102 1 96.69 358 GLU B C 1
ATOM 6516 O O . GLU B 1 358 ? 9.93 7.621 12.18 1 96.69 358 GLU B O 1
ATOM 6521 N N . ASN B 1 359 ? 8.039 7.699 11.031 1 95.25 359 ASN B N 1
ATOM 6522 C CA . ASN B 1 359 ? 7.234 7.816 12.234 1 95.25 359 ASN B CA 1
ATOM 6523 C C . ASN B 1 359 ? 6.75 6.453 12.719 1 95.25 359 ASN B C 1
ATOM 6525 O O . ASN B 1 359 ? 6.355 6.305 13.883 1 95.25 359 ASN B O 1
ATOM 6529 N N . LEU B 1 360 ? 6.801 5.434 11.844 1 90.44 360 LEU B N 1
ATOM 6530 C CA . LEU B 1 360 ? 6.195 4.156 12.211 1 90.44 360 LEU B CA 1
ATOM 6531 C C . LEU B 1 360 ? 7.27 3.098 12.445 1 90.44 360 LEU B C 1
ATOM 6533 O O . LEU B 1 360 ? 6.969 2.002 12.922 1 90.44 360 LEU B O 1
ATOM 6537 N N . LYS B 1 361 ? 8.477 3.311 12.062 1 81.19 361 LYS B N 1
ATOM 6538 C CA . LYS B 1 361 ? 9.516 2.283 12.125 1 81.19 361 LYS B CA 1
ATOM 6539 C C . LYS B 1 361 ? 9.867 1.944 13.57 1 81.19 361 LYS B C 1
ATOM 6541 O O . LYS B 1 361 ? 10.391 0.864 13.852 1 81.19 361 LYS B O 1
ATOM 6546 N N . THR B 1 362 ? 9.641 2.857 14.469 1 73.94 362 THR B N 1
ATOM 6547 C CA . THR B 1 362 ? 9.898 2.58 15.875 1 73.94 362 THR B CA 1
ATOM 6548 C C . THR B 1 362 ? 8.594 2.314 16.625 1 73.94 362 THR B C 1
ATOM 6550 O O . THR B 1 362 ? 7.523 2.746 16.188 1 73.94 362 THR B O 1
ATOM 6553 N N . ASN B 1 363 ? 8.68 1.462 17.594 1 69.56 363 ASN B N 1
ATOM 6554 C CA . ASN B 1 363 ? 7.504 1.223 18.422 1 69.56 363 ASN B CA 1
ATOM 6555 C C . ASN B 1 363 ? 6.973 2.518 19.031 1 69.56 363 ASN B C 1
ATOM 6557 O O . ASN B 1 363 ? 7.645 3.145 19.859 1 69.56 363 ASN B O 1
ATOM 6561 N N . ILE B 1 364 ? 5.871 2.926 18.578 1 67.12 364 ILE B N 1
ATOM 6562 C CA . ILE B 1 364 ? 5.25 4.188 18.969 1 67.12 364 ILE B CA 1
ATOM 6563 C C . ILE B 1 364 ? 5.039 4.223 20.469 1 67.12 364 ILE B C 1
ATOM 6565 O O . ILE B 1 364 ? 5.129 5.281 21.094 1 67.12 364 ILE B O 1
ATOM 6569 N N . ASP B 1 365 ? 4.816 3.061 21 1 67.25 365 ASP B N 1
ATOM 6570 C CA . ASP B 1 365 ? 4.551 2.99 22.438 1 67.25 365 ASP B CA 1
ATOM 6571 C C . ASP B 1 365 ? 5.789 3.369 23.25 1 67.25 365 ASP B C 1
ATOM 6573 O O . ASP B 1 365 ? 5.684 3.734 24.422 1 67.25 365 ASP B O 1
ATOM 6577 N N . ASN B 1 366 ? 6.809 3.357 22.547 1 78.44 366 ASN B N 1
ATOM 6578 C CA . ASN B 1 366 ? 8.039 3.643 23.281 1 78.44 366 ASN B CA 1
ATOM 6579 C C . ASN B 1 366 ? 8.531 5.062 23 1 78.44 366 ASN B C 1
ATOM 6581 O O . ASN B 1 366 ? 9.516 5.504 23.609 1 78.44 366 ASN B O 1
ATOM 6585 N N . ARG B 1 367 ? 7.742 5.727 22.266 1 85.69 367 ARG B N 1
ATOM 6586 C CA . ARG B 1 367 ? 8.188 7.074 21.922 1 85.69 367 ARG B CA 1
ATOM 6587 C C . ARG B 1 367 ? 7.91 8.039 23.078 1 85.69 367 ARG B C 1
ATOM 6589 O O . ARG B 1 367 ? 6.883 7.941 23.75 1 85.69 367 ARG B O 1
ATOM 6596 N N . LEU B 1 368 ? 8.758 8.945 23.328 1 85.62 368 LEU B N 1
ATOM 6597 C CA . LEU B 1 368 ? 8.734 9.875 24.453 1 85.62 368 LEU B CA 1
ATOM 6598 C C . LEU B 1 368 ? 7.469 10.719 24.438 1 85.62 368 LEU B C 1
ATOM 6600 O O . LEU B 1 368 ? 6.898 11.008 25.5 1 85.62 368 LEU B O 1
ATOM 6604 N N . ASP B 1 369 ? 7.031 11.078 23.25 1 88.19 369 ASP B N 1
ATOM 6605 C CA . ASP B 1 369 ? 5.871 11.961 23.172 1 88.19 369 ASP B CA 1
ATOM 6606 C C . ASP B 1 369 ? 4.59 11.219 23.531 1 88.19 369 ASP B C 1
ATOM 6608 O O . ASP B 1 369 ? 3.611 11.836 23.969 1 88.19 369 ASP B O 1
ATOM 6612 N N . ASN B 1 370 ? 4.633 9.969 23.406 1 86.88 370 ASN B N 1
ATOM 6613 C CA . ASN B 1 370 ? 3.453 9.18 23.734 1 86.88 370 ASN B CA 1
ATOM 6614 C C . ASN B 1 370 ? 3.275 9.047 25.25 1 86.88 370 ASN B C 1
ATOM 6616 O O . ASN B 1 370 ? 2.168 8.797 25.734 1 86.88 370 ASN B O 1
ATOM 6620 N N . HIS B 1 371 ? 4.309 9.32 25.984 1 86.88 371 HIS B N 1
ATOM 6621 C CA . HIS B 1 371 ? 4.258 9.148 27.422 1 86.88 371 HIS B CA 1
ATOM 6622 C C . HIS B 1 371 ? 4.258 10.492 28.141 1 86.88 371 HIS B C 1
ATOM 6624 O O . HIS B 1 371 ? 4.238 10.539 29.375 1 86.88 371 HIS B O 1
ATOM 6630 N N . THR B 1 372 ? 4.344 11.461 27.438 1 91.88 372 THR B N 1
ATOM 6631 C CA . THR B 1 372 ? 4.363 12.789 28.031 1 91.88 372 THR B CA 1
ATOM 6632 C C . THR B 1 372 ? 3.043 13.516 27.781 1 91.88 372 THR B C 1
ATOM 6634 O O . THR B 1 372 ? 2.592 13.617 26.641 1 91.88 372 THR B O 1
ATOM 6637 N N . GLY B 1 373 ? 2.455 13.961 28.812 1 92.81 373 GLY B N 1
ATOM 6638 C CA . GLY B 1 373 ? 1.191 14.672 28.703 1 92.81 373 GLY B CA 1
ATOM 6639 C C . GLY B 1 373 ? 1.328 16.047 28.078 1 92.81 373 GLY B C 1
ATOM 6640 O O . GLY B 1 373 ? 2.439 16.562 27.938 1 92.81 373 GLY B O 1
ATOM 6641 N N . VAL B 1 374 ? 0.214 16.562 27.578 1 95.81 374 VAL B N 1
ATOM 6642 C CA . VAL B 1 374 ? 0.123 17.922 27.047 1 95.81 374 VAL B CA 1
ATOM 6643 C C . VAL B 1 374 ? -0.547 18.828 28.078 1 95.81 374 VAL B C 1
ATOM 6645 O O . VAL B 1 374 ? -1.686 18.594 28.484 1 95.81 374 VAL B O 1
ATOM 6648 N N . TYR B 1 375 ? 0.079 19.906 28.422 1 95.69 375 TYR B N 1
ATOM 6649 C CA . TYR B 1 375 ? -0.387 20.672 29.578 1 95.69 375 TYR B CA 1
ATOM 6650 C C . TYR B 1 375 ? -0.838 22.062 29.172 1 95.69 375 TYR B C 1
ATOM 6652 O O . TYR B 1 375 ? -1.409 22.797 29.984 1 95.69 375 TYR B O 1
ATOM 6660 N N . VAL B 1 376 ? -0.587 22.469 27.938 1 97.19 376 VAL B N 1
ATOM 6661 C CA . VAL B 1 376 ? -1.055 23.781 27.484 1 97.19 376 VAL B CA 1
ATOM 6662 C C . VAL B 1 376 ? -2.568 23.734 27.281 1 97.19 376 VAL B C 1
ATOM 6664 O O . VAL B 1 376 ? -3.145 22.672 27.047 1 97.19 376 VAL B O 1
ATOM 6667 N N . PRO B 1 377 ? -3.242 24.969 27.422 1 97.94 377 PRO B N 1
ATOM 6668 C CA . PRO B 1 377 ? -4.66 24.969 27.062 1 97.94 377 PRO B CA 1
ATOM 6669 C C . PRO B 1 377 ? -4.918 24.359 25.688 1 97.94 377 PRO B C 1
ATOM 6671 O O . PRO B 1 377 ? -4.242 24.703 24.719 1 97.94 377 PRO B O 1
ATOM 6674 N N . THR B 1 378 ? -5.867 23.375 25.625 1 98.25 378 THR B N 1
ATOM 6675 C CA . THR B 1 378 ? -6.078 22.625 24.391 1 98.25 378 THR B CA 1
ATOM 6676 C C . THR B 1 378 ? -7.559 22.625 24.016 1 98.25 378 THR B C 1
ATOM 6678 O O . THR B 1 378 ? -8.422 22.422 24.859 1 98.25 378 THR B O 1
ATOM 6681 N N . GLY B 1 379 ? -7.824 23.031 22.828 1 98.31 379 GLY B N 1
ATOM 6682 C CA . GLY B 1 379 ? -9.148 22.906 22.234 1 98.31 379 GLY B CA 1
ATOM 6683 C C . GLY B 1 379 ? -9.242 21.781 21.234 1 98.31 379 GLY B C 1
ATOM 6684 O O . GLY B 1 379 ? -8.328 21.594 20.422 1 98.31 379 GLY B O 1
ATOM 6685 N N . LEU B 1 380 ? -10.328 21.016 21.312 1 97.62 380 LEU B N 1
ATOM 6686 C CA . LEU B 1 380 ? -10.508 19.859 20.438 1 97.62 380 LEU B CA 1
ATOM 6687 C C . LEU B 1 380 ? -11.805 19.969 19.656 1 97.62 380 LEU B C 1
ATOM 6689 O O . LEU B 1 380 ? -12.891 20.062 20.25 1 97.62 380 LEU B O 1
ATOM 6693 N N . ALA B 1 381 ? -11.672 20 18.344 1 98.25 381 ALA B N 1
ATOM 6694 C CA . ALA B 1 381 ? -12.828 19.969 17.453 1 98.25 381 ALA B CA 1
ATOM 6695 C C . ALA B 1 381 ? -13.055 18.562 16.891 1 98.25 381 ALA B C 1
ATOM 6697 O O . ALA B 1 381 ? -12.289 18.094 16.047 1 98.25 381 ALA B O 1
ATOM 6698 N N . ALA B 1 382 ? -14.141 17.938 17.297 1 97.62 382 ALA B N 1
ATOM 6699 C CA . ALA B 1 382 ? -14.422 16.547 16.906 1 97.62 382 ALA B CA 1
ATOM 6700 C C . ALA B 1 382 ? -15.422 16.5 15.758 1 97.62 382 ALA B C 1
ATOM 6702 O O . ALA B 1 382 ? -16.641 16.578 15.977 1 97.62 382 ALA B O 1
ATOM 6703 N N . PHE B 1 383 ? -14.945 16.312 14.625 1 97.44 383 PHE B N 1
ATOM 6704 C CA . PHE B 1 383 ? -15.805 16.234 13.453 1 97.44 383 PHE B CA 1
ATOM 6705 C C . PHE B 1 383 ? -16.438 14.852 13.336 1 97.44 383 PHE B C 1
ATOM 6707 O O . PHE B 1 383 ? -15.781 13.844 13.609 1 97.44 383 PHE B O 1
ATOM 6714 N N . PRO B 1 384 ? -17.656 14.766 12.875 1 95.5 384 PRO B N 1
ATOM 6715 C CA . PRO B 1 384 ? -18.391 13.5 12.938 1 95.5 384 PRO B CA 1
ATOM 6716 C C . PRO B 1 384 ? -17.859 12.461 11.953 1 95.5 384 PRO B C 1
ATOM 6718 O O . PRO B 1 384 ? -17.969 11.258 12.203 1 95.5 384 PRO B O 1
ATOM 6721 N N . ASP B 1 385 ? -17.297 12.898 10.805 1 94.94 385 ASP B N 1
ATOM 6722 C CA . ASP B 1 385 ? -16.859 11.953 9.781 1 94.94 385 ASP B CA 1
ATOM 6723 C C . ASP B 1 385 ? -15.336 11.812 9.781 1 94.94 385 ASP B C 1
ATOM 6725 O O . ASP B 1 385 ? -14.75 11.406 8.781 1 94.94 385 ASP B O 1
ATOM 6729 N N . GLU B 1 386 ? -14.75 12.281 10.945 1 94.88 386 GLU B N 1
ATOM 6730 C CA . GLU B 1 386 ? -13.328 12 11.125 1 94.88 386 GLU B CA 1
ATOM 6731 C C . GLU B 1 386 ? -13.062 10.5 11.102 1 94.88 386 GLU B C 1
ATOM 6733 O O . GLU B 1 386 ? -13.953 9.695 11.375 1 94.88 386 GLU B O 1
ATOM 6738 N N . VAL B 1 387 ? -11.898 10.109 10.766 1 91.31 387 VAL B N 1
ATOM 6739 C CA . VAL B 1 387 ? -11.531 8.703 10.586 1 91.31 387 VAL B CA 1
ATOM 6740 C C . VAL B 1 387 ? -11.688 7.961 11.914 1 91.31 387 VAL B C 1
ATOM 6742 O O . VAL B 1 387 ? -12.133 6.809 11.93 1 91.31 387 VAL B O 1
ATOM 6745 N N . ARG B 1 388 ? -11.328 8.633 12.977 1 90.19 388 ARG B N 1
ATOM 6746 C CA . ARG B 1 388 ? -11.469 8.07 14.312 1 90.19 388 ARG B CA 1
ATOM 6747 C C . ARG B 1 388 ? -12.047 9.086 15.289 1 90.19 388 ARG B C 1
ATOM 6749 O O . ARG B 1 388 ? -11.633 10.25 15.297 1 90.19 388 ARG B O 1
ATOM 6756 N N . HIS B 1 389 ? -12.977 8.547 16.047 1 93.5 389 HIS B N 1
ATOM 6757 C CA . HIS B 1 389 ? -13.547 9.406 17.078 1 93.5 389 HIS B CA 1
ATOM 6758 C C . HIS B 1 389 ? -12.875 9.148 18.438 1 93.5 389 HIS B C 1
ATOM 6760 O O . HIS B 1 389 ? -12.656 7.996 18.812 1 93.5 389 HIS B O 1
ATOM 6766 N N . VAL B 1 390 ? -12.555 10.164 19.125 1 94.44 390 VAL B N 1
ATOM 6767 C CA . VAL B 1 390 ? -11.969 10.102 20.453 1 94.44 390 VAL B CA 1
ATOM 6768 C C . VAL B 1 390 ? -12.82 10.906 21.438 1 94.44 390 VAL B C 1
ATOM 6770 O O . VAL B 1 390 ? -12.789 12.141 21.422 1 94.44 390 VAL B O 1
ATOM 6773 N N . PRO B 1 391 ? -13.492 10.18 22.297 1 94.94 391 PRO B N 1
ATOM 6774 C CA . PRO B 1 391 ? -14.258 10.898 23.312 1 94.94 391 PRO B CA 1
ATOM 6775 C C . PRO B 1 391 ? -13.383 11.773 24.203 1 94.94 391 PRO B C 1
ATOM 6777 O O . PRO B 1 391 ? -12.195 11.477 24.391 1 94.94 391 PRO B O 1
ATOM 6780 N N . GLN B 1 392 ? -14.023 12.766 24.797 1 94.88 392 GLN B N 1
ATOM 6781 C CA . GLN B 1 392 ? -13.297 13.656 25.688 1 94.88 392 GLN B CA 1
ATOM 6782 C C . GLN B 1 392 ? -12.68 12.891 26.844 1 94.88 392 GLN B C 1
ATOM 6784 O O . GLN B 1 392 ? -11.578 13.219 27.297 1 94.88 392 GLN B O 1
ATOM 6789 N N . SER B 1 393 ? -13.383 11.883 27.359 1 93.19 393 SER B N 1
ATOM 6790 C CA . SER B 1 393 ? -12.906 11.102 28.484 1 93.19 393 SER B CA 1
ATOM 6791 C C . SER B 1 393 ? -11.602 10.383 28.156 1 93.19 393 SER B C 1
ATOM 6793 O O . SER B 1 393 ? -10.742 10.203 29.016 1 93.19 393 SER B O 1
ATOM 6795 N N . TRP B 1 394 ? -11.484 9.953 26.875 1 93.88 394 TRP B N 1
ATOM 6796 C CA . TRP B 1 394 ? -10.242 9.328 26.422 1 93.88 394 TRP B CA 1
ATOM 6797 C C . TRP B 1 394 ? -9.156 10.375 26.219 1 93.88 394 TRP B C 1
ATOM 6799 O O . TRP B 1 394 ? -7.992 10.148 26.562 1 93.88 394 TRP B O 1
ATOM 6809 N N . ALA B 1 395 ? -9.516 11.547 25.703 1 94.31 395 ALA B N 1
ATOM 6810 C CA . ALA B 1 395 ? -8.57 12.617 25.375 1 94.31 395 ALA B CA 1
ATOM 6811 C C . ALA B 1 395 ? -7.879 13.141 26.625 1 94.31 395 ALA B C 1
ATOM 6813 O O . ALA B 1 395 ? -6.715 13.547 26.578 1 94.31 395 ALA B O 1
ATOM 6814 N N . ARG B 1 396 ? -8.508 13.078 27.719 1 92.81 396 ARG B N 1
ATOM 6815 C CA . ARG B 1 396 ? -8.008 13.617 28.984 1 92.81 396 ARG B CA 1
ATOM 6816 C C . ARG B 1 396 ? -6.762 12.867 29.453 1 92.81 396 ARG B C 1
ATOM 6818 O O . ARG B 1 396 ? -5.98 13.391 30.25 1 92.81 396 ARG B O 1
ATOM 6825 N N . ASN B 1 397 ? -6.656 11.68 28.938 1 89.44 397 ASN B N 1
ATOM 6826 C CA . ASN B 1 397 ? -5.48 10.898 29.312 1 89.44 397 ASN B CA 1
ATOM 6827 C C . ASN B 1 397 ? -4.195 11.547 28.797 1 89.44 397 ASN B C 1
ATOM 6829 O O . ASN B 1 397 ? -3.143 11.43 29.422 1 89.44 397 ASN B O 1
ATOM 6833 N N . ARG B 1 398 ? -4.281 12.203 27.734 1 91.69 398 ARG B N 1
ATOM 6834 C CA . ARG B 1 398 ? -3.109 12.805 27.109 1 91.69 398 ARG B CA 1
ATOM 6835 C C . ARG B 1 398 ? -3.117 14.32 27.266 1 91.69 398 ARG B C 1
ATOM 6837 O O . ARG B 1 398 ? -2.08 14.922 27.562 1 91.69 398 ARG B O 1
ATOM 6844 N N . PHE B 1 399 ? -4.242 14.875 27.094 1 95 399 PHE B N 1
ATOM 6845 C CA . PHE B 1 399 ? -4.398 16.312 27.203 1 95 399 PHE B CA 1
ATOM 6846 C C . PHE B 1 399 ? -4.941 16.703 28.578 1 95 399 PHE B C 1
ATOM 6848 O O . PHE B 1 399 ? -6.125 16.516 28.859 1 95 399 PHE B O 1
ATOM 6855 N N . ARG B 1 400 ? -4.145 17.406 29.344 1 94 400 ARG B N 1
ATOM 6856 C CA . ARG B 1 400 ? -4.41 17.594 30.781 1 94 400 ARG B CA 1
ATOM 6857 C C . ARG B 1 400 ? -5.133 18.906 31.031 1 94 400 ARG B C 1
ATOM 6859 O O . ARG B 1 400 ? -5.625 19.141 32.156 1 94 400 ARG B O 1
ATOM 6866 N N . ASN B 1 401 ? -5.184 19.688 30.062 1 95.62 401 ASN B N 1
ATOM 6867 C CA . ASN B 1 401 ? -5.832 21 30.188 1 95.62 401 ASN B CA 1
ATOM 6868 C C . ASN B 1 401 ? -6.75 21.266 29 1 95.62 401 ASN B C 1
ATOM 6870 O O . ASN B 1 401 ? -6.504 22.203 28.219 1 95.62 401 ASN B O 1
ATOM 6874 N N . ILE B 1 402 ? -7.898 20.578 28.969 1 96.31 402 ILE B N 1
ATOM 6875 C CA . ILE B 1 402 ? -8.844 20.75 27.875 1 96.31 402 ILE B CA 1
ATOM 6876 C C . ILE B 1 402 ? -9.766 21.938 28.172 1 96.31 402 ILE B C 1
ATOM 6878 O O . ILE B 1 402 ? -10.578 21.891 29.094 1 96.31 402 ILE B O 1
ATOM 6882 N N . TYR B 1 403 ? -9.609 22.953 27.375 1 96.12 403 TYR B N 1
ATOM 6883 C CA . TYR B 1 403 ? -10.406 24.156 27.531 1 96.12 403 TYR B CA 1
ATOM 6884 C C . TYR B 1 403 ? -11.719 24.047 26.766 1 96.12 403 TYR B C 1
ATOM 6886 O O . TYR B 1 403 ? -12.711 24.688 27.141 1 96.12 403 TYR B O 1
ATOM 6894 N N . SER B 1 404 ? -11.664 23.344 25.75 1 96.56 404 SER B N 1
ATOM 6895 C CA . SER B 1 404 ? -12.883 23.156 24.969 1 96.56 404 SER B CA 1
ATOM 6896 C C . SER B 1 404 ? -12.859 21.844 24.203 1 96.56 404 SER B C 1
ATOM 6898 O O . SER B 1 404 ? -11.805 21.422 23.719 1 96.56 404 SER B O 1
ATOM 6900 N N . TYR B 1 405 ? -13.945 21.156 24.125 1 97.19 405 TYR B N 1
ATOM 6901 C CA . TYR B 1 405 ? -14.234 19.984 23.297 1 97.19 405 TYR B CA 1
ATOM 6902 C C . TYR B 1 405 ? -15.547 20.156 22.547 1 97.19 405 TYR B C 1
ATOM 6904 O O . TYR B 1 405 ? -16.625 20.172 23.156 1 97.19 405 TYR B O 1
ATOM 6912 N N . SER B 1 406 ? -15.492 20.266 21.25 1 97.94 406 SER B N 1
ATOM 6913 C CA . SER B 1 406 ? -16.672 20.594 20.453 1 97.94 406 SER B CA 1
ATOM 6914 C C . SER B 1 406 ? -17.047 19.453 19.531 1 97.94 406 SER B C 1
ATOM 6916 O O . SER B 1 406 ? -16.234 19 18.719 1 97.94 406 SER B O 1
ATOM 6918 N N . TYR B 1 407 ? -18.297 18.984 19.672 1 97.62 407 TYR B N 1
ATOM 6919 C CA . TYR B 1 407 ? -18.859 18.094 18.672 1 97.62 407 TYR B CA 1
ATOM 6920 C C . TYR B 1 407 ? -19.297 18.875 17.438 1 97.62 407 TYR B C 1
ATOM 6922 O O . TYR B 1 407 ? -20.359 19.516 17.453 1 97.62 407 TYR B O 1
ATOM 6930 N N . MET B 1 408 ? -18.516 18.781 16.375 1 98 408 MET B N 1
ATOM 6931 C CA . MET B 1 408 ? -18.844 19.531 15.164 1 98 408 MET B CA 1
ATOM 6932 C C . MET B 1 408 ? -20.047 18.906 14.461 1 98 408 MET B C 1
ATOM 6934 O O . MET B 1 408 ? -20.188 17.672 14.438 1 98 408 MET B O 1
ATOM 6938 N N . PRO B 1 409 ? -20.875 19.672 13.797 1 97.12 409 PRO B N 1
ATOM 6939 C CA . PRO B 1 409 ? -22.125 19.172 13.234 1 97.12 409 PRO B CA 1
ATOM 6940 C C . PRO B 1 409 ? -21.922 18.438 11.906 1 97.12 409 PRO B C 1
ATOM 6942 O O . PRO B 1 409 ? -22.766 17.641 11.5 1 97.12 409 PRO B O 1
ATOM 6945 N N . ARG B 1 410 ? -20.859 18.766 11.195 1 97.19 410 ARG B N 1
ATOM 6946 C CA . ARG B 1 410 ? -20.594 18.141 9.898 1 97.19 410 ARG B CA 1
ATOM 6947 C C . ARG B 1 410 ? -19.109 18.25 9.547 1 97.19 410 ARG B C 1
ATOM 6949 O O . ARG B 1 410 ? -18.391 19.078 10.109 1 97.19 410 ARG B O 1
ATOM 6956 N N . GLY B 1 411 ? -18.766 17.406 8.641 1 96.75 411 GLY B N 1
ATOM 6957 C CA . GLY B 1 411 ? -17.391 17.422 8.156 1 96.75 411 GLY B CA 1
ATOM 6958 C C . GLY B 1 411 ? -16.609 16.188 8.562 1 96.75 411 GLY B C 1
ATOM 6959 O O . GLY B 1 411 ? -16.984 15.492 9.508 1 96.75 411 GLY B O 1
ATOM 6960 N N . GLY B 1 412 ? -15.5 16.016 7.84 1 96.62 412 GLY B N 1
ATOM 6961 C CA . GLY B 1 412 ? -14.641 14.867 8.094 1 96.62 412 GLY B CA 1
ATOM 6962 C C . GLY B 1 412 ? -13.195 15.25 8.344 1 96.62 412 GLY B C 1
ATOM 6963 O O . GLY B 1 412 ? -12.914 16.172 9.117 1 96.62 412 GLY B O 1
ATOM 6964 N N . HIS B 1 413 ? -12.273 14.492 7.742 1 97.25 413 HIS B N 1
ATOM 6965 C CA . HIS B 1 413 ? -10.844 14.516 8.031 1 97.25 413 HIS B CA 1
ATOM 6966 C C . HIS B 1 413 ? -10.211 15.828 7.586 1 97.25 413 HIS B C 1
ATOM 6968 O O . HIS B 1 413 ? -9.227 16.281 8.172 1 97.25 413 HIS B O 1
ATOM 6974 N N . PHE B 1 414 ? -10.742 16.438 6.539 1 98.06 414 PHE B N 1
ATOM 6975 C CA . PHE B 1 414 ? -10.156 17.641 5.953 1 98.06 414 PHE B CA 1
ATOM 6976 C C . PHE B 1 414 ? -10.883 18.891 6.426 1 98.06 414 PHE B C 1
ATOM 6978 O O . PHE B 1 414 ? -11.367 19.688 5.609 1 98.06 414 PHE B O 1
ATOM 6985 N N . ALA B 1 415 ? -10.82 19.172 7.699 1 97.94 415 ALA B N 1
ATOM 6986 C CA . ALA B 1 415 ? -11.648 20.156 8.391 1 97.94 415 ALA B CA 1
ATOM 6987 C C . ALA B 1 415 ? -11.477 21.547 7.781 1 97.94 415 ALA B C 1
ATOM 6989 O O . ALA B 1 415 ? -12.453 22.188 7.422 1 97.94 415 ALA B O 1
ATOM 6990 N N . ALA B 1 416 ? -10.219 21.984 7.621 1 98.06 416 ALA B N 1
ATOM 6991 C CA . ALA B 1 416 ? -9.945 23.328 7.125 1 98.06 416 ALA B CA 1
ATOM 6992 C C . ALA B 1 416 ? -10.391 23.469 5.672 1 98.06 416 ALA B C 1
ATOM 6994 O O . ALA B 1 416 ? -10.766 24.562 5.242 1 98.06 416 ALA B O 1
ATOM 6995 N N . PHE B 1 417 ? -10.398 22.344 4.957 1 97.69 417 PHE B N 1
ATOM 6996 C CA . PHE B 1 417 ? -10.711 22.344 3.531 1 97.69 417 PHE B CA 1
ATOM 6997 C C . PHE B 1 417 ? -12.203 22.141 3.303 1 97.69 417 PHE B C 1
ATOM 6999 O O . PHE B 1 417 ? -12.805 22.812 2.467 1 97.69 417 PHE B O 1
ATOM 7006 N N . GLU B 1 418 ? -12.883 21.312 4.102 1 97 418 GLU B N 1
ATOM 7007 C CA . GLU B 1 418 ? -14.273 20.922 3.953 1 97 418 GLU B CA 1
ATOM 7008 C C . GLU B 1 418 ? -15.211 21.922 4.621 1 97 418 GLU B C 1
ATOM 7010 O O . GLU B 1 418 ? -16.25 22.266 4.066 1 97 418 GLU B O 1
ATOM 7015 N N . GLU B 1 419 ? -14.812 22.266 5.84 1 98 419 GLU B N 1
ATOM 7016 C CA . GLU B 1 419 ? -15.672 23.109 6.684 1 98 419 GLU B CA 1
ATOM 7017 C C . GLU B 1 419 ? -14.875 24.25 7.312 1 98 419 GLU B C 1
ATOM 7019 O O . GLU B 1 419 ? -14.789 24.344 8.539 1 98 419 GLU B O 1
ATOM 7024 N N . PRO B 1 420 ? -14.367 25.172 6.438 1 98.06 420 PRO B N 1
ATOM 7025 C CA . PRO B 1 420 ? -13.477 26.203 6.961 1 98.06 420 PRO B CA 1
ATOM 7026 C C . PRO B 1 420 ? -14.164 27.109 7.973 1 98.06 420 PRO B C 1
ATOM 7028 O O . PRO B 1 420 ? -13.547 27.516 8.969 1 98.06 420 PRO B O 1
ATOM 7031 N N . GLN B 1 421 ? -15.422 27.406 7.809 1 98 421 GLN B N 1
ATOM 7032 C CA . GLN B 1 421 ? -16.125 28.281 8.727 1 98 421 GLN B CA 1
ATOM 7033 C C . GLN B 1 421 ? -16.281 27.641 10.102 1 98 421 GLN B C 1
ATOM 7035 O O . GLN B 1 421 ? -16.078 28.297 11.125 1 98 421 GLN B O 1
ATOM 7040 N N . LEU B 1 422 ? -16.688 26.375 10.094 1 98.5 422 LEU B N 1
ATOM 7041 C CA . LEU B 1 422 ? -16.859 25.688 11.359 1 98.5 422 LEU B CA 1
ATOM 7042 C C . LEU B 1 422 ? -15.547 25.625 12.133 1 98.5 422 LEU B C 1
ATOM 7044 O O . LEU B 1 422 ? -15.523 25.859 13.344 1 98.5 422 LEU B O 1
ATOM 7048 N N . LEU B 1 423 ? -14.477 25.312 11.461 1 98.69 423 LEU B N 1
ATOM 7049 C CA . LEU B 1 423 ? -13.18 25.219 12.125 1 98.69 423 LEU B CA 1
ATOM 7050 C C . LEU B 1 423 ? -12.711 26.578 12.617 1 98.69 423 LEU B C 1
ATOM 7052 O O . LEU B 1 423 ? -12.211 26.703 13.734 1 98.69 423 LEU B O 1
ATOM 7056 N N . ALA B 1 424 ? -12.867 27.625 11.812 1 98.31 424 ALA B N 1
ATOM 7057 C CA . ALA B 1 424 ? -12.469 28.969 12.188 1 98.31 424 ALA B CA 1
ATOM 7058 C C . ALA B 1 424 ? -13.234 29.453 13.414 1 98.31 424 ALA B C 1
ATOM 7060 O O . ALA B 1 424 ? -12.641 30 14.344 1 98.31 424 ALA B O 1
ATOM 7061 N N . ASP B 1 425 ? -14.555 29.188 13.383 1 97.5 425 ASP B N 1
ATOM 7062 C CA . ASP B 1 425 ? -15.391 29.625 14.5 1 97.5 425 ASP B CA 1
ATOM 7063 C C . ASP B 1 425 ? -14.969 28.922 15.797 1 97.5 425 ASP B C 1
ATOM 7065 O O . ASP B 1 425 ? -14.906 29.547 16.859 1 97.5 425 ASP B O 1
ATOM 7069 N N . ASP B 1 426 ? -14.727 27.672 15.695 1 98.25 426 ASP B N 1
ATOM 7070 C CA . ASP B 1 426 ? -14.344 26.906 16.891 1 98.25 426 ASP B CA 1
ATOM 7071 C C . ASP B 1 426 ? -12.984 27.359 17.406 1 98.25 426 ASP B C 1
ATOM 7073 O O . ASP B 1 426 ? -12.789 27.469 18.625 1 98.25 426 ASP B O 1
ATOM 7077 N N . LEU B 1 427 ? -12.016 27.562 16.516 1 98.06 427 LEU B N 1
ATOM 7078 C CA . LEU B 1 427 ? -10.703 28.062 16.891 1 98.06 427 LEU B CA 1
ATOM 7079 C C . LEU B 1 427 ? -10.812 29.422 17.578 1 98.06 427 LEU B C 1
ATOM 7081 O O . LEU B 1 427 ? -10.172 29.656 18.609 1 98.06 427 LEU B O 1
ATOM 7085 N N . LEU B 1 428 ? -11.586 30.312 17.031 1 96.62 428 LEU B N 1
ATOM 7086 C CA . LEU B 1 428 ? -11.773 31.656 17.594 1 96.62 428 LEU B CA 1
ATOM 7087 C C . LEU B 1 428 ? -12.375 31.578 18.984 1 96.62 428 LEU B C 1
ATOM 7089 O O . LEU B 1 428 ? -11.938 32.281 19.891 1 96.62 428 LEU B O 1
ATOM 7093 N N . GLN B 1 429 ? -13.398 30.75 19.109 1 96 429 GLN B N 1
ATOM 7094 C CA . GLN B 1 429 ? -14.031 30.578 20.422 1 96 429 GLN B CA 1
ATOM 7095 C C . GLN B 1 429 ? -13.039 30.047 21.453 1 96 429 GLN B C 1
ATOM 7097 O O . GLN B 1 429 ? -13.023 30.5 22.594 1 96 429 GLN B O 1
ATOM 7102 N N . PHE B 1 430 ? -12.297 29.109 21.109 1 97.81 430 PHE B N 1
ATOM 7103 C CA . PHE B 1 430 ? -11.273 28.547 21.969 1 97.81 430 PHE B CA 1
ATOM 7104 C C . PHE B 1 430 ? -10.281 29.609 22.422 1 97.81 430 PHE B C 1
ATOM 7106 O O . PHE B 1 430 ? -9.984 29.734 23.609 1 97.81 430 PHE B O 1
ATOM 7113 N N . VAL B 1 431 ? -9.711 30.359 21.406 1 97.62 431 VAL B N 1
ATOM 7114 C CA . VAL B 1 431 ? -8.695 31.359 21.688 1 97.62 431 VAL B CA 1
ATOM 7115 C C . VAL B 1 431 ? -9.281 32.438 22.594 1 97.62 431 VAL B C 1
ATOM 7117 O O . VAL B 1 431 ? -8.602 32.938 23.5 1 97.62 431 VAL B O 1
ATOM 7120 N N . LYS B 1 432 ? -10.516 32.844 22.422 1 95.69 432 LYS B N 1
ATOM 7121 C CA . LYS B 1 432 ? -11.164 33.812 23.281 1 95.69 432 LYS B CA 1
ATOM 7122 C C . LYS B 1 432 ? -11.25 33.312 24.719 1 95.69 432 LYS B C 1
ATOM 7124 O O . LYS B 1 432 ? -11.086 34.094 25.672 1 95.69 432 LYS B O 1
ATOM 7129 N N . LYS B 1 433 ? -11.523 32.031 24.828 1 95.94 433 LYS B N 1
ATOM 7130 C CA . LYS B 1 433 ? -11.57 31.453 26.156 1 95.94 433 LYS B CA 1
ATOM 7131 C C . LYS B 1 433 ? -10.195 31.484 26.828 1 95.94 433 LYS B C 1
ATOM 7133 O O . LYS B 1 433 ? -10.094 31.734 28.031 1 95.94 433 LYS B O 1
ATOM 7138 N N . VAL B 1 434 ? -9.164 31.156 26.047 1 96.81 434 VAL B N 1
ATOM 7139 C CA . VAL B 1 434 ? -7.801 31.141 26.578 1 96.81 434 VAL B CA 1
ATOM 7140 C C . VAL B 1 434 ? -7.383 32.562 26.969 1 96.81 434 VAL B C 1
ATOM 7142 O O . VAL B 1 434 ? -6.75 32.75 28.016 1 96.81 434 VAL B O 1
ATOM 7145 N N . GLU B 1 435 ? -7.762 33.5 26.094 1 94.69 435 GLU B N 1
ATOM 7146 C CA . GLU B 1 435 ? -7.398 34.906 26.344 1 94.69 435 GLU B CA 1
ATOM 7147 C C . GLU B 1 435 ? -8.273 35.5 27.438 1 94.69 435 GLU B C 1
ATOM 7149 O O . GLU B 1 435 ? -7.918 36.531 28.016 1 94.69 435 GLU B O 1
ATOM 7154 N N . LYS B 1 436 ? -9.203 34.969 28.047 1 86 436 LYS B N 1
ATOM 7155 C CA . LYS B 1 436 ? -10.195 35.5 28.984 1 86 436 LYS B CA 1
ATOM 7156 C C . LYS B 1 436 ? -10.867 36.75 28.422 1 86 436 LYS B C 1
ATOM 7158 O O . LYS B 1 436 ? -11.039 37.75 29.141 1 86 436 LYS B O 1
ATOM 7163 N N . LEU B 1 437 ? -10.891 36.594 27.203 1 64.94 437 LEU B N 1
ATOM 7164 C CA . LEU B 1 437 ? -11.602 37.688 26.547 1 64.94 437 LEU B CA 1
ATOM 7165 C C . LEU B 1 437 ? -13.094 37.375 26.469 1 64.94 437 LEU B C 1
ATOM 7167 O O . LEU B 1 437 ? -13.5 36.219 26.422 1 64.94 437 LEU B O 1
#